Protein AF-0000000082340364 (afdb_homodimer)

Radius of gyration: 33.23 Å; Cα contacts (8 Å, |Δi|>4): 1645; chains: 2; bounding box: 142×85×88 Å

Solvent-accessible surface area (backbone atoms only — not comparable to full-atom values): 70646 Å² total; per-residue (Å²): 104,70,64,40,53,54,47,50,50,52,51,49,50,77,70,36,96,79,71,72,82,74,77,80,71,48,62,43,75,70,52,38,61,46,51,80,57,78,73,77,67,75,54,96,62,70,56,82,69,74,69,61,64,71,61,46,50,49,30,53,48,46,30,61,69,67,46,26,44,79,41,53,58,62,51,57,67,62,49,51,52,50,52,53,40,52,77,71,42,87,64,74,73,50,51,63,48,49,21,42,51,24,37,43,40,19,41,23,31,53,53,42,31,68,73,32,64,71,72,19,69,76,52,62,35,60,57,28,42,18,20,19,49,55,41,53,51,80,44,73,39,88,63,40,83,64,45,70,57,56,32,50,41,30,41,45,50,14,50,34,26,34,56,68,35,22,48,62,44,14,48,52,32,37,50,50,21,51,49,39,33,45,49,51,30,43,45,33,65,81,78,63,82,83,56,54,37,70,33,48,49,43,45,36,28,36,41,51,34,50,52,48,50,45,50,52,46,24,65,75,40,45,40,84,59,53,69,54,80,49,69,42,58,42,63,72,63,68,57,58,51,72,85,50,52,80,39,65,75,45,41,52,47,52,65,27,66,69,59,37,53,70,57,40,68,50,69,87,76,44,50,74,68,56,46,53,54,35,41,57,54,50,68,72,46,73,95,36,54,29,34,50,33,45,54,51,47,42,49,47,50,46,45,50,54,37,47,62,49,44,61,17,46,62,32,65,64,60,68,46,59,56,62,69,56,36,55,65,47,54,51,49,51,50,51,50,63,73,56,48,52,76,89,47,54,29,55,46,97,80,69,42,77,53,65,63,84,79,37,32,64,24,46,38,51,45,48,52,50,27,50,43,47,27,66,66,21,45,60,40,63,50,75,35,35,59,29,86,96,43,98,47,54,22,77,72,50,71,64,38,43,53,35,22,49,49,20,51,50,25,26,52,46,47,57,62,69,50,65,91,64,74,46,69,69,54,40,59,70,27,40,58,62,61,52,45,65,55,55,51,51,54,26,42,49,51,46,52,38,39,67,52,75,44,83,78,77,76,86,72,83,71,82,80,75,87,79,70,78,82,70,76,70,69,68,80,73,63,68,54,82,86,48,48,63,58,55,45,50,51,51,45,44,50,52,47,47,39,27,51,61,45,22,56,82,29,70,36,34,35,44,41,32,53,55,50,50,54,49,52,51,55,44,23,67,69,70,69,51,84,71,76,86,55,75,63,71,76,79,43,61,85,49,46,56,76,86,68,63,64,78,62,38,48,78,79,59,43,67,62,63,61,67,77,69,70,65,71,79,65,82,75,71,78,70,84,76,83,75,83,80,82,81,80,76,79,79,77,77,76,76,77,75,76,75,78,75,61,71,41,79,50,64,50,54,69,38,69,61,47,43,52,41,49,36,19,64,35,64,64,49,87,85,61,73,34,72,56,105,70,64,40,52,54,47,51,49,51,51,49,50,77,71,38,96,78,73,73,84,75,75,82,72,46,57,40,76,69,51,37,62,44,50,81,58,76,70,76,69,75,53,95,63,70,56,82,70,73,71,61,64,72,61,46,50,51,29,54,49,46,29,60,68,66,47,25,44,77,43,52,58,63,51,58,66,63,48,52,53,51,51,53,40,53,77,72,43,86,65,75,72,48,52,64,47,50,21,42,51,23,36,44,41,19,42,24,32,53,53,42,31,70,74,32,64,71,71,19,69,76,51,60,32,61,58,30,43,18,20,18,48,55,41,53,51,79,44,72,39,92,62,39,82,62,40,72,56,54,32,49,41,30,41,44,49,14,53,34,26,34,56,69,34,22,48,64,45,15,49,51,32,36,50,50,20,50,50,39,33,44,48,49,29,42,44,31,60,81,78,64,82,82,56,55,38,70,33,48,49,45,44,36,29,35,41,53,36,50,50,46,50,46,51,53,47,24,66,72,37,44,41,84,58,54,70,54,80,50,69,42,60,43,64,70,63,67,55,58,49,71,87,50,52,82,39,66,75,45,42,51,46,52,64,27,66,69,58,37,53,70,57,41,68,51,70,87,76,44,49,72,67,56,46,52,52,34,42,57,53,50,68,74,48,72,95,36,52,29,34,51,33,45,55,51,47,43,51,46,50,46,43,51,54,38,49,62,48,46,60,17,43,62,35,58,64,61,69,46,58,58,62,70,56,36,56,65,47,52,52,49,52,50,51,52,64,72,56,49,53,74,90,46,55,29,54,47,98,78,70,41,77,52,64,61,84,81,37,32,67,26,46,39,50,46,47,52,48,28,51,44,47,27,67,66,21,46,59,40,62,55,78,34,41,58,40,86,97,44,96,47,53,26,66,71,48,70,65,36,42,53,36,23,49,49,21,51,50,24,25,53,48,48,57,61,71,50,66,91,64,77,47,67,68,54,40,60,70,26,40,56,62,61,53,44,66,55,55,50,49,55,26,43,49,51,45,53,38,40,69,52,74,42,82,79,77,76,88,74,81,71,79,81,73,86,80,71,78,83,70,76,69,71,68,79,73,63,68,54,82,84,48,47,65,58,53,46,50,52,50,46,43,49,53,48,46,39,28,52,63,44,23,57,82,29,69,35,33,36,44,41,33,52,54,51,49,55,50,50,51,54,45,23,67,67,69,69,51,85,70,78,86,55,77,62,69,77,78,42,61,86,48,45,58,81,86,70,63,69,81,63,39,49,80,79,60,45,68,63,63,61,68,76,69,71,65,71,80,63,79,71,75,72,74,77,68,84,71,89,83,86,79,81,77,78,80,78,79,77,78,76,76,78,77,78,75,58,71,40,79,54,64,48,64,56,36,73,64,41,42,53,37,53,32,24,62,31,68,68,52,78,78,52,74,41,57,86

Structure (mmCIF, N/CA/C/O backbone):
data_AF-0000000082340364-model_v1
#
loop_
_entity.id
_entity.type
_entity.pdbx_description
1 polymer 'Transcription factor domain-containing protein'
#
loop_
_atom_site.group_PDB
_atom_site.id
_atom_site.type_symbol
_atom_site.label_atom_id
_atom_site.label_alt_id
_atom_site.label_comp_id
_atom_site.label_asym_id
_atom_site.label_entity_id
_atom_site.label_seq_id
_atom_site.pdbx_PDB_ins_code
_atom_site.Cartn_x
_atom_site.Cartn_y
_atom_site.Cartn_z
_atom_site.occupancy
_atom_site.B_iso_or_equiv
_atom_site.auth_seq_id
_atom_site.auth_comp_id
_atom_site.auth_asym_id
_atom_site.auth_atom_id
_atom_site.pdbx_PDB_model_num
ATOM 1 N N . MET A 1 1 ? -13.836 -15.305 -12 1 81.75 1 MET A N 1
ATOM 2 C CA . MET A 1 1 ? -14.859 -16.156 -11.398 1 81.75 1 MET A CA 1
ATOM 3 C C . MET A 1 1 ? -16.219 -15.461 -11.422 1 81.75 1 MET A C 1
ATOM 5 O O . MET A 1 1 ? -17.234 -16.094 -11.688 1 81.75 1 MET A O 1
ATOM 9 N N . GLN A 1 2 ? -16.234 -14.148 -11.133 1 73.94 2 GLN A N 1
ATOM 10 C CA . GLN A 1 2 ? -17.484 -13.406 -11.242 1 73.94 2 GLN A CA 1
ATOM 11 C C . GLN A 1 2 ? -18.016 -13.422 -12.672 1 73.94 2 GLN A C 1
ATOM 13 O O . GLN A 1 2 ? -19.219 -13.602 -12.891 1 73.94 2 GLN A O 1
ATOM 18 N N . LYS A 1 3 ? -17.141 -13.227 -13.539 1 78.06 3 LYS A N 1
ATOM 19 C CA . LYS A 1 3 ? -17.531 -13.273 -14.945 1 78.06 3 LYS A CA 1
ATOM 20 C C . LYS A 1 3 ? -18.031 -14.664 -15.328 1 78.06 3 LYS A C 1
ATOM 22 O O . LYS A 1 3 ? -18.984 -14.797 -16.094 1 78.06 3 LYS A O 1
ATOM 27 N N . LEU A 1 4 ? -17.359 -15.672 -14.844 1 83.88 4 LEU A N 1
ATOM 28 C CA . LEU A 1 4 ? -17.797 -17.047 -15.102 1 83.88 4 LEU A CA 1
ATOM 29 C C . LEU A 1 4 ? -19.203 -17.281 -14.547 1 83.88 4 LEU A C 1
ATOM 31 O O . LEU A 1 4 ? -20.047 -17.891 -15.219 1 83.88 4 LEU A O 1
ATOM 35 N N . GLU A 1 5 ? -19.469 -16.766 -13.391 1 82.5 5 GLU A N 1
ATOM 36 C CA . GLU A 1 5 ? -20.797 -16.891 -12.797 1 82.5 5 GLU A CA 1
ATOM 37 C C . GLU A 1 5 ? -21.859 -16.203 -13.664 1 82.5 5 GLU A C 1
ATOM 39 O O . GLU A 1 5 ? -22.938 -16.75 -13.891 1 82.5 5 GLU A O 1
ATOM 44 N N . THR A 1 6 ? -21.484 -15.055 -14.156 1 78.12 6 THR A N 1
ATOM 45 C CA . THR A 1 6 ? -22.406 -14.305 -15 1 78.12 6 THR A CA 1
ATOM 46 C C . THR A 1 6 ? -22.688 -15.055 -16.297 1 78.12 6 THR A C 1
ATOM 48 O O . THR A 1 6 ? -23.828 -15.188 -16.719 1 78.12 6 THR A O 1
ATOM 51 N N . GLU A 1 7 ? -21.672 -15.578 -16.922 1 80.5 7 GLU A N 1
ATOM 52 C CA . GLU A 1 7 ? -21.812 -16.266 -18.203 1 80.5 7 GLU A CA 1
ATOM 53 C C . GLU A 1 7 ? -22.531 -17.609 -18.031 1 80.5 7 GLU A C 1
ATOM 55 O O . GLU A 1 7 ? -23.344 -18 -18.875 1 80.5 7 GLU A O 1
ATOM 60 N N . ALA A 1 8 ? -22.297 -18.266 -16.984 1 81.81 8 ALA A N 1
ATOM 61 C CA . ALA A 1 8 ? -22.969 -19.547 -16.719 1 81.81 8 ALA A CA 1
ATOM 62 C C . ALA A 1 8 ? -24.453 -19.344 -16.406 1 81.81 8 ALA A C 1
ATOM 64 O O . ALA A 1 8 ? -25.281 -20.156 -16.781 1 81.81 8 ALA A O 1
ATOM 65 N N . THR A 1 9 ? -24.734 -18.219 -15.758 1 80.62 9 THR A N 1
ATOM 66 C CA . THR A 1 9 ? -26.125 -17.906 -15.438 1 80.62 9 THR A CA 1
ATOM 67 C C . THR A 1 9 ? -26.922 -17.578 -16.703 1 80.62 9 THR A C 1
ATOM 69 O O . THR A 1 9 ? -28.094 -17.906 -16.797 1 80.62 9 THR A O 1
ATOM 72 N N . LYS A 1 10 ? -26.297 -16.938 -17.625 1 77.94 10 LYS A N 1
ATOM 73 C CA . LYS A 1 10 ? -26.938 -16.609 -18.891 1 77.94 10 LYS A CA 1
ATOM 74 C C . LYS A 1 10 ? -27.328 -17.875 -19.656 1 77.94 10 LYS A C 1
ATOM 76 O O . LYS A 1 10 ? -28.312 -17.875 -20.406 1 77.94 10 LYS A O 1
ATOM 81 N N . LEU A 1 11 ? -26.625 -18.875 -19.562 1 79 11 LEU A N 1
ATOM 82 C CA . LEU A 1 11 ? -26.906 -20.141 -20.234 1 79 11 LEU A CA 1
ATOM 83 C C . LEU A 1 11 ? -28.188 -20.766 -19.703 1 79 11 LEU A C 1
ATOM 85 O O . LEU A 1 11 ? -28.953 -21.375 -20.453 1 79 11 LEU A O 1
ATOM 89 N N . ASN A 1 12 ? -28.406 -20.547 -18.422 1 65.88 12 ASN A N 1
ATOM 90 C CA . ASN A 1 12 ? -29.594 -21.125 -17.797 1 65.88 12 ASN A CA 1
ATOM 91 C C . ASN A 1 12 ? -30.844 -20.344 -18.188 1 65.88 12 ASN A C 1
ATOM 93 O O . ASN A 1 12 ? -31.922 -20.938 -18.297 1 65.88 12 ASN A O 1
ATOM 97 N N . HIS A 1 13 ? -30.75 -19.016 -18.266 1 61.12 13 HIS A N 1
ATOM 98 C CA . HIS A 1 13 ? -31.922 -18.234 -18.656 1 61.12 13 HIS A CA 1
ATOM 99 C C . HIS A 1 13 ? -32.281 -18.5 -20.109 1 61.12 13 HIS A C 1
ATOM 101 O O . HIS A 1 13 ? -33.469 -18.469 -20.469 1 61.12 13 HIS A O 1
ATOM 107 N N . GLU A 1 14 ? -31.406 -18.578 -20.984 1 53.03 14 GLU A N 1
ATOM 108 C CA . GLU A 1 14 ? -31.766 -18.906 -22.359 1 53.03 14 GLU A CA 1
ATOM 109 C C . GLU A 1 14 ? -32.438 -20.281 -22.453 1 53.03 14 GLU A C 1
ATOM 111 O O . GLU A 1 14 ? -33.281 -20.516 -23.312 1 53.03 14 GLU A O 1
ATOM 116 N N . SER A 1 15 ? -32.094 -21.172 -21.562 1 44.62 15 SER A N 1
ATOM 117 C CA . SER A 1 15 ? -32.781 -22.453 -21.547 1 44.62 15 SER A CA 1
ATOM 118 C C . SER A 1 15 ? -34.094 -22.359 -20.75 1 44.62 15 SER A C 1
ATOM 120 O O . SER A 1 15 ? -34.906 -23.281 -20.781 1 44.62 15 SER A O 1
ATOM 122 N N . ARG A 1 16 ? -34.188 -21.547 -19.547 1 42.91 16 ARG A N 1
ATOM 123 C CA . ARG A 1 16 ? -35.438 -21.484 -18.766 1 42.91 16 ARG A CA 1
ATOM 124 C C . ARG A 1 16 ? -36.344 -20.359 -19.234 1 42.91 16 ARG A C 1
ATOM 126 O O . ARG A 1 16 ? -36 -19.172 -19.078 1 42.91 16 ARG A O 1
ATOM 133 N N . GLN A 1 17 ? -37.469 -20.188 -20.016 1 38.44 17 GLN A N 1
ATOM 134 C CA . GLN A 1 17 ? -38.719 -19.5 -19.766 1 38.44 17 GLN A CA 1
ATOM 135 C C . GLN A 1 17 ? -39.031 -19.438 -18.281 1 38.44 17 GLN A C 1
ATOM 137 O O . GLN A 1 17 ? -39.875 -18.656 -17.844 1 38.44 17 GLN A O 1
ATOM 142 N N . LEU A 1 18 ? -39.094 -20.594 -17.312 1 34.47 18 LEU A N 1
ATOM 143 C CA . LEU A 1 18 ? -39.812 -20.75 -16.062 1 34.47 18 LEU A CA 1
ATOM 144 C C . LEU A 1 18 ? -38.969 -20.328 -14.883 1 34.47 18 LEU A C 1
ATOM 146 O O . LEU A 1 18 ? -39.438 -20.281 -13.742 1 34.47 18 LEU A O 1
ATOM 150 N N . ALA A 1 19 ? -37.625 -20.688 -14.758 1 34.41 19 ALA A N 1
ATOM 151 C CA . ALA A 1 19 ? -37.125 -20.734 -13.391 1 34.41 19 ALA A CA 1
ATOM 152 C C . ALA A 1 19 ? -36.719 -19.344 -12.906 1 34.41 19 ALA A C 1
ATOM 154 O O . ALA A 1 19 ? -36.344 -18.484 -13.703 1 34.41 19 ALA A O 1
ATOM 155 N N . SER A 1 20 ? -37 -18.938 -11.633 1 36.31 20 SER A N 1
ATOM 156 C CA . SER A 1 20 ? -36.812 -17.75 -10.797 1 36.31 20 SER A CA 1
ATOM 157 C C . SER A 1 20 ? -35.406 -17.219 -10.898 1 36.31 20 SER A C 1
ATOM 159 O O . SER A 1 20 ? -34.469 -17.969 -11.117 1 36.31 20 SER A O 1
ATOM 161 N N . PRO A 1 21 ? -35.188 -15.992 -11.164 1 37.78 21 PRO A N 1
ATOM 162 C CA . PRO A 1 21 ? -33.875 -15.352 -11.203 1 37.78 21 PRO A CA 1
ATOM 163 C C . PRO A 1 21 ? -32.938 -15.867 -10.125 1 37.78 21 PRO A C 1
ATOM 165 O O . PRO A 1 21 ? -33.312 -15.922 -8.945 1 37.78 21 PRO A O 1
ATOM 168 N N . ALA A 1 22 ? -32.094 -16.781 -10.391 1 37.78 22 ALA A N 1
ATOM 169 C CA . ALA A 1 22 ? -31.141 -17.391 -9.461 1 37.78 22 ALA A CA 1
ATOM 170 C C . ALA A 1 22 ? -30.516 -16.344 -8.547 1 37.78 22 ALA A C 1
ATOM 172 O O . ALA A 1 22 ? -30.234 -15.219 -8.977 1 37.78 22 ALA A O 1
ATOM 173 N N . GLU A 1 23 ? -30.562 -16.406 -7.301 1 40.66 23 GLU A N 1
ATOM 174 C CA . GLU A 1 23 ? -29.984 -15.641 -6.191 1 40.66 23 GLU A CA 1
ATOM 175 C C . GLU A 1 23 ? -28.5 -15.367 -6.414 1 40.66 23 GLU A C 1
ATOM 177 O O . GLU A 1 23 ? -27.719 -16.297 -6.629 1 40.66 23 GLU A O 1
ATOM 182 N N . LYS A 1 24 ? -28.125 -14.281 -6.883 1 47.56 24 LYS A N 1
ATOM 183 C CA . LYS A 1 24 ? -26.734 -13.828 -7.035 1 47.56 24 LYS A CA 1
ATOM 184 C C . LYS A 1 24 ? -25.875 -14.32 -5.879 1 47.56 24 LYS A C 1
ATOM 186 O O . LYS A 1 24 ? -26.094 -13.938 -4.73 1 47.56 24 LYS A O 1
ATOM 191 N N . GLU A 1 25 ? -25.234 -15.484 -6.039 1 47.03 25 GLU A N 1
ATOM 192 C CA . GLU A 1 25 ? -24.344 -16.047 -5.027 1 47.03 25 GLU A CA 1
ATOM 193 C C . GLU A 1 25 ? -23.25 -15.062 -4.641 1 47.03 25 GLU A C 1
ATOM 195 O O . GLU A 1 25 ? -22.672 -14.406 -5.508 1 47.03 25 GLU A O 1
ATOM 200 N N . PRO A 1 26 ? -23.078 -14.766 -3.34 1 51.44 26 PRO A N 1
ATOM 201 C CA . PRO A 1 26 ? -22.016 -13.867 -2.877 1 51.44 26 PRO A CA 1
ATOM 202 C C . PRO A 1 26 ? -20.641 -14.242 -3.43 1 51.44 26 PRO A C 1
ATOM 204 O O . PRO A 1 26 ? -20.375 -15.422 -3.664 1 51.44 26 PRO A O 1
ATOM 207 N N . VAL A 1 27 ? -19.906 -13.281 -4.004 1 54.19 27 VAL A N 1
ATOM 208 C CA . VAL A 1 27 ? -18.562 -13.43 -4.539 1 54.19 27 VAL A CA 1
ATOM 209 C C . VAL A 1 27 ? -17.734 -14.312 -3.605 1 54.19 27 VAL A C 1
ATOM 211 O O . VAL A 1 27 ? -16.875 -15.086 -4.059 1 54.19 27 VAL A O 1
ATOM 214 N N . ALA A 1 28 ? -18.031 -14.281 -2.32 1 54.84 28 ALA A N 1
ATOM 215 C CA . ALA A 1 28 ? -17.297 -15.07 -1.336 1 54.84 28 ALA A CA 1
ATOM 216 C C . ALA A 1 28 ? -17.5 -16.562 -1.561 1 54.84 28 ALA A C 1
ATOM 218 O O . ALA A 1 28 ? -16.625 -17.375 -1.254 1 54.84 28 ALA A O 1
ATOM 219 N N . SER A 1 29 ? -18.641 -16.781 -2.115 1 56.56 29 SER A N 1
ATOM 220 C CA . SER A 1 29 ? -18.922 -18.188 -2.363 1 56.56 29 SER A CA 1
ATOM 221 C C . SER A 1 29 ? -18.062 -18.75 -3.496 1 56.56 29 SER A C 1
ATOM 223 O O . SER A 1 29 ? -17.906 -19.953 -3.623 1 56.56 29 SER A O 1
ATOM 225 N N . MET A 1 30 ? -17.422 -17.797 -4.102 1 68.62 30 MET A N 1
ATOM 226 C CA . MET A 1 30 ? -16.641 -18.234 -5.254 1 68.62 30 MET A CA 1
ATOM 227 C C . MET A 1 30 ? -15.148 -18.25 -4.93 1 68.62 30 MET A C 1
ATOM 229 O O . MET A 1 30 ? -14.328 -18.609 -5.773 1 68.62 30 MET A O 1
ATOM 233 N N . SER A 1 31 ? -14.898 -17.922 -3.654 1 76.75 31 SER A N 1
ATOM 234 C CA . SER A 1 31 ? -13.484 -17.953 -3.281 1 76.75 31 SER A CA 1
ATOM 235 C C . SER A 1 31 ? -13.055 -19.359 -2.863 1 76.75 31 SER A C 1
ATOM 237 O O . SER A 1 31 ? -13.781 -20.047 -2.145 1 76.75 31 SER A O 1
ATOM 239 N N . TYR A 1 32 ? -12 -19.844 -3.369 1 79.31 32 TYR A N 1
ATOM 240 C CA . TYR A 1 32 ? -11.453 -21.141 -2.982 1 79.31 32 TYR A CA 1
ATOM 241 C C . TYR A 1 32 ? -10.367 -20.984 -1.932 1 79.31 32 TYR A C 1
ATOM 243 O O . TYR A 1 32 ? -9.672 -21.953 -1.6 1 79.31 32 TYR A O 1
ATOM 251 N N . HIS A 1 33 ? -10.25 -19.766 -1.454 1 76.44 33 HIS A N 1
ATOM 252 C CA . HIS A 1 33 ? -9.289 -19.531 -0.379 1 76.44 33 HIS A CA 1
ATOM 253 C C . HIS A 1 33 ? -9.883 -19.906 0.975 1 76.44 33 HIS A C 1
ATOM 255 O O . HIS A 1 33 ? -11.078 -19.75 1.204 1 76.44 33 HIS A O 1
ATOM 261 N N . VAL A 1 34 ? -9.148 -20.453 1.836 1 70 34 VAL A N 1
ATOM 262 C CA . VAL A 1 34 ? -9.648 -20.984 3.094 1 70 34 VAL A CA 1
ATOM 263 C C . VAL A 1 34 ? -9.305 -20.047 4.242 1 70 34 VAL A C 1
ATOM 265 O O . VAL A 1 34 ? -8.797 -20.469 5.277 1 70 34 VAL A O 1
ATOM 268 N N . ASP A 1 35 ? -9.57 -18.812 4.059 1 72 35 ASP A N 1
ATOM 269 C CA . ASP A 1 35 ? -9.227 -17.781 5.031 1 72 35 ASP A CA 1
ATOM 270 C C . ASP A 1 35 ? -10.094 -17.891 6.281 1 72 35 ASP A C 1
ATOM 272 O O . ASP A 1 35 ? -9.781 -17.312 7.32 1 72 35 ASP A O 1
ATOM 276 N N . PHE A 1 36 ? -11.047 -18.719 6.191 1 60.88 36 PHE A N 1
ATOM 277 C CA . PHE A 1 36 ? -11.961 -18.875 7.32 1 60.88 36 PHE A CA 1
ATOM 278 C C . PHE A 1 36 ? -11.375 -19.797 8.375 1 60.88 36 PHE A C 1
ATOM 280 O O . PHE A 1 36 ? -11.828 -19.828 9.516 1 60.88 36 PHE A O 1
ATOM 287 N N . LEU A 1 37 ? -10.445 -20.562 7.867 1 58.88 37 LEU A N 1
ATOM 288 C CA . LEU A 1 37 ? -9.82 -21.484 8.812 1 58.88 37 LEU A CA 1
ATOM 289 C C . LEU A 1 37 ? -8.977 -20.734 9.828 1 58.88 37 LEU A C 1
ATOM 291 O O . LEU A 1 37 ? -8.273 -19.797 9.477 1 58.88 37 LEU A O 1
ATOM 295 N N . HIS A 1 38 ? -9.367 -21 11.062 1 58.69 38 HIS A N 1
ATOM 296 C CA . HIS A 1 38 ? -8.633 -20.391 12.164 1 58.69 38 HIS A CA 1
ATOM 297 C C . HIS A 1 38 ? -7.203 -20.906 12.227 1 58.69 38 HIS A C 1
ATOM 299 O O . HIS A 1 38 ? -6.98 -22.125 12.219 1 58.69 38 HIS A O 1
ATOM 305 N N . ILE A 1 39 ? -6.375 -20.234 11.758 1 58.34 39 ILE A N 1
ATOM 306 C CA . ILE A 1 39 ? -4.996 -20.609 12.055 1 58.34 39 ILE A CA 1
ATOM 307 C C . ILE A 1 39 ? -4.656 -20.234 13.5 1 58.34 39 ILE A C 1
ATOM 309 O O . ILE A 1 39 ? -4.859 -19.094 13.914 1 58.34 39 ILE A O 1
ATOM 313 N N . ALA A 1 40 ? -4.836 -21.172 14.445 1 52.56 40 ALA A N 1
ATOM 314 C CA . ALA A 1 40 ? -4.613 -20.984 15.875 1 52.56 40 ALA A CA 1
ATOM 315 C C . ALA A 1 40 ? -3.387 -20.109 16.125 1 52.56 40 ALA A C 1
ATOM 317 O O . ALA A 1 40 ? -2.332 -20.328 15.523 1 52.56 40 ALA A O 1
ATOM 318 N N . ASP A 1 41 ? -3.662 -18.938 16.578 1 57.47 41 ASP A N 1
ATOM 319 C CA . ASP A 1 41 ? -2.57 -18.047 17 1 57.47 41 ASP A CA 1
ATOM 320 C C . ASP A 1 41 ? -1.534 -18.812 17.812 1 57.47 41 ASP A C 1
ATOM 322 O O . ASP A 1 41 ? -1.438 -20.031 17.719 1 57.47 41 ASP A O 1
ATOM 326 N N . SER A 1 42 ? -1.252 -18.344 19.047 1 63.34 42 SER A N 1
ATOM 327 C CA . SER A 1 42 ? -0.104 -18.688 19.875 1 63.34 42 SER A CA 1
ATOM 328 C C . SER A 1 42 ? -0.391 -19.906 20.75 1 63.34 42 SER A C 1
ATOM 330 O O . SER A 1 42 ? -1.347 -19.922 21.531 1 63.34 42 SER A O 1
ATOM 332 N N . LEU A 1 43 ? 0.033 -21.062 20.203 1 70.12 43 LEU A N 1
ATOM 333 C CA . LEU A 1 43 ? 0.107 -22.219 21.094 1 70.12 43 LEU A CA 1
ATOM 334 C C . LEU A 1 43 ? 1.138 -21.984 22.203 1 70.12 43 LEU A C 1
ATOM 336 O O . LEU A 1 43 ? 2.09 -21.219 22.016 1 70.12 43 LEU A O 1
ATOM 340 N N . PRO A 1 44 ? 0.709 -22.391 23.359 1 75.5 44 PRO A N 1
ATOM 341 C CA . PRO A 1 44 ? 1.747 -22.297 24.391 1 75.5 44 PRO A CA 1
ATOM 342 C C . PRO A 1 44 ? 2.99 -23.109 24.062 1 75.5 44 PRO A C 1
ATOM 344 O O . PRO A 1 44 ? 2.914 -24.344 23.953 1 75.5 44 PRO A O 1
ATOM 347 N N . VAL A 1 45 ? 4 -22.453 23.609 1 82.75 45 VAL A N 1
ATOM 348 C CA . VAL A 1 45 ? 5.215 -23.141 23.188 1 82.75 45 VAL A CA 1
ATOM 349 C C . VAL A 1 45 ? 6.43 -22.5 23.859 1 82.75 45 VAL A C 1
ATOM 351 O O . VAL A 1 45 ? 6.359 -21.359 24.312 1 82.75 45 VAL A O 1
ATOM 354 N N . GLU A 1 46 ? 7.453 -23.312 23.953 1 86.75 46 GLU A N 1
ATOM 355 C CA . GLU A 1 46 ? 8.75 -22.766 24.328 1 86.75 46 GLU A CA 1
ATOM 356 C C . GLU A 1 46 ? 9.461 -22.141 23.125 1 86.75 46 GLU A C 1
ATOM 358 O O . GLU A 1 46 ? 9.984 -22.859 22.281 1 86.75 46 GLU A O 1
ATOM 363 N N . PRO A 1 47 ? 9.523 -20.875 23.078 1 86.25 47 PRO A N 1
ATOM 364 C CA . PRO A 1 47 ? 9.938 -20.203 21.844 1 86.25 47 PRO A CA 1
ATOM 365 C C . PRO A 1 47 ? 11.391 -20.484 21.469 1 86.25 47 PRO A C 1
ATOM 367 O O . PRO A 1 47 ? 11.75 -20.438 20.297 1 86.25 47 PRO A O 1
ATOM 370 N N . ARG A 1 48 ? 12.219 -20.859 22.438 1 89.5 48 ARG A N 1
ATOM 371 C CA . ARG A 1 48 ? 13.641 -20.938 22.125 1 89.5 48 ARG A CA 1
ATOM 372 C C . ARG A 1 48 ? 14.07 -22.391 21.906 1 89.5 48 ARG A C 1
ATOM 374 O O . ARG A 1 48 ? 15.242 -22.656 21.625 1 89.5 48 ARG A O 1
ATOM 381 N N . LEU A 1 49 ? 13.156 -23.328 21.953 1 88.69 49 LEU A N 1
ATOM 382 C CA . LEU A 1 49 ? 13.484 -24.734 21.75 1 88.69 49 LEU A CA 1
ATOM 383 C C . LEU A 1 49 ? 13.82 -25 20.281 1 88.69 49 LEU A C 1
ATOM 385 O O . LEU A 1 49 ? 13.094 -24.562 19.391 1 88.69 49 LEU A O 1
ATOM 389 N N . LEU A 1 50 ? 14.93 -25.688 20.062 1 90.25 50 LEU A N 1
ATOM 390 C CA . LEU A 1 50 ? 15.359 -26.062 18.719 1 90.25 50 LEU A CA 1
ATOM 391 C C . LEU A 1 50 ? 15.18 -27.562 18.484 1 90.25 50 LEU A C 1
ATOM 393 O O . LEU A 1 50 ? 15.43 -28.359 19.391 1 90.25 50 LEU A O 1
ATOM 397 N N . PRO A 1 51 ? 14.695 -27.938 17.328 1 92.19 51 PRO A N 1
ATOM 398 C CA . PRO A 1 51 ? 14.633 -29.359 17.016 1 92.19 51 PRO A CA 1
ATOM 399 C C . PRO A 1 51 ? 16.016 -29.984 16.859 1 92.19 51 PRO A C 1
ATOM 401 O O . PRO A 1 51 ? 17.016 -29.281 16.781 1 92.19 51 PRO A O 1
ATOM 404 N N . PRO A 1 52 ? 16 -31.391 16.875 1 92.69 52 PRO A N 1
ATOM 405 C CA . PRO A 1 52 ? 17.281 -32.031 16.625 1 92.69 52 PRO A CA 1
ATOM 406 C C . PRO A 1 52 ? 17.938 -31.578 15.328 1 92.69 52 PRO A C 1
ATOM 408 O O . PRO A 1 52 ? 17.25 -31.375 14.32 1 92.69 52 PRO A O 1
ATOM 411 N N . ARG A 1 53 ? 19.219 -31.469 15.344 1 93.38 53 ARG A N 1
ATOM 412 C CA . ARG A 1 53 ? 20 -30.844 14.273 1 93.38 53 ARG A CA 1
ATOM 413 C C . ARG A 1 53 ? 19.734 -31.516 12.93 1 93.38 53 ARG A C 1
ATOM 415 O O . ARG A 1 53 ? 19.516 -30.828 11.922 1 93.38 53 ARG A O 1
ATOM 422 N N . PRO A 1 54 ? 19.734 -32.906 12.828 1 93.88 54 PRO A N 1
ATOM 423 C CA . PRO A 1 54 ? 19.5 -33.5 11.523 1 93.88 54 PRO A CA 1
ATOM 424 C C . PRO A 1 54 ? 18.141 -33.125 10.938 1 93.88 54 PRO A C 1
ATOM 426 O O . PRO A 1 54 ? 18.031 -32.875 9.734 1 93.88 54 PRO A O 1
ATOM 429 N N . TRP A 1 55 ? 17.188 -33.156 11.805 1 93.44 55 TRP A N 1
ATOM 430 C CA . TRP A 1 55 ? 15.852 -32.781 11.367 1 93.44 55 TRP A CA 1
ATOM 431 C C . TRP A 1 55 ? 15.781 -31.312 10.977 1 93.44 55 TRP A C 1
ATOM 433 O O . TRP A 1 55 ? 15.164 -30.953 9.969 1 93.44 55 TRP A O 1
ATOM 443 N N . ALA A 1 56 ? 16.328 -30.453 11.797 1 95.62 56 ALA A N 1
ATOM 444 C CA . ALA A 1 56 ? 16.391 -29.031 11.492 1 95.62 56 ALA A CA 1
ATOM 445 C C . ALA A 1 56 ? 17.094 -28.781 10.164 1 95.62 56 ALA A C 1
ATOM 447 O O . ALA A 1 56 ? 16.656 -27.969 9.359 1 95.62 56 ALA A O 1
ATOM 448 N N . GLY A 1 57 ? 18.203 -29.469 10.008 1 96.5 57 GLY A N 1
ATOM 449 C CA . GLY A 1 57 ? 18.953 -29.359 8.766 1 96.5 57 GLY A CA 1
ATOM 450 C C . GLY A 1 57 ? 18.141 -29.75 7.543 1 96.5 57 GLY A C 1
ATOM 451 O O . GLY A 1 57 ? 18.25 -29.125 6.488 1 96.5 57 GLY A O 1
ATOM 452 N N . ARG A 1 58 ? 17.359 -30.781 7.719 1 95.75 58 ARG A N 1
ATOM 453 C CA . ARG A 1 58 ? 16.5 -31.219 6.621 1 95.75 58 ARG A CA 1
ATOM 454 C C . ARG A 1 58 ? 15.492 -30.141 6.242 1 95.75 58 ARG A C 1
ATOM 456 O O . ARG A 1 58 ? 15.289 -29.875 5.059 1 95.75 58 ARG A O 1
ATOM 463 N N . LEU A 1 59 ? 14.836 -29.547 7.191 1 96.69 59 LEU A N 1
ATOM 464 C CA . LEU A 1 59 ? 13.844 -28.5 6.938 1 96.69 59 LEU A CA 1
ATOM 465 C C . LEU A 1 59 ? 14.5 -27.281 6.312 1 96.69 59 LEU A C 1
ATOM 467 O O . LEU A 1 59 ? 13.945 -26.672 5.391 1 96.69 59 LEU A O 1
ATOM 471 N N . VAL A 1 60 ? 15.656 -26.875 6.801 1 97.81 60 VAL A N 1
ATOM 472 C CA . VAL A 1 60 ? 16.391 -25.75 6.246 1 97.81 60 VAL A CA 1
ATOM 473 C C . VAL A 1 60 ? 16.75 -26.031 4.789 1 97.81 60 VAL A C 1
ATOM 475 O O . VAL A 1 60 ? 16.641 -25.156 3.93 1 97.81 60 VAL A O 1
ATOM 478 N N . ASN A 1 61 ? 17.141 -27.234 4.504 1 97.38 61 ASN A N 1
ATOM 479 C CA . ASN A 1 61 ? 17.484 -27.609 3.139 1 97.38 61 ASN A CA 1
ATOM 480 C C . ASN A 1 61 ? 16.281 -27.547 2.211 1 97.38 61 ASN A C 1
ATOM 482 O O . ASN A 1 61 ? 16.391 -27.141 1.056 1 97.38 61 ASN A O 1
ATOM 486 N N . ILE A 1 62 ? 15.164 -28.031 2.662 1 97.06 62 ILE A N 1
ATOM 487 C CA . ILE A 1 62 ? 13.938 -27.953 1.88 1 97.06 62 ILE A CA 1
ATOM 488 C C . ILE A 1 62 ? 13.672 -26.5 1.497 1 97.06 62 ILE A C 1
ATOM 490 O O . ILE A 1 62 ? 13.352 -26.203 0.344 1 97.06 62 ILE A O 1
ATOM 494 N N . PHE A 1 63 ? 13.82 -25.641 2.441 1 97.88 63 PHE A N 1
ATOM 495 C CA . PHE A 1 63 ? 13.562 -24.234 2.191 1 97.88 63 PHE A CA 1
ATOM 496 C C . PHE A 1 63 ? 14.469 -23.703 1.088 1 97.88 63 PHE A C 1
ATOM 498 O O . PHE A 1 63 ? 14 -23.062 0.142 1 97.88 63 PHE A O 1
ATOM 505 N N . PHE A 1 64 ? 15.727 -23.875 1.202 1 97.25 64 PHE A N 1
ATOM 506 C CA . PHE A 1 64 ? 16.703 -23.281 0.292 1 97.25 64 PHE A CA 1
ATOM 507 C C . PHE A 1 64 ? 16.625 -23.938 -1.081 1 97.25 64 PHE A C 1
ATOM 509 O O . PHE A 1 64 ? 16.953 -23.312 -2.094 1 97.25 64 PHE A O 1
ATOM 516 N N . GLU A 1 65 ? 16.078 -25.109 -1.173 1 95.5 65 GLU A N 1
ATOM 517 C CA . GLU A 1 65 ? 15.992 -25.812 -2.453 1 95.5 65 GLU A CA 1
ATOM 518 C C . GLU A 1 65 ? 14.672 -25.516 -3.158 1 95.5 65 GLU A C 1
ATOM 520 O O . GLU A 1 65 ? 14.625 -25.406 -4.387 1 95.5 65 GLU A O 1
ATOM 525 N N . SER A 1 66 ? 13.688 -25.375 -2.389 1 96.12 66 SER A N 1
ATOM 526 C CA . SER A 1 66 ? 12.359 -25.344 -2.994 1 96.12 66 SER A CA 1
ATOM 527 C C . SER A 1 66 ? 11.781 -23.938 -2.994 1 96.12 66 SER A C 1
ATOM 529 O O . SER A 1 66 ? 11.055 -23.562 -3.912 1 96.12 66 SER A O 1
ATOM 531 N N . ILE A 1 67 ? 12.031 -23.109 -2.014 1 97.12 67 ILE A N 1
ATOM 532 C CA . ILE A 1 67 ? 11.344 -21.828 -1.849 1 97.12 67 ILE A CA 1
ATOM 533 C C . ILE A 1 67 ? 12.305 -20.688 -2.172 1 97.12 67 ILE A C 1
ATOM 535 O O . ILE A 1 67 ? 11.945 -19.766 -2.91 1 97.12 67 ILE A O 1
ATOM 539 N N . ALA A 1 68 ? 13.508 -20.766 -1.753 1 97.19 68 ALA A N 1
ATOM 540 C CA . ALA A 1 68 ? 14.477 -19.672 -1.79 1 97.19 68 ALA A CA 1
ATOM 541 C C . ALA A 1 68 ? 14.742 -19.219 -3.225 1 97.19 68 ALA A C 1
ATOM 543 O O . ALA A 1 68 ? 14.984 -18.031 -3.477 1 97.19 68 ALA A O 1
ATOM 544 N N . PRO A 1 69 ? 14.727 -20.109 -4.184 1 96.94 69 PRO A N 1
ATOM 545 C CA . PRO A 1 69 ? 14.984 -19.656 -5.547 1 96.94 69 PRO A CA 1
ATOM 546 C C . PRO A 1 69 ? 13.984 -18.594 -6.012 1 96.94 69 PRO A C 1
ATOM 548 O O . PRO A 1 69 ? 14.352 -17.672 -6.754 1 96.94 69 PRO A O 1
ATOM 551 N N . SER A 1 70 ? 12.727 -18.734 -5.582 1 97.69 70 SER A N 1
ATOM 552 C CA . SER A 1 70 ? 11.703 -17.766 -5.957 1 97.69 70 SER A CA 1
ATOM 553 C C . SER A 1 70 ? 11.648 -16.609 -4.961 1 97.69 70 SER A C 1
ATOM 555 O O . SER A 1 70 ? 11.109 -15.547 -5.266 1 97.69 70 SER A O 1
ATOM 557 N N . PHE A 1 71 ? 12.164 -16.859 -3.752 1 98.25 71 PHE A N 1
ATOM 558 C CA . PHE A 1 71 ? 12.203 -15.852 -2.699 1 98.25 71 PHE A CA 1
ATOM 559 C C . PHE A 1 71 ? 13.555 -15.844 -2.002 1 98.25 71 PHE A C 1
ATOM 561 O O . PHE A 1 71 ? 13.656 -16.219 -0.833 1 98.25 71 PHE A O 1
ATOM 568 N N . PRO A 1 72 ? 14.555 -15.305 -2.705 1 97.75 72 PRO A N 1
ATOM 569 C CA . PRO A 1 72 ? 15.898 -15.289 -2.123 1 97.75 72 PRO A CA 1
ATOM 570 C C . PRO A 1 72 ? 16.078 -14.18 -1.094 1 97.75 72 PRO A C 1
ATOM 572 O O . PRO A 1 72 ? 16.969 -13.336 -1.239 1 97.75 72 PRO A O 1
ATOM 575 N N . LEU A 1 73 ? 15.383 -14.234 -0.022 1 96.94 73 LEU A N 1
ATOM 576 C CA . LEU A 1 73 ? 15.375 -13.164 0.969 1 96.94 73 LEU A CA 1
ATOM 577 C C . LEU A 1 73 ? 16.406 -13.43 2.066 1 96.94 73 LEU A C 1
ATOM 579 O O . LEU A 1 73 ? 16.625 -12.586 2.934 1 96.94 73 LEU A O 1
ATOM 583 N N . ILE A 1 74 ? 17.016 -14.609 2.061 1 95.56 74 ILE A N 1
ATOM 584 C CA . ILE A 1 74 ? 18.016 -14.977 3.062 1 95.56 74 ILE A CA 1
ATOM 585 C C . ILE A 1 74 ? 19.344 -15.25 2.385 1 95.56 74 ILE A C 1
ATOM 587 O O . ILE A 1 74 ? 19.422 -16 1.409 1 95.56 74 ILE A O 1
ATOM 591 N N . ASN A 1 75 ? 20.344 -14.578 2.875 1 93.81 75 ASN A N 1
ATOM 592 C CA . ASN A 1 75 ? 21.688 -14.922 2.434 1 93.81 75 ASN A CA 1
ATOM 593 C C . ASN A 1 75 ? 22.078 -16.312 2.904 1 93.81 75 ASN A C 1
ATOM 595 O O . ASN A 1 75 ? 22.375 -16.516 4.086 1 93.81 75 ASN A O 1
ATOM 599 N N . LYS A 1 76 ? 22.25 -17.25 1.968 1 94.81 76 LYS A N 1
ATOM 600 C CA . LYS A 1 76 ? 22.391 -18.656 2.299 1 94.81 76 LYS A CA 1
ATOM 601 C C . LYS A 1 76 ? 23.719 -18.922 3.02 1 94.81 76 LYS A C 1
ATOM 603 O O . LYS A 1 76 ? 23.734 -19.547 4.082 1 94.81 76 LYS A O 1
ATOM 608 N N . PRO A 1 77 ? 24.875 -18.406 2.521 1 93.31 77 PRO A N 1
ATOM 609 C CA . PRO A 1 77 ? 26.125 -18.688 3.238 1 93.31 77 PRO A CA 1
ATOM 610 C C . PRO A 1 77 ? 26.125 -18.109 4.652 1 93.31 77 PRO A C 1
ATOM 612 O O . PRO A 1 77 ? 26.578 -18.766 5.594 1 93.31 77 PRO A O 1
ATOM 615 N N . LEU A 1 78 ? 25.625 -16.922 4.773 1 92 78 LEU A N 1
ATOM 616 C CA . LEU A 1 78 ? 25.562 -16.297 6.09 1 92 78 LEU A CA 1
ATOM 617 C C . LEU A 1 78 ? 24.656 -17.078 7.027 1 92 78 LEU A C 1
ATOM 619 O O . LEU A 1 78 ? 25.016 -17.359 8.172 1 92 78 LEU A O 1
ATOM 623 N N . PHE A 1 79 ? 23.547 -17.469 6.625 1 94.31 79 PHE A N 1
ATOM 624 C CA . PHE A 1 79 ? 22.578 -18.203 7.438 1 94.31 79 PHE A CA 1
ATOM 625 C C . PHE A 1 79 ? 23.125 -19.562 7.84 1 94.31 79 PHE A C 1
ATOM 627 O O . PHE A 1 79 ? 22.922 -20.016 8.969 1 94.31 79 PHE A O 1
ATOM 634 N N . ALA A 1 80 ? 23.766 -20.219 6.852 1 94.06 80 ALA A N 1
ATOM 635 C CA . ALA A 1 80 ? 24.328 -21.531 7.129 1 94.06 80 ALA A CA 1
ATOM 636 C C . ALA A 1 80 ? 25.391 -21.453 8.234 1 94.06 80 ALA A C 1
ATOM 638 O O . ALA A 1 80 ? 25.453 -22.328 9.102 1 94.06 80 ALA A O 1
ATOM 639 N N . SER A 1 81 ? 26.156 -20.406 8.164 1 92.19 81 SER A N 1
ATOM 640 C CA . SER A 1 81 ? 27.156 -20.203 9.203 1 92.19 81 SER A CA 1
ATOM 641 C C . SER A 1 81 ? 26.516 -19.938 10.562 1 92.19 81 SER A C 1
ATOM 643 O O . SER A 1 81 ? 26.922 -20.516 11.57 1 92.19 81 SER A O 1
ATOM 645 N N . GLN A 1 82 ? 25.5 -19.109 10.562 1 92.25 82 GLN A N 1
ATOM 646 C CA . GLN A 1 82 ? 24.797 -18.797 11.797 1 92.25 82 GLN A CA 1
ATOM 647 C C . GLN A 1 82 ? 24.062 -20.031 12.344 1 92.25 82 GLN A C 1
ATOM 649 O O . GLN A 1 82 ? 24.016 -20.25 13.555 1 92.25 82 GLN A O 1
ATOM 654 N N . PHE A 1 83 ? 23.531 -20.812 11.445 1 94.31 83 PHE A N 1
ATOM 655 C CA . PHE A 1 83 ? 22.828 -22.031 11.812 1 94.31 83 PHE A CA 1
ATOM 656 C C . PHE A 1 83 ? 23.781 -23.031 12.484 1 94.31 83 PHE A C 1
ATOM 658 O O . PHE A 1 83 ? 23.453 -23.594 13.523 1 94.31 83 PHE A O 1
ATOM 665 N N . SER A 1 84 ? 24.938 -23.172 11.898 1 93.19 84 SER A N 1
ATOM 666 C CA . SER A 1 84 ? 25.938 -24.062 12.469 1 93.19 84 SER A CA 1
ATOM 667 C C . SER A 1 84 ? 26.375 -23.578 13.844 1 93.19 84 SER A C 1
ATOM 669 O O . SER A 1 84 ? 26.547 -24.391 14.766 1 93.19 84 SER A O 1
ATOM 671 N N . TYR A 1 85 ? 26.453 -22.297 13.93 1 90.75 85 TYR A N 1
ATOM 672 C CA . TYR A 1 85 ? 26.859 -21.719 15.203 1 90.75 85 TYR A CA 1
ATOM 673 C C . TYR A 1 85 ? 25.781 -21.891 16.266 1 90.75 85 TYR A C 1
ATOM 675 O O . TYR A 1 85 ? 26.078 -22.141 17.422 1 90.75 85 TYR A O 1
ATOM 683 N N . ALA A 1 86 ? 24.562 -21.766 15.898 1 91.75 86 ALA A N 1
ATOM 684 C CA . ALA A 1 86 ? 23.438 -21.875 16.828 1 91.75 86 ALA A CA 1
ATOM 685 C C . ALA A 1 86 ? 23.391 -23.266 17.453 1 91.75 86 ALA A C 1
ATOM 687 O O . ALA A 1 86 ? 23 -23.422 18.609 1 91.75 86 ALA A O 1
ATOM 688 N N . TYR A 1 87 ? 23.781 -24.281 16.766 1 91.31 87 TYR A N 1
ATOM 689 C CA . TYR A 1 87 ? 23.719 -25.656 17.266 1 91.31 87 TYR A CA 1
ATOM 690 C C . TYR A 1 87 ? 25.031 -26.047 17.938 1 91.31 87 TYR A C 1
ATOM 692 O O . TYR A 1 87 ? 25.078 -27.031 18.688 1 91.31 87 TYR A O 1
ATOM 700 N N . SER A 1 88 ? 26.094 -25.359 17.688 1 88 88 SER A N 1
ATOM 701 C CA . SER A 1 88 ? 27.406 -25.781 18.203 1 88 88 SER A CA 1
ATOM 702 C C . SER A 1 88 ? 27.828 -24.922 19.391 1 88 88 SER A C 1
ATOM 704 O O . SER A 1 88 ? 28.641 -25.359 20.203 1 88 88 SER A O 1
ATOM 706 N N . SER A 1 89 ? 27.328 -23.703 19.312 1 77.31 89 SER A N 1
ATOM 707 C CA . SER A 1 89 ? 27.875 -22.766 20.297 1 77.31 89 SER A CA 1
ATOM 708 C C . SER A 1 89 ? 26.891 -22.516 21.422 1 77.31 89 SER A C 1
ATOM 710 O O . SER A 1 89 ? 25.703 -22.828 21.297 1 77.31 89 SER A O 1
ATOM 712 N N . SER A 1 90 ? 27.453 -22.078 22.5 1 72.75 90 SER A N 1
ATOM 713 C CA . SER A 1 90 ? 26.688 -21.719 23.703 1 72.75 90 SER A CA 1
ATOM 714 C C . SER A 1 90 ? 26.078 -20.328 23.562 1 72.75 90 SER A C 1
ATOM 716 O O . SER A 1 90 ? 25.172 -19.969 24.328 1 72.75 90 SER A O 1
ATOM 718 N N . ALA A 1 91 ? 26.547 -19.531 22.547 1 76 91 ALA A N 1
ATOM 719 C CA . ALA A 1 91 ? 25.953 -18.203 22.406 1 76 91 ALA A CA 1
ATOM 720 C C . ALA A 1 91 ? 24.516 -18.281 21.922 1 76 91 ALA A C 1
ATOM 722 O O . ALA A 1 91 ? 24.203 -18.969 20.953 1 76 91 ALA A O 1
ATOM 723 N N . GLU A 1 92 ? 23.672 -17.703 22.672 1 82.81 92 GLU A N 1
ATOM 724 C CA . GLU A 1 92 ? 22.234 -17.75 22.375 1 82.81 92 GLU A CA 1
ATOM 725 C C . GLU A 1 92 ? 21.891 -16.844 21.188 1 82.81 92 GLU A C 1
ATOM 727 O O . GLU A 1 92 ? 22.234 -15.664 21.172 1 82.81 92 GLU A O 1
ATOM 732 N N . PRO A 1 93 ? 21.281 -17.469 20.203 1 87.56 93 PRO A N 1
ATOM 733 C CA . PRO A 1 93 ? 20.844 -16.656 19.062 1 87.56 93 PRO A CA 1
ATOM 734 C C . PRO A 1 93 ? 19.859 -15.562 19.469 1 87.56 93 PRO A C 1
ATOM 736 O O . PRO A 1 93 ? 19.203 -15.672 20.516 1 87.56 93 PRO A O 1
ATOM 739 N N . THR A 1 94 ? 19.859 -14.469 18.688 1 86.31 94 THR A N 1
ATOM 740 C CA . THR A 1 94 ? 18.906 -13.398 18.953 1 86.31 94 THR A CA 1
ATOM 741 C C . THR A 1 94 ? 17.484 -13.875 18.719 1 86.31 94 THR A C 1
ATOM 743 O O . THR A 1 94 ? 17.25 -14.828 17.969 1 86.31 94 THR A O 1
ATOM 746 N N . GLN A 1 95 ? 16.562 -13.227 19.359 1 87.69 95 GLN A N 1
ATOM 747 C CA . GLN A 1 95 ? 15.141 -13.57 19.219 1 87.69 95 GLN A CA 1
ATOM 748 C C . GLN A 1 95 ? 14.688 -13.43 17.766 1 87.69 95 GLN A C 1
ATOM 750 O O . GLN A 1 95 ? 13.922 -14.266 17.281 1 87.69 95 GLN A O 1
ATOM 755 N N . LYS A 1 96 ? 15.117 -12.469 17.078 1 87.44 96 LYS A N 1
ATOM 756 C CA . LYS A 1 96 ? 14.672 -12.227 15.711 1 87.44 96 LYS A CA 1
ATOM 757 C C . LYS A 1 96 ? 15.195 -13.305 14.766 1 87.44 96 LYS A C 1
ATOM 759 O O . LYS A 1 96 ? 14.477 -13.75 13.875 1 87.44 96 LYS A O 1
ATOM 764 N N . TRP A 1 97 ? 16.453 -13.664 14.992 1 91.44 97 TRP A N 1
ATOM 765 C CA . TRP A 1 97 ? 17 -14.727 14.156 1 91.44 97 TRP A CA 1
ATOM 766 C C . TRP A 1 97 ? 16.25 -16.031 14.367 1 91.44 97 TRP A C 1
ATOM 768 O O . TRP A 1 97 ? 15.969 -16.766 13.414 1 91.44 97 TRP A O 1
ATOM 778 N N . LEU A 1 98 ? 15.93 -16.297 15.633 1 93.88 98 LEU A N 1
ATOM 779 C CA . LEU A 1 98 ? 15.172 -17.516 15.953 1 93.88 98 LEU A CA 1
ATOM 780 C C . LEU A 1 98 ? 13.789 -17.469 15.312 1 93.88 98 LEU A C 1
ATOM 782 O O . LEU A 1 98 ? 13.258 -18.5 14.898 1 93.88 98 LEU A O 1
ATOM 786 N N . ALA A 1 99 ? 13.172 -16.281 15.312 1 94.12 99 ALA A N 1
ATOM 787 C CA . ALA A 1 99 ? 11.883 -16.141 14.656 1 94.12 99 ALA A CA 1
ATOM 788 C C . ALA A 1 99 ? 11.977 -16.484 13.172 1 94.12 99 ALA A C 1
ATOM 790 O O . ALA A 1 99 ? 11.125 -17.188 12.633 1 94.12 99 ALA A O 1
ATOM 791 N N . VAL A 1 100 ? 13.031 -16.031 12.531 1 95.81 100 VAL A N 1
ATOM 792 C CA . VAL A 1 100 ? 13.273 -16.328 11.117 1 95.81 100 VAL A CA 1
ATOM 793 C C . VAL A 1 100 ? 13.445 -17.828 10.922 1 95.81 100 VAL A C 1
ATOM 795 O O . VAL A 1 100 ? 12.844 -18.422 10.023 1 95.81 100 VAL A O 1
ATOM 798 N N . LEU A 1 101 ? 14.25 -18.438 11.805 1 96.62 101 LEU A N 1
ATOM 799 C CA . LEU A 1 101 ? 14.5 -19.875 11.711 1 96.62 101 LEU A CA 1
ATOM 800 C C . LEU A 1 101 ? 13.203 -20.656 11.852 1 96.62 101 LEU A C 1
ATOM 802 O O . LEU A 1 101 ? 12.945 -21.578 11.086 1 96.62 101 LEU A O 1
ATOM 806 N N . ASN A 1 102 ? 12.422 -20.312 12.82 1 96.25 102 ASN A N 1
ATOM 807 C CA . ASN A 1 102 ? 11.164 -21.016 13.039 1 96.25 102 ASN A CA 1
ATOM 808 C C . ASN A 1 102 ? 10.203 -20.844 11.875 1 96.25 102 ASN A C 1
ATOM 810 O O . ASN A 1 102 ? 9.438 -21.75 11.555 1 96.25 102 ASN A O 1
ATOM 814 N N . LEU A 1 103 ? 10.219 -19.703 11.25 1 97.44 103 LEU A N 1
ATOM 815 C CA . LEU A 1 103 ? 9.359 -19.5 10.086 1 97.44 103 LEU A CA 1
ATOM 816 C C . LEU A 1 103 ? 9.852 -20.328 8.906 1 97.44 103 LEU A C 1
ATOM 818 O O . LEU A 1 103 ? 9.039 -20.844 8.125 1 97.44 103 LEU A O 1
ATOM 822 N N . ILE A 1 104 ? 11.164 -20.438 8.758 1 98 104 ILE A N 1
ATOM 823 C CA . ILE A 1 104 ? 11.711 -21.344 7.758 1 98 104 ILE A CA 1
ATOM 824 C C . ILE A 1 104 ? 11.227 -22.766 8.016 1 98 104 ILE A C 1
ATOM 826 O O . ILE A 1 104 ? 10.773 -23.453 7.098 1 98 104 ILE A O 1
ATOM 830 N N . PHE A 1 105 ? 11.266 -23.141 9.312 1 97.5 105 PHE A N 1
ATOM 831 C CA . PHE A 1 105 ? 10.766 -24.469 9.688 1 97.5 105 PHE A CA 1
ATOM 832 C C . PHE A 1 105 ? 9.289 -24.609 9.328 1 97.5 105 PHE A C 1
ATOM 834 O O . PHE A 1 105 ? 8.867 -25.641 8.805 1 97.5 105 PHE A O 1
ATOM 841 N N . ALA A 1 106 ? 8.547 -23.594 9.609 1 96.69 106 ALA A N 1
ATOM 842 C CA . ALA A 1 106 ? 7.105 -23.641 9.383 1 96.69 106 ALA A CA 1
ATOM 843 C C . ALA A 1 106 ? 6.793 -23.828 7.902 1 96.69 106 ALA A C 1
ATOM 845 O O . ALA A 1 106 ? 6.008 -24.703 7.527 1 96.69 106 ALA A O 1
ATOM 846 N N . VAL A 1 107 ? 7.379 -23.094 7.016 1 97.62 107 VAL A N 1
ATOM 847 C CA . VAL A 1 107 ? 7.125 -23.156 5.578 1 97.62 107 VAL A CA 1
ATOM 848 C C . VAL A 1 107 ? 7.578 -24.516 5.039 1 97.62 107 VAL A C 1
ATOM 850 O O . VAL A 1 107 ? 6.867 -25.141 4.258 1 97.62 107 VAL A O 1
ATOM 853 N N . SER A 1 108 ? 8.75 -24.953 5.461 1 97.62 108 SER A N 1
ATOM 854 C CA . SER A 1 108 ? 9.289 -26.234 5.012 1 97.62 108 SER A CA 1
ATOM 855 C C . SER A 1 108 ? 8.422 -27.391 5.484 1 97.62 108 SER A C 1
ATOM 857 O O . SER A 1 108 ? 8.305 -28.406 4.797 1 97.62 108 SER A O 1
ATOM 859 N N . SER A 1 109 ? 7.848 -27.234 6.68 1 95.88 109 SER A N 1
ATOM 860 C CA . SER A 1 109 ? 6.953 -28.266 7.191 1 95.88 109 SER A CA 1
ATOM 861 C C . SER A 1 109 ? 5.738 -28.438 6.289 1 95.88 109 SER A C 1
ATOM 863 O O . SER A 1 109 ? 5.238 -29.547 6.121 1 95.88 109 SER A O 1
ATOM 865 N N . LYS A 1 110 ? 5.273 -27.359 5.738 1 93.69 110 LYS A N 1
ATOM 866 C CA . LYS A 1 110 ? 4.16 -27.453 4.801 1 93.69 110 LYS A CA 1
ATOM 867 C C . LYS A 1 110 ? 4.539 -28.281 3.578 1 93.69 110 LYS A C 1
ATOM 869 O O . LYS A 1 110 ? 3.75 -29.109 3.117 1 93.69 110 LYS A O 1
ATOM 874 N N . TYR A 1 111 ? 5.711 -28.047 3.055 1 94.75 111 TYR A N 1
ATOM 875 C CA . TYR A 1 111 ? 6.23 -28.859 1.957 1 94.75 111 TYR A CA 1
ATOM 876 C C . TYR A 1 111 ? 6.312 -30.328 2.35 1 94.75 111 TYR A C 1
ATOM 878 O O . TYR A 1 111 ? 5.891 -31.203 1.592 1 94.75 111 TYR A O 1
ATOM 886 N N . TYR A 1 112 ? 6.84 -30.547 3.541 1 94.06 112 TYR A N 1
ATOM 887 C CA . TYR A 1 112 ? 7.051 -31.906 4.016 1 94.06 112 TYR A CA 1
ATOM 888 C C . TYR A 1 112 ? 5.723 -32.625 4.18 1 94.06 112 TYR A C 1
ATOM 890 O O . TYR A 1 112 ? 5.617 -33.812 3.855 1 94.06 112 TYR A O 1
ATOM 898 N N . GLN A 1 113 ? 4.73 -31.953 4.648 1 90.88 113 GLN A N 1
ATOM 899 C CA . GLN A 1 113 ? 3.404 -32.531 4.836 1 90.88 113 GLN A CA 1
ATOM 900 C C . GLN A 1 113 ? 2.801 -32.969 3.504 1 90.88 113 GLN A C 1
ATOM 902 O O . GLN A 1 113 ? 2.107 -34 3.436 1 90.88 113 GLN A O 1
ATOM 907 N N . LEU A 1 114 ? 3.078 -32.219 2.486 1 88.75 114 LEU A N 1
ATOM 908 C CA . LEU A 1 114 ? 2.572 -32.562 1.159 1 88.75 114 LEU A CA 1
ATOM 909 C C . LEU A 1 114 ? 3.381 -33.688 0.541 1 88.75 114 LEU A C 1
ATOM 911 O O . LEU A 1 114 ? 2.828 -34.531 -0.153 1 88.75 114 LEU A O 1
ATOM 915 N N . ALA A 1 115 ? 4.625 -33.688 0.826 1 90.38 115 ALA A N 1
ATOM 916 C CA . ALA A 1 115 ? 5.523 -34.656 0.239 1 90.38 115 ALA A CA 1
ATOM 917 C C . ALA A 1 115 ? 5.348 -36.031 0.902 1 90.38 115 ALA A C 1
ATOM 919 O O . ALA A 1 115 ? 5.449 -37.062 0.243 1 90.38 115 ALA A O 1
ATOM 920 N N . GLU A 1 116 ? 5.176 -35.969 2.193 1 89.31 116 GLU A N 1
ATOM 921 C CA . GLU A 1 116 ? 5.016 -37.156 2.998 1 89.31 116 GLU A CA 1
ATOM 922 C C . GLU A 1 116 ? 3.709 -37.125 3.783 1 89.31 116 GLU A C 1
ATOM 924 O O . GLU A 1 116 ? 3.711 -36.906 4.996 1 89.31 116 GLU A O 1
ATOM 929 N N . PRO A 1 117 ? 2.701 -37.594 3.17 1 80.12 117 PRO A N 1
ATOM 930 C CA . PRO A 1 117 ? 1.388 -37.438 3.801 1 80.12 117 PRO A CA 1
ATOM 931 C C . PRO A 1 117 ? 1.253 -38.25 5.094 1 80.12 117 PRO A C 1
ATOM 933 O O . PRO A 1 117 ? 0.535 -37.844 6.008 1 80.12 117 PRO A O 1
ATOM 936 N N . VAL A 1 118 ? 1.896 -39.312 5.199 1 82.56 118 VAL A N 1
ATOM 937 C CA . VAL A 1 118 ? 1.783 -40.125 6.395 1 82.56 118 VAL A CA 1
ATOM 938 C C . VAL A 1 118 ? 2.732 -39.625 7.473 1 82.56 118 VAL A C 1
ATOM 940 O O . VAL A 1 118 ? 2.289 -39.156 8.539 1 82.56 118 VAL A O 1
ATOM 943 N N . ALA A 1 119 ? 3.992 -39.5 7.145 1 81.56 119 ALA A N 1
ATOM 944 C CA . ALA A 1 119 ? 4.984 -39.031 8.102 1 81.56 119 ALA A CA 1
ATOM 945 C C . ALA A 1 119 ? 4.762 -37.562 8.438 1 81.56 119 ALA A C 1
ATOM 947 O O . ALA A 1 119 ? 5.102 -37.094 9.531 1 81.56 119 ALA A O 1
ATOM 948 N N . GLY A 1 120 ? 4.215 -36.906 7.516 1 84.12 120 GLY A N 1
ATOM 949 C CA . GLY A 1 120 ? 4.004 -35.469 7.652 1 84.12 120 GLY A CA 1
ATOM 950 C C . GLY A 1 120 ? 2.973 -35.125 8.711 1 84.12 120 GLY A C 1
ATOM 951 O O . GLY A 1 120 ? 2.939 -34 9.195 1 84.12 120 GLY A O 1
ATOM 952 N N . LYS A 1 121 ? 2.205 -36.031 9.07 1 79.12 121 LYS A N 1
ATOM 953 C CA . LYS A 1 121 ? 1.188 -35.812 10.086 1 79.12 121 LYS A CA 1
ATOM 954 C C . LYS A 1 121 ? 1.824 -35.531 11.453 1 79.12 121 LYS A C 1
ATOM 956 O O . LYS A 1 121 ? 1.23 -34.875 12.297 1 79.12 121 LYS A O 1
ATOM 961 N N . ASP A 1 122 ? 3.016 -35.969 11.539 1 81.69 122 ASP A N 1
ATOM 962 C CA . ASP A 1 122 ? 3.709 -35.812 12.812 1 81.69 122 ASP A CA 1
ATOM 963 C C . ASP A 1 122 ? 4.457 -34.469 12.883 1 81.69 122 ASP A C 1
ATOM 965 O O . ASP A 1 122 ? 4.996 -34.125 13.93 1 81.69 122 ASP A O 1
ATOM 969 N N . VAL A 1 123 ? 4.527 -33.812 11.797 1 85.56 123 VAL A N 1
ATOM 970 C CA . VAL A 1 123 ? 5.207 -32.531 11.758 1 85.56 123 VAL A CA 1
ATOM 971 C C . VAL A 1 123 ? 4.172 -31.391 11.766 1 85.56 123 VAL A C 1
ATOM 973 O O . VAL A 1 123 ? 3.439 -31.203 10.797 1 85.56 123 VAL A O 1
ATOM 976 N N . ASP A 1 124 ? 4.074 -30.703 12.844 1 86.38 124 ASP A N 1
ATOM 977 C CA . ASP A 1 124 ? 3.084 -29.641 12.977 1 86.38 124 ASP A CA 1
ATOM 978 C C . ASP A 1 124 ? 3.707 -28.266 12.695 1 86.38 124 ASP A C 1
ATOM 980 O O . ASP A 1 124 ? 4.43 -27.734 13.539 1 86.38 124 ASP A O 1
ATOM 984 N N . ASP A 1 125 ? 3.434 -27.734 11.508 1 91.62 125 ASP A N 1
ATOM 985 C CA . ASP A 1 125 ? 3.941 -26.422 11.117 1 91.62 125 ASP A CA 1
ATOM 986 C C . ASP A 1 125 ? 3.471 -25.344 12.078 1 91.62 125 ASP A C 1
ATOM 988 O O . ASP A 1 125 ? 4.141 -24.312 12.25 1 91.62 125 ASP A O 1
ATOM 992 N N . ARG A 1 126 ? 2.432 -25.547 12.82 1 90.19 126 ARG A N 1
ATOM 993 C CA . ARG A 1 126 ? 1.826 -24.562 13.688 1 90.19 126 ARG A CA 1
ATOM 994 C C . ARG A 1 126 ? 2.684 -24.312 14.93 1 90.19 126 ARG A C 1
ATOM 996 O O . ARG A 1 126 ? 2.672 -23.234 15.5 1 90.19 126 ARG A O 1
ATOM 1003 N N . ILE A 1 127 ? 3.377 -25.297 15.312 1 91.44 127 ILE A N 1
ATOM 1004 C CA . ILE A 1 127 ? 4.27 -25.156 16.453 1 91.44 127 ILE A CA 1
ATOM 1005 C C . ILE A 1 127 ? 5.375 -24.156 16.141 1 91.44 127 ILE A C 1
ATOM 1007 O O . ILE A 1 127 ? 5.66 -23.25 16.922 1 91.44 127 ILE A O 1
ATOM 1011 N N . PHE A 1 128 ? 5.973 -24.344 14.969 1 94.31 128 PHE A N 1
ATOM 1012 C CA . PHE A 1 128 ? 7.035 -23.438 14.555 1 94.31 128 PHE A CA 1
ATOM 1013 C C . PHE A 1 128 ? 6.496 -22.031 14.344 1 94.31 128 PHE A C 1
ATOM 1015 O O . PHE A 1 128 ? 7.16 -21.047 14.688 1 94.31 128 PHE A O 1
ATOM 1022 N N . LEU A 1 129 ? 5.281 -21.969 13.797 1 93.44 129 LEU A N 1
ATOM 1023 C CA . LEU A 1 129 ? 4.641 -20.672 13.625 1 93.44 129 LEU A CA 1
ATOM 1024 C C . LEU A 1 129 ? 4.426 -19.984 14.969 1 93.44 129 LEU A C 1
ATOM 1026 O O . LEU A 1 129 ? 4.73 -18.797 15.117 1 93.44 129 LEU A O 1
ATOM 1030 N N . SER A 1 130 ? 3.926 -20.734 15.938 1 90.31 130 SER A N 1
ATOM 1031 C CA . SER A 1 130 ? 3.652 -20.188 17.266 1 90.31 130 SER A CA 1
ATOM 1032 C C . SER A 1 130 ? 4.934 -19.703 17.938 1 90.31 130 SER A C 1
ATOM 1034 O O . SER A 1 130 ? 4.934 -18.656 18.609 1 90.31 130 SER A O 1
ATOM 1036 N N . ARG A 1 131 ? 5.965 -20.406 17.766 1 92.06 131 ARG A N 1
ATOM 1037 C CA . ARG A 1 131 ? 7.25 -20 18.312 1 92.06 131 ARG A CA 1
ATOM 1038 C C . ARG A 1 131 ? 7.719 -18.688 17.688 1 92.06 131 ARG A C 1
ATOM 1040 O O . ARG A 1 131 ? 8.164 -17.781 18.406 1 92.06 131 ARG A O 1
ATOM 1047 N N . ALA A 1 132 ? 7.594 -18.625 16.375 1 92.75 132 ALA A N 1
ATOM 1048 C CA . ALA A 1 132 ? 8.023 -17.406 15.672 1 92.75 132 ALA A CA 1
ATOM 1049 C C . ALA A 1 132 ? 7.223 -16.203 16.125 1 92.75 132 ALA A C 1
ATOM 1051 O O . ALA A 1 132 ? 7.785 -15.125 16.359 1 92.75 132 ALA A O 1
ATOM 1052 N N . ILE A 1 133 ? 5.906 -16.375 16.297 1 88.06 133 ILE A N 1
ATOM 1053 C CA . ILE A 1 133 ? 5.031 -15.281 16.703 1 88.06 133 ILE A CA 1
ATOM 1054 C C . ILE A 1 133 ? 5.383 -14.844 18.125 1 88.06 133 ILE A C 1
ATOM 1056 O O . ILE A 1 133 ? 5.465 -13.648 18.422 1 88.06 133 ILE A O 1
ATOM 1060 N N . SER A 1 134 ? 5.602 -15.773 19 1 86.25 134 SER A N 1
ATOM 1061 C CA . SER A 1 134 ? 5.953 -15.484 20.391 1 86.25 134 SER A CA 1
ATOM 1062 C C . SER A 1 134 ? 7.277 -14.742 20.469 1 86.25 134 SER A C 1
ATOM 1064 O O . SER A 1 134 ? 7.441 -13.852 21.312 1 86.25 134 SER A O 1
ATOM 1066 N N . LEU A 1 135 ? 8.188 -15.109 19.656 1 86.94 135 LEU A N 1
ATOM 1067 C CA . LEU A 1 135 ? 9.516 -14.508 19.656 1 86.94 135 LEU A CA 1
ATOM 1068 C C . LEU A 1 135 ? 9.461 -13.086 19.094 1 86.94 135 LEU A C 1
ATOM 1070 O O . LEU A 1 135 ? 10.289 -12.25 19.453 1 86.94 135 LEU A O 1
ATOM 1074 N N . ASN A 1 136 ? 8.445 -12.867 18.234 1 80.81 136 ASN A N 1
ATOM 1075 C CA . ASN A 1 136 ? 8.344 -11.562 17.578 1 80.81 136 ASN A CA 1
ATOM 1076 C C . ASN A 1 136 ? 7.512 -10.586 18.406 1 80.81 136 ASN A C 1
ATOM 1078 O O . ASN A 1 136 ? 7.602 -9.375 18.219 1 80.81 136 ASN A O 1
ATOM 1082 N N . THR A 1 137 ? 6.434 -11.062 19.297 1 64.75 137 THR A N 1
ATOM 1083 C CA . THR A 1 137 ? 5.527 -10.234 20.078 1 64.75 137 THR A CA 1
ATOM 1084 C C . THR A 1 137 ? 6.289 -9.469 21.156 1 64.75 137 THR A C 1
ATOM 1086 O O . THR A 1 137 ? 5.918 -8.352 21.516 1 64.75 137 THR A O 1
ATOM 1089 N N . SER A 1 138 ? 7.145 -10.312 21.938 1 51.78 138 SER A N 1
ATOM 1090 C CA . SER A 1 138 ? 7.75 -9.656 23.094 1 51.78 138 SER A CA 1
ATOM 1091 C C . SER A 1 138 ? 8.227 -8.25 22.734 1 51.78 138 SER A C 1
ATOM 1093 O O . SER A 1 138 ? 8.484 -7.434 23.625 1 51.78 138 SER A O 1
ATOM 1095 N N . HIS A 1 139 ? 8.539 -8.086 21.516 1 45.88 139 HIS A N 1
ATOM 1096 C CA . HIS A 1 139 ? 9.008 -6.766 21.109 1 45.88 139 HIS A CA 1
ATOM 1097 C C . HIS A 1 139 ? 7.859 -5.922 20.562 1 45.88 139 HIS A C 1
ATOM 1099 O O . HIS A 1 139 ? 7.188 -6.324 19.609 1 45.88 139 HIS A O 1
ATOM 1105 N N . ASN A 1 140 ? 6.898 -5.516 21.328 1 45.34 140 ASN A N 1
ATOM 1106 C CA . ASN A 1 140 ? 5.934 -4.496 20.938 1 45.34 140 ASN A CA 1
ATOM 1107 C C . ASN A 1 140 ? 6.359 -3.785 19.656 1 45.34 140 ASN A C 1
ATOM 1109 O O . ASN A 1 140 ? 6.785 -2.629 19.703 1 45.34 140 ASN A O 1
ATOM 1113 N N . LEU A 1 141 ? 6.973 -4.414 18.844 1 41.84 141 LEU A N 1
ATOM 1114 C CA . LEU A 1 141 ? 7.715 -4.098 17.625 1 41.84 141 LEU A CA 1
ATOM 1115 C C . LEU A 1 141 ? 6.848 -3.322 16.641 1 41.84 141 LEU A C 1
ATOM 1117 O O . LEU A 1 141 ? 7.348 -2.783 15.656 1 41.84 141 LEU A O 1
ATOM 1121 N N . ALA A 1 142 ? 5.559 -3.779 16.547 1 43.91 142 ALA A N 1
ATOM 1122 C CA . ALA A 1 142 ? 4.805 -3.076 15.523 1 43.91 142 ALA A CA 1
ATOM 1123 C C . ALA A 1 142 ? 5.145 -1.588 15.508 1 43.91 142 ALA A C 1
ATOM 1125 O O . ALA A 1 142 ? 5.094 -0.941 14.461 1 43.91 142 ALA A O 1
ATOM 1126 N N . ALA A 1 143 ? 5.434 -1.153 16.828 1 44.97 143 ALA A N 1
ATOM 1127 C CA . ALA A 1 143 ? 5.586 0.284 17.031 1 44.97 143 ALA A CA 1
ATOM 1128 C C . ALA A 1 143 ? 7.047 0.705 16.906 1 44.97 143 ALA A C 1
ATOM 1130 O O . ALA A 1 143 ? 7.359 1.899 16.891 1 44.97 143 ALA A O 1
ATOM 1131 N N . ASP A 1 144 ? 7.941 -0.476 16.891 1 53.34 144 ASP A N 1
ATOM 1132 C CA . ASP A 1 144 ? 9.344 -0.066 16.875 1 53.34 144 ASP A CA 1
ATOM 1133 C C . ASP A 1 144 ? 9.828 0.173 15.438 1 53.34 144 ASP A C 1
ATOM 1135 O O . ASP A 1 144 ? 9.172 -0.25 14.484 1 53.34 144 ASP A O 1
ATOM 1139 N N . HIS A 1 145 ? 10.805 0.924 15.328 1 57.09 145 HIS A N 1
ATOM 1140 C CA . HIS A 1 145 ? 11.469 1.232 14.062 1 57.09 145 HIS A CA 1
ATOM 1141 C C . HIS A 1 145 ? 11.758 -0.037 13.266 1 57.09 145 HIS A C 1
ATOM 1143 O O . HIS A 1 145 ? 12.234 -1.027 13.82 1 57.09 145 HIS A O 1
ATOM 1149 N N . ALA A 1 146 ? 11.094 -0.218 12.203 1 63 146 ALA A N 1
ATOM 1150 C CA . ALA A 1 146 ? 11.305 -1.354 11.305 1 63 146 ALA A CA 1
ATOM 1151 C C . ALA A 1 146 ? 12.789 -1.562 11.031 1 63 146 ALA A C 1
ATOM 1153 O O . ALA A 1 146 ? 13.531 -0.599 10.812 1 63 146 ALA A O 1
ATOM 1154 N N . ASP A 1 147 ? 13.266 -2.764 11.375 1 80.75 147 ASP A N 1
ATOM 1155 C CA . ASP A 1 147 ? 14.586 -3.178 10.906 1 80.75 147 ASP A CA 1
ATOM 1156 C C . ASP A 1 147 ? 14.477 -4.289 9.867 1 80.75 147 ASP A C 1
ATOM 1158 O O . ASP A 1 147 ? 13.375 -4.711 9.516 1 80.75 147 ASP A O 1
ATOM 1162 N N . LEU A 1 148 ? 15.555 -4.625 9.32 1 86.5 148 LEU A N 1
ATOM 1163 C CA . LEU A 1 148 ? 15.562 -5.555 8.195 1 86.5 148 LEU A CA 1
ATOM 1164 C C . LEU A 1 148 ? 15.055 -6.93 8.625 1 86.5 148 LEU A C 1
ATOM 1166 O O . LEU A 1 148 ? 14.375 -7.609 7.855 1 86.5 148 LEU A O 1
ATOM 1170 N N . HIS A 1 149 ? 15.32 -7.348 9.891 1 86.31 149 HIS A N 1
ATOM 1171 C CA . HIS A 1 149 ? 14.828 -8.625 10.398 1 86.31 149 HIS A CA 1
ATOM 1172 C C . HIS A 1 149 ? 13.305 -8.648 10.461 1 86.31 149 HIS A C 1
ATOM 1174 O O . HIS A 1 149 ? 12.68 -9.664 10.172 1 86.31 149 HIS A O 1
ATOM 1180 N N . GLN A 1 150 ? 12.875 -7.492 10.875 1 87.88 150 GLN A N 1
ATOM 1181 C CA . GLN A 1 150 ? 11.422 -7.422 10.961 1 87.88 150 GLN A CA 1
ATOM 1182 C C . GLN A 1 150 ? 10.781 -7.602 9.586 1 87.88 150 GLN A C 1
ATOM 1184 O O . GLN A 1 150 ? 9.758 -8.281 9.453 1 87.88 150 GLN A O 1
ATOM 1189 N N . VAL A 1 151 ? 11.352 -6.98 8.609 1 93.81 151 VAL A N 1
ATOM 1190 C CA . VAL A 1 151 ? 10.836 -7.109 7.254 1 93.81 151 VAL A CA 1
ATOM 1191 C C . VAL A 1 151 ? 10.93 -8.57 6.801 1 93.81 151 VAL A C 1
ATOM 1193 O O . VAL A 1 151 ? 10 -9.094 6.191 1 93.81 151 VAL A O 1
ATOM 1196 N N . GLN A 1 152 ? 12.008 -9.266 7.125 1 94.62 152 GLN A N 1
ATOM 1197 C CA . GLN A 1 152 ? 12.188 -10.672 6.766 1 94.62 152 GLN A CA 1
ATOM 1198 C C . GLN A 1 152 ? 11.148 -11.555 7.453 1 94.62 152 GLN A C 1
ATOM 1200 O O . GLN A 1 152 ? 10.594 -12.461 6.836 1 94.62 152 GLN A O 1
ATOM 1205 N N . VAL A 1 153 ? 10.977 -11.281 8.711 1 94.5 153 VAL A N 1
ATOM 1206 C CA . VAL A 1 153 ? 9.992 -12.047 9.477 1 94.5 153 VAL A CA 1
ATOM 1207 C C . VAL A 1 153 ? 8.609 -11.891 8.852 1 94.5 153 VAL A C 1
ATOM 1209 O O . VAL A 1 153 ? 7.906 -12.875 8.625 1 94.5 153 VAL A O 1
ATOM 1212 N N . GLU A 1 154 ? 8.234 -10.648 8.555 1 94.94 154 GLU A N 1
ATOM 1213 C CA . GLU A 1 154 ? 6.93 -10.375 7.961 1 94.94 154 GLU A CA 1
ATOM 1214 C C . GLU A 1 154 ? 6.793 -11.047 6.594 1 94.94 154 GLU A C 1
ATOM 1216 O O . GLU A 1 154 ? 5.746 -11.617 6.277 1 94.94 154 GLU A O 1
ATOM 1221 N N . LEU A 1 155 ? 7.793 -10.977 5.824 1 97.81 155 LEU A N 1
ATOM 1222 C CA . LEU A 1 155 ? 7.77 -11.57 4.492 1 97.81 155 LEU A CA 1
ATOM 1223 C C . LEU A 1 155 ? 7.668 -13.094 4.578 1 97.81 155 LEU A C 1
ATOM 1225 O O . LEU A 1 155 ? 6.895 -13.711 3.846 1 97.81 155 LEU A O 1
ATOM 1229 N N . LEU A 1 156 ? 8.453 -13.703 5.488 1 98.06 156 LEU A N 1
ATOM 1230 C CA . LEU A 1 156 ? 8.398 -15.148 5.668 1 98.06 156 LEU A CA 1
ATOM 1231 C C . LEU A 1 156 ? 7.027 -15.586 6.18 1 98.06 156 LEU A C 1
ATOM 1233 O O . LEU A 1 156 ? 6.508 -16.625 5.766 1 98.06 156 LEU A O 1
ATOM 1237 N N . LEU A 1 157 ? 6.504 -14.789 7.07 1 96.44 157 LEU A N 1
ATOM 1238 C CA . LEU A 1 157 ? 5.156 -15.062 7.555 1 96.44 157 LEU A CA 1
ATOM 1239 C C . LEU A 1 157 ? 4.145 -15.016 6.414 1 96.44 157 LEU A C 1
ATOM 1241 O O . LEU A 1 157 ? 3.248 -15.859 6.34 1 96.44 157 LEU A O 1
ATOM 1245 N N . ALA A 1 158 ? 4.277 -14.062 5.551 1 97.44 158 ALA A N 1
ATOM 1246 C CA . ALA A 1 158 ? 3.383 -13.945 4.402 1 97.44 158 ALA A CA 1
ATOM 1247 C C . ALA A 1 158 ? 3.514 -15.156 3.48 1 97.44 158 ALA A C 1
ATOM 1249 O O . ALA A 1 158 ? 2.512 -15.68 2.982 1 97.44 158 ALA A O 1
ATOM 1250 N N . ILE A 1 159 ? 4.723 -15.602 3.266 1 98.19 159 ILE A N 1
ATOM 1251 C CA . ILE A 1 159 ? 4.973 -16.766 2.422 1 98.19 159 ILE A CA 1
ATOM 1252 C C . ILE A 1 159 ? 4.352 -18 3.057 1 98.19 159 ILE A C 1
ATOM 1254 O O . ILE A 1 159 ? 3.73 -18.812 2.367 1 98.19 159 ILE A O 1
ATOM 1258 N N . TYR A 1 160 ? 4.488 -18.156 4.395 1 96.69 160 TYR A N 1
ATOM 1259 C CA . TYR A 1 160 ? 3.879 -19.281 5.105 1 96.69 160 TYR A CA 1
ATOM 1260 C C . TYR A 1 160 ? 2.367 -19.281 4.914 1 96.69 160 TYR A C 1
ATOM 1262 O O . TYR A 1 160 ? 1.779 -20.328 4.613 1 96.69 160 TYR A O 1
ATOM 1270 N N . TYR A 1 161 ? 1.731 -18.078 5.117 1 94.06 161 TYR A N 1
ATOM 1271 C CA . TYR A 1 161 ? 0.282 -17.984 4.984 1 94.06 161 TYR A CA 1
ATOM 1272 C C . TYR A 1 161 ? -0.162 -18.344 3.57 1 94.06 161 TYR A C 1
ATOM 1274 O O . TYR A 1 161 ? -1.185 -19 3.379 1 94.06 161 TYR A O 1
ATOM 1282 N N . MET A 1 162 ? 0.539 -17.906 2.602 1 95.44 162 MET A N 1
ATOM 1283 C CA . MET A 1 162 ? 0.206 -18.25 1.22 1 95.44 162 MET A CA 1
ATOM 1284 C C . MET A 1 162 ? 0.289 -19.75 0.989 1 95.44 162 MET A C 1
ATOM 1286 O O . MET A 1 162 ? -0.624 -20.344 0.413 1 95.44 162 MET A O 1
ATOM 1290 N N . ALA A 1 163 ? 1.39 -20.328 1.496 1 94.25 163 ALA A N 1
ATOM 1291 C CA . ALA A 1 163 ? 1.578 -21.766 1.333 1 94.25 163 ALA A CA 1
ATOM 1292 C C . ALA A 1 163 ? 0.492 -22.547 2.064 1 94.25 163 ALA A C 1
ATOM 1294 O O . ALA A 1 163 ? 0.124 -23.656 1.649 1 94.25 163 ALA A O 1
ATOM 1295 N N . ALA A 1 164 ? -0.028 -21.969 3.109 1 90.94 164 ALA A N 1
ATOM 1296 C CA . ALA A 1 164 ? -1.048 -22.625 3.924 1 90.94 164 ALA A CA 1
ATOM 1297 C C . ALA A 1 164 ? -2.445 -22.344 3.375 1 90.94 164 ALA A C 1
ATOM 1299 O O . ALA A 1 164 ? -3.445 -22.75 3.975 1 90.94 164 ALA A O 1
ATOM 1300 N N . GLY A 1 165 ? -2.566 -21.641 2.309 1 89.62 165 GLY A N 1
ATOM 1301 C CA . GLY A 1 165 ? -3.85 -21.359 1.685 1 89.62 165 GLY A CA 1
ATOM 1302 C C . GLY A 1 165 ? -4.586 -20.203 2.334 1 89.62 165 GLY A C 1
ATOM 1303 O O . GLY A 1 165 ? -5.762 -19.969 2.045 1 89.62 165 GLY A O 1
ATOM 1304 N N . GLN A 1 166 ? -3.891 -19.5 3.283 1 90.69 166 GLN A N 1
ATOM 1305 C CA . GLN A 1 166 ? -4.465 -18.328 3.924 1 90.69 166 GLN A CA 1
ATOM 1306 C C . GLN A 1 166 ? -4.105 -17.047 3.16 1 90.69 166 GLN A C 1
ATOM 1308 O O . GLN A 1 166 ? -3.256 -16.281 3.602 1 90.69 166 GLN A O 1
ATOM 1313 N N . ILE A 1 167 ? -4.82 -16.797 2.111 1 92.75 167 ILE A N 1
ATOM 1314 C CA . ILE A 1 167 ? -4.426 -15.797 1.131 1 92.75 167 ILE A CA 1
ATOM 1315 C C . ILE A 1 167 ? -4.691 -14.398 1.688 1 92.75 167 ILE A C 1
ATOM 1317 O O . ILE A 1 167 ? -3.895 -13.477 1.486 1 92.75 167 ILE A O 1
ATOM 1321 N N . ASN A 1 168 ? -5.797 -14.188 2.426 1 88.88 168 ASN A N 1
ATOM 1322 C CA . ASN A 1 168 ? -6.09 -12.875 3.008 1 88.88 168 ASN A CA 1
ATOM 1323 C C . ASN A 1 168 ? -5.047 -12.484 4.047 1 88.88 168 ASN A C 1
ATOM 1325 O O . ASN A 1 168 ? -4.633 -11.32 4.109 1 88.88 168 ASN A O 1
ATOM 1329 N N . ARG A 1 169 ? -4.676 -13.445 4.852 1 90.12 169 ARG A N 1
ATOM 1330 C CA . ARG A 1 169 ? -3.637 -13.172 5.84 1 90.12 169 ARG A CA 1
ATOM 1331 C C . ARG A 1 169 ? -2.311 -12.844 5.164 1 90.12 169 ARG A C 1
ATOM 1333 O O . ARG A 1 169 ? -1.585 -11.953 5.609 1 90.12 169 ARG A O 1
ATOM 1340 N N . SER A 1 170 ? -2.029 -13.672 4.16 1 94.88 170 SER A N 1
ATOM 1341 C CA . SER A 1 170 ? -0.814 -13.391 3.4 1 94.88 170 SER A CA 1
ATOM 1342 C C . SER A 1 170 ? -0.842 -11.992 2.801 1 94.88 170 SER A C 1
ATOM 1344 O O . SER A 1 170 ? 0.158 -11.273 2.846 1 94.88 170 SER A O 1
ATOM 1346 N N . TRP A 1 171 ? -2.012 -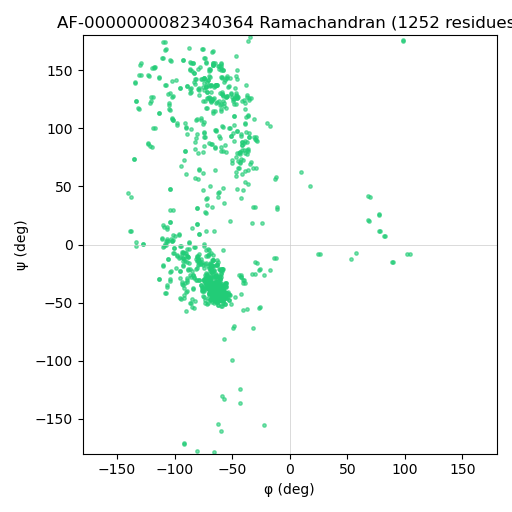11.578 2.305 1 94.62 171 TRP A N 1
ATOM 1347 C CA . TRP A 1 171 ? -2.223 -10.258 1.726 1 94.62 171 TRP A CA 1
ATOM 1348 C C . TRP A 1 171 ? -1.917 -9.164 2.742 1 94.62 171 TRP A C 1
ATOM 1350 O O . TRP A 1 171 ? -1.139 -8.242 2.463 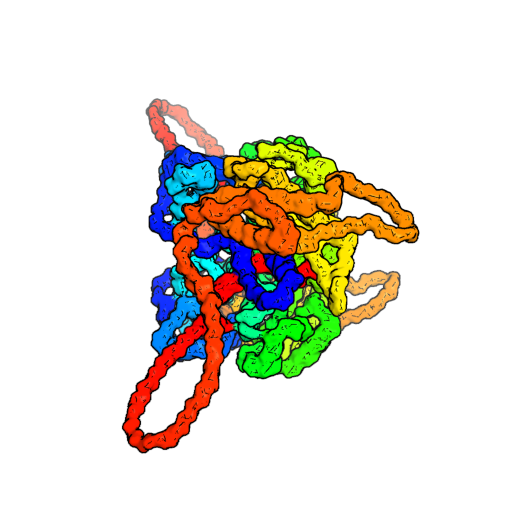1 94.62 171 TRP A O 1
ATOM 1360 N N . HIS A 1 172 ? -2.408 -9.289 3.934 1 92.38 172 HIS A N 1
ATOM 1361 C CA . HIS A 1 172 ? -2.227 -8.289 4.98 1 92.38 172 HIS A CA 1
ATOM 1362 C C . HIS A 1 172 ? -0.781 -8.258 5.465 1 92.38 172 HIS A C 1
ATOM 1364 O O . HIS A 1 172 ? -0.206 -7.184 5.648 1 92.38 172 HIS A O 1
ATOM 1370 N N . THR A 1 173 ? -0.255 -9.43 5.629 1 94.38 173 THR A N 1
ATOM 1371 C CA . THR A 1 173 ? 1.094 -9.523 6.172 1 94.38 173 THR A CA 1
ATOM 1372 C C . THR A 1 173 ? 2.119 -8.984 5.18 1 94.38 173 THR A C 1
ATOM 1374 O O . THR A 1 173 ? 3.074 -8.312 5.566 1 94.38 173 THR A O 1
ATOM 1377 N N . ASN A 1 174 ? 1.933 -9.32 3.906 1 97.19 174 ASN A N 1
ATOM 1378 C CA . ASN A 1 174 ? 2.85 -8.781 2.912 1 97.19 174 ASN A CA 1
ATOM 1379 C C . ASN A 1 174 ? 2.725 -7.262 2.807 1 97.19 174 ASN A C 1
ATOM 1381 O O . ASN A 1 174 ? 3.707 -6.57 2.527 1 97.19 174 ASN A O 1
ATOM 1385 N N . GLY A 1 175 ? 1.456 -6.762 2.941 1 95.62 175 GLY A N 1
ATOM 1386 C CA . GLY A 1 175 ? 1.281 -5.32 3.006 1 95.62 175 GLY A CA 1
ATOM 1387 C C . GLY A 1 175 ? 2.09 -4.668 4.113 1 95.62 175 GLY A C 1
ATOM 1388 O O . GLY A 1 175 ? 2.693 -3.615 3.908 1 95.62 175 GLY A O 1
ATOM 1389 N N . ARG A 1 176 ? 2.098 -5.332 5.25 1 93.31 176 ARG A N 1
ATOM 1390 C CA . ARG A 1 176 ? 2.902 -4.84 6.363 1 93.31 176 ARG A CA 1
ATOM 1391 C C . ARG A 1 176 ? 4.387 -4.855 6.016 1 93.31 176 ARG A C 1
ATOM 1393 O O . ARG A 1 176 ? 5.113 -3.912 6.332 1 93.31 176 ARG A O 1
ATOM 1400 N N . ALA A 1 177 ? 4.82 -5.902 5.414 1 95.88 177 ALA A N 1
ATOM 1401 C CA . ALA A 1 177 ? 6.219 -6.004 5.004 1 95.88 177 ALA A CA 1
ATOM 1402 C C . ALA A 1 177 ? 6.59 -4.891 4.031 1 95.88 177 ALA A C 1
ATOM 1404 O O . ALA A 1 177 ? 7.66 -4.285 4.145 1 95.88 177 ALA A O 1
ATOM 1405 N N . ALA A 1 178 ? 5.723 -4.625 3.062 1 96.56 178 ALA A N 1
ATOM 1406 C CA . ALA A 1 178 ? 5.969 -3.58 2.074 1 96.56 178 ALA A CA 1
ATOM 1407 C C . ALA A 1 178 ? 6.078 -2.211 2.74 1 96.56 178 ALA A C 1
ATOM 1409 O O . ALA A 1 178 ? 6.953 -1.414 2.393 1 96.56 178 ALA A O 1
ATOM 1410 N N . ARG A 1 179 ? 5.191 -1.937 3.703 1 94.19 179 ARG A N 1
ATOM 1411 C CA . ARG A 1 179 ? 5.215 -0.662 4.414 1 94.19 179 ARG A CA 1
ATOM 1412 C C . ARG A 1 179 ? 6.496 -0.512 5.227 1 94.19 179 ARG A C 1
ATOM 1414 O O . ARG A 1 179 ? 7.113 0.554 5.23 1 94.19 179 ARG A O 1
ATOM 1421 N N . SER A 1 180 ? 6.871 -1.578 5.93 1 91.62 180 SER A N 1
ATOM 1422 C CA . SER A 1 180 ? 8.102 -1.571 6.711 1 91.62 180 SER A CA 1
ATOM 1423 C C . SER A 1 180 ? 9.32 -1.383 5.812 1 91.62 180 SER A C 1
ATOM 1425 O O . SER A 1 180 ? 10.234 -0.625 6.148 1 91.62 180 SER A O 1
ATOM 1427 N N . ALA A 1 181 ? 9.312 -2.055 4.715 1 94.25 181 ALA A N 1
ATOM 1428 C CA . ALA A 1 181 ? 10.422 -1.947 3.775 1 94.25 181 ALA A CA 1
ATOM 1429 C C . ALA A 1 181 ? 10.523 -0.537 3.203 1 94.25 181 ALA A C 1
ATOM 1431 O O . ALA A 1 181 ? 11.625 -0.004 3.041 1 94.25 181 ALA A O 1
ATOM 1432 N N . THR A 1 182 ? 9.406 0.119 2.869 1 93.12 182 THR A N 1
ATOM 1433 C CA . THR A 1 182 ? 9.391 1.483 2.354 1 93.12 182 THR A CA 1
ATOM 1434 C C . THR A 1 182 ? 9.906 2.465 3.404 1 93.12 182 THR A C 1
ATOM 1436 O O . THR A 1 182 ? 10.57 3.447 3.072 1 93.12 182 THR A O 1
ATOM 1439 N N . SER A 1 183 ? 9.547 2.164 4.648 1 88.62 183 SER A N 1
ATOM 1440 C CA . SER A 1 183 ? 10.023 3.018 5.734 1 88.62 183 SER A CA 1
ATOM 1441 C C . SER A 1 183 ? 11.539 2.959 5.855 1 88.62 183 SER A C 1
ATOM 1443 O O . SER A 1 183 ? 12.172 3.936 6.266 1 88.62 183 SER A O 1
ATOM 1445 N N . LEU A 1 184 ? 12.117 1.812 5.426 1 87.12 184 LEU A N 1
ATOM 1446 C CA . LEU A 1 184 ? 13.562 1.635 5.477 1 87.12 184 LEU A CA 1
ATOM 1447 C C . LEU A 1 184 ? 14.211 2.105 4.176 1 87.12 184 LEU A C 1
ATOM 1449 O O . LEU A 1 184 ? 15.438 2.125 4.062 1 87.12 184 LEU A O 1
ATOM 1453 N N . GLY A 1 185 ? 13.43 2.445 3.199 1 88.62 185 GLY A N 1
ATOM 1454 C CA . GLY A 1 185 ? 13.93 2.93 1.924 1 88.62 185 GLY A CA 1
ATOM 1455 C C . GLY A 1 185 ? 14.461 1.822 1.032 1 88.62 185 GLY A C 1
ATOM 1456 O O . GLY A 1 185 ? 15.328 2.061 0.189 1 88.62 185 GLY A O 1
ATOM 1457 N N . LEU A 1 186 ? 13.961 0.576 1.22 1 92.88 186 LEU A N 1
ATOM 1458 C CA . LEU A 1 186 ? 14.461 -0.545 0.435 1 92.88 186 LEU A CA 1
ATOM 1459 C C . LEU A 1 186 ? 14.055 -0.414 -1.027 1 92.88 186 LEU A C 1
ATOM 1461 O O . LEU A 1 186 ? 14.625 -1.066 -1.9 1 92.88 186 LEU A O 1
ATOM 1465 N N . ASN A 1 187 ? 13.023 0.357 -1.303 1 93.19 187 ASN A N 1
ATOM 1466 C CA . ASN A 1 187 ? 12.547 0.536 -2.67 1 93.19 187 ASN A CA 1
ATOM 1467 C C . ASN A 1 187 ? 13.359 1.593 -3.414 1 93.19 187 ASN A C 1
ATOM 1469 O O . ASN A 1 187 ? 13.133 1.836 -4.602 1 93.19 187 ASN A O 1
ATOM 1473 N N . LEU A 1 188 ? 14.336 2.215 -2.701 1 89 188 LEU A N 1
ATOM 1474 C CA . LEU A 1 188 ? 15.102 3.318 -3.275 1 89 188 LEU A CA 1
ATOM 1475 C C . LEU A 1 188 ? 16.531 2.885 -3.6 1 89 188 LEU A C 1
ATOM 1477 O O . LEU A 1 188 ? 17 1.877 -3.076 1 89 188 LEU A O 1
ATOM 1481 N N . ARG A 1 189 ? 17.141 3.799 -4.34 1 83.19 189 ARG A N 1
ATOM 1482 C CA . ARG A 1 189 ? 18.547 3.59 -4.668 1 83.19 189 ARG A CA 1
ATOM 1483 C C . ARG A 1 189 ? 19.422 3.656 -3.418 1 83.19 189 ARG A C 1
ATOM 1485 O O . ARG A 1 189 ? 19.219 4.52 -2.561 1 83.19 189 ARG A O 1
ATOM 1492 N N . ALA A 1 190 ? 20.172 2.652 -3.24 1 68.81 190 ALA A N 1
ATOM 1493 C CA . ALA A 1 190 ? 21.078 2.627 -2.1 1 68.81 190 ALA A CA 1
ATOM 1494 C C . ALA A 1 190 ? 22.359 3.404 -2.402 1 68.81 190 ALA A C 1
ATOM 1496 O O . ALA A 1 190 ? 23.312 2.85 -2.949 1 68.81 190 ALA A O 1
ATOM 1497 N N . LEU A 1 191 ? 22.406 4.668 -2.158 1 61.56 191 LEU A N 1
ATOM 1498 C CA . LEU A 1 191 ? 23.562 5.488 -2.539 1 61.56 191 LEU A CA 1
ATOM 1499 C C . LEU A 1 191 ? 24.578 5.539 -1.413 1 61.56 191 LEU A C 1
ATOM 1501 O O . LEU A 1 191 ? 25.766 5.785 -1.659 1 61.56 191 LEU A O 1
ATOM 1505 N N . GLY A 1 192 ? 24.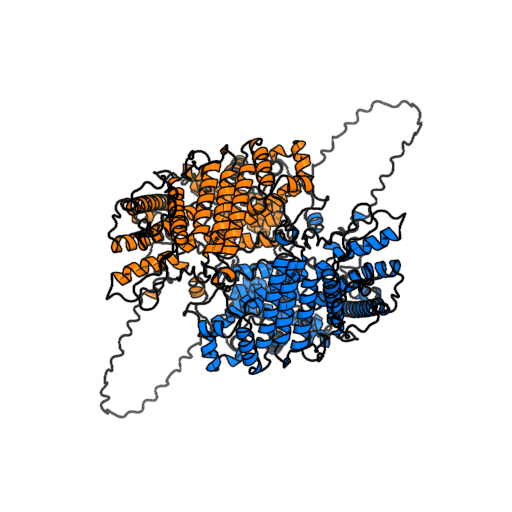156 5.141 -0.292 1 61.66 192 GLY A N 1
ATOM 1506 C CA . GLY A 1 192 ? 25.078 5.359 0.821 1 61.66 192 GLY A CA 1
ATOM 1507 C C . GLY A 1 192 ? 26.188 4.332 0.896 1 61.66 192 GLY A C 1
ATOM 1508 O O . GLY A 1 192 ? 25.969 3.158 0.584 1 61.66 192 GLY A O 1
ATOM 1509 N N . ASP A 1 193 ? 27.297 4.742 1.076 1 65.44 193 ASP A N 1
ATOM 1510 C CA . ASP A 1 193 ? 28.484 3.906 1.183 1 65.44 193 ASP A CA 1
ATOM 1511 C C . ASP A 1 193 ? 28.578 3.273 2.568 1 65.44 193 ASP A C 1
ATOM 1513 O O . ASP A 1 193 ? 29.516 2.516 2.842 1 65.44 193 ASP A O 1
ATOM 1517 N N . GLN A 1 194 ? 27.578 3.424 3.295 1 70.5 194 GLN A N 1
ATOM 1518 C CA . GLN A 1 194 ? 27.688 2.947 4.668 1 70.5 194 GLN A CA 1
ATOM 1519 C C . GLN A 1 194 ? 27.266 1.483 4.777 1 70.5 194 GLN A C 1
ATOM 1521 O O . GLN A 1 194 ? 27.578 0.813 5.762 1 70.5 194 GLN A O 1
ATOM 1526 N N . ILE A 1 195 ? 26.641 1.028 3.787 1 78.5 195 ILE A N 1
ATOM 1527 C CA . ILE A 1 195 ? 26.188 -0.357 3.793 1 78.5 195 ILE A CA 1
ATOM 1528 C C . ILE A 1 195 ? 27.062 -1.198 2.881 1 78.5 195 ILE A C 1
ATOM 1530 O O . ILE A 1 195 ? 27.375 -0.794 1.757 1 78.5 195 ILE A O 1
ATOM 1534 N N . ASP A 1 196 ? 27.531 -2.297 3.434 1 83.5 196 ASP A N 1
ATOM 1535 C CA . ASP A 1 196 ? 28.375 -3.176 2.641 1 83.5 196 ASP A CA 1
ATOM 1536 C C . ASP A 1 196 ? 27.641 -3.688 1.404 1 83.5 196 ASP A C 1
ATOM 1538 O O . ASP A 1 196 ? 26.422 -3.875 1.435 1 83.5 196 ASP A O 1
ATOM 1542 N N . PRO A 1 197 ? 28.359 -3.93 0.427 1 87 197 PRO A N 1
ATOM 1543 C CA . PRO A 1 197 ? 27.75 -4.301 -0.857 1 87 197 PRO A CA 1
ATOM 1544 C C . PRO A 1 197 ? 26.891 -5.559 -0.764 1 87 197 PRO A C 1
ATOM 1546 O O . PRO A 1 197 ? 25.844 -5.645 -1.408 1 87 197 PRO A O 1
ATOM 1549 N N . VAL A 1 198 ? 27.375 -6.547 -0.084 1 89.31 198 VAL A N 1
ATOM 1550 C CA . VAL A 1 198 ? 26.625 -7.789 0.06 1 89.31 198 VAL A CA 1
ATOM 1551 C C . VAL A 1 198 ? 25.297 -7.516 0.776 1 89.31 198 VAL A C 1
ATOM 1553 O O . VAL A 1 198 ? 24.266 -8.062 0.402 1 89.31 198 VAL A O 1
ATOM 1556 N N . SER A 1 199 ? 25.375 -6.699 1.76 1 87.69 199 SER A N 1
ATOM 1557 C CA . SER A 1 199 ? 24.172 -6.305 2.484 1 87.69 199 SER A CA 1
ATOM 1558 C C . SER A 1 199 ? 23.219 -5.523 1.585 1 87.69 199 SER A C 1
ATOM 1560 O O . SER A 1 199 ? 22 -5.652 1.703 1 87.69 199 SER A O 1
ATOM 1562 N N . LYS A 1 200 ? 23.781 -4.719 0.746 1 90.06 200 LYS A N 1
ATOM 1563 C CA . LYS A 1 200 ? 22.969 -3.984 -0.212 1 90.06 200 LYS A CA 1
ATOM 1564 C C . LYS A 1 200 ? 22.203 -4.938 -1.125 1 90.06 200 LYS A C 1
ATOM 1566 O O . LYS A 1 200 ? 21.016 -4.723 -1.411 1 90.06 200 LYS A O 1
ATOM 1571 N N . GLU A 1 201 ? 22.875 -5.945 -1.534 1 93.94 201 GLU A N 1
ATOM 1572 C CA . GLU A 1 201 ? 22.234 -6.926 -2.406 1 93.94 201 GLU A CA 1
ATOM 1573 C C . GLU A 1 201 ? 21.125 -7.684 -1.67 1 93.94 201 GLU A C 1
ATOM 1575 O O . GLU A 1 201 ? 20.078 -7.957 -2.238 1 93.94 201 GLU A O 1
ATOM 1580 N N . THR A 1 202 ? 21.391 -8.055 -0.439 1 93 202 THR A N 1
ATOM 1581 C CA . THR A 1 202 ? 20.375 -8.734 0.355 1 93 202 THR A CA 1
ATOM 1582 C C . THR A 1 202 ? 19.125 -7.875 0.487 1 93 202 THR A C 1
ATOM 1584 O O . THR A 1 202 ? 18.016 -8.367 0.348 1 93 202 THR A O 1
ATOM 1587 N N . ARG A 1 203 ? 19.328 -6.617 0.752 1 93.38 203 ARG A N 1
ATOM 1588 C CA . ARG A 1 203 ? 18.219 -5.672 0.85 1 93.38 203 ARG A CA 1
ATOM 1589 C C . ARG A 1 203 ? 17.469 -5.574 -0.472 1 93.38 203 ARG A C 1
ATOM 1591 O O . ARG A 1 203 ? 16.234 -5.531 -0.488 1 93.38 203 ARG A O 1
ATOM 1598 N N . THR A 1 204 ? 18.219 -5.543 -1.55 1 95.75 204 THR A N 1
ATOM 1599 C CA . THR A 1 204 ? 17.625 -5.492 -2.883 1 95.75 204 THR A CA 1
ATOM 1600 C C . THR A 1 204 ? 16.75 -6.715 -3.135 1 95.75 204 THR A C 1
ATOM 1602 O O . THR A 1 204 ? 15.617 -6.59 -3.59 1 95.75 204 THR A O 1
ATOM 1605 N N . ARG A 1 205 ? 17.25 -7.828 -2.787 1 97.25 205 ARG A N 1
ATOM 1606 C CA . ARG A 1 205 ? 16.516 -9.078 -3.004 1 97.25 205 ARG A CA 1
ATOM 1607 C C . ARG A 1 205 ? 15.258 -9.125 -2.15 1 97.25 205 ARG A C 1
ATOM 1609 O O . ARG A 1 205 ? 14.203 -9.586 -2.611 1 97.25 205 ARG A O 1
ATOM 1616 N N . ILE A 1 206 ? 15.367 -8.648 -0.95 1 97.25 206 ILE A N 1
ATOM 1617 C CA . ILE A 1 206 ? 14.211 -8.641 -0.058 1 97.25 206 ILE A CA 1
ATOM 1618 C C . ILE A 1 206 ? 13.094 -7.793 -0.668 1 97.25 206 ILE A C 1
ATOM 1620 O O . ILE A 1 206 ? 11.938 -8.219 -0.709 1 97.25 206 ILE A O 1
ATOM 1624 N N . TRP A 1 207 ? 13.406 -6.605 -1.162 1 97.69 207 TRP A N 1
ATOM 1625 C CA . TRP A 1 207 ? 12.391 -5.746 -1.764 1 97.69 207 TRP A CA 1
ATOM 1626 C C . TRP A 1 207 ? 11.711 -6.445 -2.938 1 97.69 207 TRP A C 1
ATOM 1628 O O . TRP A 1 207 ? 10.484 -6.445 -3.043 1 97.69 207 TRP A O 1
ATOM 1638 N N . TRP A 1 208 ? 12.508 -7.023 -3.77 1 98.31 208 TRP A N 1
ATOM 1639 C CA . TRP A 1 208 ? 11.93 -7.613 -4.973 1 98.31 208 TRP A CA 1
ATOM 1640 C C . TRP A 1 208 ? 11.148 -8.875 -4.637 1 98.31 208 TRP A C 1
ATOM 1642 O O . TRP A 1 208 ? 10.219 -9.25 -5.352 1 98.31 208 TRP A O 1
ATOM 1652 N N . CYS A 1 209 ? 11.492 -9.562 -3.516 1 98.62 209 CYS A N 1
ATOM 1653 C CA . CYS A 1 209 ? 10.648 -10.648 -3.02 1 98.62 209 CYS A CA 1
ATOM 1654 C C . CYS A 1 209 ? 9.281 -10.117 -2.602 1 98.62 209 CYS A C 1
ATOM 1656 O O . CYS A 1 209 ? 8.258 -10.727 -2.918 1 98.62 209 CYS A O 1
ATOM 1658 N N . ILE A 1 210 ? 9.273 -8.977 -1.909 1 98.62 210 ILE A N 1
ATOM 1659 C CA . ILE A 1 210 ? 8.031 -8.344 -1.491 1 98.62 210 ILE A CA 1
ATOM 1660 C C . ILE A 1 210 ? 7.195 -7.98 -2.719 1 98.62 210 ILE A C 1
ATOM 1662 O O . ILE A 1 210 ? 5.992 -8.25 -2.76 1 98.62 210 ILE A O 1
ATOM 1666 N N . PHE A 1 211 ? 7.863 -7.434 -3.713 1 98.31 211 PHE A N 1
ATOM 1667 C CA . PHE A 1 211 ? 7.199 -7.016 -4.941 1 98.31 211 PHE A CA 1
ATOM 1668 C C . PHE A 1 211 ? 6.594 -8.211 -5.66 1 98.31 211 PHE A C 1
ATOM 1670 O O . PHE A 1 211 ? 5.449 -8.156 -6.113 1 98.31 211 PHE A O 1
ATOM 1677 N N . SER A 1 212 ? 7.363 -9.273 -5.793 1 98.12 212 SER A N 1
ATOM 1678 C CA . SER A 1 212 ? 6.906 -10.477 -6.484 1 98.12 212 SER A CA 1
ATOM 1679 C C . SER A 1 212 ? 5.719 -11.109 -5.766 1 98.12 212 SER A C 1
ATOM 1681 O O . SER A 1 212 ? 4.762 -11.547 -6.406 1 98.12 212 SER A O 1
ATOM 1683 N N . LEU A 1 213 ? 5.824 -11.188 -4.488 1 98.44 213 LEU A N 1
ATOM 1684 C CA . LEU A 1 213 ? 4.723 -11.75 -3.719 1 98.44 213 LEU A CA 1
ATOM 1685 C C . LEU A 1 213 ? 3.477 -10.875 -3.834 1 98.44 213 LEU A C 1
ATOM 1687 O O . LEU A 1 213 ? 2.361 -11.391 -3.941 1 98.44 213 LEU A O 1
ATOM 1691 N N . GLU A 1 214 ? 3.678 -9.555 -3.768 1 97.75 214 GLU A N 1
ATOM 1692 C CA . GLU A 1 214 ? 2.57 -8.617 -3.938 1 97.75 214 GLU A CA 1
ATOM 1693 C C . GLU A 1 214 ? 1.859 -8.844 -5.27 1 97.75 214 GLU A C 1
ATOM 1695 O O . GLU A 1 214 ? 0.629 -8.82 -5.332 1 97.75 214 GLU A O 1
ATOM 1700 N N . HIS A 1 215 ? 2.621 -9.023 -6.27 1 96.25 215 HIS A N 1
ATOM 1701 C CA . HIS A 1 215 ? 2.068 -9.281 -7.594 1 96.25 215 HIS A CA 1
ATOM 1702 C C . HIS A 1 215 ? 1.229 -10.555 -7.602 1 96.25 215 HIS A C 1
ATOM 1704 O O . HIS A 1 215 ? 0.12 -10.562 -8.141 1 96.25 215 HIS A O 1
ATOM 1710 N N . LEU A 1 216 ? 1.754 -11.562 -7.031 1 96.62 216 LEU A N 1
ATOM 1711 C CA . LEU A 1 216 ? 1.055 -12.844 -6.98 1 96.62 216 LEU A CA 1
ATOM 1712 C C . LEU A 1 216 ? -0.252 -12.719 -6.207 1 96.62 216 LEU A C 1
ATOM 1714 O O . LEU A 1 216 ? -1.301 -13.172 -6.672 1 96.62 216 LEU A O 1
ATOM 1718 N N . LEU A 1 217 ? -0.197 -12.102 -5.086 1 96.62 217 LEU A N 1
ATOM 1719 C CA . LEU A 1 217 ? -1.364 -11.977 -4.219 1 96.62 217 LEU A CA 1
ATOM 1720 C C . LEU A 1 217 ? -2.416 -11.07 -4.852 1 96.62 217 LEU A C 1
ATOM 1722 O O . LEU A 1 217 ? -3.615 -11.336 -4.742 1 96.62 217 LEU A O 1
ATOM 1726 N N . ALA A 1 218 ? -1.957 -9.992 -5.461 1 94.75 218 ALA A N 1
ATOM 1727 C CA . ALA A 1 218 ? -2.893 -9.141 -6.184 1 94.75 218 ALA A CA 1
ATOM 1728 C C . ALA A 1 218 ? -3.604 -9.906 -7.293 1 94.75 218 ALA A C 1
ATOM 1730 O O . ALA A 1 218 ? -4.805 -9.734 -7.504 1 94.75 218 ALA A O 1
ATOM 1731 N N . GLY A 1 219 ? -2.891 -10.773 -7.949 1 92.19 219 GLY A N 1
ATOM 1732 C CA . GLY A 1 219 ? -3.486 -11.617 -8.977 1 92.19 219 GLY A CA 1
ATOM 1733 C C . GLY A 1 219 ? -4.48 -12.617 -8.43 1 92.19 219 GLY A C 1
ATOM 1734 O O . GLY A 1 219 ? -5.512 -12.883 -9.047 1 92.19 219 GLY A O 1
ATOM 1735 N N . MET A 1 220 ? -4.211 -13.148 -7.277 1 92.31 220 MET A N 1
ATOM 1736 C CA . MET A 1 220 ? -5.059 -14.156 -6.656 1 92.31 220 MET A CA 1
ATOM 1737 C C . MET A 1 220 ? -6.352 -13.539 -6.133 1 92.31 220 MET A C 1
ATOM 1739 O O . MET A 1 220 ? -7.402 -14.18 -6.148 1 92.31 220 MET A O 1
ATOM 1743 N N . THR A 1 221 ? -6.242 -12.32 -5.676 1 89.56 221 THR A N 1
ATOM 1744 C CA . THR A 1 221 ? -7.371 -11.727 -4.969 1 89.56 221 THR A CA 1
ATOM 1745 C C . THR A 1 221 ? -8.109 -10.734 -5.867 1 89.56 221 THR A C 1
ATOM 1747 O O . THR A 1 221 ? -9.266 -10.398 -5.605 1 89.56 221 THR A O 1
ATOM 1750 N N . GLY A 1 222 ? -7.418 -10.203 -6.898 1 87.88 222 GLY A N 1
ATOM 1751 C CA . GLY A 1 222 ? -7.988 -9.156 -7.727 1 87.88 222 GLY A CA 1
ATOM 1752 C C . GLY A 1 222 ? -7.949 -7.789 -7.07 1 87.88 222 GLY A C 1
ATOM 1753 O O . GLY A 1 222 ? -8.57 -6.84 -7.559 1 87.88 222 GLY A O 1
ATOM 1754 N N . ARG A 1 223 ? -7.203 -7.664 -5.965 1 91.5 223 ARG A N 1
ATOM 1755 C CA . ARG A 1 223 ? -7.105 -6.406 -5.23 1 91.5 223 ARG A CA 1
ATOM 1756 C C . ARG A 1 223 ? -6 -5.523 -5.805 1 91.5 223 ARG A C 1
ATOM 1758 O O . ARG A 1 223 ? -5.055 -6.023 -6.414 1 91.5 223 ARG A O 1
ATOM 1765 N N . SER A 1 224 ? -6.203 -4.195 -5.648 1 91.81 224 SER A N 1
ATOM 1766 C CA . SER A 1 224 ? -5.176 -3.273 -6.117 1 91.81 224 SER A CA 1
ATOM 1767 C C . SER A 1 224 ? -3.91 -3.381 -5.273 1 91.81 224 SER A C 1
ATOM 1769 O O . SER A 1 224 ? -3.984 -3.488 -4.047 1 91.81 224 SER A O 1
ATOM 1771 N N . SER A 1 225 ? -2.834 -3.373 -5.922 1 94.31 225 SER A N 1
ATOM 1772 C CA . SER A 1 225 ? -1.542 -3.498 -5.254 1 94.31 225 SER A CA 1
ATOM 1773 C C . SER A 1 225 ? -1.217 -2.25 -4.438 1 94.31 225 SER A C 1
ATOM 1775 O O . SER A 1 225 ? -1.664 -1.15 -4.773 1 94.31 225 SER A O 1
ATOM 1777 N N . CYS A 1 226 ? -0.438 -2.449 -3.361 1 95.38 226 CYS A N 1
ATOM 1778 C CA . CYS A 1 226 ? -0.013 -1.317 -2.545 1 95.38 226 CYS A CA 1
ATOM 1779 C C . CYS A 1 226 ? 1.362 -0.82 -2.975 1 95.38 226 CYS A C 1
ATOM 1781 O O . CYS A 1 226 ? 1.899 0.118 -2.385 1 95.38 226 CYS A O 1
ATOM 1783 N N . VAL A 1 227 ? 1.924 -1.471 -3.947 1 94.75 227 VAL A N 1
ATOM 1784 C CA . VAL A 1 227 ? 3.205 -1.035 -4.492 1 94.75 227 VAL A CA 1
ATOM 1785 C C . VAL A 1 227 ? 3.018 -0.56 -5.934 1 94.75 227 VAL A C 1
ATOM 1787 O O . VAL A 1 227 ? 2.168 -1.081 -6.66 1 94.75 227 VAL A O 1
ATOM 1790 N N . ASP A 1 228 ? 3.711 0.407 -6.297 1 91.94 228 ASP A N 1
ATOM 1791 C CA . ASP A 1 228 ? 3.688 0.947 -7.652 1 91.94 228 ASP A CA 1
ATOM 1792 C C . ASP A 1 228 ? 5.074 0.889 -8.289 1 91.94 228 ASP A C 1
ATOM 1794 O O . ASP A 1 228 ? 6.016 1.514 -7.801 1 91.94 228 ASP A O 1
ATOM 1798 N N . TYR A 1 229 ? 5.164 0.25 -9.398 1 91.38 229 TYR A N 1
ATOM 1799 C CA . TYR A 1 229 ? 6.445 0.063 -10.07 1 91.38 229 TYR A CA 1
ATOM 1800 C C . TYR A 1 229 ? 7.062 1.403 -10.445 1 91.38 229 TYR A C 1
ATOM 1802 O O . TYR A 1 229 ? 8.289 1.517 -10.57 1 91.38 229 TYR A O 1
ATOM 1810 N N . ARG A 1 230 ? 6.352 2.461 -10.555 1 89.19 230 ARG A N 1
ATOM 1811 C CA . ARG A 1 230 ? 6.828 3.773 -10.977 1 89.19 230 ARG A CA 1
ATOM 1812 C C . ARG A 1 230 ? 7.523 4.496 -9.828 1 89.19 230 ARG A C 1
ATOM 1814 O O . ARG A 1 230 ? 8.234 5.48 -10.039 1 89.19 230 ARG A O 1
ATOM 1821 N N . SER A 1 231 ? 7.277 4.043 -8.672 1 88.75 231 SER A N 1
ATOM 1822 C CA . SER A 1 231 ? 7.836 4.715 -7.5 1 88.75 231 SER A CA 1
ATOM 1823 C C . SER A 1 231 ? 9.078 3.992 -6.984 1 88.75 231 SER A C 1
ATOM 1825 O O . SER A 1 231 ? 9.562 4.281 -5.891 1 88.75 231 SER A O 1
ATOM 1827 N N . ILE A 1 232 ? 9.555 2.992 -7.723 1 91.75 232 ILE A N 1
ATOM 1828 C CA . ILE A 1 232 ? 10.703 2.191 -7.309 1 91.75 232 ILE A CA 1
ATOM 1829 C C . ILE A 1 232 ? 11.938 2.6 -8.109 1 91.75 232 ILE A C 1
ATOM 1831 O O . ILE A 1 232 ? 11.961 2.459 -9.336 1 91.75 232 ILE A O 1
ATOM 1835 N N . SER A 1 233 ? 12.945 3.137 -7.465 1 89.75 233 SER A N 1
ATOM 1836 C CA . SER A 1 233 ? 14.172 3.512 -8.148 1 89.75 233 SER A CA 1
ATOM 1837 C C . SER A 1 233 ? 15.273 2.479 -7.926 1 89.75 233 SER A C 1
ATOM 1839 O O . SER A 1 233 ? 16.391 2.643 -8.406 1 89.75 233 SER A O 1
ATOM 1841 N N . LEU A 1 234 ? 14.938 1.429 -7.254 1 92.69 234 LEU A N 1
ATOM 1842 C CA . LEU A 1 234 ? 15.891 0.371 -6.922 1 92.69 234 LEU A CA 1
ATOM 1843 C C . LEU A 1 234 ? 16.297 -0.403 -8.172 1 92.69 234 LEU A C 1
ATOM 1845 O O . LEU A 1 234 ? 15.461 -0.698 -9.023 1 92.69 234 LEU A O 1
ATOM 1849 N N . TYR A 1 235 ? 17.516 -0.672 -8.297 1 92.31 235 TYR A N 1
ATOM 1850 C CA . TYR A 1 235 ? 18.031 -1.483 -9.391 1 92.31 235 TYR A CA 1
ATOM 1851 C C . TYR A 1 235 ? 17.672 -2.953 -9.195 1 92.31 235 TYR A C 1
ATOM 1853 O O . TYR A 1 235 ? 17.328 -3.373 -8.086 1 92.31 235 TYR A O 1
ATOM 1861 N N . PRO A 1 236 ? 17.703 -3.766 -10.273 1 96.44 236 PRO A N 1
ATOM 1862 C CA . PRO A 1 236 ? 17.422 -5.199 -10.18 1 96.44 236 PRO A CA 1
ATOM 1863 C C . PRO A 1 236 ? 18.484 -5.949 -9.375 1 96.44 236 PRO A C 1
ATOM 1865 O O . PRO A 1 236 ? 19.594 -5.445 -9.188 1 96.44 236 PRO A O 1
ATOM 1868 N N . PRO A 1 237 ? 18.156 -7.102 -8.805 1 96.38 237 PRO A N 1
ATOM 1869 C CA . PRO A 1 237 ? 19.156 -7.957 -8.172 1 96.38 237 PRO A CA 1
ATOM 1870 C C . PRO A 1 237 ? 20.156 -8.539 -9.172 1 96.38 237 PRO A C 1
ATOM 1872 O O . PRO A 1 237 ? 19.828 -8.719 -10.352 1 96.38 237 PRO A O 1
ATOM 1875 N N . VAL A 1 238 ? 21.328 -8.852 -8.695 1 96 238 VAL A N 1
ATOM 1876 C CA . VAL A 1 238 ? 22.344 -9.43 -9.57 1 96 238 VAL A CA 1
ATOM 1877 C C . VAL A 1 238 ? 22 -10.883 -9.883 1 96 238 VAL A C 1
ATOM 1879 O O . VAL A 1 238 ? 21.438 -11.586 -9.031 1 96 238 VAL A O 1
ATOM 1882 N N . PRO A 1 239 ? 22.266 -11.367 -11.133 1 95.94 239 PRO A N 1
ATOM 1883 C CA . PRO A 1 239 ? 21.906 -12.727 -11.555 1 95.94 239 PRO A CA 1
ATOM 1884 C C . PRO A 1 239 ? 22.906 -13.773 -11.07 1 95.94 239 PRO A C 1
ATOM 1886 O O . PRO A 1 239 ? 23.203 -14.727 -11.797 1 95.94 239 PRO A O 1
ATOM 1889 N N . TYR A 1 240 ? 23.562 -13.562 -9.883 1 95.88 240 TYR A N 1
ATOM 1890 C CA . TYR A 1 240 ? 24.531 -14.492 -9.297 1 95.88 240 TYR A CA 1
ATOM 1891 C C . TYR A 1 240 ? 24.094 -14.914 -7.898 1 95.88 240 TYR A C 1
ATOM 1893 O O . TYR A 1 240 ? 23.516 -14.117 -7.152 1 95.88 240 TYR A O 1
ATOM 1901 N N . ASP A 1 241 ? 24.422 -16.172 -7.648 1 94.88 241 ASP A N 1
ATOM 1902 C CA . ASP A 1 241 ? 24.078 -16.688 -6.328 1 94.88 241 ASP A CA 1
ATOM 1903 C C . ASP A 1 241 ? 24.984 -16.094 -5.25 1 94.88 241 ASP A C 1
ATOM 1905 O O . ASP A 1 241 ? 26.109 -15.688 -5.531 1 94.88 241 ASP A O 1
ATOM 1909 N N . ASP A 1 242 ? 24.484 -16.094 -4.062 1 92.44 242 ASP A N 1
ATOM 1910 C CA . ASP A 1 242 ? 25.188 -15.492 -2.934 1 92.44 242 ASP A CA 1
ATOM 1911 C C . ASP A 1 242 ? 26.547 -16.172 -2.705 1 92.44 242 ASP A C 1
ATOM 1913 O O . ASP A 1 242 ? 27.5 -15.547 -2.254 1 92.44 242 ASP A O 1
ATOM 1917 N N . SER A 1 243 ? 26.641 -17.422 -3.033 1 90.44 243 SER A N 1
ATOM 1918 C CA . SER A 1 243 ? 27.891 -18.156 -2.832 1 90.44 243 SER A CA 1
ATOM 1919 C C . SER A 1 243 ? 29 -17.625 -3.732 1 90.44 243 SER A C 1
ATOM 1921 O O . SER A 1 243 ? 30.188 -17.891 -3.484 1 90.44 243 SER A O 1
ATOM 1923 N N . MET A 1 244 ? 28.578 -16.844 -4.66 1 91.31 244 MET A N 1
ATOM 1924 C CA . MET A 1 244 ? 29.562 -16.375 -5.641 1 91.31 244 MET A CA 1
ATOM 1925 C C . MET A 1 244 ? 30.016 -14.945 -5.309 1 91.31 244 MET A C 1
ATOM 1927 O O . MET A 1 244 ? 30.906 -14.406 -5.965 1 91.31 244 MET A O 1
ATOM 1931 N N . PHE A 1 245 ? 29.484 -14.32 -4.32 1 91.38 245 PHE A N 1
ATOM 1932 C CA . PHE A 1 245 ? 29.688 -12.898 -4.059 1 91.38 245 PHE A CA 1
ATOM 1933 C C . PHE A 1 245 ? 31.141 -12.625 -3.666 1 91.38 245 PHE A C 1
ATOM 1935 O O . PHE A 1 245 ? 31.594 -11.484 -3.707 1 91.38 245 PHE A O 1
ATOM 1942 N N . HIS A 1 246 ? 31.875 -13.656 -3.357 1 86.06 246 HIS A N 1
ATOM 1943 C CA . HIS A 1 246 ? 33.281 -13.484 -2.949 1 86.06 246 HIS A CA 1
ATOM 1944 C C . HIS A 1 246 ? 34.188 -13.312 -4.156 1 86.06 246 HIS A C 1
ATOM 1946 O O . HIS A 1 246 ? 35.312 -12.883 -4.02 1 86.06 246 HIS A O 1
ATOM 1952 N N . PHE A 1 247 ? 33.625 -13.562 -5.316 1 89.06 247 PHE A N 1
ATOM 1953 C CA . PHE A 1 247 ? 34.438 -13.398 -6.516 1 89.06 247 PHE A CA 1
ATOM 1954 C C . PHE A 1 247 ? 34.688 -11.922 -6.812 1 89.06 247 PHE A C 1
ATOM 1956 O O . PHE A 1 247 ? 33.75 -11.102 -6.699 1 89.06 247 PHE A O 1
ATOM 1963 N N . PRO A 1 248 ? 35.844 -11.523 -7.23 1 88.06 248 PRO A N 1
ATOM 1964 C CA . PRO A 1 248 ? 36.188 -10.125 -7.434 1 88.06 248 PRO A CA 1
ATOM 1965 C C . PRO A 1 248 ? 35.312 -9.422 -8.461 1 88.06 248 PRO A C 1
ATOM 1967 O O . PRO A 1 248 ? 34.969 -8.25 -8.281 1 88.06 248 PRO A O 1
ATOM 1970 N N . GLU A 1 249 ? 35.031 -10.109 -9.516 1 83.69 249 GLU A N 1
ATOM 1971 C CA . GLU A 1 249 ? 34.188 -9.508 -10.547 1 83.69 249 GLU A CA 1
ATOM 1972 C C . GLU A 1 249 ? 32.844 -9.117 -9.992 1 83.69 249 GLU A C 1
ATOM 1974 O O . GLU A 1 249 ? 32.281 -8.086 -10.367 1 83.69 249 GLU A O 1
ATOM 1979 N N . LEU A 1 250 ? 32.406 -9.883 -9.133 1 89.5 250 LEU A N 1
ATOM 1980 C CA . LEU A 1 250 ? 31.078 -9.625 -8.57 1 89.5 250 LEU A CA 1
ATOM 1981 C C . LEU A 1 250 ? 31.156 -8.586 -7.457 1 89.5 250 LEU A C 1
ATOM 1983 O O . LEU A 1 250 ? 30.203 -7.824 -7.25 1 89.5 250 LEU A O 1
ATOM 1987 N N . GLU A 1 251 ? 32.312 -8.547 -6.824 1 87.75 251 GLU A N 1
ATOM 1988 C CA . GLU A 1 251 ? 32.5 -7.516 -5.809 1 87.75 251 GLU A CA 1
ATOM 1989 C C . GLU A 1 251 ? 32.438 -6.121 -6.422 1 87.75 251 GLU A C 1
ATOM 1991 O O . GLU A 1 251 ? 31.891 -5.195 -5.816 1 87.75 251 GLU A O 1
ATOM 1996 N N . GLU A 1 252 ? 32.969 -6.051 -7.539 1 88.62 252 GLU A N 1
ATOM 1997 C CA . GLU A 1 252 ? 32.938 -4.773 -8.242 1 88.62 252 GLU A CA 1
ATOM 1998 C C . GLU A 1 252 ? 31.5 -4.406 -8.648 1 88.62 252 GLU A C 1
ATOM 2000 O O . GLU A 1 252 ? 31.078 -3.256 -8.492 1 88.62 252 GLU A O 1
ATOM 2005 N N . LEU A 1 253 ? 30.797 -5.383 -9.172 1 91.5 253 LEU A N 1
ATOM 2006 C CA . LEU A 1 253 ? 29.406 -5.16 -9.594 1 91.5 253 LEU A CA 1
ATOM 2007 C C . LEU A 1 253 ? 28.531 -4.789 -8.398 1 91.5 253 LEU A C 1
ATOM 2009 O O . LEU A 1 253 ? 27.688 -3.898 -8.508 1 91.5 253 LEU A O 1
ATOM 2013 N N . LEU A 1 254 ? 28.781 -5.375 -7.285 1 90.94 254 LEU A N 1
ATOM 2014 C CA . LEU A 1 254 ? 27.969 -5.156 -6.09 1 90.94 254 LEU A CA 1
ATOM 2015 C C . LEU A 1 254 ? 28.266 -3.799 -5.465 1 90.94 254 LEU A C 1
ATOM 2017 O O . LEU A 1 254 ? 27.391 -3.182 -4.855 1 90.94 254 LEU A O 1
ATOM 2021 N N . GLY A 1 255 ? 29.5 -3.342 -5.613 1 86.06 255 GLY A N 1
ATOM 2022 C CA . GLY A 1 255 ? 29.922 -2.115 -4.953 1 86.06 255 GLY A CA 1
ATOM 2023 C C . GLY A 1 255 ? 29.75 -0.88 -5.816 1 86.06 255 GLY A C 1
ATOM 2024 O O . GLY A 1 255 ? 29.891 0.245 -5.332 1 86.06 255 GLY A O 1
ATOM 2025 N N . ASN A 1 256 ? 29.391 -1.107 -7.039 1 88.44 256 ASN A N 1
ATOM 2026 C CA . ASN A 1 256 ? 29.297 -0.003 -7.988 1 88.44 256 ASN A CA 1
ATOM 2027 C C . ASN A 1 256 ? 27.875 0.152 -8.516 1 88.44 256 ASN A C 1
ATOM 2029 O O . ASN A 1 256 ? 27.5 -0.467 -9.516 1 88.44 256 ASN A O 1
ATOM 2033 N N . THR A 1 257 ? 27.188 1.12 -7.941 1 86.56 257 THR A N 1
ATOM 2034 C CA . THR A 1 257 ? 25.781 1.332 -8.273 1 86.56 257 THR A CA 1
ATOM 2035 C C . THR A 1 257 ? 25.625 1.729 -9.734 1 86.56 257 THR A C 1
ATOM 2037 O O . THR A 1 257 ? 24.703 1.259 -10.414 1 86.56 257 THR A O 1
ATOM 2040 N N . ALA A 1 258 ? 26.5 2.584 -10.203 1 85.81 258 ALA A N 1
ATOM 2041 C CA . ALA A 1 258 ? 26.438 3.039 -11.586 1 85.81 258 ALA A CA 1
ATOM 2042 C C . ALA A 1 258 ? 26.609 1.875 -12.562 1 85.81 258 ALA A C 1
ATOM 2044 O O . ALA A 1 258 ? 25.906 1.795 -13.57 1 85.81 258 ALA A O 1
ATOM 2045 N N . LEU A 1 259 ? 27.547 1.055 -12.25 1 90.69 259 LEU A N 1
ATOM 2046 C CA . LEU A 1 259 ? 27.797 -0.114 -13.086 1 90.69 259 LEU A CA 1
ATOM 2047 C C . LEU A 1 259 ? 26.594 -1.062 -13.07 1 90.69 259 LEU A C 1
ATOM 2049 O O . LEU A 1 259 ? 26.234 -1.634 -14.109 1 90.69 259 LEU A O 1
ATOM 2053 N N . ARG A 1 260 ? 25.984 -1.275 -11.961 1 91.44 260 ARG A N 1
ATOM 2054 C CA . ARG A 1 260 ? 24.797 -2.127 -11.828 1 91.44 260 ARG A CA 1
ATOM 2055 C C . ARG A 1 260 ? 23.656 -1.607 -12.688 1 91.44 260 ARG A C 1
ATOM 2057 O O . ARG A 1 260 ? 22.984 -2.383 -13.383 1 91.44 260 ARG A O 1
ATOM 2064 N N . GLU A 1 261 ? 23.469 -0.299 -12.625 1 89.19 261 GLU A N 1
ATOM 2065 C CA . GLU A 1 261 ? 22.359 0.318 -13.352 1 89.19 261 GLU A CA 1
ATOM 2066 C C . GLU A 1 261 ? 22.609 0.269 -14.859 1 89.19 261 GLU A C 1
ATOM 2068 O O . GLU A 1 261 ? 21.656 0.189 -15.641 1 89.19 261 GLU A O 1
ATOM 2073 N N . GLU A 1 262 ? 23.812 0.286 -15.172 1 90.25 262 GLU A N 1
ATOM 2074 C CA . GLU A 1 262 ? 24.156 0.207 -16.594 1 90.25 262 GLU A CA 1
ATOM 2075 C C . GLU A 1 262 ? 23.938 -1.2 -17.141 1 90.25 262 GLU A C 1
ATOM 2077 O O . GLU A 1 262 ? 23.453 -1.368 -18.25 1 90.25 262 GLU A O 1
ATOM 2082 N N . ARG A 1 263 ? 24.219 -2.148 -16.359 1 92.56 263 ARG A N 1
ATOM 2083 C CA . ARG A 1 263 ? 24.203 -3.529 -16.828 1 92.56 263 ARG A CA 1
ATOM 2084 C C . ARG A 1 263 ? 22.828 -4.16 -16.625 1 92.56 263 ARG A C 1
ATOM 2086 O O . ARG A 1 263 ? 22.438 -5.074 -17.359 1 92.56 263 ARG A O 1
ATOM 2093 N N . LEU A 1 264 ? 22.172 -3.766 -15.609 1 94.69 264 LEU A N 1
ATOM 2094 C CA . LEU A 1 264 ? 20.938 -4.418 -15.227 1 94.69 264 LEU A CA 1
ATOM 2095 C C . LEU A 1 264 ? 19.75 -3.469 -15.406 1 94.69 264 LEU A C 1
ATOM 2097 O O . LEU A 1 264 ? 19.672 -2.438 -14.734 1 94.69 264 LEU A O 1
ATOM 2101 N N . GLN A 1 265 ? 18.891 -3.779 -16.328 1 93 265 GLN A N 1
ATOM 2102 C CA . GLN A 1 265 ? 17.672 -3.008 -16.594 1 93 265 GLN A CA 1
ATOM 2103 C C . GLN A 1 265 ? 16.469 -3.924 -16.766 1 93 265 GLN A C 1
ATOM 2105 O O . GLN A 1 265 ? 16.578 -5.008 -17.344 1 93 265 GLN A O 1
ATOM 2110 N N . TRP A 1 266 ? 15.438 -3.469 -16.219 1 95.44 266 TRP A N 1
ATOM 2111 C CA . TRP A 1 266 ? 14.195 -4.195 -16.453 1 95.44 266 TRP A CA 1
ATOM 2112 C C . TRP A 1 266 ? 13.742 -4.027 -17.906 1 95.44 266 TRP A C 1
ATOM 2114 O O . TRP A 1 266 ? 13.898 -2.955 -18.484 1 95.44 266 TRP A O 1
ATOM 2124 N N . THR A 1 267 ? 13.086 -5.008 -18.438 1 96.75 267 THR A N 1
ATOM 2125 C CA . THR A 1 267 ? 12.641 -5.023 -19.828 1 96.75 267 THR A CA 1
ATOM 2126 C C . THR A 1 267 ? 11.68 -3.865 -20.094 1 96.75 267 THR A C 1
ATOM 2128 O O . THR A 1 267 ? 11.711 -3.268 -21.172 1 96.75 267 THR A O 1
ATOM 2131 N N . ILE A 1 268 ? 10.898 -3.502 -19.156 1 93.56 268 ILE A N 1
ATOM 2132 C CA . ILE A 1 268 ? 9.859 -2.496 -19.359 1 93.56 268 ILE A CA 1
ATOM 2133 C C . ILE A 1 268 ? 10.5 -1.129 -19.578 1 93.56 268 ILE A C 1
ATOM 2135 O O . ILE A 1 268 ? 9.906 -0.256 -20.219 1 93.56 268 ILE A O 1
ATOM 2139 N N . TYR A 1 269 ? 11.75 -0.953 -19.109 1 90.44 269 TYR A N 1
ATOM 2140 C CA . TYR A 1 269 ? 12.398 0.353 -19.188 1 90.44 269 TYR A CA 1
ATOM 2141 C C . TYR A 1 269 ? 13.539 0.338 -20.203 1 90.44 269 TYR A C 1
ATOM 2143 O O . TYR A 1 269 ? 13.984 1.393 -20.672 1 90.44 269 TYR A O 1
ATOM 2151 N N . ALA A 1 270 ? 14.016 -0.782 -20.578 1 92.44 270 ALA A N 1
ATOM 2152 C CA . ALA A 1 270 ? 15.258 -0.918 -21.328 1 92.44 270 ALA A CA 1
ATOM 2153 C C . ALA A 1 270 ? 15.047 -0.564 -22.797 1 92.44 270 ALA A C 1
ATOM 2155 O O . ALA A 1 270 ? 14.008 -0.896 -23.391 1 92.44 270 ALA A O 1
ATOM 2156 N N . SER A 1 271 ? 16.047 0.082 -23.359 1 92.12 271 SER A N 1
ATOM 2157 C CA . SER A 1 271 ? 16.094 0.255 -24.812 1 92.12 271 SER A CA 1
ATOM 2158 C C . SER A 1 271 ? 16.5 -1.035 -25.5 1 92.12 271 SER A C 1
ATOM 2160 O O . SER A 1 271 ? 16.969 -1.978 -24.859 1 92.12 271 SER A O 1
ATOM 2162 N N . GLY A 1 272 ? 16.328 -1.019 -26.828 1 93.19 272 GLY A N 1
ATOM 2163 C CA . GLY A 1 272 ? 16.719 -2.189 -27.594 1 93.19 272 GLY A CA 1
ATOM 216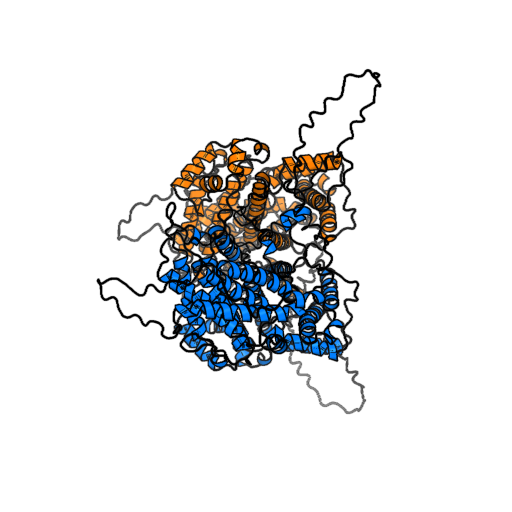4 C C . GLY A 1 272 ? 18.188 -2.537 -27.438 1 93.19 272 GLY A C 1
ATOM 2165 O O . GLY A 1 272 ? 18.547 -3.707 -27.281 1 93.19 272 GLY A O 1
ATOM 2166 N N . SER A 1 273 ? 18.984 -1.536 -27.422 1 94.62 273 SER A N 1
ATOM 2167 C CA . SER A 1 273 ? 20.422 -1.744 -27.312 1 94.62 273 SER A CA 1
ATOM 2168 C C . SER A 1 273 ? 20.797 -2.25 -25.938 1 94.62 273 SER A C 1
ATOM 2170 O O . SER A 1 273 ? 21.672 -3.119 -25.797 1 94.62 273 SER A O 1
ATOM 2172 N N . GLU A 1 274 ? 20.188 -1.69 -24.922 1 94.06 274 GLU A N 1
ATOM 2173 C CA . GLU A 1 274 ? 20.453 -2.117 -23.547 1 94.06 274 GLU A CA 1
ATOM 2174 C C . GLU A 1 274 ? 20.047 -3.572 -23.344 1 94.06 274 GLU A C 1
ATOM 2176 O O . GLU A 1 274 ? 20.766 -4.328 -22.672 1 94.06 274 GLU A O 1
ATOM 2181 N N . LEU A 1 275 ? 18.922 -3.967 -23.906 1 96.25 275 LEU A N 1
ATOM 2182 C CA . LEU A 1 275 ? 18.422 -5.332 -23.781 1 96.25 275 LEU A CA 1
ATOM 2183 C C . LEU A 1 275 ? 19.375 -6.32 -24.469 1 96.25 275 LEU A C 1
ATOM 2185 O O . LEU A 1 275 ? 19.625 -7.402 -23.922 1 96.25 275 LEU A O 1
ATOM 2189 N N . LYS A 1 276 ? 19.844 -5.938 -25.625 1 96.12 276 LYS A N 1
ATOM 2190 C CA . LYS A 1 276 ? 20.766 -6.801 -26.344 1 96.12 276 LYS A CA 1
ATOM 2191 C C . LYS A 1 276 ? 22.047 -7.012 -25.547 1 96.12 276 LYS A C 1
ATOM 2193 O O . LYS A 1 276 ? 22.562 -8.133 -25.469 1 96.12 276 LYS A O 1
ATOM 2198 N N . ALA A 1 277 ? 22.531 -5.953 -24.984 1 96.5 277 ALA A N 1
ATOM 2199 C CA . ALA A 1 277 ? 23.734 -6.035 -24.172 1 96.5 277 ALA A CA 1
ATOM 2200 C C . ALA A 1 277 ? 23.516 -6.906 -22.953 1 96.5 277 ALA A C 1
ATOM 2202 O O . ALA A 1 277 ? 24.375 -7.723 -22.594 1 96.5 277 ALA A O 1
ATOM 2203 N N . ARG A 1 278 ? 22.453 -6.727 -22.281 1 96.56 278 ARG A N 1
ATOM 2204 C CA . ARG A 1 278 ? 22.125 -7.508 -21.094 1 96.56 278 ARG A CA 1
ATOM 2205 C C . ARG A 1 278 ? 22 -8.992 -21.438 1 96.56 278 ARG A C 1
ATOM 2207 O O . ARG A 1 278 ? 22.516 -9.844 -20.719 1 96.56 278 ARG A O 1
ATOM 2214 N N . THR A 1 279 ? 21.266 -9.281 -22.531 1 96.25 279 THR A N 1
ATOM 2215 C CA . THR A 1 279 ? 21.047 -10.664 -22.953 1 96.25 279 THR A CA 1
ATOM 2216 C C . THR A 1 279 ? 22.375 -11.352 -23.281 1 96.25 279 THR A C 1
ATOM 2218 O O . THR A 1 279 ? 22.578 -12.508 -22.906 1 96.25 279 THR A O 1
ATOM 2221 N N . ARG A 1 280 ? 23.266 -10.641 -23.906 1 96.31 280 ARG A N 1
ATOM 2222 C CA . ARG A 1 280 ? 24.594 -11.195 -24.203 1 96.31 280 ARG A CA 1
ATOM 2223 C C . ARG A 1 280 ? 25.344 -11.516 -22.922 1 96.31 280 ARG A C 1
ATOM 2225 O O . ARG A 1 280 ? 25.984 -12.57 -22.812 1 96.31 280 ARG A O 1
ATOM 2232 N N . TRP A 1 281 ? 25.281 -10.641 -22.047 1 95.75 281 TRP A N 1
ATOM 2233 C CA . TRP A 1 281 ? 25.922 -10.852 -20.766 1 95.75 281 TRP A CA 1
ATOM 2234 C C . TRP A 1 281 ? 25.312 -12.039 -20.031 1 95.75 281 TRP A C 1
ATOM 2236 O O . TRP A 1 281 ? 26.047 -12.891 -19.5 1 95.75 281 TRP A O 1
ATOM 2246 N N . PHE A 1 282 ? 24.016 -12.18 -19.984 1 95.81 282 PHE A N 1
ATOM 2247 C CA . PHE A 1 282 ? 23.312 -13.25 -19.297 1 95.81 282 PHE A CA 1
ATOM 2248 C C . PHE A 1 282 ? 23.688 -14.609 -19.875 1 95.81 282 PHE A C 1
ATOM 2250 O O . PHE A 1 282 ? 23.75 -15.602 -19.156 1 95.81 282 PHE A O 1
ATOM 2257 N N . GLN A 1 283 ? 23.938 -14.648 -21.141 1 94.94 283 GLN A N 1
ATOM 2258 C CA . GLN A 1 283 ? 24.281 -15.898 -21.797 1 94.94 283 GLN A CA 1
ATOM 2259 C C . GLN A 1 283 ? 25.641 -16.406 -21.328 1 94.94 283 GLN A C 1
ATOM 2261 O O . GLN A 1 283 ? 25.953 -17.594 -21.484 1 94.94 283 GLN A O 1
ATOM 2266 N N . THR A 1 284 ? 26.406 -15.523 -20.75 1 93.44 284 THR A N 1
ATOM 2267 C CA . THR A 1 284 ? 27.719 -15.922 -20.25 1 93.44 284 THR A CA 1
ATOM 2268 C C . THR A 1 284 ? 27.609 -16.438 -18.812 1 93.44 284 THR A C 1
ATOM 2270 O O . THR A 1 284 ? 28.547 -17.031 -18.281 1 93.44 284 THR A O 1
ATOM 2273 N N . ILE A 1 285 ? 26.484 -16.25 -18.203 1 92 285 ILE A N 1
ATOM 2274 C CA . ILE A 1 285 ? 26.266 -16.641 -16.812 1 92 285 ILE A CA 1
ATOM 2275 C C . ILE A 1 285 ? 25.625 -18.016 -16.766 1 92 285 ILE A C 1
ATOM 2277 O O . ILE A 1 285 ? 24.734 -18.328 -17.562 1 92 285 ILE A O 1
ATOM 2281 N N . SER A 1 286 ? 26.109 -18.875 -15.914 1 92.06 286 SER A N 1
ATOM 2282 C CA . SER A 1 286 ? 25.453 -20.172 -15.703 1 92.06 286 SER A CA 1
ATOM 2283 C C . SER A 1 286 ? 24.016 -20 -15.242 1 92.06 286 SER A C 1
ATOM 2285 O O . SER A 1 286 ? 23.688 -19.016 -14.57 1 92.06 286 SER A O 1
ATOM 2287 N N . PRO A 1 287 ? 23.078 -20.906 -15.68 1 93.5 287 PRO A N 1
ATOM 2288 C CA . PRO A 1 287 ? 21.672 -20.812 -15.273 1 93.5 287 PRO A CA 1
ATOM 2289 C C . PRO A 1 287 ? 21.484 -21.031 -13.781 1 93.5 287 PRO A C 1
ATOM 2291 O O . PRO A 1 287 ? 21.031 -22.109 -13.359 1 93.5 287 PRO A O 1
ATOM 2294 N N . THR A 1 288 ? 21.641 -20.047 -12.969 1 92.25 288 THR A N 1
ATOM 2295 C CA . THR A 1 288 ? 21.562 -20.062 -11.508 1 92.25 288 THR A CA 1
ATOM 2296 C C . THR A 1 288 ? 20.156 -19.719 -11.031 1 92.25 288 THR A C 1
ATOM 2298 O O . THR A 1 288 ? 19.359 -19.156 -11.781 1 92.25 288 THR A O 1
ATOM 2301 N N . PRO A 1 289 ? 19.828 -20.125 -9.781 1 96 289 PRO A N 1
ATOM 2302 C CA . PRO A 1 289 ? 18.562 -19.703 -9.195 1 96 289 PRO A CA 1
ATOM 2303 C C . PRO A 1 289 ? 18.391 -18.172 -9.188 1 96 289 PRO A C 1
ATOM 2305 O O . PRO A 1 289 ? 17.281 -17.672 -9.375 1 96 289 PRO A O 1
ATOM 2308 N N . SER A 1 290 ? 19.453 -17.438 -9.031 1 97.25 290 SER A N 1
ATOM 2309 C CA . SER A 1 290 ? 19.391 -15.984 -9.008 1 97.25 290 SER A CA 1
ATOM 2310 C C . SER A 1 290 ? 19.031 -15.43 -10.383 1 97.25 290 SER A C 1
ATOM 2312 O O . SER A 1 290 ? 18.312 -14.43 -10.484 1 97.25 290 SER A O 1
ATOM 2314 N N . LEU A 1 291 ? 19.594 -16.047 -11.398 1 97.56 291 LEU A N 1
ATOM 2315 C CA . LEU A 1 291 ? 19.234 -15.648 -12.758 1 97.56 291 LEU A CA 1
ATOM 2316 C C . LEU A 1 291 ? 17.75 -15.922 -13.023 1 97.56 291 LEU A C 1
ATOM 2318 O O . LEU A 1 291 ? 17.062 -15.109 -13.648 1 97.56 291 LEU A O 1
ATOM 2322 N N . TYR A 1 292 ? 17.312 -17.109 -12.609 1 97.88 292 TYR A N 1
ATOM 2323 C CA . TYR A 1 292 ? 15.883 -17.438 -12.672 1 97.88 292 TYR A CA 1
ATOM 2324 C C . TYR A 1 292 ? 15.055 -16.359 -11.969 1 97.88 292 TYR A C 1
ATOM 2326 O O . TYR A 1 292 ? 14.055 -15.891 -12.516 1 97.88 292 TYR A O 1
ATOM 2334 N N . PHE A 1 293 ? 15.484 -15.977 -10.742 1 98.5 293 PHE A N 1
ATOM 2335 C CA . PHE A 1 293 ? 14.773 -14.969 -9.961 1 98.5 293 PHE A CA 1
ATOM 2336 C C . PHE A 1 293 ? 14.695 -13.656 -10.719 1 98.5 293 PHE A C 1
ATOM 2338 O O . PHE A 1 293 ? 13.656 -12.992 -10.719 1 98.5 293 PHE A O 1
ATOM 2345 N N . PHE A 1 294 ? 15.766 -13.281 -11.336 1 98.44 294 PHE A N 1
ATOM 2346 C CA . PHE A 1 294 ? 15.773 -12.062 -12.133 1 98.44 294 PHE A CA 1
ATOM 2347 C C . PHE A 1 294 ? 14.68 -12.102 -13.195 1 98.44 294 PHE A C 1
ATOM 2349 O O . PHE A 1 294 ? 13.898 -11.164 -13.32 1 98.44 294 PHE A O 1
ATOM 2356 N N . HIS A 1 295 ? 14.609 -13.172 -13.977 1 98.38 295 HIS A N 1
ATOM 2357 C CA . HIS A 1 295 ? 13.641 -13.281 -15.055 1 98.38 295 HIS A CA 1
ATOM 2358 C C . HIS A 1 295 ? 12.211 -13.281 -14.508 1 98.38 295 HIS A C 1
ATOM 2360 O O . HIS A 1 295 ? 11.305 -12.742 -15.141 1 98.38 295 HIS A O 1
ATOM 2366 N N . LEU A 1 296 ? 12.07 -13.922 -13.367 1 98.62 296 LEU A N 1
ATOM 2367 C CA . LEU A 1 296 ? 10.75 -13.977 -12.75 1 98.62 296 LEU A CA 1
ATOM 2368 C C . LEU A 1 296 ? 10.273 -12.578 -12.367 1 98.62 296 LEU A C 1
ATOM 2370 O O . LEU A 1 296 ? 9.133 -12.211 -12.656 1 98.62 296 LEU A O 1
ATOM 2374 N N . VAL A 1 297 ? 11.133 -11.773 -11.727 1 98.56 297 VAL A N 1
ATOM 2375 C CA . VAL A 1 297 ? 10.781 -10.422 -11.297 1 98.56 297 VAL A CA 1
ATOM 2376 C C . VAL A 1 297 ? 10.578 -9.531 -12.523 1 98.56 297 VAL A C 1
ATOM 2378 O O . VAL A 1 297 ? 9.68 -8.688 -12.539 1 98.56 297 VAL A O 1
ATOM 2381 N N . ASP A 1 298 ? 11.406 -9.727 -13.5 1 98.31 298 ASP A N 1
ATOM 2382 C CA . ASP A 1 298 ? 11.289 -8.969 -14.742 1 98.31 298 ASP A CA 1
ATOM 2383 C C . ASP A 1 298 ? 9.906 -9.156 -15.359 1 98.31 298 ASP A C 1
ATOM 2385 O O . ASP A 1 298 ? 9.266 -8.18 -15.773 1 98.31 298 ASP A O 1
ATOM 2389 N N . LEU A 1 299 ? 9.469 -10.391 -15.383 1 98.44 299 LEU A N 1
ATOM 2390 C CA . LEU A 1 299 ? 8.141 -10.703 -15.891 1 98.44 299 LEU A CA 1
ATOM 2391 C C . LEU A 1 299 ? 7.059 -10.086 -15.008 1 98.44 299 LEU A C 1
ATOM 2393 O O . LEU A 1 299 ? 6.086 -9.523 -15.516 1 98.44 299 LEU A O 1
ATOM 2397 N N . SER A 1 300 ? 7.238 -10.219 -13.734 1 98.06 300 SER A N 1
ATOM 2398 C CA . SER A 1 300 ? 6.273 -9.664 -12.789 1 98.06 300 SER A CA 1
ATOM 2399 C C . SER A 1 300 ? 6.148 -8.156 -12.953 1 98.06 300 SER A C 1
ATOM 2401 O O . SER A 1 300 ? 5.055 -7.598 -12.805 1 98.06 300 SER A O 1
ATOM 2403 N N . MET A 1 301 ? 7.242 -7.473 -13.25 1 97.06 301 MET A N 1
ATOM 2404 C CA . MET A 1 301 ? 7.246 -6.027 -13.453 1 97.06 301 MET A CA 1
ATOM 2405 C C . MET A 1 301 ? 6.387 -5.645 -14.656 1 97.06 301 MET A C 1
ATOM 2407 O O . MET A 1 301 ? 5.605 -4.695 -14.586 1 97.06 301 MET A O 1
ATOM 2411 N N . ILE A 1 302 ? 6.504 -6.348 -15.68 1 97.62 302 ILE A N 1
ATOM 2412 C CA . ILE A 1 302 ? 5.73 -6.09 -16.891 1 97.62 302 ILE A CA 1
ATOM 2413 C C . ILE A 1 302 ? 4.246 -6.281 -16.609 1 97.62 302 ILE A C 1
ATOM 2415 O O . ILE A 1 302 ? 3.424 -5.43 -16.953 1 97.62 302 ILE A O 1
ATOM 2419 N N . THR A 1 303 ? 3.957 -7.418 -16 1 97.5 303 THR A N 1
ATOM 2420 C CA . THR A 1 303 ? 2.561 -7.734 -15.727 1 97.5 303 THR A CA 1
ATOM 2421 C C . THR A 1 303 ? 1.959 -6.719 -14.758 1 97.5 303 THR A C 1
ATOM 2423 O O . THR A 1 303 ? 0.803 -6.316 -14.906 1 97.5 303 THR A O 1
ATOM 2426 N N . HIS A 1 304 ? 2.777 -6.395 -13.766 1 95.81 304 HIS A N 1
ATOM 2427 C CA . HIS A 1 304 ? 2.338 -5.395 -12.797 1 95.81 304 HIS A CA 1
ATOM 2428 C C . HIS A 1 304 ? 2.004 -4.074 -13.484 1 95.81 304 HIS A C 1
ATOM 2430 O O . HIS A 1 304 ? 0.974 -3.459 -13.188 1 95.81 304 HIS A O 1
ATOM 2436 N N . ALA A 1 305 ? 2.826 -3.574 -14.336 1 93.25 305 ALA A N 1
ATOM 2437 C CA . ALA A 1 305 ? 2.6 -2.34 -15.078 1 93.25 305 ALA A CA 1
ATOM 2438 C C . ALA A 1 305 ? 1.365 -2.455 -15.969 1 93.25 305 ALA A C 1
ATOM 2440 O O . ALA A 1 305 ? 0.594 -1.501 -16.094 1 93.25 305 ALA A O 1
ATOM 2441 N N . ALA A 1 306 ? 1.176 -3.602 -16.578 1 94.12 306 ALA A N 1
ATOM 2442 C CA . ALA A 1 306 ? 0.02 -3.838 -17.438 1 94.12 306 ALA A CA 1
ATOM 2443 C C . ALA A 1 306 ? -1.282 -3.738 -16.641 1 94.12 306 ALA A C 1
ATOM 2445 O O . ALA A 1 306 ? -2.236 -3.092 -17.094 1 94.12 306 ALA A O 1
ATOM 2446 N N . VAL A 1 307 ? -1.28 -4.395 -15.516 1 91.88 307 VAL A N 1
ATOM 2447 C CA . VAL A 1 307 ? -2.477 -4.395 -14.68 1 91.88 307 VAL A CA 1
ATOM 2448 C C . VAL A 1 307 ? -2.818 -2.967 -14.266 1 91.88 307 VAL A C 1
ATOM 2450 O O . VAL A 1 307 ? -3.984 -2.568 -14.289 1 91.88 307 VAL A O 1
ATOM 2453 N N . ALA A 1 308 ? -1.801 -2.207 -13.906 1 86.88 308 ALA A N 1
ATOM 2454 C CA . ALA A 1 308 ? -1.994 -0.829 -13.461 1 86.88 308 ALA A CA 1
ATOM 2455 C C . ALA A 1 308 ? -2.568 0.032 -14.586 1 86.88 308 ALA A C 1
ATOM 2457 O O . ALA A 1 308 ? -3.268 1.016 -14.328 1 86.88 308 ALA A O 1
ATOM 2458 N N . THR A 1 309 ? -2.332 -0.336 -15.781 1 86.81 309 THR A N 1
ATOM 2459 C CA . THR A 1 309 ? -2.777 0.45 -16.922 1 86.81 309 THR A CA 1
ATOM 2460 C C . THR A 1 309 ? -4.117 -0.067 -17.453 1 86.81 309 THR A C 1
ATOM 2462 O O . THR A 1 309 ? -5.051 0.711 -17.656 1 86.81 309 THR A O 1
ATOM 2465 N N . ILE A 1 310 ? -4.246 -1.339 -17.609 1 86.31 310 ILE A N 1
ATOM 2466 C CA . ILE A 1 310 ? -5.383 -1.963 -18.281 1 86.31 310 ILE A CA 1
ATOM 2467 C C . ILE A 1 310 ? -6.598 -1.948 -17.359 1 86.31 310 ILE A C 1
ATOM 2469 O O . ILE A 1 310 ? -7.727 -1.73 -17.812 1 86.31 310 ILE A O 1
ATOM 2473 N N . TYR A 1 311 ? -6.387 -2.133 -16.109 1 81.88 311 TYR A N 1
ATOM 2474 C CA . TYR A 1 311 ? -7.492 -2.275 -15.172 1 81.88 311 TYR A CA 1
ATOM 2475 C C . TYR A 1 311 ? -7.688 -1 -14.359 1 81.88 311 TYR A C 1
ATOM 2477 O O . TYR A 1 311 ? -8.32 -1.018 -13.305 1 81.88 311 TYR A O 1
ATOM 2485 N N . SER A 1 312 ? -7.148 0.179 -14.836 1 78.12 312 SER A N 1
ATOM 2486 C CA . SER A 1 312 ? -7.316 1.471 -14.18 1 78.12 312 SER A CA 1
ATOM 2487 C C . SER A 1 312 ? -8.633 2.127 -14.57 1 78.12 312 SER A C 1
ATOM 2489 O O . SER A 1 312 ? -9.203 1.81 -15.625 1 78.12 312 SER A O 1
ATOM 2491 N N . LEU A 1 313 ? -9.172 3.055 -13.719 1 67.44 313 LEU A N 1
ATOM 2492 C CA . LEU A 1 313 ? -10.398 3.801 -13.992 1 67.44 313 LEU A CA 1
ATOM 2493 C C . LEU A 1 313 ? -10.211 4.715 -15.203 1 67.44 313 LEU A C 1
ATOM 2495 O O . LEU A 1 313 ? -11.148 4.922 -15.977 1 67.44 313 LEU A O 1
ATOM 2499 N N . ALA A 1 314 ? -9.055 5.312 -15.289 1 60.16 314 ALA A N 1
ATOM 2500 C CA . ALA A 1 314 ? -8.797 6.223 -16.406 1 60.16 314 ALA A CA 1
ATOM 2501 C C . ALA A 1 314 ? -9.062 5.543 -17.734 1 60.16 314 ALA A C 1
ATOM 2503 O O . ALA A 1 314 ? -9.633 6.148 -18.656 1 60.16 314 ALA A O 1
ATOM 2504 N N . THR A 1 315 ? -8.688 4.387 -17.844 1 56.75 315 THR A N 1
ATOM 2505 C CA . THR A 1 315 ? -8.867 3.637 -19.078 1 56.75 315 THR A CA 1
ATOM 2506 C C . THR A 1 315 ? -10.328 3.254 -19.281 1 56.75 315 THR A C 1
ATOM 2508 O O . THR A 1 315 ? -10.828 3.223 -20.406 1 56.75 315 THR A O 1
ATOM 2511 N N . THR A 1 316 ? -10.961 3.154 -18.156 1 55.22 316 THR A N 1
ATOM 2512 C CA . THR A 1 316 ? -12.352 2.73 -18.234 1 55.22 316 THR A CA 1
ATOM 2513 C C . THR A 1 316 ? -13.242 3.896 -18.656 1 55.22 316 THR A C 1
ATOM 2515 O O . THR A 1 316 ? -14.219 3.709 -19.391 1 55.22 316 THR A O 1
ATOM 2518 N N . LYS A 1 317 ? -12.781 5.082 -18.25 1 56.34 317 LYS A N 1
ATOM 2519 C CA . LYS A 1 317 ? -13.594 6.254 -18.547 1 56.34 317 LYS A CA 1
ATOM 2520 C C . LYS A 1 317 ? -13.281 6.805 -19.938 1 56.34 317 LYS A C 1
ATOM 2522 O O . LYS A 1 317 ? -14.156 7.34 -20.609 1 56.34 317 LYS A O 1
ATOM 2527 N N . ASP A 1 318 ? -11.867 7.027 -20.234 1 52.38 318 ASP A N 1
ATOM 2528 C CA . ASP A 1 318 ? -11.508 7.652 -21.5 1 52.38 318 ASP A CA 1
ATOM 2529 C C . ASP A 1 318 ? -11.938 6.789 -22.688 1 52.38 318 ASP A C 1
ATOM 2531 O O . ASP A 1 318 ? -11.695 7.141 -23.844 1 52.38 318 ASP A O 1
ATOM 2535 N N . ASN A 1 319 ? -13.133 6.289 -22.609 1 47.47 319 ASN A N 1
ATOM 2536 C CA . ASN A 1 319 ? -13.602 5.551 -23.766 1 47.47 319 ASN A CA 1
ATOM 2537 C C . ASN A 1 319 ? -12.445 5 -24.594 1 47.47 319 ASN A C 1
ATOM 2539 O O . ASN A 1 319 ? -12.562 4.859 -25.812 1 47.47 319 ASN A O 1
ATOM 2543 N N . ILE A 1 320 ? -11.289 5.391 -24.266 1 47.66 320 ILE A N 1
ATOM 2544 C CA . ILE A 1 320 ? -10.211 4.75 -25.016 1 47.66 320 ILE A CA 1
ATOM 2545 C C . ILE A 1 320 ? -10.359 3.232 -24.938 1 47.66 320 ILE A C 1
ATOM 2547 O O . ILE A 1 320 ? -10.43 2.666 -23.844 1 47.66 320 ILE A O 1
ATOM 2551 N N . SER A 1 321 ? -10.844 2.652 -25.859 1 48.53 321 SER A N 1
ATOM 2552 C CA . SER A 1 321 ? -11.07 1.21 -25.891 1 48.53 321 SER A CA 1
ATOM 2553 C C . SER A 1 321 ? -10.031 0.472 -25.047 1 48.53 321 SER A C 1
ATOM 2555 O O . SER A 1 321 ? -8.828 0.667 -25.219 1 48.53 321 SER A O 1
ATOM 2557 N N . GLY A 1 322 ? -10.297 0.228 -23.719 1 55.94 322 GLY A N 1
ATOM 2558 C CA . GLY A 1 322 ? -9.492 -0.624 -22.859 1 55.94 322 GLY A CA 1
ATOM 2559 C C . GLY A 1 322 ? -8.508 -1.482 -23.625 1 55.94 322 GLY A C 1
ATOM 2560 O O . GLY A 1 322 ? -7.512 -1.947 -23.062 1 55.94 322 GLY A O 1
ATOM 2561 N N . GLN A 1 323 ? -8.695 -1.502 -24.922 1 66 323 GLN A N 1
ATOM 2562 C CA . GLN A 1 323 ? -7.906 -2.393 -25.75 1 66 323 GLN A CA 1
ATOM 2563 C C . GLN A 1 323 ? -6.59 -1.74 -26.156 1 66 323 GLN A C 1
ATOM 2565 O O . GLN A 1 323 ? -5.598 -2.432 -26.406 1 66 323 GLN A O 1
ATOM 2570 N N . SER A 1 324 ? -6.617 -0.41 -26.078 1 71.94 324 SER A N 1
ATOM 2571 C CA . SER A 1 324 ? -5.406 0.249 -26.547 1 71.94 324 SER A CA 1
ATOM 2572 C C . SER A 1 324 ? -4.266 0.097 -25.547 1 71.94 324 SER A C 1
ATOM 2574 O O . SER A 1 324 ? -3.092 0.166 -25.922 1 71.94 324 SER A O 1
ATOM 2576 N N . GLY A 1 325 ? -4.613 -0.189 -24.359 1 82.88 325 GLY A N 1
ATOM 2577 C CA . GLY A 1 325 ? -3.582 -0.305 -23.344 1 82.88 325 GLY A CA 1
ATOM 2578 C C . GLY A 1 325 ? -2.984 -1.696 -23.266 1 82.88 325 GLY A C 1
ATOM 2579 O O . GLY A 1 325 ? -1.972 -1.901 -22.578 1 82.88 325 GLY A O 1
ATOM 2580 N N . ILE A 1 326 ? -3.533 -2.646 -24.078 1 89.62 326 ILE A N 1
ATOM 2581 C CA . ILE A 1 326 ? -3.135 -4.043 -23.938 1 89.62 326 ILE A CA 1
ATOM 2582 C C . ILE A 1 326 ? -1.926 -4.324 -24.828 1 89.62 326 ILE A C 1
ATOM 2584 O O . ILE A 1 326 ? -0.96 -4.957 -24.391 1 89.62 326 ILE A O 1
ATOM 2588 N N . HIS A 1 327 ? -1.919 -3.768 -26.031 1 91.75 327 HIS A N 1
ATOM 2589 C CA . HIS A 1 327 ? -0.974 -4.141 -27.062 1 91.75 327 HIS A CA 1
ATOM 2590 C C . HIS A 1 327 ? 0.462 -3.852 -26.641 1 91.75 327 HIS A C 1
ATOM 2592 O O . HIS A 1 327 ? 1.347 -4.691 -26.812 1 91.75 327 HIS A O 1
ATOM 2598 N N . PRO A 1 328 ? 0.682 -2.686 -26.031 1 93.38 328 PRO A N 1
ATOM 2599 C CA . PRO A 1 328 ? 2.066 -2.414 -25.641 1 93.38 328 PRO A CA 1
ATOM 2600 C C . PRO A 1 328 ? 2.617 -3.453 -24.672 1 93.38 328 PRO A C 1
ATOM 2602 O O . PRO A 1 328 ? 3.807 -3.773 -24.703 1 93.38 328 PRO A O 1
ATOM 2605 N N . TYR A 1 329 ? 1.827 -3.969 -23.859 1 95.25 329 TYR A N 1
ATOM 2606 C CA . TYR A 1 329 ? 2.311 -4.91 -22.859 1 95.25 329 TYR A CA 1
ATOM 2607 C C . TYR A 1 329 ? 2.408 -6.316 -23.438 1 95.25 329 TYR A C 1
ATOM 2609 O O . TYR A 1 329 ? 3.203 -7.137 -22.969 1 95.25 329 TYR A O 1
ATOM 2617 N N . GLN A 1 330 ? 1.606 -6.648 -24.469 1 94.75 330 GLN A N 1
ATOM 2618 C CA . GLN A 1 330 ? 1.816 -7.887 -25.219 1 94.75 330 GLN A CA 1
ATOM 2619 C C . GLN A 1 330 ? 3.184 -7.898 -25.891 1 94.75 330 GLN A C 1
ATOM 2621 O O . GLN A 1 330 ? 3.867 -8.93 -25.906 1 94.75 330 GLN A O 1
ATOM 2626 N N . GLU A 1 331 ? 3.482 -6.746 -26.375 1 95.31 331 GLU A N 1
ATOM 2627 C CA . GLU A 1 331 ? 4.793 -6.617 -27 1 95.31 331 GLU A CA 1
ATOM 2628 C C . GLU A 1 331 ? 5.918 -6.777 -25.984 1 95.31 331 GLU A C 1
ATOM 2630 O O . GLU A 1 331 ? 6.941 -7.398 -26.281 1 95.31 331 GLU A O 1
ATOM 2635 N N . LYS A 1 332 ? 5.711 -6.207 -24.828 1 97.06 332 LYS A N 1
ATOM 2636 C CA . LYS A 1 332 ? 6.723 -6.328 -23.781 1 97.06 332 LYS A CA 1
ATOM 2637 C C . LYS A 1 332 ? 6.867 -7.773 -23.328 1 97.06 332 LYS A C 1
ATOM 2639 O O . LYS A 1 332 ? 7.969 -8.219 -22.984 1 97.06 332 LYS A O 1
ATOM 2644 N N . LEU A 1 333 ? 5.781 -8.531 -23.266 1 96.62 333 LEU A N 1
ATOM 2645 C CA . LEU A 1 333 ? 5.848 -9.945 -22.922 1 96.62 333 LEU A CA 1
ATOM 2646 C C . LEU A 1 333 ? 6.652 -10.727 -23.953 1 96.62 333 LEU A C 1
ATOM 2648 O O . LEU A 1 333 ? 7.445 -11.594 -23.609 1 96.62 333 LEU A O 1
ATOM 2652 N N . GLN A 1 334 ? 6.426 -10.352 -25.203 1 94.81 334 GLN A N 1
ATOM 2653 C CA . GLN A 1 334 ? 7.168 -11.016 -26.281 1 94.81 334 GLN A CA 1
ATOM 2654 C C . GLN A 1 334 ? 8.656 -10.68 -26.203 1 94.81 334 GLN A C 1
ATOM 2656 O O . GLN A 1 334 ? 9.508 -11.531 -26.453 1 94.81 334 GLN A O 1
ATOM 2661 N N . THR A 1 335 ? 8.891 -9.438 -25.891 1 96.69 335 THR A N 1
ATOM 2662 C CA . THR A 1 335 ? 10.273 -9.016 -25.719 1 96.69 335 THR A CA 1
ATOM 2663 C C . THR A 1 335 ? 10.93 -9.781 -24.578 1 96.69 335 THR A C 1
ATOM 2665 O O . THR A 1 335 ? 12.078 -10.219 -24.688 1 96.69 335 THR A O 1
ATOM 2668 N N . TRP A 1 336 ? 10.258 -9.898 -23.531 1 97.44 336 TRP A N 1
ATOM 2669 C CA . TRP A 1 336 ? 10.742 -10.664 -22.391 1 97.44 336 TRP A CA 1
ATOM 2670 C C . TRP A 1 336 ? 11.047 -12.102 -22.797 1 97.44 336 TRP A C 1
ATOM 2672 O O . TRP A 1 336 ? 12.109 -12.633 -22.453 1 97.44 336 TRP A O 1
ATOM 2682 N N . LEU A 1 337 ? 10.148 -12.742 -23.531 1 95.81 337 LEU A N 1
ATOM 2683 C CA . LEU A 1 337 ? 10.289 -14.133 -23.969 1 95.81 337 LEU A CA 1
ATOM 2684 C C . LEU A 1 337 ? 11.508 -14.305 -24.859 1 95.81 337 LEU A C 1
ATOM 2686 O O . LEU A 1 337 ? 12.25 -15.281 -24.734 1 95.81 337 LEU A O 1
ATOM 2690 N N . SER A 1 338 ? 11.75 -13.336 -25.672 1 93.62 338 SER A N 1
ATOM 2691 C CA . SER A 1 338 ? 12.836 -13.414 -26.641 1 93.62 338 SER A CA 1
ATOM 2692 C C . SER A 1 338 ? 14.188 -13.18 -25.969 1 93.62 338 SER A C 1
ATOM 2694 O O . SER A 1 338 ? 15.227 -13.516 -26.547 1 93.62 338 SER A O 1
ATOM 2696 N N . ASN A 1 339 ? 14.172 -12.641 -24.781 1 95.31 339 ASN A N 1
ATOM 2697 C CA . ASN A 1 339 ? 15.43 -12.32 -24.109 1 95.31 339 ASN A CA 1
ATOM 2698 C C . ASN A 1 339 ? 15.68 -13.242 -22.922 1 95.31 339 ASN A C 1
ATOM 2700 O O . ASN A 1 339 ? 16.547 -12.969 -22.094 1 95.31 339 ASN A O 1
ATOM 2704 N N . LEU A 1 340 ? 14.977 -14.328 -22.875 1 95.25 340 LEU A N 1
ATOM 2705 C CA . LEU A 1 340 ? 15.172 -15.336 -21.844 1 95.25 340 LEU A CA 1
ATOM 2706 C C . LEU A 1 340 ? 16.484 -16.078 -22.062 1 95.25 340 LEU A C 1
ATOM 2708 O O . LEU A 1 340 ? 16.875 -16.344 -23.203 1 95.25 340 LEU A O 1
ATOM 2712 N N . HIS A 1 341 ? 17.156 -16.375 -20.938 1 95.56 341 HIS A N 1
ATOM 2713 C CA . HIS A 1 341 ? 18.312 -17.266 -21.031 1 95.56 341 HIS A CA 1
ATOM 2714 C C . HIS A 1 341 ? 17.953 -18.562 -21.734 1 95.56 341 HIS A C 1
ATOM 2716 O O . HIS A 1 341 ? 16.906 -19.172 -21.438 1 95.56 341 HIS A O 1
ATOM 2722 N N . PRO A 1 342 ? 18.734 -19.062 -22.625 1 92.75 342 PRO A N 1
ATOM 2723 C CA . PRO A 1 342 ? 18.391 -20.25 -23.422 1 92.75 342 PRO A CA 1
ATOM 2724 C C . PRO A 1 342 ? 18.062 -21.469 -22.562 1 92.75 342 PRO A C 1
ATOM 2726 O O . PRO A 1 342 ? 17.188 -22.266 -22.938 1 92.75 342 PRO A O 1
ATOM 2729 N N . SER A 1 343 ? 18.688 -21.547 -21.484 1 93.12 343 SER A N 1
ATOM 2730 C CA . SER A 1 343 ? 18.453 -22.688 -20.609 1 93.12 343 SER A CA 1
ATOM 2731 C C . SER A 1 343 ? 17.062 -22.641 -20 1 93.12 343 SER A C 1
ATOM 2733 O O . SER A 1 343 ? 16.562 -23.656 -19.484 1 93.12 343 SER A O 1
ATOM 2735 N N . PHE A 1 344 ? 16.453 -21.484 -20.062 1 94.5 344 PHE A N 1
ATOM 2736 C CA . PHE A 1 344 ? 15.133 -21.312 -19.453 1 94.5 344 PHE A CA 1
ATOM 2737 C C . PHE A 1 344 ? 14.055 -21.203 -20.516 1 94.5 344 PHE A C 1
ATOM 2739 O O . PHE A 1 344 ? 12.875 -21.016 -20.203 1 94.5 344 PHE A O 1
ATOM 2746 N N . ALA A 1 345 ? 14.367 -21.266 -21.766 1 92.12 345 ALA A N 1
ATOM 2747 C CA . ALA A 1 345 ? 13.414 -21.125 -22.859 1 92.12 345 ALA A CA 1
ATOM 2748 C C . ALA A 1 345 ? 12.398 -22.266 -22.859 1 92.12 345 ALA A C 1
ATOM 2750 O O . ALA A 1 345 ? 12.758 -23.422 -22.609 1 92.12 345 ALA A O 1
ATOM 2751 N N . PHE A 1 346 ? 11.148 -21.984 -23.078 1 92.44 346 PHE A N 1
ATOM 2752 C CA . PHE A 1 346 ? 10.125 -23.016 -22.969 1 92.44 346 PHE A CA 1
ATOM 2753 C C . PHE A 1 346 ? 9.18 -22.969 -24.172 1 92.44 346 PHE A C 1
ATOM 2755 O O . PHE A 1 346 ? 8.18 -23.688 -24.203 1 92.44 346 PHE A O 1
ATOM 2762 N N . THR A 1 347 ? 9.352 -22.125 -25.031 1 85.62 347 THR A N 1
ATOM 2763 C CA . THR A 1 347 ? 8.477 -22.031 -26.203 1 85.62 347 THR A CA 1
ATOM 2764 C C . THR A 1 347 ? 9.266 -22.266 -27.484 1 85.62 347 THR A C 1
ATOM 2766 O O . THR A 1 347 ? 10.484 -22.094 -27.516 1 85.62 347 THR A O 1
ATOM 2769 N N . ASN A 1 348 ? 8.461 -22.75 -28.391 1 76.44 348 ASN A N 1
ATOM 2770 C CA . ASN A 1 348 ? 9.008 -22.812 -29.734 1 76.44 348 ASN A CA 1
ATOM 2771 C C . ASN A 1 348 ? 8.68 -21.547 -30.516 1 76.44 348 ASN A C 1
ATOM 2773 O O . ASN A 1 348 ? 8.25 -20.547 -29.953 1 76.44 348 ASN A O 1
ATOM 2777 N N . SER A 1 349 ? 8.969 -21.609 -31.719 1 65.81 349 SER A N 1
ATOM 2778 C CA . SER A 1 349 ? 8.797 -20.453 -32.594 1 65.81 349 SER A CA 1
ATOM 2779 C C . SER A 1 349 ? 7.324 -20.062 -32.688 1 65.81 349 SER A C 1
ATOM 2781 O O . SER A 1 349 ? 7.008 -18.906 -33.031 1 65.81 349 SER A O 1
ATOM 2783 N N . HIS A 1 350 ? 6.469 -20.984 -32.312 1 59.19 350 HIS A N 1
ATOM 2784 C CA . HIS A 1 350 ? 5.043 -20.688 -32.406 1 59.19 350 HIS A CA 1
ATOM 2785 C C . HIS A 1 350 ? 4.426 -20.453 -31.031 1 59.19 350 HIS A C 1
ATOM 2787 O O . HIS A 1 350 ? 3.207 -20.547 -30.875 1 59.19 350 HIS A O 1
ATOM 2793 N N . ASP A 1 351 ? 5.172 -20.266 -30.125 1 66.5 351 ASP A N 1
ATOM 2794 C CA . ASP A 1 351 ? 4.762 -19.938 -28.766 1 66.5 351 ASP A CA 1
ATOM 2795 C C . ASP A 1 351 ? 4.07 -21.141 -28.109 1 66.5 351 ASP A C 1
ATOM 2797 O O . ASP A 1 351 ? 3.211 -20.969 -27.25 1 66.5 351 ASP A O 1
ATOM 2801 N N . THR A 1 352 ? 4.328 -22.25 -28.656 1 71.69 352 THR A N 1
ATOM 2802 C CA . THR A 1 352 ? 3.844 -23.484 -28.031 1 71.69 352 THR A CA 1
ATOM 2803 C C . THR A 1 352 ? 4.863 -24.016 -27.031 1 71.69 352 THR A C 1
ATOM 2805 O O . THR A 1 352 ? 6.07 -23.953 -27.266 1 71.69 352 THR A O 1
ATOM 2808 N N . PRO A 1 353 ? 4.273 -24.406 -25.953 1 76 353 PRO A N 1
ATOM 2809 C CA . PRO A 1 353 ? 5.199 -24.906 -24.922 1 76 353 PRO A CA 1
ATOM 2810 C C . PRO A 1 353 ? 6.027 -26.094 -25.391 1 76 353 PRO A C 1
ATOM 2812 O O . PRO A 1 353 ? 5.477 -27.062 -25.922 1 76 353 PRO A O 1
ATOM 2815 N N . VAL A 1 354 ? 7.262 -25.938 -25.484 1 73.38 354 VAL A N 1
ATOM 2816 C CA . VAL A 1 354 ? 8.227 -27 -25.688 1 73.38 354 VAL A CA 1
ATOM 2817 C C . VAL A 1 354 ? 9.211 -27.062 -24.531 1 73.38 354 VAL A C 1
ATOM 2819 O O . VAL A 1 354 ? 10.172 -26.297 -24.484 1 73.38 354 VAL A O 1
ATOM 2822 N N . LEU A 1 355 ? 8.711 -27.797 -23.453 1 72.94 355 LEU A N 1
ATOM 2823 C CA . LEU A 1 355 ? 9.547 -27.734 -22.25 1 72.94 355 LEU A CA 1
ATOM 2824 C C . LEU A 1 355 ? 9.836 -29.141 -21.719 1 72.94 355 LEU A C 1
ATOM 2826 O O . LEU A 1 355 ? 9.094 -30.078 -22.016 1 72.94 355 LEU A O 1
ATOM 2830 N N . SER A 1 356 ? 11.031 -29.141 -21.219 1 75.56 356 SER A N 1
ATOM 2831 C CA . SER A 1 356 ? 11.352 -30.328 -20.438 1 75.56 356 SER A CA 1
ATOM 2832 C C . SER A 1 356 ? 10.602 -30.344 -19.109 1 75.56 356 SER A C 1
ATOM 2834 O O . SER A 1 356 ? 10.75 -29.438 -18.297 1 75.56 356 SER A O 1
ATOM 2836 N N . HIS A 1 357 ? 9.945 -31.391 -18.906 1 79.38 357 HIS A N 1
ATOM 2837 C CA . HIS A 1 357 ? 9.102 -31.5 -17.719 1 79.38 357 HIS A CA 1
ATOM 2838 C C . HIS A 1 357 ? 9.938 -31.625 -16.453 1 79.38 357 HIS A C 1
ATOM 2840 O O . HIS A 1 357 ? 9.43 -31.438 -15.344 1 79.38 357 HIS A O 1
ATOM 2846 N N . ASN A 1 358 ? 11.164 -31.688 -16.656 1 86.88 358 ASN A N 1
ATOM 2847 C CA . ASN A 1 358 ? 11.977 -31.922 -15.477 1 86.88 358 ASN A CA 1
ATOM 2848 C C . ASN A 1 358 ? 12.82 -30.703 -15.109 1 86.88 358 ASN A C 1
ATOM 2850 O O . ASN A 1 358 ? 13.625 -30.766 -14.18 1 86.88 358 ASN A O 1
ATOM 2854 N N . ASN A 1 359 ? 12.625 -29.656 -15.781 1 92.62 359 ASN A N 1
ATOM 2855 C CA . ASN A 1 359 ? 13.336 -28.438 -15.461 1 92.62 359 ASN A CA 1
ATOM 2856 C C . ASN A 1 359 ? 12.453 -27.453 -14.688 1 92.62 359 ASN A C 1
ATOM 2858 O O . ASN A 1 359 ? 11.594 -26.797 -15.273 1 92.62 359 ASN A O 1
ATOM 2862 N N . ARG A 1 360 ? 12.758 -27.312 -13.453 1 94.75 360 ARG A N 1
ATOM 2863 C CA . ARG A 1 360 ? 11.93 -26.547 -12.539 1 94.75 360 ARG A CA 1
ATOM 2864 C C . ARG A 1 360 ? 11.828 -25.094 -12.977 1 94.75 360 ARG A C 1
ATOM 2866 O O . ARG A 1 360 ? 10.75 -24.484 -12.93 1 94.75 360 ARG A O 1
ATOM 2873 N N . TYR A 1 361 ? 12.93 -24.5 -13.391 1 95.25 361 TYR A N 1
ATOM 2874 C CA . TYR A 1 361 ? 12.961 -23.078 -13.727 1 95.25 361 TYR A CA 1
ATOM 2875 C C . TYR A 1 361 ? 12.219 -22.797 -15.023 1 95.25 361 TYR A C 1
ATOM 2877 O O . TYR A 1 361 ? 11.492 -21.812 -15.141 1 95.25 361 TYR A O 1
ATOM 2885 N N . GLN A 1 362 ? 12.359 -23.719 -15.969 1 95.12 362 GLN A N 1
ATOM 2886 C CA . GLN A 1 362 ? 11.625 -23.594 -17.219 1 95.12 362 GLN A CA 1
ATOM 2887 C C . GLN A 1 362 ? 10.117 -23.672 -16.984 1 95.12 362 GLN A C 1
ATOM 2889 O O . GLN A 1 362 ? 9.359 -22.844 -17.5 1 95.12 362 GLN A O 1
ATOM 2894 N N . VAL A 1 363 ? 9.734 -24.656 -16.234 1 96.25 363 VAL A N 1
ATOM 2895 C CA . VAL A 1 363 ? 8.32 -24.875 -15.969 1 96.25 363 VAL A CA 1
ATOM 2896 C C . VAL A 1 363 ? 7.746 -23.703 -15.188 1 96.25 363 VAL A C 1
ATOM 2898 O O . VAL A 1 363 ? 6.664 -23.203 -15.508 1 96.25 363 VAL A O 1
ATOM 2901 N N . SER A 1 364 ? 8.484 -23.25 -14.148 1 96.94 364 SER A N 1
ATOM 2902 C CA . SER A 1 364 ? 8.008 -22.141 -13.312 1 96.94 364 SER A CA 1
ATOM 2903 C C . SER A 1 364 ? 7.852 -20.859 -14.117 1 96.94 364 SER A C 1
ATOM 2905 O O . SER A 1 364 ? 6.863 -20.141 -13.953 1 96.94 364 SER A O 1
ATOM 2907 N N . LEU A 1 365 ? 8.781 -20.531 -14.969 1 97.38 365 LEU A N 1
ATOM 2908 C CA . LEU A 1 365 ? 8.711 -19.328 -15.797 1 97.38 365 LEU A CA 1
ATOM 2909 C C . LEU A 1 365 ? 7.598 -19.438 -16.828 1 97.38 365 LEU A C 1
ATOM 2911 O O . LEU A 1 365 ? 6.922 -18.453 -17.141 1 97.38 365 LEU A O 1
ATOM 2915 N N . ALA A 1 366 ? 7.41 -20.656 -17.375 1 96.75 366 ALA A N 1
ATOM 2916 C CA . ALA A 1 366 ? 6.328 -20.875 -18.328 1 96.75 366 ALA A CA 1
ATOM 2917 C C . ALA A 1 366 ? 4.965 -20.625 -17.688 1 96.75 366 ALA A C 1
ATOM 2919 O O . ALA A 1 366 ? 4.113 -19.953 -18.266 1 96.75 366 ALA A O 1
ATOM 2920 N N . LEU A 1 367 ? 4.797 -21.25 -16.5 1 97.19 367 LEU A N 1
ATOM 2921 C CA . LEU A 1 367 ? 3.545 -21.047 -15.781 1 97.19 367 LEU A CA 1
ATOM 2922 C C . LEU A 1 367 ? 3.305 -19.562 -15.516 1 97.19 367 LEU A C 1
ATOM 2924 O O . LEU A 1 367 ? 2.199 -19.062 -15.734 1 97.19 367 LEU A O 1
ATOM 2928 N N . ALA A 1 368 ? 4.32 -18.859 -15.094 1 97.81 368 ALA A N 1
ATOM 2929 C CA . ALA A 1 368 ? 4.207 -17.438 -14.812 1 97.81 368 ALA A CA 1
ATOM 2930 C C . ALA A 1 368 ? 3.902 -16.641 -16.078 1 97.81 368 ALA A C 1
ATOM 2932 O O . ALA A 1 368 ? 3.104 -15.703 -16.062 1 97.81 368 ALA A O 1
ATOM 2933 N N . TYR A 1 369 ? 4.551 -17 -17.172 1 97.06 369 TYR A N 1
ATOM 2934 C CA . TYR A 1 369 ? 4.359 -16.312 -18.438 1 97.06 369 TYR A CA 1
ATOM 2935 C C . TYR A 1 369 ? 2.92 -16.438 -18.922 1 97.06 369 TYR A C 1
ATOM 2937 O O . TYR A 1 369 ? 2.287 -15.445 -19.281 1 97.06 369 TYR A O 1
ATOM 2945 N N . TYR A 1 370 ? 2.416 -17.609 -18.984 1 96.81 370 TYR A N 1
ATOM 2946 C CA . TYR A 1 370 ? 1.06 -17.812 -19.484 1 96.81 370 TYR A CA 1
ATOM 2947 C C . TYR A 1 370 ? 0.033 -17.203 -18.531 1 96.81 370 TYR A C 1
ATOM 2949 O O . TYR A 1 370 ? -1.011 -16.703 -18.969 1 96.81 370 TYR A O 1
ATOM 2957 N N . SER A 1 371 ? 0.315 -17.281 -17.234 1 97.81 371 SER A N 1
ATOM 2958 C CA . SER A 1 371 ? -0.533 -16.562 -16.297 1 97.81 371 SER A CA 1
ATOM 2959 C C . SER A 1 371 ? -0.583 -15.07 -16.609 1 97.81 371 SER A C 1
ATOM 2961 O O . SER A 1 371 ? -1.652 -14.461 -16.578 1 97.81 371 SER A O 1
ATOM 2963 N N . SER A 1 372 ? 0.562 -14.469 -16.891 1 97.56 372 SER A N 1
ATOM 2964 C CA . SER A 1 372 ? 0.642 -13.055 -17.25 1 97.56 372 SER A CA 1
ATOM 2965 C C . SER A 1 372 ? -0.145 -12.758 -18.516 1 97.56 372 SER A C 1
ATOM 2967 O O . SER A 1 372 ? -0.857 -11.758 -18.594 1 97.56 372 SER A O 1
ATOM 2969 N N . GLN A 1 373 ? -0.019 -13.648 -19.484 1 96.31 373 GLN A N 1
ATOM 2970 C CA . GLN A 1 373 ? -0.745 -13.484 -20.75 1 96.31 373 GLN A CA 1
ATOM 2971 C C . GLN A 1 373 ? -2.254 -13.516 -20.516 1 96.31 373 GLN A C 1
ATOM 2973 O O . GLN A 1 373 ? -2.996 -12.742 -21.125 1 96.31 373 GLN A O 1
ATOM 2978 N N . ILE A 1 374 ? -2.662 -14.383 -19.688 1 96.31 374 ILE A N 1
ATOM 2979 C CA . ILE A 1 374 ? -4.082 -14.484 -19.375 1 96.31 374 ILE A CA 1
ATOM 2980 C C . ILE A 1 374 ? -4.559 -13.18 -18.734 1 96.31 374 ILE A C 1
ATOM 2982 O O . ILE A 1 374 ? -5.598 -12.641 -19.109 1 96.31 374 ILE A O 1
ATOM 2986 N N . ILE A 1 375 ? -3.836 -12.664 -17.797 1 95 375 ILE A N 1
ATOM 2987 C CA . ILE A 1 375 ? -4.195 -11.453 -17.062 1 95 375 ILE A CA 1
ATOM 2988 C C . ILE A 1 375 ? -4.328 -10.289 -18.047 1 95 375 ILE A C 1
ATOM 2990 O O . ILE A 1 375 ? -5.285 -9.516 -17.984 1 95 375 ILE A O 1
ATOM 2994 N N . ILE A 1 376 ? -3.434 -10.156 -18.953 1 94 376 ILE A N 1
ATOM 2995 C CA . ILE A 1 376 ? -3.359 -9.031 -19.875 1 94 376 ILE A CA 1
ATOM 2996 C C . ILE A 1 376 ? -4.461 -9.148 -20.938 1 94 376 ILE A C 1
ATOM 2998 O O . ILE A 1 376 ? -5.027 -8.148 -21.359 1 94 376 ILE A O 1
ATOM 3002 N N . SER A 1 377 ? -4.863 -10.344 -21.281 1 92.56 377 SER A N 1
ATOM 3003 C CA . SER A 1 377 ? -5.785 -10.555 -22.391 1 92.56 377 SER A CA 1
ATOM 3004 C C . SER A 1 377 ? -7.207 -10.797 -21.906 1 92.56 377 SER A C 1
ATOM 3006 O O . SER A 1 377 ? -8.156 -10.75 -22.688 1 92.56 377 SER A O 1
ATOM 3008 N N . ARG A 1 378 ? -7.422 -10.922 -20.734 1 89.75 378 ARG A N 1
ATOM 3009 C CA . ARG A 1 378 ? -8.688 -11.336 -20.125 1 89.75 378 ARG A CA 1
ATOM 3010 C C . ARG A 1 378 ? -9.797 -10.344 -20.453 1 89.75 378 ARG A C 1
ATOM 3012 O O . ARG A 1 378 ? -10.945 -10.734 -20.672 1 89.75 378 ARG A O 1
ATOM 3019 N N . PRO A 1 379 ? -9.531 -9.086 -20.484 1 84.12 379 PRO A N 1
ATOM 3020 C CA . PRO A 1 379 ? -10.609 -8.117 -20.719 1 84.12 379 PRO A CA 1
ATOM 3021 C C . PRO A 1 379 ? -11.336 -8.359 -22.031 1 84.12 379 PRO A C 1
ATOM 3023 O O . PRO A 1 379 ? -12.508 -8.008 -22.172 1 84.12 379 PRO A O 1
ATOM 3026 N N . CYS A 1 380 ? -10.734 -9.039 -22.938 1 84.56 380 CYS A N 1
ATOM 3027 C CA . CYS A 1 380 ? -11.328 -9.242 -24.266 1 84.56 380 CYS A CA 1
ATOM 3028 C C . CYS A 1 380 ? -12.125 -10.539 -24.312 1 84.56 380 CYS A C 1
ATOM 3030 O O . CYS A 1 380 ? -12.805 -10.82 -25.297 1 84.56 380 CYS A O 1
ATOM 3032 N N . LEU A 1 381 ? -12.016 -11.438 -23.312 1 82.62 381 LEU A N 1
ATOM 3033 C CA . LEU A 1 381 ? -12.688 -12.734 -23.312 1 82.62 381 LEU A CA 1
ATOM 3034 C C . LEU A 1 381 ? -14.18 -12.578 -23.062 1 82.62 381 LEU A C 1
ATOM 3036 O O . LEU A 1 381 ? -14.977 -13.43 -23.469 1 82.62 381 LEU A O 1
ATOM 3040 N N . THR A 1 382 ? -14.703 -11.43 -22.797 1 67.75 382 THR A N 1
ATOM 3041 C CA . THR A 1 382 ? -16.125 -11.305 -22.516 1 67.75 382 THR A CA 1
ATOM 3042 C C . THR A 1 382 ? -16.891 -10.844 -23.75 1 67.75 382 THR A C 1
ATOM 3044 O O . THR A 1 382 ? -16.312 -10.242 -24.656 1 67.75 382 THR A O 1
ATOM 3047 N N . ARG A 1 383 ? -18.109 -11.508 -23.812 1 58.94 383 ARG A N 1
ATOM 3048 C CA . ARG A 1 383 ? -18.984 -11.164 -24.938 1 58.94 383 ARG A CA 1
ATOM 3049 C C . ARG A 1 383 ? -19.359 -9.688 -24.891 1 58.94 383 ARG A C 1
ATOM 3051 O O . ARG A 1 383 ? -19.656 -9.141 -23.828 1 58.94 383 ARG A O 1
ATOM 3058 N N . PRO A 1 384 ? -19 -9.062 -26.062 1 57.44 384 PRO A N 1
ATOM 3059 C CA . PRO A 1 384 ? -19.516 -7.691 -26.109 1 57.44 384 PRO A CA 1
ATOM 3060 C C . PRO A 1 384 ? -20.984 -7.59 -25.703 1 57.44 384 PRO A C 1
ATOM 3062 O O . PRO A 1 384 ? -21.719 -8.578 -25.797 1 57.44 384 PRO A O 1
ATOM 3065 N N . ASP A 1 385 ? -21.375 -6.527 -25.047 1 56.06 385 ASP A N 1
ATOM 3066 C CA . ASP A 1 385 ? -22.75 -6.266 -24.625 1 56.06 385 ASP A CA 1
ATOM 3067 C C . ASP A 1 385 ? -23.688 -6.242 -25.828 1 56.06 385 ASP A C 1
ATOM 3069 O O . ASP A 1 385 ? -23.25 -6.09 -26.969 1 56.06 385 ASP A O 1
ATOM 3073 N N . MET A 1 386 ? -24.859 -6.75 -25.609 1 53.69 386 MET A N 1
ATOM 3074 C CA . MET A 1 386 ? -25.922 -6.676 -26.609 1 53.69 386 MET A CA 1
ATOM 3075 C C . MET A 1 386 ? -26.312 -5.227 -26.859 1 53.69 386 MET A C 1
ATOM 3077 O O . MET A 1 386 ? -26.312 -4.402 -25.953 1 53.69 386 MET A O 1
ATOM 3081 N N . LYS A 1 387 ? -26.156 -4.883 -28.219 1 48.97 387 LYS A N 1
ATOM 3082 C CA . LYS A 1 387 ? -26.734 -3.578 -28.547 1 48.97 387 LYS A CA 1
ATOM 3083 C C . LYS A 1 387 ? -28.125 -3.416 -27.922 1 48.97 387 LYS A C 1
ATOM 3085 O O . LYS A 1 387 ? -28.953 -4.324 -28.016 1 48.97 387 LYS A O 1
ATOM 3090 N N . GLU A 1 388 ? -28.328 -2.355 -27.188 1 54.5 388 GLU A N 1
ATOM 3091 C CA . GLU A 1 388 ? -29.641 -2.086 -26.578 1 54.5 388 GLU A CA 1
ATOM 3092 C C . GLU A 1 388 ? -30.766 -2.301 -27.578 1 54.5 388 GLU A C 1
ATOM 3094 O O . GLU A 1 388 ? -30.734 -1.75 -28.688 1 54.5 388 GLU A O 1
ATOM 3099 N N . GLY A 1 389 ? -31.812 -3.082 -27.391 1 52.16 389 GLY A N 1
ATOM 3100 C CA . GLY A 1 389 ? -33.031 -3.291 -28.172 1 52.16 389 GLY A CA 1
ATOM 3101 C C . GLY A 1 389 ? -32.875 -4.383 -29.203 1 52.16 389 GLY A C 1
ATOM 3102 O O . GLY A 1 389 ? -33.844 -4.684 -29.938 1 52.16 389 GLY A O 1
ATOM 3103 N N . THR A 1 390 ? -31.594 -4.695 -29.406 1 53.34 390 THR A N 1
ATOM 3104 C CA . THR A 1 390 ? -31.469 -5.719 -30.438 1 53.34 390 THR A CA 1
ATOM 3105 C C . THR A 1 390 ? -30.844 -6.992 -29.875 1 53.34 390 THR A C 1
ATOM 3107 O O . THR A 1 390 ? -30.344 -6.992 -28.75 1 53.34 390 THR A O 1
ATOM 3110 N N . ASN A 1 391 ? -31.109 -8.07 -30.375 1 53.81 391 ASN A N 1
ATOM 3111 C CA . ASN A 1 391 ? -30.5 -9.352 -30.047 1 53.81 391 ASN A CA 1
ATOM 3112 C C . ASN A 1 391 ? -29.156 -9.516 -30.734 1 53.81 391 ASN A C 1
ATOM 3114 O O . ASN A 1 391 ? -28.719 -10.641 -31 1 53.81 391 ASN A O 1
ATOM 3118 N N . ILE A 1 392 ? -28.641 -8.273 -31.172 1 52.06 392 ILE A N 1
ATOM 3119 C CA . ILE A 1 392 ? -27.375 -8.352 -31.906 1 52.06 392 ILE A CA 1
ATOM 3120 C C . ILE A 1 392 ? -26.234 -7.883 -31 1 52.06 392 ILE A C 1
ATOM 3122 O O . ILE A 1 392 ? -26.312 -6.812 -30.406 1 52.06 392 ILE A O 1
ATOM 3126 N N . ARG A 1 393 ? -25.344 -8.688 -30.812 1 58.53 393 ARG A N 1
ATOM 3127 C CA . ARG A 1 393 ? -24.156 -8.359 -30.031 1 58.53 393 ARG A CA 1
ATOM 3128 C C . ARG A 1 393 ? -23.203 -7.465 -30.828 1 58.53 393 ARG A C 1
ATOM 3130 O O . ARG A 1 393 ? -23.094 -7.602 -32.031 1 58.53 393 ARG A O 1
ATOM 3137 N N . PHE A 1 394 ? -22.688 -6.445 -30.219 1 58.41 394 PHE A N 1
ATOM 3138 C CA . PHE A 1 394 ? -21.672 -5.629 -30.891 1 58.41 394 PHE A CA 1
ATOM 3139 C C . PHE A 1 394 ? -20.516 -6.496 -31.375 1 58.41 394 PHE A C 1
ATOM 3141 O O . PHE A 1 394 ? -20.109 -7.43 -30.703 1 58.41 394 PHE A O 1
ATOM 3148 N N . PRO A 1 395 ? -20.266 -6.266 -32.688 1 57.12 395 PRO A N 1
ATOM 3149 C CA . PRO A 1 395 ? -19.141 -7.066 -33.219 1 57.12 395 PRO A CA 1
ATOM 3150 C C . PRO A 1 395 ? -17.844 -6.824 -32.469 1 57.12 395 PRO A C 1
ATOM 3152 O O . PRO A 1 395 ? -17.578 -5.699 -32.031 1 57.12 395 PRO A O 1
ATOM 3155 N N . ARG A 1 396 ? -17.266 -7.883 -32.062 1 67.56 396 ARG A N 1
ATOM 3156 C CA . ARG A 1 396 ? -15.922 -7.754 -31.516 1 67.56 396 ARG A CA 1
ATOM 3157 C C . ARG A 1 396 ? -14.945 -7.273 -32.594 1 67.56 396 ARG A C 1
ATOM 3159 O O . ARG A 1 396 ? -15.062 -7.629 -33.75 1 67.56 396 ARG A O 1
ATOM 3166 N N . SER A 1 397 ? -14.078 -6.336 -32.219 1 75.5 397 SER A N 1
ATOM 3167 C CA . SER A 1 397 ? -13 -5.922 -33.094 1 75.5 397 SER A CA 1
ATOM 3168 C C . SER A 1 397 ? -12.055 -7.082 -33.406 1 75.5 397 SER A C 1
ATOM 3170 O O . SER A 1 397 ? -12.062 -8.094 -32.688 1 75.5 397 SER A O 1
ATOM 3172 N N . ARG A 1 398 ? -11.422 -7.02 -34.5 1 79.75 398 ARG A N 1
ATOM 3173 C CA . ARG A 1 398 ? -10.414 -8.023 -34.844 1 79.75 398 ARG A CA 1
ATOM 3174 C C . ARG A 1 398 ? -9.398 -8.164 -33.719 1 79.75 398 ARG A C 1
ATOM 3176 O O . ARG A 1 398 ? -9.008 -9.273 -33.344 1 79.75 398 ARG A O 1
ATOM 3183 N N . PHE A 1 399 ? -9 -7.07 -33.188 1 84.38 399 PHE A N 1
ATOM 3184 C CA . PHE A 1 399 ? -8.062 -7.082 -32.094 1 84.38 399 PHE A CA 1
ATOM 3185 C C . PHE A 1 399 ? -8.672 -7.801 -30.875 1 84.38 399 PHE A C 1
ATOM 3187 O O . PHE A 1 399 ? -7.984 -8.57 -30.203 1 84.38 399 PHE A O 1
ATOM 3194 N N . GLY A 1 400 ? -9.875 -7.492 -30.641 1 84.12 400 GLY A N 1
ATOM 3195 C CA . GLY A 1 400 ? -10.57 -8.148 -29.547 1 84.12 400 GLY A CA 1
ATOM 3196 C C . GLY A 1 400 ? -10.641 -9.656 -29.703 1 84.12 400 GLY A C 1
ATOM 3197 O O . GLY A 1 400 ? -10.43 -10.398 -28.734 1 84.12 400 GLY A O 1
ATOM 3198 N N . ASN A 1 401 ? -10.891 -10.102 -30.828 1 84.31 401 ASN A N 1
ATOM 3199 C CA . ASN A 1 401 ? -10.961 -11.531 -31.109 1 84.31 401 ASN A CA 1
ATOM 3200 C C . ASN A 1 401 ? -9.594 -12.195 -30.984 1 84.31 401 ASN A C 1
ATOM 3202 O O . ASN A 1 401 ? -9.469 -13.258 -30.375 1 84.31 401 ASN A O 1
ATOM 3206 N N . ASP A 1 402 ? -8.625 -11.523 -31.562 1 87.62 402 ASP A N 1
ATOM 3207 C CA . ASP A 1 402 ? -7.273 -12.07 -31.5 1 87.62 402 ASP A CA 1
ATOM 3208 C C . ASP A 1 402 ? -6.777 -12.148 -30.062 1 87.62 402 ASP A C 1
ATOM 3210 O O . ASP A 1 402 ? -6.125 -13.117 -29.672 1 87.62 402 ASP A O 1
ATOM 3214 N N . THR A 1 403 ? -7.066 -11.125 -29.344 1 90.81 403 THR A N 1
ATOM 3215 C CA . THR A 1 403 ? -6.648 -11.078 -27.938 1 90.81 403 THR A CA 1
ATOM 3216 C C . THR A 1 403 ? -7.395 -12.125 -27.125 1 90.81 403 THR A C 1
ATOM 3218 O O . THR A 1 403 ? -6.82 -12.734 -26.219 1 90.81 403 THR A O 1
ATOM 3221 N N . ALA A 1 404 ? -8.664 -12.305 -27.406 1 89.81 404 ALA A N 1
ATOM 3222 C CA . ALA A 1 404 ? -9.43 -13.352 -26.734 1 89.81 404 ALA A CA 1
ATOM 3223 C C . ALA A 1 404 ? -8.859 -14.734 -27.047 1 89.81 404 ALA A C 1
ATOM 3225 O O . ALA A 1 404 ? -8.773 -15.578 -26.156 1 89.81 404 ALA A O 1
ATOM 3226 N N . ARG A 1 405 ? -8.5 -14.969 -28.281 1 91.12 405 ARG A N 1
ATOM 3227 C CA . ARG A 1 405 ? -7.895 -16.234 -28.656 1 91.12 405 ARG A CA 1
ATOM 3228 C C . ARG A 1 405 ? -6.582 -16.469 -27.922 1 91.12 405 ARG A C 1
ATOM 3230 O O . ARG A 1 405 ? -6.289 -17.578 -27.484 1 91.12 405 ARG A O 1
ATOM 3237 N N . THR A 1 406 ? -5.844 -15.352 -27.828 1 92.44 406 THR A N 1
ATOM 3238 C CA . THR A 1 406 ? -4.59 -15.438 -27.094 1 92.44 406 THR A CA 1
ATOM 3239 C C . THR A 1 406 ? -4.84 -15.844 -25.641 1 92.44 406 THR A C 1
ATOM 3241 O O . THR A 1 406 ? -4.078 -16.625 -25.078 1 92.44 406 THR A O 1
ATOM 3244 N N . CYS A 1 407 ? -5.824 -15.32 -25.094 1 94.12 407 CYS A N 1
ATOM 3245 C CA . CYS A 1 407 ? -6.191 -15.641 -23.719 1 94.12 407 CYS A CA 1
ATOM 3246 C C . CYS A 1 407 ? -6.5 -17.125 -23.562 1 94.12 407 CYS A C 1
ATOM 3248 O O . CYS A 1 407 ? -5.969 -17.781 -22.672 1 94.12 407 CYS A O 1
ATOM 3250 N N . VAL A 1 408 ? -7.297 -17.688 -24.438 1 94.62 408 VAL A N 1
ATOM 3251 C CA . VAL A 1 408 ? -7.703 -19.094 -24.391 1 94.62 408 VAL A CA 1
ATOM 3252 C C . VAL A 1 408 ? -6.496 -19.984 -24.672 1 94.62 408 VAL A C 1
ATOM 3254 O O . VAL A 1 408 ? -6.285 -20.969 -23.969 1 94.62 408 VAL A O 1
ATOM 3257 N N . HIS A 1 409 ? -5.75 -19.594 -25.641 1 93.56 409 HIS A N 1
ATOM 3258 C CA . HIS A 1 409 ? -4.57 -20.391 -25.969 1 93.56 409 HIS A CA 1
ATOM 3259 C C . HIS A 1 409 ? -3.58 -20.422 -24.812 1 93.56 409 HIS A C 1
ATOM 3261 O O . HIS A 1 409 ? -2.906 -21.422 -24.594 1 93.56 409 HIS A O 1
ATOM 3267 N N . SER A 1 410 ? -3.441 -19.312 -24.156 1 96.12 410 SER A N 1
ATOM 3268 C CA . SER A 1 410 ? -2.555 -19.25 -23 1 96.12 410 SER A CA 1
ATOM 3269 C C . SER A 1 410 ? -3.045 -20.172 -21.891 1 96.12 410 SER A C 1
ATOM 3271 O O . SER A 1 410 ? -2.242 -20.812 -21.203 1 96.12 410 SER A O 1
ATOM 3273 N N . ALA A 1 411 ? -4.32 -20.219 -21.672 1 97.12 411 ALA A N 1
ATOM 3274 C CA . ALA A 1 411 ? -4.895 -21.109 -20.672 1 97.12 411 ALA A CA 1
ATOM 3275 C C . ALA A 1 411 ? -4.637 -22.578 -21.031 1 97.12 411 ALA A C 1
ATOM 3277 O O . ALA A 1 411 ? -4.266 -23.375 -20.172 1 97.12 411 ALA A O 1
ATOM 3278 N N . LEU A 1 412 ? -4.84 -22.906 -22.328 1 96.44 412 LEU A N 1
ATOM 3279 C CA . LEU A 1 412 ? -4.582 -24.25 -22.812 1 96.44 412 LEU A CA 1
ATOM 3280 C C . LEU A 1 412 ? -3.111 -24.625 -22.641 1 96.44 412 LEU A C 1
ATOM 3282 O O . LEU A 1 412 ? -2.791 -25.734 -22.219 1 96.44 412 LEU A O 1
ATOM 3286 N N . SER A 1 413 ? -2.271 -23.656 -23 1 95.62 413 SER A N 1
ATOM 3287 C CA . SER A 1 413 ? -0.836 -23.891 -22.859 1 95.62 413 SER A CA 1
ATOM 3288 C C . SER A 1 413 ? -0.448 -24.125 -21.406 1 95.62 413 SER A C 1
ATOM 3290 O O . SER A 1 413 ? 0.379 -24.984 -21.109 1 95.62 413 SER A O 1
ATOM 3292 N N . LEU A 1 414 ? -0.978 -23.375 -20.5 1 96.94 414 LEU A N 1
ATOM 3293 C CA . LEU A 1 414 ? -0.696 -23.516 -19.078 1 96.94 414 LEU A CA 1
ATOM 3294 C C . LEU A 1 414 ? -1.068 -24.922 -18.594 1 96.94 414 LEU A C 1
ATOM 3296 O O . LEU A 1 414 ? -0.279 -25.578 -17.906 1 96.94 414 LEU A O 1
ATOM 3300 N N . ILE A 1 415 ? -2.244 -25.438 -18.984 1 96.88 415 ILE A N 1
ATOM 3301 C CA . ILE A 1 415 ? -2.699 -26.75 -18.562 1 96.88 415 ILE A CA 1
ATOM 3302 C C . ILE A 1 415 ? -1.827 -27.828 -19.219 1 96.88 415 ILE A C 1
ATOM 3304 O O . ILE A 1 415 ? -1.542 -28.859 -18.609 1 96.88 415 ILE A O 1
ATOM 3308 N N . SER A 1 416 ? -1.358 -27.531 -20.406 1 94.88 416 SER A N 1
ATOM 3309 C CA . SER A 1 416 ? -0.567 -28.516 -21.141 1 94.88 416 SER A CA 1
ATOM 3310 C C . SER A 1 416 ? 0.776 -28.766 -20.469 1 94.88 416 SER A C 1
ATOM 3312 O O . SER A 1 416 ? 1.399 -29.812 -20.688 1 94.88 416 SER A O 1
ATOM 3314 N N . ILE A 1 417 ? 1.241 -27.828 -19.703 1 94.81 417 ILE A N 1
ATOM 3315 C CA . ILE A 1 417 ? 2.508 -27.969 -19 1 94.81 417 ILE A CA 1
ATOM 3316 C C . ILE A 1 417 ? 2.418 -29.109 -17.984 1 94.81 417 ILE A C 1
ATOM 3318 O O . ILE A 1 417 ? 3.406 -29.797 -17.734 1 94.81 417 ILE A O 1
ATOM 3322 N N . LEU A 1 418 ? 1.271 -29.344 -17.422 1 95.38 418 LEU A N 1
ATOM 3323 C CA . LEU A 1 418 ? 1.075 -30.375 -16.406 1 95.38 418 LEU A CA 1
ATOM 3324 C C . LEU A 1 418 ? 1.07 -31.766 -17.031 1 95.38 418 LEU A C 1
ATOM 3326 O O . LEU A 1 418 ? 0.532 -31.953 -18.109 1 95.38 418 LEU A O 1
ATOM 3330 N N . PRO A 1 419 ? 1.63 -32.656 -16.328 1 94.81 419 PRO A N 1
ATOM 3331 C CA . PRO A 1 419 ? 1.543 -34.031 -16.812 1 94.81 419 PRO A CA 1
ATOM 3332 C C . PRO A 1 419 ? 0.103 -34.531 -16.938 1 94.81 419 PRO A C 1
ATOM 3334 O O . PRO A 1 419 ? -0.79 -34.031 -16.25 1 94.81 419 PRO A O 1
ATOM 3337 N N . GLU A 1 420 ? -0.068 -35.5 -17.766 1 93.94 420 GLU A N 1
ATOM 3338 C CA . GLU A 1 420 ? -1.403 -36.062 -17.984 1 93.94 420 GLU A CA 1
ATOM 3339 C C . GLU A 1 420 ? -1.968 -36.688 -16.719 1 93.94 420 GLU A C 1
ATOM 3341 O O . GLU A 1 420 ? -3.152 -36.531 -16.406 1 93.94 420 GLU A O 1
ATOM 3346 N N . THR A 1 421 ? -1.094 -37.375 -15.992 1 94.06 421 THR A N 1
ATOM 3347 C CA . THR A 1 421 ? -1.488 -37.938 -14.711 1 94.06 421 THR A CA 1
ATOM 3348 C C . THR A 1 421 ? -0.963 -37.094 -13.555 1 94.06 421 THR A C 1
ATOM 3350 O O . THR A 1 421 ? 0.237 -36.812 -13.477 1 94.06 421 THR A O 1
ATOM 3353 N N . PRO A 1 422 ? -1.867 -36.719 -12.688 1 94.94 422 PRO A N 1
ATOM 3354 C CA . PRO A 1 422 ? -1.431 -35.906 -11.555 1 94.94 422 PRO A CA 1
ATOM 3355 C C . PRO A 1 422 ? -0.371 -36.594 -10.695 1 94.94 422 PRO A C 1
ATOM 3357 O O . PRO A 1 422 ? -0.501 -37.781 -10.375 1 94.94 422 PRO A O 1
ATOM 3360 N N . SER A 1 423 ? 0.695 -35.906 -10.438 1 94.19 423 SER A N 1
ATOM 3361 C CA . SER A 1 423 ? 1.788 -36.375 -9.578 1 94.19 423 SER A CA 1
ATOM 3362 C C . SER A 1 423 ? 2.17 -35.281 -8.562 1 94.19 423 SER A C 1
ATOM 3364 O O . SER A 1 423 ? 2.707 -34.25 -8.93 1 94.19 423 SER A O 1
ATOM 3366 N N . ILE A 1 424 ? 1.979 -35.625 -7.32 1 92.19 424 ILE A N 1
ATOM 3367 C CA . ILE A 1 424 ? 2.303 -34.688 -6.258 1 92.19 424 ILE A CA 1
ATOM 3368 C C . ILE A 1 424 ? 3.816 -34.5 -6.176 1 92.19 424 ILE A C 1
ATOM 3370 O O . ILE A 1 424 ? 4.297 -33.375 -5.902 1 92.19 424 ILE A O 1
ATOM 3374 N N . GLU A 1 425 ? 4.508 -35.594 -6.422 1 93 425 GLU A N 1
ATOM 3375 C CA . GLU A 1 425 ? 5.965 -35.5 -6.414 1 93 425 GLU A CA 1
ATOM 3376 C C . GLU A 1 425 ? 6.477 -34.562 -7.48 1 93 425 GLU A C 1
ATOM 3378 O O . GLU A 1 425 ? 7.352 -33.719 -7.207 1 93 425 GLU A O 1
ATOM 3383 N N . TRP A 1 426 ? 5.93 -34.656 -8.625 1 95.19 426 TRP A N 1
ATOM 3384 C CA . TRP A 1 426 ? 6.312 -33.75 -9.703 1 95.19 426 TRP A CA 1
ATOM 3385 C C . TRP A 1 426 ? 5.949 -32.312 -9.352 1 95.19 426 TRP A C 1
ATOM 3387 O O . TRP A 1 426 ? 6.754 -31.406 -9.547 1 95.19 426 TRP A O 1
ATOM 3397 N N . LEU A 1 427 ? 4.789 -32.156 -8.852 1 95.75 427 LEU A N 1
ATOM 3398 C CA . LEU A 1 427 ? 4.285 -30.828 -8.508 1 95.75 427 LEU A CA 1
ATOM 3399 C C . LEU A 1 427 ? 5.203 -30.141 -7.496 1 95.75 427 LEU A C 1
ATOM 3401 O O . LEU A 1 427 ? 5.547 -28.969 -7.66 1 95.75 427 LEU A O 1
ATOM 3405 N N . LEU A 1 428 ? 5.652 -30.828 -6.5 1 95 428 LEU A N 1
ATOM 3406 C CA . LEU A 1 428 ? 6.441 -30.281 -5.406 1 95 428 LEU A CA 1
ATOM 3407 C C . LEU A 1 428 ? 7.859 -29.953 -5.871 1 95 428 LEU A C 1
ATOM 3409 O O . LEU A 1 428 ? 8.445 -28.953 -5.434 1 95 428 LEU A O 1
ATOM 3413 N N . ASN A 1 429 ? 8.375 -30.703 -6.789 1 94.56 429 ASN A N 1
ATOM 3414 C CA . ASN A 1 429 ? 9.781 -30.562 -7.16 1 94.56 429 ASN A CA 1
ATOM 3415 C C . ASN A 1 429 ? 9.961 -29.641 -8.367 1 94.56 429 ASN A C 1
ATOM 3417 O O . ASN A 1 429 ? 11.031 -29.062 -8.555 1 94.56 429 ASN A O 1
ATOM 3421 N N . ILE A 1 430 ? 8.891 -29.531 -9.117 1 94.81 430 ILE A N 1
ATOM 3422 C CA . ILE A 1 430 ? 9.078 -28.906 -10.422 1 94.81 430 ILE A CA 1
ATOM 3423 C C . ILE A 1 430 ? 8.336 -27.578 -10.477 1 94.81 430 ILE A C 1
ATOM 3425 O O . ILE A 1 430 ? 8.75 -26.656 -11.18 1 94.81 430 ILE A O 1
ATOM 3429 N N . THR A 1 431 ? 7.297 -27.438 -9.789 1 96.56 431 THR A N 1
ATOM 3430 C CA . THR A 1 431 ? 6.469 -26.234 -9.867 1 96.56 431 THR A CA 1
ATOM 3431 C C . THR A 1 431 ? 6.582 -25.406 -8.586 1 96.56 431 THR A C 1
ATOM 3433 O O . THR A 1 431 ? 7.117 -25.875 -7.586 1 96.56 431 THR A O 1
ATOM 3436 N N . PRO A 1 432 ? 6.211 -24.109 -8.68 1 97 432 PRO A N 1
ATOM 3437 C CA . PRO A 1 432 ? 5.988 -23.375 -7.438 1 97 432 PRO A CA 1
ATOM 3438 C C . PRO A 1 432 ? 4.762 -23.859 -6.672 1 97 432 PRO A C 1
ATOM 3440 O O . PRO A 1 432 ? 3.678 -23.281 -6.797 1 97 432 PRO A O 1
ATOM 3443 N N . TRP A 1 433 ? 4.969 -24.859 -5.859 1 96.5 433 TRP A N 1
ATOM 3444 C CA . TRP A 1 433 ? 3.896 -25.625 -5.23 1 96.5 433 TRP A CA 1
ATOM 3445 C C . TRP A 1 433 ? 3.027 -24.719 -4.355 1 96.5 433 TRP A C 1
ATOM 3447 O O . TRP A 1 433 ? 1.863 -25.031 -4.098 1 96.5 433 TRP A O 1
ATOM 3457 N N . TRP A 1 434 ? 3.539 -23.594 -3.928 1 94.88 434 TRP A N 1
ATOM 3458 C CA . TRP A 1 434 ? 2.816 -22.688 -3.025 1 94.88 434 TRP A CA 1
ATOM 3459 C C . TRP A 1 434 ? 1.798 -21.859 -3.789 1 94.88 434 TRP A C 1
ATOM 3461 O O . TRP A 1 434 ? 0.938 -21.203 -3.186 1 94.88 434 TRP A O 1
ATOM 3471 N N . CYS A 1 435 ? 1.854 -21.781 -5.156 1 94.12 435 CYS A N 1
ATOM 3472 C CA . CYS A 1 435 ? 0.875 -20.953 -5.859 1 94.12 435 CYS A CA 1
ATOM 3473 C C . CYS A 1 435 ? 0.375 -21.656 -7.113 1 94.12 435 CYS A C 1
ATOM 3475 O O . CYS A 1 435 ? -0.332 -21.062 -7.926 1 94.12 435 CYS A O 1
ATOM 3477 N N . VAL A 1 436 ? 0.639 -22.922 -7.316 1 95.19 436 VAL A N 1
ATOM 3478 C CA . VAL A 1 436 ? 0.253 -23.656 -8.516 1 95.19 436 VAL A CA 1
ATOM 3479 C C . VAL A 1 436 ? -1.268 -23.766 -8.586 1 95.19 436 VAL A C 1
ATOM 3481 O O . VAL A 1 436 ? -1.847 -23.75 -9.672 1 95.19 436 VAL A O 1
ATOM 3484 N N . LEU A 1 437 ? -1.906 -23.906 -7.465 1 95.94 437 LEU A N 1
ATOM 3485 C CA . LEU A 1 437 ? -3.365 -23.938 -7.441 1 95.94 437 LEU A CA 1
ATOM 3486 C C . LEU A 1 437 ? -3.945 -22.703 -8.141 1 95.94 437 LEU A C 1
ATOM 3488 O O . LEU A 1 437 ? -4.926 -22.812 -8.875 1 95.94 437 LEU A O 1
ATOM 3492 N N . HIS A 1 438 ? -3.369 -21.578 -7.887 1 95.94 438 HIS A N 1
ATOM 3493 C CA . HIS A 1 438 ? -3.844 -20.359 -8.523 1 95.94 438 HIS A CA 1
ATOM 3494 C C . HIS A 1 438 ? -3.707 -20.438 -10.039 1 95.94 438 HIS A C 1
ATOM 3496 O O . HIS A 1 438 ? -4.617 -20.031 -10.766 1 95.94 438 HIS A O 1
ATOM 3502 N N . PHE A 1 439 ? -2.592 -20.906 -10.547 1 97.56 439 PHE A N 1
ATOM 3503 C CA . PHE A 1 439 ? -2.389 -21.031 -11.992 1 97.56 439 PHE A CA 1
ATOM 3504 C C . PHE A 1 439 ? -3.424 -21.969 -12.602 1 97.56 439 PHE A C 1
ATOM 3506 O O . PHE A 1 439 ? -3.982 -21.672 -13.664 1 97.56 439 PHE A O 1
ATOM 3513 N N . LEU A 1 440 ? -3.686 -23.031 -11.891 1 97.25 440 LEU A N 1
ATOM 3514 C CA . LEU A 1 440 ? -4.668 -24 -12.352 1 97.25 440 LEU A CA 1
ATOM 3515 C C . LEU A 1 440 ? -6.059 -23.391 -12.422 1 97.25 440 LEU A C 1
ATOM 3517 O O . LEU A 1 440 ? -6.762 -23.531 -13.422 1 97.25 440 LEU A O 1
ATOM 3521 N N . MET A 1 441 ? -6.414 -22.703 -11.398 1 96.75 441 MET A N 1
ATOM 3522 C CA . MET A 1 441 ? -7.742 -22.094 -11.32 1 96.75 441 MET A CA 1
ATOM 3523 C C . MET A 1 441 ? -7.895 -20.984 -12.359 1 96.75 441 MET A C 1
ATOM 3525 O O . MET A 1 441 ? -8.969 -20.828 -12.945 1 96.75 441 MET A O 1
ATOM 3529 N N . GLN A 1 442 ? -6.871 -20.203 -12.531 1 96.44 442 GLN A N 1
ATOM 3530 C CA . GLN A 1 442 ? -6.898 -19.141 -13.539 1 96.44 442 GLN A CA 1
ATOM 3531 C C . GLN A 1 442 ? -7.152 -19.703 -14.93 1 96.44 442 GLN A C 1
ATOM 3533 O O . GLN A 1 442 ? -8.023 -19.219 -15.656 1 96.44 442 GLN A O 1
ATOM 3538 N N . ALA A 1 443 ? -6.398 -20.703 -15.281 1 97.88 443 ALA A N 1
ATOM 3539 C CA . ALA A 1 443 ? -6.543 -21.312 -16.594 1 97.88 443 ALA A CA 1
ATOM 3540 C C . ALA A 1 443 ? -7.906 -21.984 -16.75 1 97.88 443 ALA A C 1
ATOM 3542 O O . ALA A 1 443 ? -8.586 -21.812 -17.766 1 97.88 443 ALA A O 1
ATOM 3543 N N . LEU A 1 444 ? -8.305 -22.734 -15.742 1 97.75 444 LEU A N 1
ATOM 3544 C CA . LEU A 1 444 ? -9.578 -23.453 -15.797 1 97.75 444 LEU A CA 1
ATOM 3545 C C . LEU A 1 444 ? -10.742 -22.484 -15.914 1 97.75 444 LEU A C 1
ATOM 3547 O O . LEU A 1 444 ? -11.695 -22.734 -16.656 1 97.75 444 LEU A O 1
ATOM 3551 N N . THR A 1 445 ? -10.695 -21.391 -15.188 1 95.62 445 THR A N 1
ATOM 3552 C CA . THR A 1 445 ? -11.758 -20.391 -15.25 1 95.62 445 THR A CA 1
ATOM 3553 C C . THR A 1 445 ? -11.898 -19.828 -16.672 1 95.62 445 THR A C 1
ATOM 3555 O O . THR A 1 445 ? -13.016 -19.672 -17.172 1 95.62 445 THR A O 1
ATOM 3558 N N . VAL A 1 446 ? -10.812 -19.531 -17.312 1 95.94 446 VAL A N 1
ATOM 3559 C CA . VAL A 1 446 ? -10.828 -19.031 -18.688 1 95.94 446 VAL A CA 1
ATOM 3560 C C . VAL A 1 446 ? -11.469 -20.078 -19.609 1 95.94 446 VAL A C 1
ATOM 3562 O O . VAL A 1 446 ? -12.297 -19.734 -20.453 1 95.94 446 VAL A O 1
ATOM 3565 N N . LEU A 1 447 ? -11.094 -21.312 -19.438 1 96.44 447 LEU A N 1
ATOM 3566 C CA . LEU A 1 447 ? -11.617 -22.391 -20.281 1 96.44 447 LEU A CA 1
ATOM 3567 C C . LEU A 1 447 ? -13.117 -22.578 -20.062 1 96.44 447 LEU A C 1
ATOM 3569 O O . LEU A 1 447 ? -13.867 -22.766 -21.016 1 96.44 447 LEU A O 1
ATOM 3573 N N . LEU A 1 448 ? -13.555 -22.5 -18.844 1 94.75 448 LEU A N 1
ATOM 3574 C CA . LEU A 1 448 ? -14.969 -22.641 -18.531 1 94.75 448 LEU A CA 1
ATOM 3575 C C . LEU A 1 448 ? -15.773 -21.484 -19.109 1 94.75 448 LEU A C 1
ATOM 3577 O O . LEU A 1 448 ? -16.906 -21.672 -19.562 1 94.75 448 LEU A O 1
ATOM 3581 N N . ILE A 1 449 ? -15.195 -20.266 -19.016 1 91.94 449 ILE A N 1
ATOM 3582 C CA . ILE A 1 449 ? -15.844 -19.109 -19.625 1 91.94 449 ILE A CA 1
ATOM 3583 C C . ILE A 1 449 ? -16 -19.344 -21.125 1 91.94 449 ILE A C 1
ATOM 3585 O O . ILE A 1 449 ? -17.062 -19.094 -21.703 1 91.94 449 ILE A O 1
ATOM 3589 N N . GLN A 1 450 ? -14.969 -19.875 -21.719 1 91.06 450 GLN A N 1
ATOM 3590 C CA . GLN A 1 450 ? -15 -20.125 -23.156 1 91.06 450 GLN A CA 1
ATOM 3591 C C . GLN A 1 450 ? -16.062 -21.172 -23.5 1 91.06 450 GLN A C 1
ATOM 3593 O O . GLN A 1 450 ? -16.734 -21.062 -24.516 1 91.06 450 GLN A O 1
ATOM 3598 N N . LEU A 1 451 ? -16.156 -22.188 -22.719 1 90.75 451 LEU A N 1
ATOM 3599 C CA . LEU A 1 451 ? -17.172 -23.219 -22.922 1 90.75 451 LEU A CA 1
ATOM 3600 C C . LEU A 1 451 ? -18.578 -22.625 -22.797 1 90.75 451 LEU A C 1
ATOM 3602 O O . LEU A 1 451 ? -19.5 -23.062 -23.484 1 90.75 451 LEU A O 1
ATOM 3606 N N . SER A 1 452 ? -18.703 -21.656 -21.953 1 87.75 452 SER A N 1
ATOM 3607 C CA . SER A 1 452 ? -20 -21.031 -21.719 1 87.75 452 SER A CA 1
ATOM 3608 C C . SER A 1 452 ? -20.391 -20.125 -22.875 1 87.75 452 SER A C 1
ATOM 3610 O O . SER A 1 452 ? -21.562 -20.109 -23.297 1 87.75 452 SER A O 1
ATOM 3612 N N . ILE A 1 453 ? -19.5 -19.312 -23.375 1 83.88 453 ILE A N 1
ATOM 3613 C CA . ILE A 1 453 ? -19.797 -18.281 -24.375 1 83.88 453 ILE A CA 1
ATOM 3614 C C . ILE A 1 453 ? -19.734 -18.875 -25.781 1 83.88 453 ILE A C 1
ATOM 3616 O O . ILE A 1 453 ? -20.438 -18.438 -26.688 1 83.88 453 ILE A O 1
ATOM 3620 N N . GLY A 1 454 ? -18.984 -19.844 -25.938 1 79.94 454 GLY A N 1
ATOM 3621 C CA . GLY A 1 454 ? -18.797 -20.406 -27.266 1 79.94 454 GLY A CA 1
ATOM 3622 C C . GLY A 1 454 ? -17.531 -19.922 -27.953 1 79.94 454 GLY A C 1
ATOM 3623 O O . GLY A 1 454 ? -16.812 -19.094 -27.406 1 79.94 454 GLY A O 1
ATOM 3624 N N . PRO A 1 455 ? -17.281 -20.484 -29.125 1 77 455 PRO A N 1
ATOM 3625 C CA . PRO A 1 455 ? -15.992 -20.203 -29.766 1 77 455 PRO A CA 1
ATOM 3626 C C . PRO A 1 455 ? -15.883 -18.766 -30.281 1 77 455 PRO A C 1
ATOM 3628 O O . PRO A 1 455 ? -16.891 -18.141 -30.609 1 77 455 PRO A O 1
ATOM 3631 N N . VAL A 1 456 ? -14.719 -18.203 -30.219 1 70.19 456 VAL A N 1
ATOM 3632 C CA . VAL A 1 456 ? -14.414 -16.891 -30.781 1 70.19 456 VAL A CA 1
ATOM 3633 C C . VAL A 1 456 ? -14.367 -16.984 -32.312 1 70.19 456 VAL A C 1
ATOM 3635 O O . VAL A 1 456 ? -13.672 -17.844 -32.875 1 70.19 456 VAL A O 1
ATOM 3638 N N . PRO A 1 457 ? -15.328 -16.203 -33.062 1 61.28 457 PRO A N 1
ATOM 3639 C CA . PRO A 1 457 ? -15.398 -16.312 -34.531 1 61.28 457 PRO A CA 1
ATOM 3640 C C . PRO A 1 457 ? -14.078 -15.953 -35.188 1 61.28 457 PRO A C 1
ATOM 3642 O O . PRO A 1 457 ? -13.344 -15.086 -34.719 1 61.28 457 PRO A O 1
ATOM 3645 N N . PHE A 1 458 ? -13.57 -16.75 -36.094 1 49.12 458 PHE A N 1
ATOM 3646 C CA . PHE A 1 458 ? -12.461 -16.391 -36.969 1 49.12 458 PHE A CA 1
ATOM 3647 C C . PHE A 1 458 ? -12.953 -15.586 -38.156 1 49.12 458 PHE A C 1
ATOM 3649 O O . PHE A 1 458 ? -13.906 -15.984 -38.844 1 49.12 458 PHE A O 1
ATOM 3656 N N . LEU A 1 459 ? -13.211 -14.266 -38.188 1 46.53 459 LEU A N 1
ATOM 3657 C CA . LEU A 1 459 ? -13.648 -13.539 -39.344 1 46.53 459 LEU A CA 1
ATOM 3658 C C . LEU A 1 459 ? -12.797 -13.898 -40.562 1 46.53 459 LEU A C 1
ATOM 3660 O O . LEU A 1 459 ? -11.641 -13.484 -40.656 1 46.53 459 LEU A O 1
ATOM 3664 N N . GLY A 1 460 ? -12.586 -15.039 -41.156 1 37.84 460 GLY A N 1
ATOM 3665 C CA . GLY A 1 460 ? -12.031 -15.109 -42.469 1 37.84 460 GLY A CA 1
ATOM 3666 C C . GLY A 1 460 ? -12.727 -14.18 -43.469 1 37.84 460 GLY A C 1
ATOM 3667 O O . GLY A 1 460 ? -12.078 -13.609 -44.344 1 37.84 460 GLY A O 1
ATOM 3668 N N . ASN A 1 461 ? -13.992 -14.43 -43.938 1 33.12 461 ASN A N 1
ATOM 3669 C CA . ASN A 1 461 ? -14.555 -14.055 -45.219 1 33.12 461 ASN A CA 1
ATOM 3670 C C . ASN A 1 461 ? -14.898 -12.57 -45.281 1 33.12 461 ASN A C 1
ATOM 3672 O O . ASN A 1 461 ? -15.867 -12.125 -44.656 1 33.12 461 ASN A O 1
ATOM 3676 N N . HIS A 1 462 ? -13.961 -11.625 -45.5 1 31.78 462 HIS A N 1
ATOM 3677 C CA . HIS A 1 462 ? -14.297 -10.438 -46.281 1 31.78 462 HIS A CA 1
ATOM 3678 C C . HIS A 1 462 ? -15.234 -10.781 -47.438 1 31.78 462 HIS A C 1
ATOM 3680 O O . HIS A 1 462 ? -15.109 -11.844 -48.031 1 31.78 462 HIS A O 1
ATOM 3686 N N . GLY A 1 463 ? -16.359 -10.258 -47.75 1 28.28 463 GLY A N 1
ATOM 3687 C CA . GLY A 1 463 ? -16.812 -10.016 -49.125 1 28.28 463 GLY A CA 1
ATOM 3688 C C . GLY A 1 463 ? -15.688 -9.648 -50.062 1 28.28 463 GLY A C 1
ATOM 3689 O O . GLY A 1 463 ? -14.555 -9.445 -49.656 1 28.28 463 GLY A O 1
ATOM 3690 N N . GLU A 1 464 ? -15.867 -9.359 -51.625 1 29.47 464 GLU A N 1
ATOM 3691 C CA . GLU A 1 464 ? -15.219 -8.906 -52.844 1 29.47 464 GLU A CA 1
ATOM 3692 C C . GLU A 1 464 ? -14.297 -7.719 -52.562 1 29.47 464 GLU A C 1
ATOM 3694 O O . GLU A 1 464 ? -13.539 -7.305 -53.469 1 29.47 464 GLU A O 1
ATOM 3699 N N . GLY A 1 465 ? -14.648 -6.598 -52 1 29.39 465 GLY A N 1
ATOM 3700 C CA . GLY A 1 465 ? -13.766 -5.523 -52.406 1 29.39 465 GLY A CA 1
ATOM 3701 C C . GLY A 1 465 ? -12.305 -5.789 -52.094 1 29.39 465 GLY A C 1
ATOM 3702 O O . GLY A 1 465 ? -11.602 -6.441 -52.875 1 29.39 465 GLY A O 1
ATOM 3703 N N . GLU A 1 466 ? -11.508 -4.773 -51.469 1 29.86 466 GLU A N 1
ATOM 3704 C CA . GLU A 1 466 ? -10.078 -4.566 -51.656 1 29.86 466 GLU A CA 1
ATOM 3705 C C . GLU A 1 466 ? -9.266 -5.734 -51.125 1 29.86 466 GLU A C 1
ATOM 3707 O O . GLU A 1 466 ? -9.688 -6.395 -50.156 1 29.86 466 GLU A O 1
ATOM 3712 N N . GLN A 1 467 ? -8.219 -6.223 -51.844 1 27.31 467 GLN A N 1
ATOM 3713 C CA . GLN A 1 467 ? -7.008 -7.035 -51.781 1 27.31 467 GLN A CA 1
ATOM 3714 C C . GLN A 1 467 ? -6.32 -6.93 -50.438 1 27.31 467 GLN A C 1
ATOM 3716 O O . GLN A 1 467 ? -5.262 -6.309 -50.312 1 27.31 467 GLN A O 1
ATOM 3721 N N . ALA A 1 468 ? -6.852 -6.527 -49.406 1 28.45 468 ALA A N 1
ATOM 3722 C CA . ALA A 1 468 ? -5.805 -6.359 -48.406 1 28.45 468 ALA A CA 1
ATOM 3723 C C . ALA A 1 468 ? -4.996 -7.641 -48.219 1 28.45 468 ALA A C 1
ATOM 3725 O O . ALA A 1 468 ? -5.504 -8.742 -48.469 1 28.45 468 ALA A O 1
ATOM 3726 N N . GLY A 1 469 ? -3.629 -7.547 -47.938 1 27.56 469 GLY A N 1
ATOM 3727 C CA . GLY A 1 469 ? -2.512 -8.469 -47.812 1 27.56 469 GLY A CA 1
ATOM 3728 C C . GLY A 1 469 ? -2.818 -9.688 -46.969 1 27.56 469 GLY A C 1
ATOM 3729 O O . GLY A 1 469 ? -3.729 -9.656 -46.156 1 27.56 469 GLY A O 1
ATOM 3730 N N . GLN A 1 470 ? -2.529 -10.914 -47.438 1 27.88 470 GLN A N 1
ATOM 3731 C CA . GLN A 1 470 ? -2.344 -12.281 -46.969 1 27.88 470 GLN A CA 1
ATOM 3732 C C . GLN A 1 470 ? -1.756 -12.305 -45.562 1 27.88 470 GLN A C 1
ATOM 3734 O O . GLN A 1 470 ? -0.535 -12.289 -45.406 1 27.88 470 GLN A O 1
ATOM 3739 N N . GLY A 1 471 ? -2.037 -11.383 -44.719 1 29.69 471 GLY A N 1
ATOM 3740 C CA . GLY A 1 471 ? -1.305 -11.672 -43.5 1 29.69 471 GLY A CA 1
ATOM 3741 C C . GLY A 1 471 ? -1.456 -13.109 -43.031 1 29.69 471 GLY A C 1
ATOM 3742 O O . GLY A 1 471 ? -2.471 -13.75 -43.312 1 29.69 471 GLY A O 1
ATOM 3743 N N . ASP A 1 472 ? -0.339 -13.859 -42.844 1 31.17 472 ASP A N 1
ATOM 3744 C CA . ASP A 1 472 ? -0.01 -15.234 -42.469 1 31.17 472 ASP A CA 1
ATOM 3745 C C . ASP A 1 472 ? -0.929 -15.742 -41.375 1 31.17 472 ASP A C 1
ATOM 3747 O O . ASP A 1 472 ? -1.05 -15.109 -40.312 1 31.17 472 ASP A O 1
ATOM 3751 N N . THR A 1 473 ? -2.049 -16.297 -41.688 1 33.53 473 THR A N 1
ATOM 3752 C CA . THR A 1 473 ? -2.725 -17.219 -40.781 1 33.53 473 THR A CA 1
ATOM 3753 C C . THR A 1 473 ? -1.714 -17.953 -39.906 1 33.53 473 THR A C 1
ATOM 3755 O O . THR A 1 473 ? -0.764 -18.547 -40.406 1 33.53 473 THR A O 1
ATOM 3758 N N . ASP A 1 474 ? -1.394 -17.453 -38.812 1 34.59 474 ASP A N 1
ATOM 3759 C CA . ASP A 1 474 ? -0.526 -18.266 -37.969 1 34.59 474 ASP A CA 1
ATOM 3760 C C . ASP A 1 474 ? -0.876 -19.75 -38.062 1 34.59 474 ASP A C 1
ATOM 3762 O O . ASP A 1 474 ? -1.978 -20.156 -37.688 1 34.59 474 ASP A O 1
ATOM 3766 N N . PRO A 1 475 ? -0.361 -20.578 -38.969 1 34.81 475 PRO A N 1
ATOM 3767 C CA . PRO A 1 475 ? -0.589 -22.016 -39.219 1 34.81 475 PRO A CA 1
ATOM 3768 C C . PRO A 1 475 ? -0.659 -22.828 -37.938 1 34.81 475 PRO A C 1
ATOM 3770 O O . PRO A 1 475 ? -1.065 -24 -37.969 1 34.81 475 PRO A O 1
ATOM 3773 N N . ASN A 1 476 ? -0.059 -22.375 -36.969 1 36.5 476 ASN A N 1
ATOM 3774 C CA . ASN A 1 476 ? 0.134 -23.25 -35.812 1 36.5 476 ASN A CA 1
ATOM 3775 C C . ASN A 1 476 ? -1.178 -23.5 -35.062 1 36.5 476 ASN A C 1
ATOM 3777 O O . ASN A 1 476 ? -1.216 -24.281 -34.125 1 36.5 476 ASN A O 1
ATOM 3781 N N . ILE A 1 477 ? -2.121 -22.656 -35.031 1 43.97 477 ILE A N 1
ATOM 3782 C CA . ILE A 1 477 ? -3.396 -23.047 -34.438 1 43.97 477 ILE A CA 1
ATOM 3783 C C . ILE A 1 477 ? -4.227 -23.828 -35.469 1 43.97 477 ILE A C 1
ATOM 3785 O O . ILE A 1 477 ? -4.984 -23.25 -36.25 1 43.97 477 ILE A O 1
ATOM 3789 N N . THR A 1 478 ? -3.715 -24.906 -36 1 45.28 478 THR A N 1
ATOM 3790 C CA . THR A 1 478 ? -4.238 -25.781 -37.062 1 45.28 478 THR A CA 1
ATOM 3791 C C . THR A 1 478 ? -5.543 -26.438 -36.594 1 45.28 478 THR A C 1
ATOM 3793 O O . THR A 1 478 ? -6.105 -27.266 -37.312 1 45.28 478 THR A O 1
ATOM 3796 N N . ALA A 1 479 ? -5.914 -26.406 -35.312 1 49.94 479 ALA A N 1
ATOM 3797 C CA . ALA A 1 479 ? -7.117 -27.219 -35.156 1 49.94 479 ALA A CA 1
ATOM 3798 C C . ALA A 1 479 ? -8.32 -26.547 -35.812 1 49.94 479 ALA A C 1
ATOM 3800 O O . ALA A 1 479 ? -8.523 -25.344 -35.688 1 49.94 479 ALA A O 1
ATOM 3801 N N . PRO A 1 480 ? -8.945 -27.281 -36.625 1 52 480 PRO A N 1
ATOM 3802 C CA . PRO A 1 480 ? -10.188 -26.75 -37.219 1 52 480 PRO A CA 1
ATOM 3803 C C . PRO A 1 480 ? -11.141 -26.188 -36.156 1 52 480 PRO A C 1
ATOM 3805 O O . PRO A 1 480 ? -11.164 -26.656 -35.031 1 52 480 PRO A O 1
ATOM 3808 N N . GLU A 1 481 ? -11.578 -24.922 -36.344 1 57.66 481 GLU A N 1
ATOM 3809 C CA . GLU A 1 481 ? -12.539 -24.219 -35.469 1 57.66 481 GLU A CA 1
ATOM 3810 C C . GLU A 1 481 ? -13.547 -25.203 -34.875 1 57.66 481 GLU A C 1
ATOM 3812 O O . GLU A 1 481 ? -13.992 -25.016 -33.75 1 57.66 481 GLU A O 1
ATOM 3817 N N . ASN A 1 482 ? -13.734 -26.344 -35.625 1 59.25 482 ASN A N 1
ATOM 3818 C CA . ASN A 1 482 ? -14.766 -27.297 -35.219 1 59.25 482 ASN A CA 1
ATOM 3819 C C . ASN A 1 482 ? -14.297 -28.188 -34.062 1 59.25 482 ASN A C 1
ATOM 3821 O O . ASN A 1 482 ? -15.109 -28.797 -33.375 1 59.25 482 ASN A O 1
ATOM 3825 N N . GLN A 1 483 ? -12.961 -28.172 -33.781 1 70.88 483 GLN A N 1
ATOM 3826 C CA . GLN A 1 483 ? -12.477 -29.094 -32.75 1 70.88 483 GLN A CA 1
ATOM 3827 C C . GLN A 1 483 ? -12.117 -28.344 -31.484 1 70.88 483 GLN A C 1
ATOM 3829 O O . GLN A 1 483 ? -11.82 -28.969 -30.453 1 70.88 483 GLN A O 1
ATOM 3834 N N . MET A 1 484 ? -12.336 -27.047 -31.438 1 81.31 484 MET A N 1
ATOM 3835 C CA . MET A 1 484 ? -11.867 -26.219 -30.328 1 81.31 484 MET A CA 1
ATOM 3836 C C . MET A 1 484 ? -12.656 -26.516 -29.062 1 81.31 484 MET A C 1
ATOM 3838 O O . MET A 1 484 ? -12.078 -26.672 -27.984 1 81.31 484 MET A O 1
ATOM 3842 N N . PRO A 1 485 ? -13.859 -26.75 -29.203 1 84.5 485 PRO A N 1
ATOM 3843 C CA . PRO A 1 485 ? -14.609 -27.031 -27.969 1 84.5 485 PRO A CA 1
ATOM 3844 C C . PRO A 1 485 ? -14.188 -28.344 -27.312 1 84.5 485 PRO A C 1
ATOM 3846 O O . PRO A 1 485 ? -14.148 -28.422 -26.078 1 84.5 485 PRO A O 1
ATOM 3849 N N . GLU A 1 486 ? -13.859 -29.281 -28.125 1 89.88 486 GLU A N 1
ATOM 3850 C CA . GLU A 1 486 ? -13.438 -30.578 -27.562 1 89.88 486 GLU A CA 1
ATOM 3851 C C . GLU A 1 486 ? -12.078 -30.453 -26.891 1 89.88 486 GLU A C 1
ATOM 3853 O O . GLU A 1 486 ? -11.844 -31.078 -25.844 1 89.88 486 GLU A O 1
ATOM 3858 N N . ILE A 1 487 ? -11.211 -29.688 -27.516 1 92.81 487 ILE A N 1
ATOM 3859 C CA . ILE A 1 487 ? -9.891 -29.469 -26.938 1 92.81 487 ILE A CA 1
ATOM 3860 C C . ILE A 1 487 ? -10.016 -28.766 -25.594 1 92.81 487 ILE A C 1
ATOM 3862 O O . ILE A 1 487 ? -9.328 -29.109 -24.641 1 92.81 487 ILE A O 1
ATOM 3866 N N . ILE A 1 488 ? -10.859 -27.812 -25.547 1 95 488 ILE A N 1
ATOM 3867 C CA . ILE A 1 488 ? -11.07 -27.031 -24.344 1 95 488 ILE A CA 1
ATOM 3868 C C . ILE A 1 488 ? -11.68 -27.922 -23.25 1 95 488 ILE A C 1
ATOM 3870 O O . ILE A 1 488 ? -11.273 -27.844 -22.094 1 95 488 ILE A O 1
ATOM 3874 N N . LEU A 1 489 ? -12.625 -28.734 -23.641 1 95.19 489 LEU A N 1
ATOM 3875 C CA . LEU A 1 489 ? -13.25 -29.641 -22.688 1 95.19 489 LEU A CA 1
ATOM 3876 C C . LEU A 1 489 ? -12.234 -30.625 -22.125 1 95.19 489 LEU A C 1
ATOM 3878 O O . LEU A 1 489 ? -12.219 -30.906 -20.922 1 95.19 489 LEU A O 1
ATOM 3882 N N . PHE A 1 490 ? -11.422 -31.156 -23 1 95.69 490 PHE A N 1
ATOM 3883 C CA . PHE A 1 490 ? -10.398 -32.094 -22.562 1 95.69 490 PHE A CA 1
ATOM 3884 C C . PHE A 1 490 ? -9.438 -31.453 -21.578 1 95.69 490 PHE A C 1
ATOM 3886 O O . PHE A 1 490 ? -9.102 -32.062 -20.547 1 95.69 490 PHE A O 1
ATOM 3893 N N . ALA A 1 491 ? -8.992 -30.281 -21.859 1 96.69 491 ALA A N 1
ATOM 3894 C CA . ALA A 1 491 ? -8.094 -29.547 -20.953 1 96.69 491 ALA A CA 1
ATOM 3895 C C . ALA A 1 491 ? -8.773 -29.25 -19.625 1 96.69 491 ALA A C 1
ATOM 3897 O O . ALA A 1 491 ? -8.141 -29.312 -18.562 1 96.69 491 ALA A O 1
ATOM 3898 N N . SER A 1 492 ? -10.039 -28.875 -19.656 1 97.19 492 SER A N 1
ATOM 3899 C CA . SER A 1 492 ? -10.797 -28.609 -18.438 1 97.19 492 SER A CA 1
ATOM 3900 C C . SER A 1 492 ? -10.883 -29.859 -17.578 1 97.19 492 SER A C 1
ATOM 3902 O O . SER A 1 492 ? -10.758 -29.781 -16.344 1 97.19 492 SER A O 1
ATOM 3904 N N . LYS A 1 493 ? -11.102 -31.016 -18.234 1 96.62 493 LYS A N 1
ATOM 3905 C CA . LYS A 1 493 ? -11.156 -32.281 -17.5 1 96.62 493 LYS A CA 1
ATOM 3906 C C . LYS A 1 493 ? -9.812 -32.594 -16.844 1 96.62 493 LYS A C 1
ATOM 3908 O O . LYS A 1 493 ? -9.766 -33.094 -15.719 1 96.62 493 LYS A O 1
ATOM 3913 N N . LYS A 1 494 ? -8.781 -32.406 -17.594 1 97 494 LYS A N 1
ATOM 3914 C CA . LYS A 1 494 ? -7.449 -32.625 -17.047 1 97 494 LYS A CA 1
ATOM 3915 C C . LYS A 1 494 ? -7.223 -31.734 -15.812 1 97 494 LYS A C 1
ATOM 3917 O O . LYS A 1 494 ? -6.688 -32.219 -14.805 1 97 494 LYS A O 1
ATOM 3922 N N . ALA A 1 495 ? -7.555 -30.453 -15.891 1 97.56 495 ALA A N 1
ATOM 3923 C CA . ALA A 1 495 ? -7.414 -29.531 -14.758 1 97.56 495 ALA A CA 1
ATOM 3924 C C . ALA A 1 495 ? -8.203 -30.031 -13.555 1 97.56 495 ALA A C 1
ATOM 3926 O O . ALA A 1 495 ? -7.719 -29.969 -12.422 1 97.56 495 ALA A O 1
ATOM 3927 N N . LEU A 1 496 ? -9.383 -30.562 -13.789 1 96.88 496 LEU A N 1
ATOM 3928 C CA . LEU A 1 496 ? -10.227 -31.062 -12.711 1 96.88 496 LEU A CA 1
ATOM 3929 C C . LEU A 1 496 ? -9.617 -32.312 -12.078 1 96.88 496 LEU A C 1
ATOM 3931 O O . LEU A 1 496 ? -9.719 -32.5 -10.867 1 96.88 496 LEU A O 1
ATOM 3935 N N . ARG A 1 497 ? -9 -33.156 -12.875 1 96.56 497 ARG A N 1
ATOM 3936 C CA . ARG A 1 497 ? -8.305 -34.312 -12.32 1 96.56 497 ARG A CA 1
ATOM 3937 C C . ARG A 1 497 ? -7.172 -33.875 -11.391 1 96.56 497 ARG A C 1
ATOM 3939 O O . ARG A 1 497 ? -6.969 -34.469 -10.336 1 96.56 497 ARG A O 1
ATOM 3946 N N . TRP A 1 498 ? -6.465 -32.906 -11.836 1 96.94 498 TRP A N 1
ATOM 3947 C CA . TRP A 1 498 ? -5.391 -32.375 -11.008 1 96.94 498 TRP A CA 1
ATOM 3948 C C . TRP A 1 498 ? -5.945 -31.781 -9.711 1 96.94 498 TRP A C 1
ATOM 3950 O O . TRP A 1 498 ? -5.418 -32.031 -8.625 1 96.94 498 TRP A O 1
ATOM 3960 N N . LEU A 1 499 ? -7.031 -31 -9.836 1 96.12 499 LEU A N 1
ATOM 3961 C CA . LEU A 1 499 ? -7.645 -30.422 -8.641 1 96.12 499 LEU A CA 1
ATOM 3962 C C . LEU A 1 499 ? -8.125 -31.516 -7.695 1 96.12 499 LEU A C 1
ATOM 3964 O O . LEU A 1 499 ? -7.965 -31.406 -6.477 1 96.12 499 LEU A O 1
ATOM 3968 N N . HIS A 1 500 ? -8.688 -32.562 -8.234 1 95.25 500 HIS A N 1
ATOM 3969 C CA . HIS A 1 500 ? -9.188 -33.688 -7.438 1 95.25 500 HIS A CA 1
ATOM 3970 C C . HIS A 1 500 ? -8.055 -34.375 -6.68 1 95.25 500 HIS A C 1
ATOM 3972 O O . HIS A 1 500 ? -8.203 -34.719 -5.504 1 95.25 500 HIS A O 1
ATOM 3978 N N . SER A 1 501 ? -6.977 -34.562 -7.379 1 93.25 501 SER A N 1
ATOM 3979 C CA . SER A 1 501 ? -5.82 -35.188 -6.746 1 93.25 501 SER A CA 1
ATOM 3980 C C . SER A 1 501 ? -5.262 -34.312 -5.629 1 93.25 501 SER A C 1
ATOM 3982 O O . SER A 1 501 ? -4.879 -34.812 -4.57 1 93.25 501 SER A O 1
ATOM 3984 N N . LEU A 1 502 ? -5.191 -33.062 -5.871 1 92.31 502 LEU A N 1
ATOM 3985 C CA . LEU A 1 502 ? -4.68 -32.125 -4.871 1 92.31 502 LEU A CA 1
ATOM 3986 C C . LEU A 1 502 ? -5.648 -32 -3.697 1 92.31 502 LEU A C 1
ATOM 3988 O O . LEU A 1 502 ? -5.23 -31.734 -2.568 1 92.31 502 LEU A O 1
ATOM 3992 N N . ALA A 1 503 ? -6.906 -32.125 -3.99 1 91.88 503 ALA A N 1
ATOM 3993 C CA . ALA A 1 503 ? -7.977 -31.953 -3.014 1 91.88 503 ALA A CA 1
ATOM 3994 C C . ALA A 1 503 ? -7.891 -33 -1.9 1 91.88 503 ALA A C 1
ATOM 3996 O O . ALA A 1 503 ? -8.445 -32.781 -0.814 1 91.88 503 ALA A O 1
ATOM 3997 N N . LYS A 1 504 ? -7.184 -34.031 -2.092 1 86.19 504 LYS A N 1
ATOM 3998 C CA . LYS A 1 504 ? -7.07 -35.094 -1.098 1 86.19 504 LYS A CA 1
ATOM 3999 C C . LYS A 1 504 ? -6.289 -34.625 0.127 1 86.19 504 LYS A C 1
ATOM 4001 O O . LYS A 1 504 ? -6.547 -35.062 1.244 1 86.19 504 LYS A O 1
ATOM 4006 N N . ASN A 1 505 ? -5.363 -33.656 -0.114 1 82.25 505 ASN A N 1
ATOM 4007 C CA . ASN A 1 505 ? -4.504 -33.25 0.995 1 82.25 505 ASN A CA 1
ATOM 4008 C C . ASN A 1 505 ? -4.516 -31.734 1.194 1 82.25 505 ASN A C 1
ATOM 4010 O O . ASN A 1 505 ? -3.787 -31.203 2.037 1 82.25 505 ASN A O 1
ATOM 4014 N N . ASP A 1 506 ? -5.238 -31.109 0.424 1 86.88 506 ASP A N 1
ATOM 4015 C CA . ASP A 1 506 ? -5.258 -29.656 0.5 1 86.88 506 ASP A CA 1
ATOM 4016 C C . ASP A 1 506 ? -6.688 -29.125 0.483 1 86.88 506 ASP A C 1
ATOM 4018 O O . ASP A 1 506 ? -7.426 -29.328 -0.481 1 86.88 506 ASP A O 1
ATOM 4022 N N . LEU A 1 507 ? -7.031 -28.375 1.486 1 86.25 507 LEU A N 1
ATOM 4023 C CA . LEU A 1 507 ? -8.398 -27.891 1.647 1 86.25 507 LEU A CA 1
ATOM 4024 C C . LEU A 1 507 ? -8.75 -26.859 0.574 1 86.25 507 LEU A C 1
ATOM 4026 O O . LEU A 1 507 ? -9.891 -26.812 0.108 1 86.25 507 LEU A O 1
ATOM 4030 N N . SER A 1 508 ? -7.859 -25.969 0.258 1 90.75 508 SER A N 1
ATOM 4031 C CA . SER A 1 508 ? -8.102 -25 -0.794 1 90.75 508 SER A CA 1
ATOM 4032 C C . SER A 1 508 ? -8.398 -25.672 -2.127 1 90.75 508 SER A C 1
ATOM 4034 O O . SER A 1 508 ? -9.297 -25.266 -2.857 1 90.75 508 SER A O 1
ATOM 4036 N N . SER A 1 509 ? -7.648 -26.688 -2.402 1 92.81 509 SER A N 1
ATOM 4037 C CA . SER A 1 509 ? -7.863 -27.422 -3.639 1 92.81 509 SER A CA 1
ATOM 4038 C C . SER A 1 509 ? -9.195 -28.172 -3.615 1 92.81 509 SER A C 1
ATOM 4040 O O . SER A 1 509 ? -9.844 -28.328 -4.652 1 92.81 509 SER A O 1
ATOM 4042 N N . HIS A 1 510 ? -9.562 -28.609 -2.438 1 92.12 510 HIS A N 1
ATOM 4043 C CA . HIS A 1 510 ? -10.859 -29.266 -2.295 1 92.12 510 HIS A CA 1
ATOM 4044 C C . HIS A 1 510 ? -11.992 -28.312 -2.666 1 92.12 510 HIS A C 1
ATOM 4046 O O . HIS A 1 510 ? -12.883 -28.672 -3.443 1 92.12 510 HIS A O 1
ATOM 4052 N N . ARG A 1 511 ? -11.961 -27.172 -2.158 1 89.94 511 ARG A N 1
ATOM 4053 C CA . ARG A 1 511 ? -12.977 -26.172 -2.471 1 89.94 511 ARG A CA 1
ATOM 4054 C C . ARG A 1 511 ? -12.93 -25.781 -3.943 1 89.94 511 ARG A C 1
ATOM 4056 O O . ARG A 1 511 ? -13.969 -25.594 -4.582 1 89.94 511 ARG A O 1
ATOM 4063 N N . ALA A 1 512 ? -11.75 -25.594 -4.434 1 94.06 512 ALA A N 1
ATOM 4064 C CA . ALA A 1 512 ? -11.578 -25.25 -5.844 1 94.06 512 ALA A CA 1
ATOM 4065 C C . ALA A 1 512 ? -12.203 -26.297 -6.746 1 94.06 512 ALA A C 1
ATOM 4067 O O . ALA A 1 512 ? -12.852 -25.969 -7.738 1 94.06 512 ALA A O 1
ATOM 4068 N N . PHE A 1 513 ? -11.953 -27.547 -6.359 1 94.88 513 PHE A N 1
ATOM 4069 C CA . PHE A 1 513 ? -12.531 -28.641 -7.129 1 94.88 513 PHE A CA 1
ATOM 4070 C C . PHE A 1 513 ? -14.055 -28.578 -7.09 1 94.88 513 PHE A C 1
ATOM 4072 O O . PHE A 1 513 ? -14.711 -28.703 -8.125 1 94.88 513 PHE A O 1
ATOM 4079 N N . GLN A 1 514 ? -14.602 -28.328 -5.953 1 90.69 514 GLN A N 1
ATOM 4080 C CA . GLN A 1 514 ? -16.047 -28.281 -5.789 1 90.69 514 GLN A CA 1
ATOM 4081 C C . GLN A 1 514 ? -16.656 -27.156 -6.621 1 90.69 514 GLN A C 1
ATOM 4083 O O . GLN A 1 514 ? -17.672 -27.344 -7.297 1 90.69 514 GLN A O 1
ATOM 4088 N N . ILE A 1 515 ? -16.062 -26.016 -6.574 1 90.5 515 ILE A N 1
ATOM 4089 C CA . ILE A 1 515 ? -16.562 -24.859 -7.301 1 90.5 515 ILE A CA 1
ATOM 4090 C C . ILE A 1 515 ? -16.469 -25.125 -8.805 1 90.5 515 ILE A C 1
ATOM 4092 O O . ILE A 1 515 ? -17.438 -24.875 -9.539 1 90.5 515 ILE A O 1
ATOM 4096 N N . SER A 1 516 ? -15.383 -25.641 -9.25 1 94.44 516 SER A N 1
ATOM 4097 C CA . SER A 1 516 ? -15.156 -25.859 -10.672 1 94.44 516 SER A CA 1
ATOM 4098 C C . SER A 1 516 ? -16.047 -26.984 -11.203 1 94.44 516 SER A C 1
ATOM 4100 O O . SER A 1 516 ? -16.547 -26.906 -12.328 1 94.44 516 SER A O 1
ATOM 4102 N N . GLU A 1 517 ? -16.188 -27.969 -10.375 1 93.06 517 GLU A N 1
ATOM 4103 C CA . GLU A 1 517 ? -17.062 -29.062 -10.773 1 93.06 517 GLU A CA 1
ATOM 4104 C C . GLU A 1 517 ? -18.5 -28.594 -10.914 1 93.06 517 GLU A C 1
ATOM 4106 O O . GLU A 1 517 ? -19.203 -29 -11.828 1 93.06 517 GLU A O 1
ATOM 4111 N N . SER A 1 518 ? -18.906 -27.766 -9.977 1 90.62 518 SER A N 1
ATOM 4112 C CA . SER A 1 518 ? -20.266 -27.219 -10.047 1 90.62 518 SER A CA 1
ATOM 4113 C C . SER A 1 518 ? -20.469 -26.422 -11.344 1 90.62 518 SER A C 1
ATOM 4115 O O . SER A 1 518 ? -21.5 -26.547 -11.992 1 90.62 518 SER A O 1
ATOM 4117 N N . PHE A 1 519 ? -19.516 -25.703 -11.75 1 92.25 519 PHE A N 1
ATOM 4118 C CA . PHE A 1 519 ? -19.625 -24.891 -12.953 1 92.25 519 PHE A CA 1
ATOM 4119 C C . PHE A 1 519 ? -19.641 -25.766 -14.203 1 92.25 519 PHE A C 1
ATOM 4121 O O . PHE A 1 519 ? -20.469 -25.562 -15.094 1 92.25 519 PHE A O 1
ATOM 4128 N N . ILE A 1 520 ? -18.734 -26.734 -14.25 1 94 520 ILE A N 1
ATOM 4129 C CA . ILE A 1 520 ? -18.625 -27.516 -15.477 1 94 520 ILE A CA 1
ATOM 4130 C C . ILE A 1 520 ? -19.891 -28.375 -15.641 1 94 520 ILE A C 1
ATOM 4132 O O . ILE A 1 520 ? -20.344 -28.609 -16.766 1 94 520 ILE A O 1
ATOM 4136 N N . ARG A 1 521 ? -20.484 -28.812 -14.586 1 92.38 521 ARG A N 1
ATOM 4137 C CA . ARG A 1 521 ? -21.734 -29.562 -14.664 1 92.38 521 ARG A CA 1
ATOM 4138 C C . ARG A 1 521 ? -22.875 -28.688 -15.141 1 92.38 521 ARG A C 1
ATOM 4140 O O . ARG A 1 521 ? -23.703 -29.109 -15.953 1 92.38 521 ARG A O 1
ATOM 4147 N N . ARG A 1 522 ? -22.938 -27.516 -14.625 1 91.06 522 ARG A N 1
ATOM 4148 C CA . ARG A 1 522 ? -23.969 -26.578 -15.07 1 91.06 522 ARG A CA 1
ATOM 4149 C C . ARG A 1 522 ? -23.797 -26.25 -16.547 1 91.06 522 ARG A C 1
ATOM 4151 O O . ARG A 1 522 ? -24.781 -26.266 -17.297 1 91.06 522 ARG A O 1
ATOM 4158 N N . ILE A 1 523 ? -22.625 -26 -16.984 1 92.12 523 ILE A N 1
ATOM 4159 C CA . ILE A 1 523 ? -22.344 -25.672 -18.375 1 92.12 523 ILE A CA 1
ATOM 4160 C C . ILE A 1 523 ? -22.594 -26.891 -19.25 1 92.12 523 ILE A C 1
ATOM 4162 O O . ILE A 1 523 ? -23.156 -26.781 -20.344 1 92.12 523 ILE A O 1
ATOM 4166 N N . GLY A 1 524 ? -22.156 -28.062 -18.734 1 91 524 GLY A N 1
ATOM 4167 C CA . GLY A 1 524 ? -22.344 -29.297 -19.484 1 91 524 GLY A CA 1
ATOM 4168 C C . GLY A 1 524 ? -23.797 -29.625 -19.719 1 91 524 GLY A C 1
ATOM 4169 O O . GLY A 1 524 ? -24.172 -30.109 -20.797 1 91 524 GLY A O 1
ATOM 4170 N N . ARG A 1 525 ? -24.625 -29.375 -18.797 1 89.56 525 ARG A N 1
ATOM 4171 C CA . ARG A 1 525 ? -26.047 -29.609 -18.938 1 89.56 525 ARG A CA 1
ATOM 4172 C C . ARG A 1 525 ? -26.656 -28.672 -19.969 1 89.56 525 ARG A C 1
ATOM 4174 O O . ARG A 1 525 ? -27.516 -29.094 -20.766 1 89.56 525 ARG A O 1
ATOM 4181 N N . ALA A 1 526 ? -26.234 -27.469 -19.938 1 88.38 526 ALA A N 1
ATOM 4182 C CA . ALA A 1 526 ? -26.797 -26.469 -20.828 1 88.38 526 ALA A CA 1
ATOM 4183 C C . ALA A 1 526 ? -26.312 -26.688 -22.266 1 88.38 526 ALA A C 1
ATOM 4185 O O . ALA A 1 526 ? -27.062 -26.438 -23.219 1 88.38 526 ALA A O 1
ATOM 4186 N N . LYS A 1 527 ? -25.125 -27.172 -22.469 1 89.06 527 LYS A N 1
ATOM 4187 C CA . LYS A 1 527 ? -24.547 -27.234 -23.797 1 89.06 527 LYS A CA 1
ATOM 4188 C C . LYS A 1 527 ? -24.453 -28.688 -24.297 1 89.06 527 LYS A C 1
ATOM 4190 O O . LYS A 1 527 ? -24.031 -28.938 -25.422 1 89.06 527 LYS A O 1
ATOM 4195 N N . GLY A 1 528 ? -24.844 -29.594 -23.469 1 88.88 528 GLY A N 1
ATOM 4196 C CA . GLY A 1 528 ? -24.812 -31 -23.859 1 88.88 528 GLY A CA 1
ATOM 4197 C C . GLY A 1 528 ? -23.406 -31.547 -23.984 1 88.88 528 GLY A C 1
ATOM 4198 O O . GLY A 1 528 ? -23.109 -32.281 -24.953 1 88.88 528 GLY A O 1
ATOM 4199 N N . LEU A 1 529 ? -22.531 -31.172 -23.062 1 90.38 529 LEU A N 1
ATOM 4200 C CA . LEU A 1 529 ? -21.156 -31.625 -23.094 1 90.38 529 LEU A CA 1
ATOM 4201 C C . LEU A 1 529 ? -21.016 -33 -22.453 1 90.38 529 LEU A C 1
ATOM 4203 O O . LEU A 1 529 ? -21.781 -33.344 -21.547 1 90.38 529 LEU A O 1
ATOM 4207 N N . ASP A 1 530 ? -20.078 -33.812 -22.953 1 91.31 530 ASP A N 1
ATOM 4208 C CA . ASP A 1 530 ? -19.766 -35.094 -22.375 1 91.31 530 ASP A CA 1
ATOM 4209 C C . ASP A 1 530 ? -18.906 -34.938 -21.109 1 91.31 530 ASP A C 1
ATOM 4211 O O . ASP A 1 530 ? -17.719 -34.656 -21.188 1 91.31 530 ASP A O 1
ATOM 4215 N N . LEU A 1 531 ? -19.484 -35.188 -20.031 1 91.31 531 LEU A N 1
ATOM 4216 C CA . LEU A 1 531 ? -18.781 -34.969 -18.766 1 91.31 531 LEU A CA 1
ATOM 4217 C C . LEU A 1 531 ? -18.328 -36.281 -18.172 1 91.31 531 LEU A C 1
ATOM 4219 O O . LEU A 1 531 ? -18.078 -36.406 -16.969 1 91.31 531 LEU A O 1
ATOM 4223 N N . SER A 1 532 ? -18.078 -37.188 -19.172 1 86.38 532 SER A N 1
ATOM 4224 C CA . SER A 1 532 ? -17.578 -38.469 -18.703 1 86.38 532 SER A CA 1
ATOM 4225 C C . SER A 1 532 ? -16.125 -38.344 -18.219 1 86.38 532 SER A C 1
ATOM 4227 O O . SER A 1 532 ? -15.398 -37.469 -18.656 1 86.38 532 SER A O 1
ATOM 4229 N N . ASP A 1 533 ? -15.586 -38.844 -17.125 1 86.88 533 ASP A N 1
ATOM 4230 C CA . ASP A 1 533 ? -14.203 -38.938 -16.656 1 86.88 533 ASP A CA 1
ATOM 4231 C C . ASP A 1 533 ? -13.914 -37.875 -15.602 1 86.88 533 ASP A C 1
ATOM 4233 O O . ASP A 1 533 ? -12.773 -37.719 -15.164 1 86.88 533 ASP A O 1
ATOM 4237 N N . ILE A 1 534 ? -14.891 -37 -15.461 1 90.31 534 ILE A N 1
ATOM 4238 C CA . ILE A 1 534 ? -14.703 -36.062 -14.352 1 90.31 534 ILE A CA 1
ATOM 4239 C C . ILE A 1 534 ? -14.781 -36.812 -13.023 1 90.31 534 ILE A C 1
ATOM 4241 O O . ILE A 1 534 ? -15.719 -37.562 -12.789 1 90.31 534 ILE A O 1
ATOM 4245 N N . PRO A 1 535 ? -13.734 -36.656 -12.266 1 89.12 535 PRO A N 1
ATOM 4246 C CA . PRO A 1 535 ? -13.734 -37.375 -10.992 1 89.12 535 PRO A CA 1
ATOM 4247 C C . PRO A 1 535 ? -14.93 -37 -10.109 1 89.12 535 PRO A C 1
ATOM 4249 O O . PRO A 1 535 ? -15.445 -35.875 -10.195 1 89.12 535 PRO A O 1
ATOM 4252 N N . ASP A 1 536 ? -15.336 -37.969 -9.312 1 81.19 536 ASP A N 1
ATOM 4253 C CA . ASP A 1 536 ? -16.5 -37.781 -8.453 1 81.19 536 ASP A CA 1
ATOM 4254 C C . ASP A 1 536 ? -16.109 -37.125 -7.129 1 81.19 536 ASP A C 1
ATOM 4256 O O . ASP A 1 536 ? -15.094 -37.469 -6.539 1 81.19 536 ASP A O 1
ATOM 4260 N N . SER A 1 537 ? -16.844 -36.188 -6.75 1 79.88 537 SER A N 1
ATOM 4261 C CA . SER A 1 537 ? -16.656 -35.5 -5.477 1 79.88 537 SER A CA 1
ATOM 4262 C C . SER A 1 537 ? -16.766 -36.5 -4.309 1 79.88 537 SER A C 1
ATOM 4264 O O . SER A 1 537 ? -16.234 -36.219 -3.227 1 79.88 537 SER A O 1
ATOM 4266 N N . ALA A 1 538 ? -17.516 -37.562 -4.496 1 75 538 ALA A N 1
ATOM 4267 C CA . ALA A 1 538 ? -17.75 -38.562 -3.451 1 75 538 ALA A CA 1
ATOM 4268 C C . ALA A 1 538 ? -16.438 -39.188 -2.975 1 75 538 ALA A C 1
ATOM 4270 O O . ALA A 1 538 ? -16.328 -39.594 -1.823 1 75 538 ALA A O 1
ATOM 4271 N N . ASP A 1 539 ? -15.445 -39.125 -3.803 1 77.56 539 ASP A N 1
ATOM 4272 C CA . ASP A 1 539 ? -14.141 -39.688 -3.465 1 77.56 539 ASP A CA 1
ATOM 4273 C C . ASP A 1 539 ? -13.414 -38.844 -2.445 1 77.56 539 ASP A C 1
ATOM 4275 O O . ASP A 1 539 ? -12.445 -39.281 -1.826 1 77.56 539 ASP A O 1
ATOM 4279 N N . LEU A 1 540 ? -13.891 -37.625 -2.301 1 80.31 540 LEU A N 1
ATOM 4280 C CA . LEU A 1 540 ? -13.195 -36.688 -1.43 1 80.31 540 LEU A CA 1
ATOM 4281 C C . LEU A 1 540 ? -13.852 -36.625 -0.058 1 80.31 540 LEU A C 1
ATOM 4283 O O . LEU A 1 540 ? -13.344 -35.969 0.855 1 80.31 540 LEU A O 1
ATOM 4287 N N . VAL A 1 541 ? -15.039 -37.219 0.207 1 65.56 541 VAL A N 1
ATOM 4288 C CA . VAL A 1 541 ? -15.812 -37.125 1.443 1 65.56 541 VAL A CA 1
ATOM 4289 C C . VAL A 1 541 ? -14.953 -37.562 2.621 1 65.56 541 VAL A C 1
ATOM 4291 O O . VAL A 1 541 ? -15 -36.969 3.699 1 65.56 541 VAL A O 1
ATOM 4294 N N . GLY A 1 542 ? -14.125 -38.469 2.584 1 58.91 542 GLY A N 1
ATOM 4295 C CA . GLY A 1 542 ? -13.32 -38.906 3.707 1 58.91 542 GLY A CA 1
ATOM 4296 C C . GLY A 1 542 ? -12.133 -38 3.986 1 58.91 542 GLY A C 1
ATOM 4297 O O . GLY A 1 542 ? -11.508 -38.094 5.043 1 58.91 542 GLY A O 1
ATOM 4298 N N . TYR A 1 543 ? -11.93 -37.125 3.123 1 57.03 543 TYR A N 1
ATOM 4299 C CA . TYR A 1 543 ? -10.719 -36.312 3.236 1 57.03 543 TYR A CA 1
ATOM 4300 C C . TYR A 1 543 ? -11.047 -34.906 3.711 1 57.03 543 TYR A C 1
ATOM 4302 O O . TYR A 1 543 ? -10.141 -34.094 3.951 1 57.03 543 TYR A O 1
ATOM 4310 N N . ALA A 1 544 ? -12.359 -34.688 3.648 1 53.5 544 ALA A N 1
ATOM 4311 C CA . ALA A 1 544 ? -12.727 -33.344 4.07 1 53.5 544 ALA A CA 1
ATOM 4312 C C . ALA A 1 544 ? -12.656 -33.188 5.586 1 53.5 544 ALA A C 1
ATOM 4314 O O . ALA A 1 544 ? -13.109 -34.062 6.32 1 53.5 544 ALA A O 1
ATOM 4315 N N . PRO A 1 545 ? -11.836 -32.656 6.125 1 48.19 545 PRO A N 1
ATOM 4316 C CA . PRO A 1 545 ? -11.875 -32.531 7.582 1 48.19 545 PRO A CA 1
ATOM 4317 C C . PRO A 1 545 ? -13.305 -32.406 8.125 1 48.19 545 PRO A C 1
ATOM 4319 O O . PRO A 1 545 ? -14.188 -31.938 7.414 1 48.19 545 PRO A O 1
ATOM 4322 N N . SER A 1 546 ? -13.68 -33.375 9.164 1 40.16 546 SER A N 1
ATOM 4323 C CA . SER A 1 546 ? -14.953 -33.375 9.883 1 40.16 546 SER A CA 1
ATOM 4324 C C . SER A 1 546 ? -15.555 -31.984 9.938 1 40.16 546 SER A C 1
ATOM 4326 O O . SER A 1 546 ? -16.656 -31.797 10.461 1 40.16 546 SER A O 1
ATOM 4328 N N . ALA A 1 547 ? -14.758 -31.094 9.781 1 38.59 547 ALA A N 1
ATOM 4329 C CA . ALA A 1 547 ? -15.312 -29.75 9.922 1 38.59 547 ALA A CA 1
ATOM 4330 C C . ALA A 1 547 ? -16.312 -29.438 8.805 1 38.59 547 ALA A C 1
ATOM 4332 O O . ALA A 1 547 ? -17.031 -28.453 8.867 1 38.59 547 ALA A O 1
ATOM 4333 N N . PHE A 1 548 ? -16.234 -30.297 7.602 1 37.47 548 PHE A N 1
ATOM 4334 C CA . PHE A 1 548 ? -17.203 -30.062 6.527 1 37.47 548 PHE A CA 1
ATOM 4335 C C . PHE A 1 548 ? -18.422 -30.953 6.68 1 37.47 548 PHE A C 1
ATOM 4337 O O . PHE A 1 548 ? -19.375 -30.844 5.914 1 37.47 548 PHE A O 1
ATOM 4344 N N . SER A 1 549 ? -18.516 -32.312 7.242 1 30.12 549 SER A N 1
ATOM 4345 C CA . SER A 1 549 ? -19.594 -33.281 7.18 1 30.12 549 SER A CA 1
ATOM 4346 C C . SER A 1 549 ? -20.891 -32.688 7.75 1 30.12 549 SER A C 1
ATOM 4348 O O . SER A 1 549 ? -21.969 -33.25 7.566 1 30.12 549 SER A O 1
ATOM 4350 N N . SER A 1 550 ? -20.906 -32.75 9.172 1 26.67 550 SER A N 1
ATOM 4351 C CA . SER A 1 550 ? -22.234 -32.562 9.734 1 26.67 550 SER A CA 1
ATOM 4352 C C . SER A 1 550 ? -23 -31.484 8.961 1 26.67 550 SER A C 1
ATOM 4354 O O . SER A 1 550 ? -22.406 -30.547 8.438 1 26.67 550 SER A O 1
ATOM 4356 N N . GLY A 1 551 ? -24.188 -31.922 8.289 1 26.75 551 GLY A N 1
ATOM 4357 C CA . GLY A 1 551 ? -25.281 -31.062 7.859 1 26.75 551 GLY A CA 1
ATOM 4358 C C . GLY A 1 551 ? -25.281 -29.703 8.539 1 26.75 551 GLY A C 1
ATOM 4359 O O . GLY A 1 551 ? -26.312 -29.031 8.617 1 26.75 551 GLY A O 1
ATOM 4360 N N . ASP A 1 552 ? -24.625 -29.844 9.594 1 27.55 552 ASP A N 1
ATOM 4361 C CA . ASP A 1 552 ? -24.703 -28.547 10.266 1 27.55 552 ASP A CA 1
ATOM 4362 C C . ASP A 1 552 ? -24.5 -27.406 9.273 1 27.55 552 ASP A C 1
ATOM 4364 O O . ASP A 1 552 ? -23.453 -27.328 8.617 1 27.55 552 ASP A O 1
ATOM 4368 N N . VAL A 1 553 ? -25.609 -27.125 8.555 1 28.69 553 VAL A N 1
ATOM 4369 C CA . VAL A 1 553 ? -25.938 -25.797 8.016 1 28.69 553 VAL A CA 1
ATOM 4370 C C . VAL A 1 553 ? -25 -24.766 8.641 1 28.69 553 VAL A C 1
ATOM 4372 O O . VAL A 1 553 ? -25.047 -24.531 9.852 1 28.69 553 VAL A O 1
ATOM 4375 N N . HIS A 1 554 ? -23.875 -25.016 8.438 1 28.67 554 HIS A N 1
ATOM 4376 C CA . HIS A 1 554 ? -23.047 -23.984 9.039 1 28.67 554 HIS A CA 1
ATOM 4377 C C . HIS A 1 554 ? -23.859 -22.734 9.352 1 28.67 554 HIS A C 1
ATOM 4379 O O . HIS A 1 554 ? -24.688 -22.312 8.547 1 28.67 554 HIS A O 1
ATOM 4385 N N . PRO A 1 555 ? -24.188 -22.609 10.617 1 29.05 555 PRO A N 1
ATOM 4386 C CA . PRO A 1 555 ? -25.25 -21.672 10.984 1 29.05 555 PRO A CA 1
ATOM 4387 C C . PRO A 1 555 ? -25.359 -20.5 10.008 1 29.05 555 PRO A C 1
ATOM 4389 O O . PRO A 1 555 ? -26.312 -19.719 10.07 1 29.05 555 PRO A O 1
ATOM 4392 N N . TRP A 1 556 ? -24.266 -20.375 9.234 1 26.44 556 TRP A N 1
ATOM 4393 C CA . TRP A 1 556 ? -24.359 -19.297 8.25 1 26.44 556 TRP A CA 1
ATOM 4394 C C . TRP A 1 556 ? -25.156 -19.75 7.031 1 26.44 556 TRP A C 1
ATOM 4396 O O . TRP A 1 556 ? -25.812 -18.953 6.367 1 26.44 556 TRP A O 1
ATOM 4406 N N . ALA A 1 557 ? -25.172 -21.094 6.582 1 25.17 557 ALA A N 1
ATOM 4407 C CA . ALA A 1 557 ? -25.922 -21.562 5.43 1 25.17 557 ALA A CA 1
ATOM 4408 C C . ALA A 1 557 ? -27.391 -21.828 5.801 1 25.17 557 ALA A C 1
ATOM 4410 O O . ALA A 1 557 ? -28.266 -21.844 4.934 1 25.17 557 ALA A O 1
ATOM 4411 N N . GLN A 1 558 ? -27.641 -22.562 6.895 1 26.34 558 GLN A N 1
ATOM 4412 C CA . GLN A 1 558 ? -29.016 -22.984 7.172 1 26.34 558 GLN A CA 1
ATOM 4413 C C . GLN A 1 558 ? -29.953 -21.781 7.223 1 26.34 558 GLN A C 1
ATOM 4415 O O . GLN A 1 558 ? -31.172 -21.938 7.156 1 26.34 558 GLN A O 1
ATOM 4420 N N . SER A 1 559 ? -29.422 -20.75 7.742 1 25.09 559 SER A N 1
ATOM 4421 C CA . SER A 1 559 ? -30.469 -19.781 7.98 1 25.09 559 SER A CA 1
ATOM 4422 C C . SER A 1 559 ? -31.062 -19.266 6.668 1 25.09 559 SER A C 1
ATOM 4424 O O . SER A 1 559 ? -31.875 -18.344 6.668 1 25.09 559 SER A O 1
ATOM 4426 N N . ALA A 1 560 ? -30.266 -19.734 5.633 1 23.64 560 ALA A N 1
ATOM 4427 C CA . ALA A 1 560 ? -30.891 -19.156 4.438 1 23.64 560 ALA A CA 1
ATOM 4428 C C . ALA A 1 560 ? -32.219 -19.844 4.137 1 23.64 560 ALA A C 1
ATOM 4430 O O . ALA A 1 560 ? -33.031 -19.312 3.381 1 23.64 560 ALA A O 1
ATOM 4431 N N . MET A 1 561 ? -32.281 -21.125 4.371 1 23.25 561 MET A N 1
ATOM 4432 C CA . MET A 1 561 ? -33.375 -21.781 3.676 1 23.25 561 MET A CA 1
ATOM 4433 C C . MET A 1 561 ? -34.688 -21.5 4.367 1 23.25 561 MET A C 1
ATOM 4435 O O . MET A 1 561 ? -35.719 -22.156 4.086 1 23.25 561 MET A O 1
ATOM 4439 N N . GLN A 1 562 ? -34.562 -20.938 5.625 1 21.39 562 GLN A N 1
ATOM 4440 C CA . GLN A 1 562 ? -35.938 -21.047 6.051 1 21.39 562 GLN A CA 1
ATOM 4441 C C . GLN A 1 562 ? -36.875 -20.266 5.133 1 21.39 562 GLN A C 1
ATOM 4443 O O . GLN A 1 562 ? -36.688 -19.062 4.945 1 21.39 562 GLN A O 1
ATOM 4448 N N . PRO A 1 563 ? -37.344 -20.984 4.16 1 22.5 563 PRO A N 1
ATOM 4449 C CA . PRO A 1 563 ? -38.406 -20.359 3.373 1 22.5 563 PRO A CA 1
ATOM 4450 C C . PRO A 1 563 ? -39.406 -19.562 4.23 1 22.5 563 PRO A C 1
ATOM 4452 O O . PRO A 1 563 ? -39.812 -20.031 5.289 1 22.5 563 PRO A O 1
ATOM 4455 N N . GLY A 1 564 ? -39 -18.297 4.578 1 20.17 564 GLY A N 1
ATOM 4456 C CA . GLY A 1 564 ? -40.094 -17.547 5.211 1 20.17 564 GLY A CA 1
ATOM 4457 C C . GLY A 1 564 ? -41.438 -17.844 4.617 1 20.17 564 GLY A C 1
ATOM 4458 O O . GLY A 1 564 ? -41.781 -17.391 3.518 1 20.17 564 GLY A O 1
ATOM 4459 N N . SER A 1 565 ? -41.75 -19.219 4.547 1 20.98 565 SER A N 1
ATOM 4460 C CA . SER A 1 565 ? -43.156 -19.422 4.191 1 20.98 565 SER A CA 1
ATOM 4461 C C . SER A 1 565 ? -44.062 -18.5 4.996 1 20.98 565 SER A C 1
ATOM 4463 O O . SER A 1 565 ? -44.094 -18.578 6.227 1 20.98 565 SER A O 1
ATOM 4465 N N . GLY A 1 566 ? -43.969 -17.188 4.617 1 18.95 566 GLY A N 1
ATOM 4466 C CA . GLY A 1 566 ? -45.094 -16.375 5.016 1 18.95 566 GLY A CA 1
ATOM 4467 C C . GLY A 1 566 ? -46.438 -17.094 4.887 1 18.95 566 GLY A C 1
ATOM 4468 O O . GLY A 1 566 ? -46.844 -17.438 3.779 1 18.95 566 GLY A O 1
ATOM 4469 N N . GLU A 1 567 ? -46.5 -18.188 5.719 1 20.34 567 GLU A N 1
ATOM 4470 C CA . GLU A 1 567 ? -47.875 -18.734 5.785 1 20.34 567 GLU A CA 1
ATOM 4471 C C . GLU A 1 567 ? -48.906 -17.625 5.793 1 20.34 567 GLU A C 1
ATOM 4473 O O . GLU A 1 567 ? -48.75 -16.625 6.492 1 20.34 567 GLU A O 1
ATOM 4478 N N . PRO A 1 568 ? -49.531 -17.5 4.605 1 20.03 568 PRO A N 1
ATOM 4479 C CA . PRO A 1 568 ? -50.688 -16.609 4.516 1 20.03 568 PRO A CA 1
ATOM 4480 C C . PRO A 1 568 ? -51.625 -16.766 5.695 1 20.03 568 PRO A C 1
ATOM 4482 O O . PRO A 1 568 ? -51.969 -17.875 6.094 1 20.03 568 PRO A O 1
ATOM 4485 N N . LEU A 1 569 ? -51.188 -16.125 6.859 1 19.05 569 LEU A N 1
ATOM 4486 C CA . LEU A 1 569 ? -52.219 -16.141 7.895 1 19.05 569 LEU A CA 1
ATOM 4487 C C . LEU A 1 569 ? -53.625 -16.047 7.281 1 19.05 569 LEU A C 1
ATOM 4489 O O . LEU A 1 569 ? -53.969 -15.047 6.648 1 19.05 569 LEU A O 1
ATOM 4493 N N . SER A 1 570 ? -54 -17.141 6.652 1 17.88 570 SER A N 1
ATOM 4494 C CA . SER A 1 570 ? -55.375 -17.359 6.242 1 17.88 570 SER A CA 1
ATOM 4495 C C . SER A 1 570 ? -56.344 -16.859 7.301 1 17.88 570 SER A C 1
ATOM 4497 O O . SER A 1 570 ? -56.094 -16.969 8.5 1 17.88 570 SER A O 1
ATOM 4499 N N . ARG A 1 571 ? -57.219 -15.891 6.809 1 19.36 571 ARG A N 1
ATOM 4500 C CA . ARG A 1 571 ? -58.438 -15.305 7.383 1 19.36 571 ARG A CA 1
ATOM 4501 C C . ARG A 1 571 ? -59.344 -16.375 7.953 1 19.36 571 ARG A C 1
ATOM 4503 O O . ARG A 1 571 ? -60.062 -17.047 7.207 1 19.36 571 ARG A O 1
ATOM 4510 N N . GLN A 1 572 ? -58.719 -17.344 8.805 1 16.89 572 GLN A N 1
ATOM 4511 C CA . GLN A 1 572 ? -59.75 -18.266 9.305 1 16.89 572 GLN A CA 1
ATOM 4512 C C . GLN A 1 572 ? -60.938 -17.5 9.844 1 16.89 572 GLN A C 1
ATOM 4514 O O . GLN A 1 572 ? -60.812 -16.609 10.688 1 16.89 572 GLN A O 1
ATOM 4519 N N . ARG A 1 573 ? -62.031 -17.469 9.023 1 18.53 573 ARG A N 1
ATOM 4520 C CA . ARG A 1 573 ? -63.406 -17.047 9.25 1 18.53 573 ARG A CA 1
ATOM 4521 C C . ARG A 1 573 ? -64 -17.719 10.492 1 18.53 573 ARG A C 1
ATOM 4523 O O . ARG A 1 573 ? -65.25 -17.766 10.664 1 18.53 573 ARG A O 1
ATOM 4530 N N . SER A 1 574 ? -63.125 -18.219 11.414 1 16.64 574 SER A N 1
ATOM 4531 C CA . SER A 1 574 ? -63.969 -19.016 12.305 1 16.64 574 SER A CA 1
ATOM 4532 C C . SER A 1 574 ? -65.062 -18.188 12.914 1 16.64 574 SER A C 1
ATOM 4534 O O . SER A 1 574 ? -64.875 -17.016 13.258 1 16.64 574 SER A O 1
ATOM 4536 N N . ALA A 1 575 ? -66.375 -18.578 12.742 1 18.42 575 ALA A N 1
ATOM 4537 C CA . ALA A 1 575 ? -67.75 -18.25 13.117 1 18.42 575 ALA A CA 1
ATOM 4538 C C . ALA A 1 575 ? -67.938 -18.266 14.633 1 18.42 575 ALA A C 1
ATOM 4540 O O . ALA A 1 575 ? -69.062 -18.125 15.133 1 18.42 575 ALA A O 1
ATOM 4541 N N . GLU A 1 576 ? -66.938 -18.656 15.445 1 17.19 576 GLU A N 1
ATOM 4542 C CA . GLU A 1 576 ? -67.562 -19.047 16.688 1 17.19 576 GLU A CA 1
ATOM 4543 C C . GLU A 1 576 ? -68.375 -17.906 17.266 1 17.19 576 GLU A C 1
ATOM 4545 O O . GLU A 1 576 ? -68.125 -16.734 17.031 1 17.19 576 GLU A O 1
ATOM 4550 N N . ARG A 1 577 ? -69.625 -18.344 17.844 1 19.3 577 ARG A N 1
ATOM 4551 C CA . ARG A 1 577 ? -70.75 -17.891 18.609 1 19.3 577 ARG A CA 1
ATOM 4552 C C . ARG A 1 577 ? -70.312 -17.078 19.828 1 19.3 577 ARG A C 1
ATOM 4554 O O . ARG A 1 577 ? -69.25 -17.266 20.328 1 19.3 577 ARG A O 1
ATOM 4561 N N . PRO A 1 578 ? -71.312 -16.312 20.359 1 19.86 578 PRO A N 1
ATOM 4562 C CA . PRO A 1 578 ? -71.5 -15.07 21.125 1 19.86 578 PRO A CA 1
ATOM 4563 C C . PRO A 1 578 ? -71.125 -15.234 22.609 1 19.86 578 PRO A C 1
ATOM 4565 O O . PRO A 1 578 ? -71.312 -14.305 23.391 1 19.86 578 PRO A O 1
ATOM 4568 N N . GLN A 1 579 ? -70.688 -16.578 22.984 1 18.08 579 GLN A N 1
ATOM 4569 C CA . GLN A 1 579 ? -71.25 -16.609 24.328 1 18.08 579 GLN A CA 1
ATOM 4570 C C . GLN A 1 579 ? -70.688 -15.516 25.203 1 18.08 579 GLN A C 1
ATOM 4572 O O . GLN A 1 579 ? -69.625 -14.945 24.875 1 18.08 579 GLN A O 1
ATOM 4577 N N . GLY A 1 580 ? -70.812 -15.672 26.516 1 18.48 580 GLY A N 1
ATOM 4578 C CA . GLY A 1 580 ? -71.188 -14.82 27.625 1 18.48 580 GLY A CA 1
ATOM 4579 C C . GLY A 1 580 ? -70 -14.141 28.281 1 18.48 580 GLY A C 1
ATOM 4580 O O . GLY A 1 580 ? -70.188 -13.109 28.953 1 18.48 580 GLY A O 1
ATOM 4581 N N . ALA A 1 581 ? -68.812 -14.938 28.375 1 17.2 581 ALA A N 1
ATOM 4582 C CA . ALA A 1 581 ? -68.25 -14.844 29.734 1 17.2 581 ALA A CA 1
ATOM 4583 C C . ALA A 1 581 ? -67.75 -13.438 30.031 1 17.2 581 ALA A C 1
ATOM 4585 O O . ALA A 1 581 ? -67.5 -12.664 29.109 1 17.2 581 ALA A O 1
ATOM 4586 N N . SER A 1 582 ? -67.188 -13.398 31.328 1 19.33 582 SER A N 1
ATOM 4587 C CA . SER A 1 582 ? -66.875 -12.5 32.438 1 19.33 582 SER A CA 1
ATOM 4588 C C . SER A 1 582 ? -65.625 -11.695 32.156 1 19.33 582 SER A C 1
ATOM 4590 O O . SER A 1 582 ? -64.75 -12.094 31.328 1 19.33 582 SER A O 1
ATOM 4592 N N . ARG A 1 583 ? -65.438 -10.484 32.719 1 18.81 583 ARG A N 1
ATOM 4593 C CA . ARG A 1 583 ? -64.75 -9.219 32.688 1 18.81 583 ARG A CA 1
ATOM 4594 C C . ARG A 1 583 ? -63.281 -9.414 33.125 1 18.81 583 ARG A C 1
ATOM 4596 O O . ARG A 1 583 ? -62.594 -8.445 33.469 1 18.81 583 ARG A O 1
ATOM 4603 N N . SER A 1 584 ? -62.688 -10.703 33.25 1 18.91 584 SER A N 1
ATOM 4604 C CA . SER A 1 584 ? -61.594 -10.578 34.156 1 18.91 584 SER A CA 1
ATOM 4605 C C . SER A 1 584 ? -60.469 -9.695 33.594 1 18.91 584 SER A C 1
ATOM 4607 O O . SER A 1 584 ? -60.281 -9.656 32.375 1 18.91 584 SER A O 1
ATOM 4609 N N . THR A 1 585 ? -59.875 -8.758 34.375 1 19.98 585 THR A N 1
ATOM 4610 C CA . THR A 1 585 ? -59 -7.594 34.406 1 19.98 585 THR A CA 1
ATOM 4611 C C . THR A 1 585 ? -57.594 -7.996 34.031 1 19.98 585 THR A C 1
ATOM 4613 O O . THR A 1 585 ? -56.625 -7.234 34.281 1 19.98 585 THR A O 1
ATOM 4616 N N . SER A 1 586 ? -57.312 -8.992 33.156 1 19.2 586 SER A N 1
ATOM 4617 C CA . SER A 1 586 ? -55.938 -9.453 33.156 1 19.2 586 SER A CA 1
ATOM 4618 C C . SER A 1 586 ? -54.969 -8.336 32.781 1 19.2 586 SER A C 1
ATOM 4620 O O . SER A 1 586 ? -55.25 -7.566 31.859 1 19.2 586 SER A O 1
ATOM 4622 N N . HIS A 1 587 ? -54 -7.984 33.688 1 21.16 587 HIS A N 1
ATOM 4623 C CA . HIS A 1 587 ? -52.875 -7.051 33.75 1 21.16 587 HIS A CA 1
ATOM 4624 C C . HIS A 1 587 ? -51.875 -7.344 32.656 1 21.16 587 HIS A C 1
ATOM 4626 O O . HIS A 1 587 ? -51.312 -8.453 32.594 1 21.16 587 HIS A O 1
ATOM 4632 N N . THR A 1 588 ? -52.031 -6.957 31.453 1 22.05 588 THR A N 1
ATOM 4633 C CA . THR A 1 588 ? -51.156 -7.133 30.297 1 22.05 588 THR A CA 1
ATOM 4634 C C . THR A 1 588 ? -49.781 -6.598 30.578 1 22.05 588 THR A C 1
ATOM 4636 O O . THR A 1 588 ? -49.594 -5.398 30.797 1 22.05 588 THR A O 1
ATOM 4639 N N . SER A 1 589 ? -48.906 -7.395 31.328 1 24.39 589 SER A N 1
ATOM 4640 C CA . SER A 1 589 ? -47.5 -7.074 31.531 1 24.39 589 SER A CA 1
ATOM 4641 C C . SER A 1 589 ? -46.781 -6.785 30.203 1 24.39 589 SER A C 1
ATOM 4643 O O . SER A 1 589 ? -46.844 -7.586 29.281 1 24.39 589 SER A O 1
ATOM 4645 N N . ILE A 1 590 ? -46.688 -5.543 29.781 1 26.17 590 ILE A N 1
ATOM 4646 C CA . ILE A 1 590 ? -45.906 -4.93 28.703 1 26.17 590 ILE A CA 1
ATOM 4647 C C . ILE A 1 590 ? -44.5 -5.508 28.688 1 26.17 590 ILE A C 1
ATOM 4649 O O . ILE A 1 590 ? -43.719 -5.328 29.625 1 26.17 590 ILE A O 1
ATOM 4653 N N . MET A 1 591 ? -44.281 -6.742 28.25 1 26 591 MET A N 1
ATOM 4654 C CA . MET A 1 591 ? -42.938 -7.289 27.984 1 26 591 MET A CA 1
ATOM 4655 C C . MET A 1 591 ? -42.062 -6.262 27.281 1 26 591 MET A C 1
ATOM 4657 O O . MET A 1 591 ? -42.469 -5.699 26.25 1 26 591 MET A O 1
ATOM 4661 N N . HIS A 1 592 ? -41.281 -5.527 28.016 1 27.98 592 HIS A N 1
ATOM 4662 C CA . HIS A 1 592 ? -40.156 -4.652 27.656 1 27.98 592 HIS A CA 1
ATOM 4663 C C . HIS A 1 592 ? -39.312 -5.285 26.578 1 27.98 592 HIS A C 1
ATOM 4665 O O . HIS A 1 592 ? -38.656 -6.316 26.812 1 27.98 592 HIS A O 1
ATOM 4671 N N . ASP A 1 593 ? -39.656 -5.395 25.359 1 32.69 593 ASP A N 1
ATOM 4672 C CA . ASP A 1 593 ? -38.844 -5.734 24.203 1 32.69 593 ASP A CA 1
ATOM 4673 C C . ASP A 1 593 ? -37.438 -5.141 24.328 1 32.69 593 ASP A C 1
ATOM 4675 O O . ASP A 1 593 ? -37.281 -3.92 24.375 1 32.69 593 ASP A O 1
ATOM 4679 N N . ALA A 1 594 ? -36.5 -5.703 25.016 1 35.16 594 ALA A N 1
ATOM 4680 C CA . ALA A 1 594 ? -35.094 -5.398 25.016 1 35.16 594 ALA A CA 1
ATOM 4681 C C . ALA A 1 594 ? -34.594 -5.039 23.625 1 35.16 594 ALA A C 1
ATOM 4683 O O . ALA A 1 594 ? -34.562 -5.895 22.734 1 35.16 594 ALA A O 1
ATOM 4684 N N . ALA A 1 595 ? -34.75 -3.902 23.016 1 43.06 595 ALA A N 1
ATOM 4685 C CA . ALA A 1 595 ? -34.25 -3.352 21.766 1 43.06 595 ALA A CA 1
ATOM 4686 C C . ALA A 1 595 ? -32.75 -3.672 21.594 1 43.06 595 ALA A C 1
ATOM 4688 O O . ALA A 1 595 ? -31.922 -3.16 22.344 1 43.06 595 ALA A O 1
ATOM 4689 N N . VAL A 1 596 ? -32.344 -4.805 21.188 1 55.31 596 VAL A N 1
ATOM 4690 C CA . VAL A 1 596 ? -31 -5.23 20.828 1 55.31 596 VAL A CA 1
ATOM 4691 C C . VAL A 1 596 ? -30.312 -4.125 20.031 1 55.31 596 VAL A C 1
ATOM 4693 O O . VAL A 1 596 ? -30.781 -3.742 18.953 1 55.31 596 VAL A O 1
ATOM 4696 N N . ILE A 1 597 ? -29.703 -3.273 20.672 1 66.88 597 ILE A N 1
ATOM 4697 C CA . ILE A 1 597 ? -28.891 -2.227 20.062 1 66.88 597 ILE A CA 1
ATOM 4698 C C . ILE A 1 597 ? -27.844 -2.855 19.156 1 66.88 597 ILE A C 1
ATOM 4700 O O . ILE A 1 597 ? -27.094 -3.738 19.578 1 66.88 597 ILE A O 1
ATOM 4704 N N . ASN A 1 598 ? -27.922 -2.557 17.891 1 74.69 598 ASN A N 1
ATOM 4705 C CA . ASN A 1 598 ? -26.891 -2.934 16.938 1 74.69 598 ASN A CA 1
ATOM 4706 C C . ASN A 1 598 ? -25.641 -2.057 17.078 1 74.69 598 ASN A C 1
ATOM 4708 O O . ASN A 1 598 ? -25.672 -0.881 16.703 1 74.69 598 ASN A O 1
ATOM 4712 N N . TRP A 1 599 ? -24.656 -2.504 17.781 1 80.69 599 TRP A N 1
ATOM 4713 C CA . TRP A 1 599 ? -23.406 -1.787 18 1 80.69 599 TRP A CA 1
ATOM 4714 C C . TRP A 1 599 ? -22.562 -1.764 16.734 1 80.69 599 TRP A C 1
ATOM 4716 O O . TRP A 1 599 ? -21.344 -1.637 16.797 1 80.69 599 TRP A O 1
ATOM 4726 N N . GLY A 1 600 ? -23.109 -1.697 15.562 1 76.19 600 GLY A N 1
ATOM 4727 C CA . GLY A 1 600 ? -22.375 -1.68 14.312 1 76.19 600 GLY A CA 1
ATOM 4728 C C . GLY A 1 600 ? -21.906 -0.291 13.914 1 76.19 600 GLY A C 1
ATOM 4729 O O . GLY A 1 600 ? -22.422 0.709 14.422 1 76.19 600 GLY A O 1
ATOM 4730 N N . PRO A 1 601 ? -20.828 -0.159 13.234 1 76.06 601 PRO A N 1
ATOM 4731 C CA . PRO A 1 601 ? -20.328 1.135 12.758 1 76.06 601 PRO A CA 1
ATOM 4732 C C . PRO A 1 601 ? -21.312 1.835 11.82 1 76.06 601 PRO A C 1
ATOM 4734 O O . PRO A 1 601 ? -21.219 3.051 11.633 1 76.06 601 PRO A O 1
ATOM 4737 N N . ASP A 1 602 ? -22.188 1.157 11.078 1 72.12 602 ASP A N 1
ATOM 4738 C CA . ASP A 1 602 ? -23.156 1.718 10.125 1 72.12 602 ASP A CA 1
ATOM 4739 C C . ASP A 1 602 ? -24.484 0.989 10.203 1 72.12 602 ASP A C 1
ATOM 4741 O O . ASP A 1 602 ? -25.172 0.828 9.188 1 72.12 602 ASP A O 1
ATOM 4745 N N . CYS A 1 603 ? -25 0.703 11.422 1 62.06 603 CYS A N 1
ATOM 4746 C CA . CYS A 1 603 ? -26.281 0.082 11.734 1 62.06 603 CYS A CA 1
ATOM 4747 C C . CYS A 1 603 ? -26.453 -1.238 10.992 1 62.06 603 CYS A C 1
ATOM 4749 O O . CYS A 1 603 ? -27.531 -1.836 11.008 1 62.06 603 CYS A O 1
ATOM 4751 N N . THR A 1 604 ? -25.578 -1.449 10.031 1 53 604 THR A N 1
ATOM 4752 C CA . THR A 1 604 ? -25.766 -2.742 9.383 1 53 604 THR A CA 1
ATOM 4753 C C . THR A 1 604 ? -25.516 -3.881 10.367 1 53 604 THR A C 1
ATOM 4755 O O . THR A 1 604 ? -24.656 -3.775 11.242 1 53 604 THR A O 1
ATOM 4758 N N . VAL A 1 605 ? -26.547 -4.414 10.93 1 45.75 605 VAL A N 1
ATOM 4759 C CA . VAL A 1 605 ? -26.469 -5.523 11.875 1 45.75 605 VAL A CA 1
ATOM 4760 C C . VAL A 1 605 ? -25.172 -6.293 11.672 1 45.75 605 VAL A C 1
ATOM 4762 O O . VAL A 1 605 ? -24.5 -6.125 10.656 1 45.75 605 VAL A O 1
ATOM 4765 N N . TYR A 1 606 ? -25.078 -7.684 12.07 1 39.44 606 TYR A N 1
ATOM 4766 C CA . TYR A 1 606 ? -23.938 -8.57 12.234 1 39.44 606 TYR A CA 1
ATOM 4767 C C . TYR A 1 606 ? -23.031 -8.531 11 1 39.44 606 TYR A C 1
ATOM 4769 O O . TYR A 1 606 ? -23.391 -9.078 9.953 1 39.44 606 TYR A O 1
ATOM 4777 N N . GLU A 1 607 ? -22.484 -7.531 10.93 1 39.47 607 GLU A N 1
ATOM 4778 C CA . GLU A 1 607 ? -21.469 -7.262 9.914 1 39.47 607 GLU A CA 1
ATOM 4779 C C . GLU A 1 607 ? -20.547 -8.453 9.734 1 39.47 607 GLU A C 1
ATOM 4781 O O . GLU A 1 607 ? -19.922 -8.609 8.68 1 39.47 607 GLU A O 1
ATOM 4786 N N . ALA A 1 608 ? -20.219 -8.969 10.797 1 36.78 608 ALA A N 1
ATOM 4787 C CA . ALA A 1 608 ? -19.359 -10.133 10.633 1 36.78 608 ALA A CA 1
ATOM 4788 C C . ALA A 1 608 ? -19.906 -11.086 9.586 1 36.78 608 ALA A C 1
ATOM 4790 O O . ALA A 1 608 ? -19.156 -11.625 8.766 1 36.78 608 ALA A O 1
ATOM 4791 N N . GLU A 1 609 ? -21.25 -11.305 9.734 1 35.66 609 GLU A N 1
ATOM 4792 C CA . GLU A 1 609 ? -21.891 -12.242 8.82 1 35.66 609 GLU A CA 1
ATOM 4793 C C . GLU A 1 609 ? -22 -11.664 7.414 1 35.66 609 GLU A C 1
ATOM 4795 O O . GLU A 1 609 ? -21.75 -12.367 6.43 1 35.66 609 GLU A O 1
ATOM 4800 N N . TYR A 1 610 ? -22.562 -10.43 7.477 1 34.19 610 TYR A N 1
ATOM 4801 C CA . TYR A 1 610 ? -22.797 -9.797 6.184 1 34.19 610 TYR A CA 1
ATOM 4802 C C . TYR A 1 610 ? -21.5 -9.312 5.566 1 34.19 610 TYR A C 1
ATOM 4804 O O . TYR A 1 610 ? -21.297 -9.43 4.355 1 34.19 610 TYR A O 1
ATOM 4812 N N . GLU A 1 611 ? -20.781 -8.578 6.441 1 41.25 611 GLU A N 1
ATOM 4813 C CA . GLU A 1 611 ? -19.516 -8.141 5.852 1 41.25 611 GLU A CA 1
ATOM 4814 C C . GLU A 1 611 ? -18.688 -9.336 5.402 1 41.25 611 GLU A C 1
ATOM 4816 O O . GLU A 1 611 ? -17.859 -9.211 4.488 1 41.25 611 GLU A O 1
ATOM 4821 N N . ARG A 1 612 ? -18.75 -10.328 6.199 1 35.91 612 ARG A N 1
ATOM 4822 C CA . ARG A 1 612 ? -18.141 -11.578 5.75 1 35.91 612 ARG A CA 1
ATOM 4823 C C . ARG A 1 612 ? -18.703 -12.008 4.398 1 35.91 612 ARG A C 1
ATOM 4825 O O . ARG A 1 612 ? -18.016 -12.656 3.613 1 35.91 612 ARG A O 1
ATOM 4832 N N . GLN A 1 613 ? -20.047 -11.844 4.531 1 34.53 613 GLN A N 1
ATOM 4833 C CA . GLN A 1 613 ? -20.625 -12.328 3.285 1 34.53 613 GLN A CA 1
ATOM 4834 C C . GLN A 1 613 ? -20.156 -11.492 2.098 1 34.53 613 GLN A C 1
ATOM 4836 O O . GLN A 1 613 ? -20.188 -11.953 0.956 1 34.53 613 GLN A O 1
ATOM 4841 N N . GLN A 1 614 ? -20.25 -10.133 2.469 1 34.53 614 GLN A N 1
ATOM 4842 C CA . GLN A 1 614 ? -19.859 -9.289 1.341 1 34.53 614 GLN A CA 1
ATOM 4843 C C . GLN A 1 614 ? -18.344 -9.289 1.141 1 34.53 614 GLN A C 1
ATOM 4845 O O . GLN A 1 614 ? -17.641 -8.523 1.787 1 34.53 614 GLN A O 1
ATOM 4850 N N . GLU A 1 615 ? -17.797 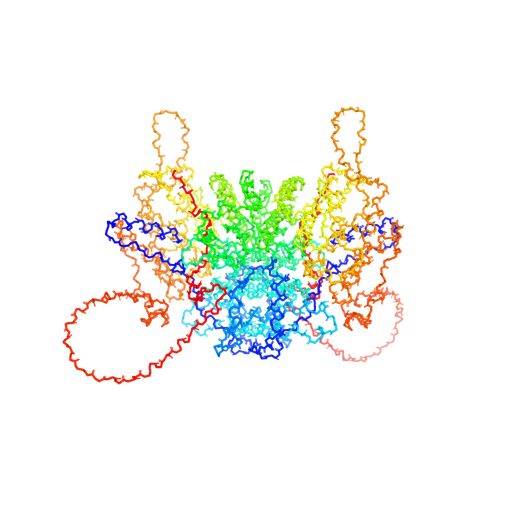-10.445 1.169 1 36.41 615 GLU A N 1
ATOM 4851 C CA . GLU A 1 615 ? -16.422 -10.68 0.729 1 36.41 615 GLU A CA 1
ATOM 4852 C C . GLU A 1 615 ? -16.031 -9.711 -0.386 1 36.41 615 GLU A C 1
ATOM 4854 O O . GLU A 1 615 ? -16.719 -9.625 -1.405 1 36.41 615 GLU A O 1
ATOM 4859 N N . SER A 1 616 ? -15.242 -8.852 -0.05 1 38.5 616 SER A N 1
ATOM 4860 C CA . SER A 1 616 ? -14.562 -7.973 -0.997 1 38.5 616 SER A CA 1
ATOM 4861 C C . SER A 1 616 ? -13.773 -8.773 -2.025 1 38.5 616 SER A C 1
ATOM 4863 O O . SER A 1 616 ? -12.555 -8.938 -1.892 1 38.5 616 SER A O 1
ATOM 4865 N N . SER A 1 617 ? -13.969 -9.93 -2.656 1 41.66 617 SER A N 1
ATOM 4866 C CA . SER A 1 617 ? -12.945 -10.602 -3.451 1 41.66 617 SER A CA 1
ATOM 4867 C C . SER A 1 617 ? -12.5 -9.734 -4.625 1 41.66 617 SER A C 1
ATOM 4869 O O . SER A 1 617 ? -12.414 -10.211 -5.758 1 41.66 617 SER A O 1
ATOM 4871 N N . ALA A 1 618 ? -12.227 -8.398 -4.449 1 45.44 618 ALA A N 1
ATOM 4872 C CA . ALA A 1 618 ? -13.055 -7.387 -5.102 1 45.44 618 ALA A CA 1
ATOM 4873 C C . ALA A 1 618 ? -12.5 -7.031 -6.48 1 45.44 618 ALA A C 1
ATOM 4875 O O . ALA A 1 618 ? -11.328 -6.676 -6.613 1 45.44 618 ALA A O 1
ATOM 4876 N N . LEU A 1 619 ? -12.859 -7.402 -7.508 1 44.25 619 LEU A N 1
ATOM 4877 C CA . LEU A 1 619 ? -12.508 -6.789 -8.781 1 44.25 619 LEU A CA 1
ATOM 4878 C C . LEU A 1 619 ? -13.352 -5.543 -9.031 1 44.25 619 LEU A C 1
ATOM 4880 O O . LEU A 1 619 ? -14.555 -5.641 -9.281 1 44.25 619 LEU A O 1
ATOM 4884 N N . ASP A 1 620 ? -13.82 -4.59 -9.234 1 41.03 620 ASP A N 1
ATOM 4885 C CA . ASP A 1 620 ? -14.828 -3.664 -9.734 1 41.03 620 ASP A CA 1
ATOM 4886 C C . ASP A 1 620 ? -14.422 -3.078 -11.086 1 41.03 620 ASP A C 1
ATOM 4888 O O . ASP A 1 620 ? -13.617 -2.145 -11.141 1 41.03 620 ASP A O 1
ATOM 4892 N N . PRO A 1 621 ? -13.688 -2.998 -11.5 1 49.31 621 PRO A N 1
ATOM 4893 C CA . PRO A 1 621 ? -13.289 -2.271 -12.711 1 49.31 621 PRO A CA 1
ATOM 4894 C C . PRO A 1 621 ? -14.422 -2.154 -13.727 1 49.31 621 PRO A C 1
ATOM 4896 O O . PRO A 1 621 ? -15.188 -3.104 -13.914 1 49.31 621 PRO A O 1
ATOM 4899 N N . ALA A 1 622 ? -15.625 -0.75 -13.875 1 42.19 622 ALA A N 1
ATOM 4900 C CA . ALA A 1 622 ? -16.672 -0.799 -14.898 1 42.19 622 ALA A CA 1
ATOM 4901 C C . ALA A 1 622 ? -16.734 -2.174 -15.555 1 42.19 622 ALA A C 1
ATOM 4903 O O . ALA A 1 622 ? -15.992 -2.447 -16.5 1 42.19 622 ALA A O 1
ATOM 4904 N N . LEU A 1 623 ? -16.969 -3.24 -15.164 1 41.53 623 LEU A N 1
ATOM 4905 C CA . LEU A 1 623 ? -16.688 -4.672 -15.234 1 41.53 623 LEU A CA 1
ATOM 4906 C C . LEU A 1 623 ? -16.875 -5.184 -16.656 1 41.53 623 LEU A C 1
ATOM 4908 O O . LEU A 1 623 ? -18 -5.336 -17.125 1 41.53 623 LEU A O 1
ATOM 4912 N N . PHE A 1 624 ? -15.672 -5.02 -17.531 1 42.69 624 PHE A N 1
ATOM 4913 C CA . PHE A 1 624 ? -14.617 -4.762 -18.5 1 42.69 624 PHE A CA 1
ATOM 4914 C C . PHE A 1 624 ? -15.18 -4.758 -19.922 1 42.69 624 PHE A C 1
ATOM 4916 O O . PHE A 1 624 ? -15.195 -5.793 -20.594 1 42.69 624 PHE A O 1
ATOM 4923 N N . SER A 1 625 ? -16.062 -3.693 -20.359 1 36.97 625 SER A N 1
ATOM 4924 C CA . SER A 1 625 ? -17.094 -3.076 -21.203 1 36.97 625 SER A CA 1
ATOM 4925 C C . SER A 1 625 ? -16.969 -3.527 -22.656 1 36.97 625 SER A C 1
ATOM 4927 O O . SER A 1 625 ? -16.016 -3.154 -23.344 1 36.97 625 SER A O 1
ATOM 4929 N N . VAL A 1 626 ? -17.109 -4.641 -23.047 1 34.09 626 VAL A N 1
ATOM 4930 C CA . VAL A 1 626 ? -17.219 -4.824 -24.484 1 34.09 626 VAL A CA 1
ATOM 4931 C C . VAL A 1 626 ? -18.484 -4.156 -25 1 34.09 626 VAL A C 1
ATOM 4933 O O . VAL A 1 626 ? -19.594 -4.609 -24.703 1 34.09 626 VAL A O 1
ATOM 4936 N N . ASP A 1 627 ? -18.703 -2.969 -24.969 1 28.67 627 ASP A N 1
ATOM 4937 C CA . ASP A 1 627 ? -19.922 -2.531 -25.656 1 28.67 627 ASP A CA 1
ATOM 4938 C C . ASP A 1 627 ? -19.922 -2.949 -27.125 1 28.67 627 ASP A C 1
ATOM 4940 O O . ASP A 1 627 ? -18.922 -2.762 -27.812 1 28.67 627 ASP A O 1
ATOM 4944 N N . MET A 1 628 ? -20.984 -3.734 -27.484 1 24.61 628 MET A N 1
ATOM 4945 C CA . MET A 1 628 ? -21.531 -3.924 -28.828 1 24.61 628 MET A CA 1
ATOM 4946 C C . MET A 1 628 ? -21.688 -2.588 -29.547 1 24.61 628 MET A C 1
ATOM 4948 O O . MET A 1 628 ? -22.141 -1.608 -28.938 1 24.61 628 MET A O 1
ATOM 4952 N N . MET B 1 1 ? 14.172 18.766 3.42 1 81.44 1 MET B N 1
ATOM 4953 C CA . MET B 1 1 ? 15.172 18.875 4.473 1 81.44 1 MET B CA 1
ATOM 4954 C C . MET B 1 1 ? 16.547 18.406 3.98 1 81.44 1 MET B C 1
ATOM 4956 O O . MET B 1 1 ? 17.562 19.016 4.297 1 81.44 1 MET B O 1
ATOM 4960 N N . GLN B 1 2 ? 16.531 17.312 3.207 1 73.38 2 GLN B N 1
ATOM 4961 C CA . GLN B 1 2 ? 17.797 16.859 2.619 1 73.38 2 GLN B CA 1
ATOM 4962 C C . GLN B 1 2 ? 18.375 17.906 1.678 1 73.38 2 GLN B C 1
ATOM 4964 O O . GLN B 1 2 ? 19.578 18.172 1.691 1 73.38 2 GLN B O 1
ATOM 4969 N N . LYS B 1 3 ? 17.516 18.438 0.925 1 77.5 3 LYS B N 1
ATOM 4970 C CA . LYS B 1 3 ? 17.953 19.5 0.021 1 77.5 3 LYS B CA 1
ATOM 4971 C C . LYS B 1 3 ? 18.453 20.703 0.798 1 77.5 3 LYS B C 1
ATOM 4973 O O . LYS B 1 3 ? 19.438 21.344 0.405 1 77.5 3 LYS B O 1
ATOM 4978 N N . LEU B 1 4 ? 17.781 21.062 1.846 1 83.56 4 LEU B N 1
ATOM 4979 C CA . LEU B 1 4 ? 18.203 22.172 2.691 1 83.56 4 LEU B CA 1
ATOM 4980 C C . LEU B 1 4 ? 19.594 21.906 3.27 1 83.56 4 LEU B C 1
ATOM 4982 O O . LEU B 1 4 ? 20.453 22.797 3.293 1 83.56 4 LEU B O 1
ATOM 4986 N N . GLU B 1 5 ? 19.812 20.703 3.695 1 82.44 5 GLU B N 1
ATOM 4987 C CA . GLU B 1 5 ? 21.125 20.328 4.219 1 82.44 5 GLU B CA 1
ATOM 4988 C C . GLU B 1 5 ? 22.219 20.484 3.154 1 82.44 5 GLU B C 1
ATOM 4990 O O . GLU B 1 5 ? 23.297 21 3.432 1 82.44 5 GLU B O 1
ATOM 4995 N N . THR B 1 6 ? 21.875 20.062 1.978 1 77.69 6 THR B N 1
ATOM 4996 C CA . THR B 1 6 ? 22.828 20.156 0.874 1 77.69 6 THR B CA 1
ATOM 4997 C C . THR B 1 6 ? 23.125 21.625 0.552 1 77.69 6 THR B C 1
ATOM 4999 O O . THR B 1 6 ? 24.297 22 0.393 1 77.69 6 THR B O 1
ATOM 5002 N N . GLU B 1 7 ? 22.125 22.453 0.491 1 79.81 7 GLU B N 1
ATOM 5003 C CA . GLU B 1 7 ? 22.312 23.844 0.135 1 79.81 7 GLU B CA 1
ATOM 5004 C C . GLU B 1 7 ? 23.016 24.609 1.251 1 79.81 7 GLU B C 1
ATOM 5006 O O . GLU B 1 7 ? 23.828 25.5 0.983 1 79.81 7 GLU B O 1
ATOM 5011 N N . ALA B 1 8 ? 22.75 24.312 2.441 1 81.38 8 ALA B N 1
ATOM 5012 C CA . ALA B 1 8 ? 23.406 24.969 3.576 1 81.38 8 ALA B CA 1
ATOM 5013 C C . ALA B 1 8 ? 24.875 24.578 3.668 1 81.38 8 ALA B C 1
ATOM 5015 O O . ALA B 1 8 ? 25.719 25.391 4.051 1 81.38 8 ALA B O 1
ATOM 5016 N N . THR B 1 9 ? 25.156 23.344 3.285 1 80.31 9 THR B N 1
ATOM 5017 C CA . THR B 1 9 ? 26.531 22.875 3.318 1 80.31 9 THR B CA 1
ATOM 5018 C C . THR B 1 9 ? 27.359 23.562 2.242 1 80.31 9 THR B C 1
ATOM 5020 O O . THR B 1 9 ? 28.547 23.828 2.443 1 80.31 9 THR B O 1
ATOM 5023 N N . LYS B 1 10 ? 26.781 23.828 1.14 1 77.75 10 LYS B N 1
ATOM 5024 C CA . LYS B 1 10 ? 27.484 24.531 0.057 1 77.75 10 LYS B CA 1
ATOM 5025 C C . LYS B 1 10 ? 27.891 25.938 0.482 1 77.75 10 LYS B C 1
ATOM 5027 O O . LYS B 1 10 ? 28.906 26.453 0.008 1 77.75 10 LYS B O 1
ATOM 5032 N N . LEU B 1 11 ? 27.156 26.547 1.279 1 78.75 11 LEU B N 1
ATOM 5033 C CA . LEU B 1 11 ? 27.453 27.891 1.758 1 78.75 11 LEU B CA 1
ATOM 5034 C C . LEU B 1 11 ? 28.719 27.906 2.627 1 78.75 11 LEU B C 1
ATOM 5036 O O . LEU B 1 11 ? 29.484 28.859 2.604 1 78.75 11 LEU B O 1
ATOM 5040 N N . ASN B 1 12 ? 28.891 26.812 3.332 1 65.94 12 ASN B N 1
ATOM 5041 C CA . ASN B 1 12 ? 30.047 26.703 4.207 1 65.94 12 ASN B CA 1
ATOM 5042 C C . ASN B 1 12 ? 31.328 26.453 3.412 1 65.94 12 ASN B C 1
ATOM 5044 O O . ASN B 1 12 ? 32.406 26.922 3.795 1 65.94 12 ASN B O 1
ATOM 5048 N N . HIS B 1 13 ? 31.234 25.609 2.371 1 60.94 13 HIS B N 1
ATOM 5049 C CA . HIS B 1 13 ? 32.438 25.359 1.562 1 60.94 13 HIS B CA 1
ATOM 5050 C C . HIS B 1 13 ? 32.844 26.609 0.797 1 60.94 13 HIS B C 1
ATOM 5052 O O . HIS B 1 13 ? 34.031 26.828 0.566 1 60.94 13 HIS B O 1
ATOM 5058 N N . GLU B 1 14 ? 31.984 27.328 0.254 1 52.69 14 GLU B N 1
ATOM 5059 C CA . GLU B 1 14 ? 32.406 28.547 -0.417 1 52.69 14 GLU B CA 1
ATOM 5060 C C . GLU B 1 14 ? 33.031 29.531 0.561 1 52.69 14 GLU B C 1
ATOM 5062 O O . GLU B 1 14 ? 33.906 30.312 0.178 1 52.69 14 GLU B O 1
ATOM 5067 N N . SER B 1 15 ? 32.656 29.484 1.809 1 43.66 15 SER B N 1
ATOM 5068 C CA . SER B 1 15 ? 33.344 30.312 2.789 1 43.66 15 SER B CA 1
ATOM 5069 C C . SER B 1 15 ? 34.625 29.625 3.291 1 43.66 15 SER B C 1
ATOM 5071 O O . SER B 1 15 ? 35.469 30.25 3.943 1 43.66 15 SER B O 1
ATOM 5073 N N . ARG B 1 16 ? 34.719 28.203 3.537 1 42.44 16 ARG B N 1
ATOM 5074 C CA . ARG B 1 16 ? 35.938 27.578 4.066 1 42.44 16 ARG B CA 1
ATOM 5075 C C . ARG B 1 16 ? 36.844 27.141 2.938 1 42.44 16 ARG B C 1
ATOM 5077 O O . ARG B 1 16 ? 36.531 26.234 2.164 1 42.44 16 ARG B O 1
ATOM 5084 N N . GLN B 1 17 ? 38.031 27.578 2.334 1 38.34 17 GLN B N 1
ATOM 5085 C CA . GLN B 1 17 ? 39.281 26.906 2.039 1 38.34 17 GLN B CA 1
ATOM 5086 C C . GLN B 1 17 ? 39.531 25.75 3.006 1 38.34 17 GLN B C 1
ATOM 5088 O O . GLN B 1 17 ? 40.375 24.891 2.746 1 38.34 17 GLN B O 1
ATOM 5093 N N . LEU B 1 18 ? 39.562 25.797 4.5 1 34.19 18 LEU B N 1
ATOM 5094 C CA . LEU B 1 18 ? 40.219 24.953 5.496 1 34.19 18 LEU B CA 1
ATOM 5095 C C . LEU B 1 18 ? 39.281 23.828 5.938 1 34.19 18 LEU B C 1
ATOM 5097 O O . LEU B 1 18 ? 39.719 22.922 6.676 1 34.19 18 LEU B O 1
ATOM 5101 N N . ALA B 1 19 ? 37.969 24.016 6.266 1 34.03 19 ALA B N 1
ATOM 5102 C CA . ALA B 1 19 ? 37.406 23.047 7.203 1 34.03 19 ALA B CA 1
ATOM 5103 C C . ALA B 1 19 ? 36.969 21.781 6.488 1 34.03 19 ALA B C 1
ATOM 5105 O O . ALA B 1 19 ? 36.625 21.797 5.309 1 34.03 19 ALA B O 1
ATOM 5106 N N . SER B 1 20 ? 37.219 20.562 7.039 1 35.94 20 SER B N 1
ATOM 5107 C CA . SER B 1 20 ? 37.031 19.141 6.723 1 35.94 20 SER B CA 1
ATOM 5108 C C . SER B 1 20 ? 35.594 18.875 6.227 1 35.94 20 SER B C 1
ATOM 5110 O O . SER B 1 20 ? 34.656 19.578 6.613 1 35.94 20 SER B O 1
ATOM 5112 N N . PRO B 1 21 ? 35.406 18.281 5.133 1 37.22 21 PRO B N 1
ATOM 5113 C CA . PRO B 1 21 ? 34.094 17.906 4.602 1 37.22 21 PRO B CA 1
ATOM 5114 C C . PRO B 1 21 ? 33.125 17.484 5.695 1 37.22 21 PRO B C 1
ATOM 5116 O O . PRO B 1 21 ? 33.438 16.625 6.523 1 37.22 21 PRO B O 1
ATOM 5119 N N . ALA B 1 22 ? 32.281 18.312 6.207 1 37.28 22 ALA B N 1
ATOM 5120 C CA . ALA B 1 22 ? 31.297 18.031 7.25 1 37.28 22 ALA B CA 1
ATOM 5121 C C . ALA B 1 22 ? 30.656 16.656 7.039 1 37.28 22 ALA B C 1
ATOM 5123 O O . ALA B 1 22 ? 30.375 16.266 5.902 1 37.28 22 ALA B O 1
ATOM 5124 N N . GLU B 1 23 ? 30.641 15.742 7.875 1 40.34 23 GLU B N 1
ATOM 5125 C CA . GLU B 1 23 ? 30.062 14.414 8.016 1 40.34 23 GLU B CA 1
ATOM 5126 C C . GLU B 1 23 ? 28.594 14.422 7.609 1 40.34 23 GLU B C 1
ATOM 5128 O O . GLU B 1 23 ? 27.797 15.219 8.125 1 40.34 23 GLU B O 1
ATOM 5133 N N . LYS B 1 24 ? 28.234 14.062 6.477 1 47.81 24 LYS B N 1
ATOM 5134 C CA . LYS B 1 24 ? 26.859 13.906 6.004 1 47.81 24 LYS B CA 1
ATOM 5135 C C . LYS B 1 24 ? 25.953 13.391 7.117 1 47.81 24 LYS B C 1
ATOM 5137 O O . LYS B 1 24 ? 26.141 12.281 7.617 1 47.81 24 LYS B O 1
ATOM 5142 N N . GLU B 1 25 ? 25.312 14.305 7.859 1 46.81 25 GLU B N 1
ATOM 5143 C CA . GLU B 1 25 ? 24.391 13.945 8.938 1 46.81 25 GLU B CA 1
ATOM 5144 C C . GLU B 1 25 ? 23.281 13.023 8.438 1 46.81 25 GLU B C 1
ATOM 5146 O O . GLU B 1 25 ? 22.734 13.234 7.355 1 46.81 25 GLU B O 1
ATOM 5151 N N . PRO B 1 26 ? 23.062 11.852 9.086 1 51.56 26 PRO B N 1
ATOM 5152 C CA . PRO B 1 26 ? 22 10.93 8.703 1 51.56 26 PRO B CA 1
ATOM 5153 C C . PRO B 1 26 ? 20.641 11.617 8.586 1 51.56 26 PRO B C 1
ATOM 5155 O O . PRO B 1 26 ? 20.375 12.594 9.289 1 51.56 26 PRO B O 1
ATOM 5158 N N . VAL B 1 27 ? 19.906 11.406 7.457 1 54 27 VAL B N 1
ATOM 5159 C CA . VAL B 1 27 ? 18.578 11.93 7.191 1 54 27 VAL B CA 1
ATOM 5160 C C . VAL B 1 27 ? 17.734 11.859 8.461 1 54 27 VAL B C 1
ATOM 5162 O O . VAL B 1 27 ? 16.906 12.742 8.711 1 54 27 VAL B O 1
ATOM 5165 N N . ALA B 1 28 ? 18 10.875 9.297 1 54.53 28 ALA B N 1
ATOM 5166 C CA . ALA B 1 28 ? 17.25 10.695 10.531 1 54.53 28 ALA B CA 1
ATOM 5167 C C . ALA B 1 28 ? 17.484 11.859 11.492 1 54.53 28 ALA B C 1
ATOM 5169 O O . ALA B 1 28 ? 16.594 12.203 12.289 1 54.53 28 ALA B O 1
ATOM 5170 N N . SER B 1 29 ? 18.609 12.406 11.312 1 56.34 29 SER B N 1
ATOM 5171 C CA . SER B 1 29 ? 18.922 13.531 12.188 1 56.34 29 SER B CA 1
ATOM 5172 C C . SER B 1 29 ? 18.109 14.758 11.82 1 56.34 29 SER B C 1
ATOM 5174 O O . SER B 1 29 ? 17.953 15.68 12.625 1 56.34 29 SER B O 1
ATOM 5176 N N . MET B 1 30 ? 17.484 14.586 10.688 1 68.12 30 MET B N 1
ATOM 5177 C CA . MET B 1 30 ? 16.75 15.75 10.219 1 68.12 30 MET B CA 1
ATOM 5178 C C . MET B 1 30 ? 15.242 15.547 10.391 1 68.12 30 MET B C 1
ATOM 5180 O O . MET B 1 30 ? 14.453 16.422 10.047 1 68.12 30 MET B O 1
ATOM 5184 N N . SER B 1 31 ? 14.945 14.422 11.016 1 77.06 31 SER B N 1
ATOM 5185 C CA . SER B 1 31 ? 13.523 14.188 11.25 1 77.06 31 SER B CA 1
ATOM 5186 C C . SER B 1 31 ? 13.062 14.836 12.547 1 77.06 31 SER B C 1
ATOM 5188 O O . SER B 1 31 ? 13.773 14.781 13.562 1 77.06 31 SER B O 1
ATOM 5190 N N . TYR B 1 32 ? 12.016 15.562 12.539 1 79.38 32 TYR B N 1
ATOM 5191 C CA . TYR B 1 32 ? 11.445 16.172 13.742 1 79.38 32 TYR B CA 1
ATOM 5192 C C . TYR B 1 32 ? 10.32 15.305 14.305 1 79.38 32 TYR B C 1
ATOM 5194 O O . TYR B 1 32 ? 9.602 15.734 15.211 1 79.38 32 TYR B O 1
ATOM 5202 N N . HIS B 1 33 ? 10.219 14.125 13.719 1 76.5 33 HIS B N 1
ATOM 5203 C CA . HIS B 1 33 ? 9.227 13.188 14.25 1 76.5 33 HIS B CA 1
ATOM 5204 C C . HIS B 1 33 ? 9.766 12.453 15.469 1 76.5 33 HIS B C 1
ATOM 5206 O O . HIS B 1 33 ? 10.961 12.18 15.555 1 76.5 33 HIS B O 1
ATOM 5212 N N . VAL B 1 34 ? 9 12.203 16.406 1 69.94 34 VAL B N 1
ATOM 5213 C CA . VAL B 1 34 ? 9.445 11.641 17.688 1 69.94 34 VAL B CA 1
ATOM 5214 C C . VAL B 1 34 ? 9.07 10.164 17.75 1 69.94 34 VAL B C 1
ATOM 5216 O O . VAL B 1 34 ? 8.516 9.711 18.75 1 69.94 34 VAL B O 1
ATOM 5219 N N . ASP B 1 35 ? 9.359 9.453 16.734 1 71.81 35 ASP B N 1
ATOM 5220 C CA . ASP B 1 35 ? 8.992 8.047 16.641 1 71.81 35 ASP B CA 1
ATOM 5221 C C . ASP B 1 35 ? 9.812 7.195 17.594 1 71.81 35 ASP B C 1
ATOM 5223 O O . ASP B 1 35 ? 9.469 6.043 17.875 1 71.81 35 ASP B O 1
ATOM 5227 N N . PHE B 1 36 ? 10.789 7.789 18.156 1 61.09 36 PHE B N 1
ATOM 5228 C CA . PHE B 1 36 ? 11.664 7.047 19.047 1 61.09 36 PHE B CA 1
ATOM 5229 C C . PHE B 1 36 ? 11.031 6.918 20.438 1 61.09 36 PHE B C 1
ATOM 5231 O O . PHE B 1 36 ? 11.453 6.086 21.234 1 61.09 36 PHE B O 1
ATOM 5238 N N . LEU B 1 37 ? 10.102 7.836 20.625 1 58.94 37 LEU B N 1
ATOM 5239 C CA . LEU B 1 37 ? 9.445 7.781 21.922 1 58.94 37 LEU B CA 1
ATOM 5240 C C . LEU B 1 37 ? 8.578 6.535 22.047 1 58.94 37 LEU B C 1
ATOM 5242 O O . LEU B 1 37 ? 7.891 6.16 21.094 1 58.94 37 LEU B O 1
ATOM 5246 N N . HIS B 1 38 ? 8.938 5.797 23.078 1 59.09 38 HIS B N 1
ATOM 5247 C CA . HIS B 1 38 ? 8.18 4.582 23.359 1 59.09 38 HIS B CA 1
ATOM 5248 C C . HIS B 1 38 ? 6.742 4.91 23.734 1 59.09 38 HIS B C 1
ATOM 5250 O O . HIS B 1 38 ? 6.508 5.746 24.609 1 59.09 38 HIS B O 1
ATOM 5256 N N . ILE B 1 39 ? 5.949 4.809 22.891 1 58.28 39 ILE B N 1
ATOM 5257 C CA . ILE B 1 39 ? 4.559 4.867 23.328 1 58.28 39 ILE B CA 1
ATOM 5258 C C . ILE B 1 39 ? 4.18 3.568 24.031 1 58.28 39 ILE B C 1
ATOM 5260 O O . ILE B 1 39 ? 4.391 2.479 23.5 1 58.28 39 ILE B O 1
ATOM 5264 N N . ALA B 1 40 ? 4.336 3.533 25.375 1 52.28 40 ALA B N 1
ATOM 5265 C CA . ALA B 1 40 ? 4.09 2.375 26.234 1 52.28 40 ALA B CA 1
ATOM 5266 C C . ALA B 1 40 ? 2.885 1.577 25.734 1 52.28 40 ALA B C 1
ATOM 5268 O O . ALA B 1 40 ? 1.845 2.15 25.406 1 52.28 40 ALA B O 1
ATOM 5269 N N . ASP B 1 41 ? 3.205 0.416 25.25 1 57.31 41 ASP B N 1
ATOM 5270 C CA . ASP B 1 41 ? 2.148 -0.535 24.906 1 57.31 41 ASP B CA 1
ATOM 5271 C C . ASP B 1 41 ? 1.076 -0.569 26 1 57.31 41 ASP B C 1
ATOM 5273 O O . ASP B 1 41 ? 1.036 0.307 26.859 1 57.31 41 ASP B O 1
ATOM 5277 N N . SER B 1 42 ? 0.624 -1.77 26.375 1 63.28 42 SER B N 1
ATOM 5278 C CA . SER B 1 42 ? -0.567 -2.111 27.141 1 63.28 42 SER B CA 1
ATOM 5279 C C . SER B 1 42 ? -0.329 -1.925 28.641 1 63.28 42 SER B C 1
ATOM 5281 O O . SER B 1 42 ? 0.595 -2.514 29.203 1 63.28 42 SER B O 1
ATOM 5283 N N . LEU B 1 43 ? -0.741 -0.732 29.094 1 70 43 LEU B N 1
ATOM 5284 C CA . LEU B 1 43 ? -0.869 -0.596 30.547 1 70 43 LEU B CA 1
ATOM 5285 C C . LEU B 1 43 ? -1.929 -1.548 31.094 1 70 43 LEU B C 1
ATOM 5287 O O . LEU B 1 43 ? -2.859 -1.922 30.375 1 70 43 LEU B O 1
ATOM 5291 N N . PRO B 1 44 ? -1.563 -2.145 32.188 1 75.31 44 PRO B N 1
ATOM 5292 C CA . PRO B 1 44 ? -2.629 -2.961 32.781 1 75.31 44 PRO B CA 1
ATOM 5293 C C . PRO B 1 44 ? -3.877 -2.148 33.094 1 75.31 44 PRO B C 1
ATOM 5295 O O . PRO B 1 44 ? -3.826 -1.249 33.938 1 75.31 44 PRO B O 1
ATOM 5298 N N . VAL B 1 45 ? -4.84 -2.229 32.281 1 82.31 45 VAL B N 1
ATOM 5299 C CA . VAL B 1 45 ? -6.055 -1.44 32.469 1 82.31 45 VAL B CA 1
ATOM 5300 C C . VAL B 1 45 ? -7.277 -2.352 32.375 1 82.31 45 VAL B C 1
ATOM 5302 O O . VAL B 1 45 ? -7.199 -3.461 31.844 1 82.31 45 VAL B O 1
ATOM 5305 N N . GLU B 1 46 ? -8.312 -1.864 33.031 1 86.38 46 GLU B N 1
ATOM 5306 C CA . GLU B 1 46 ? -9.609 -2.506 32.812 1 86.38 46 GLU B CA 1
ATOM 5307 C C . GLU B 1 46 ? -10.273 -2.039 31.531 1 86.38 46 GLU B C 1
ATOM 5309 O O . GLU B 1 46 ? -10.797 -0.923 31.469 1 86.38 46 GLU B O 1
ATOM 5314 N N . PRO B 1 47 ? -10.328 -2.857 30.562 1 86.12 47 PRO B N 1
ATOM 5315 C CA . PRO B 1 47 ? -10.695 -2.42 29.219 1 86.12 47 PRO B CA 1
ATOM 5316 C C . PRO B 1 47 ? -12.141 -1.942 29.125 1 86.12 47 PRO B C 1
ATOM 5318 O O . PRO B 1 47 ? -12.469 -1.106 28.281 1 86.12 47 PRO B O 1
ATOM 5321 N N . ARG B 1 48 ? -13.008 -2.371 30.031 1 89.25 48 ARG B N 1
ATOM 5322 C CA . ARG B 1 48 ? -14.422 -2.086 29.844 1 89.25 48 ARG B CA 1
ATOM 5323 C C . ARG B 1 48 ? -14.875 -0.934 30.734 1 89.25 48 ARG B C 1
ATOM 5325 O O . ARG B 1 48 ? -16.047 -0.545 30.703 1 89.25 48 ARG B O 1
ATOM 5332 N N . LEU B 1 49 ? -13.969 -0.341 31.469 1 88.5 49 LEU B N 1
ATOM 5333 C CA . LEU B 1 49 ? -14.32 0.767 32.344 1 88.5 49 LEU B CA 1
ATOM 5334 C C . LEU B 1 49 ? -14.625 2.027 31.547 1 88.5 49 LEU B C 1
ATOM 5336 O O . LEU B 1 49 ? -13.867 2.389 30.641 1 88.5 49 LEU B O 1
ATOM 5340 N N . LEU B 1 50 ? -15.75 2.664 31.875 1 90.06 50 LEU B N 1
ATOM 5341 C CA . LEU B 1 50 ? -16.141 3.908 31.219 1 90.06 50 LEU B CA 1
ATOM 5342 C C . LEU B 1 50 ? -15.969 5.094 32.156 1 90.06 50 LEU B C 1
ATOM 5344 O O . LEU B 1 50 ? -16.266 4.984 33.375 1 90.06 50 LEU B O 1
ATOM 5348 N N . PRO B 1 51 ? -15.453 6.188 31.688 1 91.94 51 PRO B N 1
ATOM 5349 C CA . PRO B 1 51 ? -15.398 7.391 32.531 1 91.94 51 PRO B CA 1
ATOM 5350 C C . PRO B 1 51 ? -16.781 7.953 32.844 1 91.94 51 PRO B C 1
ATOM 5352 O O . PRO B 1 51 ? -17.766 7.543 32.219 1 91.94 51 PRO B O 1
ATOM 5355 N N . PRO B 1 52 ? -16.781 8.898 33.875 1 92.44 52 PRO B N 1
ATOM 5356 C CA . PRO B 1 52 ? -18.078 9.539 34.156 1 92.44 52 PRO B CA 1
ATOM 5357 C C . PRO B 1 52 ? -18.672 10.188 32.906 1 92.44 52 PRO B C 1
ATOM 5359 O O . PRO B 1 52 ? -17.953 10.773 32.094 1 92.44 52 PRO B O 1
ATOM 5362 N N . ARG B 1 53 ? -19.969 10.117 32.781 1 93.06 53 ARG B N 1
ATOM 5363 C CA . ARG B 1 53 ? -20.688 10.477 31.562 1 93.06 53 ARG B CA 1
ATOM 5364 C C . ARG B 1 53 ? -20.391 11.914 31.156 1 93.06 53 ARG B C 1
ATOM 5366 O O . ARG B 1 53 ? -20.156 12.195 29.984 1 93.06 53 ARG B O 1
ATOM 5373 N N . PRO B 1 54 ? -20.422 12.93 32.094 1 93.56 54 PRO B N 1
ATOM 5374 C CA . PRO B 1 54 ? -20.141 14.305 31.672 1 93.56 54 PRO B CA 1
ATOM 5375 C C . PRO B 1 54 ? -18.766 14.461 31.031 1 93.56 54 PRO B C 1
ATOM 5377 O O . PRO B 1 54 ? -18.609 15.164 30.031 1 93.56 54 PRO B O 1
ATOM 5380 N N . TRP B 1 55 ? -17.859 13.82 31.656 1 92.94 55 TRP B N 1
ATOM 5381 C CA . TRP B 1 55 ? -16.5 13.883 31.141 1 92.94 55 TRP B CA 1
ATOM 5382 C C . TRP B 1 55 ? -16.391 13.164 29.797 1 92.94 55 TRP B C 1
ATOM 5384 O O . TRP B 1 55 ? -15.734 13.648 28.875 1 92.94 55 TRP B O 1
ATOM 5394 N N . ALA B 1 56 ? -16.953 11.992 29.719 1 95.44 56 ALA B N 1
ATOM 5395 C CA . ALA B 1 56 ? -16.984 11.242 28.469 1 95.44 56 ALA B CA 1
ATOM 5396 C C . ALA B 1 56 ? -17.656 12.055 27.359 1 95.44 56 ALA B C 1
ATOM 5398 O O . ALA B 1 56 ? -17.172 12.078 26.234 1 95.44 56 ALA B O 1
ATOM 5399 N N . GLY B 1 57 ? -18.75 12.648 27.719 1 96.38 57 GLY B N 1
ATOM 5400 C CA . GLY B 1 57 ? -19.469 13.492 26.766 1 96.38 57 GLY B CA 1
ATOM 5401 C C . GLY B 1 57 ? -18.625 14.648 26.25 1 96.38 57 GLY B C 1
ATOM 5402 O O . GLY B 1 57 ? -18.703 15 25.078 1 96.38 57 GLY B O 1
ATOM 5403 N N . ARG B 1 58 ? -17.844 15.227 27.156 1 95.56 58 ARG B N 1
ATOM 5404 C CA . ARG B 1 58 ? -16.969 16.328 26.766 1 95.56 58 ARG B CA 1
ATOM 5405 C C . ARG B 1 58 ? -15.938 15.859 25.75 1 95.56 58 ARG B C 1
ATOM 5407 O O . ARG B 1 58 ? -15.688 16.531 24.734 1 95.56 58 ARG B O 1
ATOM 5414 N N . LEU B 1 59 ? -15.297 14.742 25.969 1 96.62 59 LEU B N 1
ATOM 5415 C CA . LEU B 1 59 ? -14.289 14.203 25.062 1 96.62 59 LEU B CA 1
ATOM 5416 C C . LEU B 1 59 ? -14.906 13.836 23.719 1 96.62 59 LEU B C 1
ATOM 5418 O O . LEU B 1 59 ? -14.312 14.094 22.672 1 96.62 59 LEU B O 1
ATOM 5422 N N . VAL B 1 60 ? -16.062 13.219 23.734 1 97.75 60 VAL B N 1
ATOM 5423 C CA . VAL B 1 60 ? -16.766 12.867 22.5 1 97.75 60 VAL B CA 1
ATOM 5424 C C . VAL B 1 60 ? -17.094 14.133 21.703 1 97.75 60 VAL B C 1
ATOM 5426 O O . VAL B 1 60 ? -16.938 14.156 20.484 1 97.75 60 VAL B O 1
ATOM 5429 N N . ASN B 1 61 ? -17.484 15.164 22.391 1 97.25 61 ASN B N 1
ATOM 5430 C CA . ASN B 1 61 ? -17.812 16.422 21.719 1 97.25 61 ASN B CA 1
ATOM 5431 C C . ASN B 1 61 ? -16.562 17.047 21.094 1 97.25 61 ASN B C 1
ATOM 5433 O O . ASN B 1 61 ? -16.641 17.625 20 1 97.25 61 ASN B O 1
ATOM 5437 N N . ILE B 1 62 ? -15.484 17.016 21.781 1 97 62 ILE B N 1
ATOM 5438 C CA . ILE B 1 62 ? -14.234 17.531 21.234 1 97 62 ILE B CA 1
ATOM 5439 C C . ILE B 1 62 ? -13.93 16.812 19.906 1 97 62 ILE B C 1
ATOM 5441 O O . ILE B 1 62 ? -13.57 17.469 18.922 1 97 62 ILE B O 1
ATOM 5445 N N . PHE B 1 63 ? -14.086 15.555 19.938 1 97.81 63 PHE B N 1
ATOM 5446 C CA . PHE B 1 63 ? -13.797 14.781 18.734 1 97.81 63 PHE B CA 1
ATOM 5447 C C . PHE B 1 63 ? -14.664 15.242 17.562 1 97.81 63 PHE B C 1
ATOM 5449 O O . PHE B 1 63 ? -14.156 15.5 16.469 1 97.81 63 PHE B O 1
ATOM 5456 N N . PHE B 1 64 ? -15.93 15.289 17.734 1 97.25 64 PHE B N 1
ATOM 5457 C CA . PHE B 1 64 ? -16.859 15.57 16.641 1 97.25 64 PHE B CA 1
ATOM 5458 C C . PHE B 1 64 ? -16.766 17.031 16.203 1 97.25 64 PHE B C 1
ATOM 5460 O O . PHE B 1 64 ? -17.047 17.344 15.047 1 97.25 64 PHE B O 1
ATOM 5467 N N . GLU B 1 65 ? -16.219 17.891 17.016 1 95.44 65 GLU B N 1
ATOM 5468 C CA . GLU B 1 65 ? -16.109 19.297 16.672 1 95.44 65 GLU B CA 1
ATOM 5469 C C . GLU B 1 65 ? -14.766 19.609 16.016 1 95.44 65 GLU B C 1
ATOM 5471 O O . GLU B 1 65 ? -14.68 20.438 15.117 1 95.44 65 GLU B O 1
ATOM 5476 N N . SER B 1 66 ? -13.805 18.922 16.453 1 96.12 66 SER B N 1
ATOM 5477 C CA . SER B 1 66 ? -12.461 19.328 16.078 1 96.12 66 SER B CA 1
ATOM 5478 C C . SER B 1 66 ? -11.867 18.375 15.047 1 96.12 66 SER B C 1
ATOM 5480 O O . SER B 1 66 ? -11.117 18.781 14.156 1 96.12 66 SER B O 1
ATOM 5482 N N . ILE B 1 67 ? -12.117 17.094 15.109 1 97.12 67 ILE B N 1
ATOM 5483 C CA . ILE B 1 67 ? -11.422 16.094 14.305 1 97.12 67 ILE B CA 1
ATOM 5484 C C . ILE B 1 67 ? -12.344 15.57 13.219 1 97.12 67 ILE B C 1
ATOM 5486 O O . ILE B 1 67 ? -11.953 15.484 12.047 1 97.12 67 ILE B O 1
ATOM 5490 N N . ALA B 1 68 ? -13.562 15.328 13.516 1 97.25 68 ALA B N 1
ATOM 5491 C CA . ALA B 1 68 ? -14.516 14.625 12.664 1 97.25 68 ALA B CA 1
ATOM 5492 C C . ALA B 1 68 ? -14.734 15.383 11.352 1 97.25 68 ALA B C 1
ATOM 5494 O O . ALA B 1 68 ? -14.953 14.766 10.305 1 97.25 68 ALA B O 1
ATOM 5495 N N . PRO B 1 69 ? -14.703 16.688 11.367 1 96.94 69 PRO B N 1
ATOM 5496 C CA . PRO B 1 69 ? -14.914 17.391 10.094 1 96.94 69 PRO B CA 1
ATOM 5497 C C . PRO B 1 69 ? -13.891 17 9.031 1 96.94 69 PRO B C 1
ATOM 5499 O O . PRO B 1 69 ? -14.219 16.922 7.844 1 96.94 69 PRO B O 1
ATOM 5502 N N . SER B 1 70 ? -12.648 16.766 9.469 1 97.62 70 SER B N 1
ATOM 5503 C CA . SER B 1 70 ? -11.602 16.359 8.531 1 97.62 70 SER B CA 1
ATOM 5504 C C . SER B 1 70 ? -11.562 14.852 8.359 1 97.62 70 SER B C 1
ATOM 5506 O O . SER B 1 70 ? -11 14.352 7.387 1 97.62 70 SER B O 1
ATOM 5508 N N . PHE B 1 71 ? -12.102 14.133 9.352 1 98.25 71 PHE B N 1
ATOM 5509 C CA . PHE B 1 71 ? -12.148 12.672 9.32 1 98.25 71 PHE B CA 1
ATOM 5510 C C . PHE B 1 71 ? -13.523 12.172 9.75 1 98.25 71 PHE B C 1
ATOM 5512 O O . PHE B 1 71 ? -13.664 11.57 10.82 1 98.25 71 PHE B O 1
ATOM 5519 N N . PRO B 1 72 ? -14.5 12.344 8.836 1 97.81 72 PRO B N 1
ATOM 5520 C CA . PRO B 1 72 ? -15.859 11.922 9.18 1 97.81 72 PRO B CA 1
ATOM 5521 C C . PRO B 1 72 ? -16.062 10.414 9.055 1 97.81 72 PRO B C 1
ATOM 5523 O O . PRO B 1 72 ? -16.938 9.961 8.32 1 97.81 72 PRO B O 1
ATOM 5526 N N . LEU B 1 73 ? -15.391 9.648 9.844 1 97 73 LEU B N 1
ATOM 5527 C CA . LEU B 1 73 ? -15.391 8.195 9.727 1 97 73 LEU B CA 1
ATOM 5528 C C . LEU B 1 73 ? -16.453 7.582 10.633 1 97 73 LEU B C 1
ATOM 5530 O O . LEU B 1 73 ? -16.672 6.367 10.602 1 97 73 LEU B O 1
ATOM 5534 N N . ILE B 1 74 ? -17.109 8.391 11.469 1 95.69 74 ILE B N 1
ATOM 5535 C CA . ILE B 1 74 ? -18.125 7.91 12.391 1 95.69 74 ILE B CA 1
ATOM 5536 C C . ILE B 1 74 ? -19.453 8.609 12.086 1 95.69 74 ILE B C 1
ATOM 5538 O O . ILE B 1 74 ? -19.5 9.836 11.984 1 95.69 74 ILE B O 1
ATOM 5542 N N . ASN B 1 75 ? -20.453 7.797 11.898 1 93.94 75 ASN B N 1
ATOM 5543 C CA . ASN B 1 75 ? -21.781 8.375 11.812 1 93.94 75 ASN B CA 1
ATOM 5544 C C . ASN B 1 75 ? -22.219 8.977 13.148 1 93.94 75 ASN B C 1
ATOM 5546 O O . ASN B 1 75 ? -22.547 8.25 14.086 1 93.94 75 ASN B O 1
ATOM 5550 N N . LYS B 1 76 ? -22.391 10.297 13.188 1 94.88 76 LYS B N 1
ATOM 5551 C CA . LYS B 1 76 ? -22.562 11.016 14.453 1 94.88 76 LYS B CA 1
ATOM 5552 C C . LYS B 1 76 ? -23.906 10.68 15.094 1 94.88 76 LYS B C 1
ATOM 5554 O O . LYS B 1 76 ? -23.953 10.32 16.281 1 94.88 76 LYS B O 1
ATOM 5559 N N . PRO B 1 77 ? -25.031 10.695 14.344 1 93.38 77 PRO B N 1
ATOM 5560 C CA . PRO B 1 77 ? -26.297 10.367 14.992 1 93.38 77 PRO B CA 1
ATOM 5561 C C . PRO B 1 77 ? -26.344 8.938 15.523 1 93.38 77 PRO B C 1
ATOM 5563 O O . PRO B 1 77 ? -26.812 8.703 16.641 1 93.38 77 PRO B O 1
ATOM 5566 N N . LEU B 1 78 ? -25.828 8.031 14.734 1 92.19 78 LEU B N 1
ATOM 5567 C CA . LEU B 1 78 ? -25.797 6.641 15.172 1 92.19 78 LEU B CA 1
ATOM 5568 C C . LEU B 1 78 ? -24.922 6.477 16.422 1 92.19 78 LEU B C 1
ATOM 5570 O O . LEU B 1 78 ? -25.328 5.828 17.375 1 92.19 78 LEU B O 1
ATOM 5574 N N . PHE B 1 79 ? -23.828 7.035 16.453 1 94.31 79 PHE B N 1
ATOM 5575 C CA . PHE B 1 79 ? -22.891 6.918 17.578 1 94.31 79 PHE B CA 1
ATOM 5576 C C . PHE B 1 79 ? -23.469 7.555 18.828 1 94.31 79 PHE B C 1
ATOM 5578 O O . PHE B 1 79 ? -23.312 7.027 19.938 1 94.31 79 PHE B O 1
ATOM 5585 N N . ALA B 1 80 ? -24.094 8.734 18.625 1 94 80 ALA B N 1
ATOM 5586 C CA . ALA B 1 80 ? -24.688 9.422 19.766 1 94 80 ALA B CA 1
ATOM 5587 C C . ALA B 1 80 ? -25.766 8.562 20.422 1 94 80 ALA B C 1
ATOM 5589 O O . ALA B 1 80 ? -25.875 8.523 21.656 1 94 80 ALA B O 1
ATOM 5590 N N . SER B 1 81 ? -26.516 7.898 19.578 1 92.25 81 SER B N 1
ATOM 5591 C CA . SER B 1 81 ? -27.547 7.008 20.094 1 92.25 81 SER B CA 1
ATOM 5592 C C . SER B 1 81 ? -26.922 5.832 20.844 1 92.25 81 SER B C 1
ATOM 5594 O O . SER B 1 81 ? -27.375 5.477 21.938 1 92.25 81 SER B O 1
ATOM 5596 N N . GLN B 1 82 ? -25.906 5.258 20.266 1 92.25 82 GLN B N 1
ATOM 5597 C CA . GLN B 1 82 ? -25.219 4.133 20.891 1 92.25 82 GLN B CA 1
ATOM 5598 C C . GLN B 1 82 ? -24.531 4.555 22.188 1 92.25 82 GLN B C 1
ATOM 5600 O O . GLN B 1 82 ? -24.547 3.809 23.172 1 92.25 82 GLN B O 1
ATOM 5605 N N . PHE B 1 83 ? -24 5.742 22.172 1 94.25 83 PHE B N 1
ATOM 5606 C CA . PHE B 1 83 ? -23.328 6.301 23.344 1 94.25 83 PHE B CA 1
ATOM 5607 C C . PHE B 1 83 ? -24.312 6.484 24.5 1 94.25 83 PHE B C 1
ATOM 5609 O O . PHE B 1 83 ? -24.016 6.109 25.625 1 94.25 83 PHE B O 1
ATOM 5616 N N . SER B 1 84 ? -25.438 7.051 24.172 1 93.19 84 SER B N 1
ATOM 5617 C CA . SER B 1 84 ? -26.469 7.246 25.188 1 93.19 84 SER B CA 1
ATOM 5618 C C . SER B 1 84 ? -26.953 5.914 25.75 1 93.19 84 SER B C 1
ATOM 5620 O O . SER B 1 84 ? -27.188 5.793 26.953 1 93.19 84 SER B O 1
ATOM 5622 N N . TYR B 1 85 ? -27 4.98 24.859 1 90.88 85 TYR B N 1
ATOM 5623 C CA . TYR B 1 85 ? -27.438 3.658 25.297 1 90.88 85 TYR B CA 1
ATOM 5624 C C . TYR B 1 85 ? -26.391 2.99 26.172 1 90.88 85 TYR B C 1
ATOM 5626 O O . TYR B 1 85 ? -26.734 2.305 27.141 1 90.88 85 TYR B O 1
ATOM 5634 N N . ALA B 1 86 ? -25.156 3.16 25.875 1 91.69 86 ALA B N 1
ATOM 5635 C CA . ALA B 1 86 ? -24.078 2.543 26.625 1 91.69 86 ALA B CA 1
ATOM 5636 C C . ALA B 1 86 ? -24.062 3.031 28.078 1 91.69 86 ALA B C 1
ATOM 5638 O O . ALA B 1 86 ? -23.719 2.279 28.984 1 91.69 86 ALA B O 1
ATOM 5639 N N . TYR B 1 87 ? -24.453 4.223 28.344 1 91.25 87 TYR B N 1
ATOM 5640 C CA . TYR B 1 87 ? -24.438 4.785 29.688 1 91.25 87 TYR B CA 1
ATOM 5641 C C . TYR B 1 87 ? -25.781 4.582 30.391 1 91.25 87 TYR B C 1
ATOM 5643 O O . TYR B 1 87 ? -25.859 4.684 31.609 1 91.25 87 TYR B O 1
ATOM 5651 N N . SER B 1 88 ? -26.844 4.289 29.672 1 88.06 88 SER B N 1
ATOM 5652 C CA . SER B 1 88 ? -28.156 4.207 30.266 1 88.06 88 SER B CA 1
ATOM 5653 C C . SER B 1 88 ? -28.609 2.758 30.453 1 88.06 88 SER B C 1
ATOM 5655 O O . SER B 1 88 ? -29.453 2.459 31.281 1 88.06 88 SER B O 1
ATOM 5657 N N . SER B 1 89 ? -28.094 1.972 29.5 1 77.5 89 SER B N 1
ATOM 5658 C CA . SER B 1 89 ? -28.641 0.621 29.469 1 77.5 89 SER B CA 1
ATOM 5659 C C . SER B 1 89 ? -27.672 -0.386 30.078 1 77.5 89 SER B C 1
ATOM 5661 O O . SER B 1 89 ? -26.484 -0.078 30.266 1 77.5 89 SER B O 1
ATOM 5663 N N . SER B 1 90 ? -28.266 -1.49 30.484 1 73 90 SER B N 1
ATOM 5664 C CA . SER B 1 90 ? -27.516 -2.602 31.047 1 73 90 SER B CA 1
ATOM 5665 C C . SER B 1 90 ? -26.875 -3.449 29.953 1 73 90 SER B C 1
ATOM 5667 O O . SER B 1 90 ? -25.984 -4.266 30.234 1 73 90 SER B O 1
ATOM 5669 N N . ALA B 1 91 ? -27.297 -3.225 28.641 1 75.81 91 ALA B N 1
ATOM 5670 C CA . ALA B 1 91 ? -26.688 -4.023 27.578 1 75.81 91 ALA B CA 1
ATOM 5671 C C . ALA B 1 91 ? -25.219 -3.643 27.391 1 75.81 91 ALA B C 1
ATOM 5673 O O . ALA B 1 91 ? -24.891 -2.459 27.281 1 75.81 91 ALA B O 1
ATOM 5674 N N . GLU B 1 92 ? -24.391 -4.605 27.469 1 82.81 92 GLU B N 1
ATOM 5675 C CA . GLU B 1 92 ? -22.953 -4.375 27.344 1 82.81 92 GLU B CA 1
ATOM 5676 C C . GLU B 1 92 ? -22.562 -4.113 25.891 1 82.81 92 GLU B C 1
ATOM 5678 O O . GLU B 1 92 ? -22.875 -4.906 25 1 82.81 92 GLU B O 1
ATOM 5683 N N . PRO B 1 93 ? -21.938 -2.957 25.719 1 87.62 93 PRO B N 1
ATOM 5684 C CA . PRO B 1 93 ? -21.453 -2.682 24.359 1 87.62 93 PRO B CA 1
ATOM 5685 C C . PRO B 1 93 ? -20.469 -3.732 23.875 1 87.62 93 PRO B C 1
ATOM 5687 O O . PRO B 1 93 ? -19.844 -4.434 24.672 1 87.62 93 PRO B O 1
ATOM 5690 N N . THR B 1 94 ? -20.406 -3.891 22.531 1 86.56 94 THR B N 1
ATOM 5691 C CA . THR B 1 94 ? -19.453 -4.824 21.953 1 86.56 94 THR B CA 1
ATOM 5692 C C . THR B 1 94 ? -18.016 -4.344 22.188 1 86.56 94 THR B C 1
ATOM 5694 O O . THR B 1 94 ? -17.781 -3.148 22.391 1 86.56 94 THR B O 1
ATOM 5697 N N . GLN B 1 95 ? -17.094 -5.266 22.203 1 87.81 95 GLN B N 1
ATOM 5698 C CA . GLN B 1 95 ? -15.688 -4.945 22.406 1 87.81 95 GLN B CA 1
ATOM 5699 C C . GLN B 1 95 ? -15.18 -3.977 21.344 1 87.81 95 GLN B C 1
ATOM 5701 O O . GLN B 1 95 ? -14.414 -3.057 21.641 1 87.81 95 GLN B O 1
ATOM 5706 N N . LYS B 1 96 ? -15.578 -4.125 20.141 1 87.62 96 LYS B N 1
ATOM 5707 C CA . LYS B 1 96 ? -15.094 -3.287 19.047 1 87.62 96 LYS B CA 1
ATOM 5708 C C . LYS B 1 96 ? -15.617 -1.857 19.188 1 87.62 96 LYS B C 1
ATOM 5710 O O . LYS B 1 96 ? -14.883 -0.9 18.922 1 87.62 96 LYS B O 1
ATOM 5715 N N . TRP B 1 97 ? -16.891 -1.752 19.562 1 91.62 97 TRP B N 1
ATOM 5716 C CA . TRP B 1 97 ? -17.422 -0.411 19.766 1 91.62 97 TRP B CA 1
ATOM 5717 C C . TRP B 1 97 ? -16.703 0.312 20.891 1 91.62 97 TRP B C 1
ATOM 5719 O O . TRP B 1 97 ? -16.422 1.506 20.797 1 91.62 97 TRP B O 1
ATOM 5729 N N . LEU B 1 98 ? -16.422 -0.441 21.969 1 93.94 98 LEU B N 1
ATOM 5730 C CA . LEU B 1 98 ? -15.695 0.136 23.094 1 93.94 98 LEU B CA 1
ATOM 5731 C C . LEU B 1 98 ? -14.289 0.563 22.672 1 93.94 98 LEU B C 1
ATOM 5733 O O . LEU B 1 98 ? -13.773 1.565 23.172 1 93.94 98 LEU B O 1
ATOM 5737 N N . ALA B 1 99 ? -13.664 -0.255 21.812 1 94.25 99 ALA B N 1
ATOM 5738 C CA . ALA B 1 99 ? -12.344 0.122 21.297 1 94.25 99 ALA B CA 1
ATOM 5739 C C . ALA B 1 99 ? -12.414 1.448 20.547 1 94.25 99 ALA B C 1
ATOM 5741 O O . ALA B 1 99 ? -11.555 2.312 20.719 1 94.25 99 ALA B O 1
ATOM 5742 N N . VAL B 1 100 ? -13.445 1.624 19.75 1 95.88 100 VAL B N 1
ATOM 5743 C CA . VAL B 1 100 ? -13.648 2.859 19 1 95.88 100 VAL B CA 1
ATOM 5744 C C . VAL B 1 100 ? -13.836 4.023 19.969 1 95.88 100 VAL B C 1
ATOM 5746 O O . VAL B 1 100 ? -13.219 5.082 19.812 1 95.88 100 VAL B O 1
ATOM 5749 N N . LEU B 1 101 ? -14.672 3.805 20.984 1 96.62 101 LEU B N 1
ATOM 5750 C CA . LEU B 1 101 ? -14.938 4.848 21.969 1 96.62 101 LEU B CA 1
ATOM 5751 C C . LEU B 1 101 ? -13.656 5.266 22.672 1 96.62 101 LEU B C 1
ATOM 5753 O O . LEU B 1 101 ? -13.391 6.457 22.844 1 96.62 101 LEU B O 1
ATOM 5757 N N . ASN B 1 102 ? -12.898 4.312 23.094 1 96.19 102 ASN B N 1
ATOM 5758 C CA . ASN B 1 102 ? -11.664 4.617 23.812 1 96.19 102 ASN B CA 1
ATOM 5759 C C . ASN B 1 102 ? -10.664 5.344 22.922 1 96.19 102 ASN B C 1
ATOM 5761 O O . ASN B 1 102 ? -9.906 6.188 23.391 1 96.19 102 ASN B O 1
ATOM 5765 N N . LEU B 1 103 ? -10.648 5.02 21.656 1 97.38 103 LEU B N 1
ATOM 5766 C CA . LEU B 1 103 ? -9.75 5.73 20.75 1 97.38 103 LEU B CA 1
ATOM 5767 C C . LEU B 1 103 ? -10.219 7.168 20.547 1 97.38 103 LEU B C 1
ATOM 5769 O O . LEU B 1 103 ? -9.398 8.078 20.422 1 97.38 103 LEU B O 1
ATOM 5773 N N . ILE B 1 104 ? -11.523 7.367 20.484 1 98 104 ILE B N 1
ATOM 5774 C CA . ILE B 1 104 ? -12.062 8.727 20.453 1 98 104 ILE B CA 1
ATOM 5775 C C . ILE B 1 104 ? -11.602 9.492 21.688 1 98 104 ILE B C 1
ATOM 5777 O O . ILE B 1 104 ? -11.141 10.633 21.578 1 98 104 ILE B O 1
ATOM 5781 N N . PHE B 1 105 ? -11.68 8.812 22.844 1 97.44 105 PHE B N 1
ATOM 5782 C CA . PHE B 1 105 ? -11.211 9.422 24.078 1 97.44 105 PHE B CA 1
ATOM 5783 C C . PHE B 1 105 ? -9.727 9.766 23.984 1 97.44 105 PHE B C 1
ATOM 5785 O O . PHE B 1 105 ? -9.305 10.852 24.391 1 97.44 105 PHE B O 1
ATOM 5792 N N . ALA B 1 106 ? -8.984 8.859 23.453 1 96.62 106 ALA B N 1
ATOM 5793 C CA . ALA B 1 106 ? -7.535 9.047 23.375 1 96.62 106 ALA B CA 1
ATOM 5794 C C . ALA B 1 106 ? -7.18 10.25 22.516 1 96.62 106 ALA B C 1
ATOM 5796 O O . ALA B 1 106 ? -6.395 11.109 22.922 1 96.62 106 ALA B O 1
ATOM 5797 N N . VAL B 1 107 ? -7.742 10.398 21.359 1 97.56 107 VAL B N 1
ATOM 5798 C CA . VAL B 1 107 ? -7.445 11.5 20.438 1 97.56 107 VAL B CA 1
ATOM 5799 C C . VAL B 1 107 ? -7.906 12.82 21.047 1 97.56 107 VAL B C 1
ATOM 5801 O O . VAL B 1 107 ? -7.184 13.82 21 1 97.56 107 VAL B O 1
ATOM 5804 N N . SER B 1 108 ? -9.078 12.828 21.625 1 97.56 108 SER B N 1
ATOM 5805 C CA . SER B 1 108 ? -9.625 14.031 22.234 1 97.56 108 SER B CA 1
ATOM 5806 C C . SER B 1 108 ? -8.797 14.469 23.438 1 97.56 108 SER B C 1
ATOM 5808 O O . SER B 1 108 ? -8.672 15.664 23.719 1 97.56 108 SER B O 1
ATOM 5810 N N . SER B 1 109 ? -8.258 13.477 24.156 1 95.69 109 SER B N 1
ATOM 5811 C CA . SER B 1 109 ? -7.391 13.789 25.281 1 95.69 109 SER B CA 1
ATOM 5812 C C . SER B 1 109 ? -6.152 14.562 24.844 1 95.69 109 SER B C 1
ATOM 5814 O O . SER B 1 109 ? -5.664 15.438 25.562 1 95.69 109 SER B O 1
ATOM 5816 N N . LYS B 1 110 ? -5.652 14.211 23.688 1 93.44 110 LYS B N 1
ATOM 5817 C CA . LYS B 1 110 ? -4.512 14.953 23.156 1 93.44 110 LYS B CA 1
ATOM 5818 C C . LYS B 1 110 ? -4.867 16.422 22.922 1 93.44 110 LYS B C 1
ATOM 5820 O O . LYS B 1 110 ? -4.074 17.312 23.234 1 93.44 110 LYS B O 1
ATOM 5825 N N . TYR B 1 111 ? -6.027 16.656 22.359 1 94.56 111 TYR B N 1
ATOM 5826 C CA . TYR B 1 111 ? -6.531 18.016 22.188 1 94.56 111 TYR B CA 1
ATOM 5827 C C . TYR B 1 111 ? -6.641 18.719 23.531 1 94.56 111 TYR B C 1
ATOM 5829 O O . TYR B 1 111 ? -6.215 19.875 23.672 1 94.56 111 TYR B O 1
ATOM 5837 N N . TYR B 1 112 ? -7.195 18 24.484 1 93.88 112 TYR B N 1
ATOM 5838 C CA . TYR B 1 112 ? -7.441 18.578 25.797 1 93.88 112 TYR B CA 1
ATOM 5839 C C . TYR B 1 112 ? -6.133 18.953 26.484 1 93.88 112 TYR B C 1
ATOM 5841 O O . TYR B 1 112 ? -6.035 19.984 27.141 1 93.88 112 TYR B O 1
ATOM 5849 N N . GLN B 1 113 ? -5.145 18.141 26.328 1 90.5 113 GLN B N 1
ATOM 5850 C CA . GLN B 1 113 ? -3.836 18.375 26.922 1 90.5 113 GLN B CA 1
ATOM 5851 C C . GLN B 1 113 ? -3.197 19.641 26.359 1 90.5 113 GLN B C 1
ATOM 5853 O O . GLN B 1 113 ? -2.521 20.375 27.078 1 90.5 113 GLN B O 1
ATOM 5858 N N . LEU B 1 114 ? -3.428 19.875 25.109 1 88.44 114 LEU B N 1
ATOM 5859 C CA . LEU B 1 114 ? -2.885 21.062 24.469 1 88.44 114 LEU B CA 1
ATOM 5860 C C . LEU B 1 114 ? -3.693 22.297 24.859 1 88.44 114 LEU B C 1
ATOM 5862 O O . LEU B 1 114 ? -3.133 23.391 25.031 1 88.44 114 LEU B O 1
ATOM 5866 N N . ALA B 1 115 ? -4.941 22.109 25.016 1 90 115 ALA B N 1
ATOM 5867 C CA . ALA B 1 115 ? -5.836 23.219 25.312 1 90 115 ALA B CA 1
ATOM 5868 C C . ALA B 1 115 ? -5.699 23.656 26.766 1 90 115 ALA B C 1
ATOM 5870 O O . ALA B 1 115 ? -5.801 24.844 27.078 1 90 115 ALA B O 1
ATOM 5871 N N . GLU B 1 116 ? -5.566 22.656 27.594 1 88.88 116 GLU B N 1
ATOM 5872 C CA . GLU B 1 116 ? -5.453 22.891 29.031 1 88.88 116 GLU B CA 1
ATOM 5873 C C . GLU B 1 116 ? -4.172 22.281 29.594 1 88.88 116 GLU B C 1
ATOM 5875 O O . GLU B 1 116 ? -4.215 21.234 30.25 1 88.88 116 GLU B O 1
ATOM 5880 N N . PRO B 1 117 ? -3.146 23.016 29.531 1 79.56 117 PRO B N 1
ATOM 5881 C CA . PRO B 1 117 ? -1.853 22.438 29.891 1 79.56 117 PRO B CA 1
ATOM 5882 C C . PRO B 1 117 ? -1.772 22.016 31.359 1 79.56 117 PRO B C 1
ATOM 5884 O O . PRO B 1 117 ? -1.08 21.062 31.703 1 79.56 117 PRO B O 1
ATOM 5887 N N . VAL B 1 118 ? -2.434 22.688 32.219 1 82.19 118 VAL B N 1
ATOM 5888 C CA . VAL B 1 118 ? -2.373 22.359 33.625 1 82.19 118 VAL B CA 1
ATOM 5889 C C . VAL B 1 118 ? -3.35 21.234 33.938 1 82.19 118 VAL B C 1
ATOM 5891 O O . VAL B 1 118 ? -2.939 20.141 34.344 1 82.19 118 VAL B O 1
ATOM 5894 N N . ALA B 1 119 ? -4.602 21.422 33.594 1 80.88 119 ALA B N 1
ATOM 5895 C CA . ALA B 1 119 ? -5.617 20.406 33.875 1 80.88 119 ALA B CA 1
ATOM 5896 C C . ALA B 1 119 ? -5.387 19.156 33.031 1 80.88 119 ALA B C 1
ATOM 5898 O O . ALA B 1 119 ? -5.754 18.047 33.406 1 80.88 119 ALA B O 1
ATOM 5899 N N . GLY B 1 120 ? -4.793 19.375 31.938 1 83.56 120 GLY B N 1
ATOM 5900 C CA . GLY B 1 120 ? -4.57 18.297 30.984 1 83.56 120 GLY B CA 1
ATOM 5901 C C . GLY B 1 120 ? -3.566 17.281 31.469 1 83.56 120 GLY B C 1
ATOM 5902 O O . GLY B 1 120 ? -3.537 16.141 30.984 1 83.56 120 GLY B O 1
ATOM 5903 N N . LYS B 1 121 ? -2.828 17.625 32.406 1 78.75 121 LYS B N 1
ATOM 5904 C CA . LYS B 1 121 ? -1.84 16.688 32.938 1 78.75 121 LYS B CA 1
ATOM 5905 C C . LYS B 1 121 ? -2.516 15.523 33.656 1 78.75 121 LYS B C 1
ATOM 5907 O O . LYS B 1 121 ? -1.939 14.438 33.781 1 78.75 121 LYS B O 1
ATOM 5912 N N . ASP B 1 122 ? -3.709 15.773 34 1 80.88 122 ASP B N 1
ATOM 5913 C CA . ASP B 1 122 ? -4.438 14.742 34.75 1 80.88 122 ASP B CA 1
ATOM 5914 C C . ASP B 1 122 ? -5.168 13.797 33.781 1 80.88 122 ASP B C 1
ATOM 5916 O O . ASP B 1 122 ? -5.727 12.789 34.219 1 80.88 122 ASP B O 1
ATOM 5920 N N . VAL B 1 123 ? -5.211 14.133 32.562 1 84.88 123 VAL B N 1
ATOM 5921 C CA . VAL B 1 123 ? -5.867 13.297 31.562 1 84.88 123 VAL B CA 1
ATOM 5922 C C . VAL B 1 123 ? -4.816 12.516 30.766 1 84.88 123 VAL B C 1
ATOM 5924 O O . VAL B 1 123 ? -4.062 13.094 29.984 1 84.88 123 VAL B O 1
ATOM 5927 N N . ASP B 1 124 ? -4.742 11.25 31.016 1 86.12 124 ASP B N 1
ATOM 5928 C CA . ASP B 1 124 ? -3.738 10.43 30.344 1 86.12 124 ASP B CA 1
ATOM 5929 C C . ASP B 1 124 ? -4.328 9.711 29.141 1 86.12 124 ASP B C 1
ATOM 5931 O O . ASP B 1 124 ? -5.066 8.734 29.281 1 86.12 124 ASP B O 1
ATOM 5935 N N . ASP B 1 125 ? -4.004 10.211 27.953 1 91.56 125 ASP B N 1
ATOM 5936 C CA . ASP B 1 125 ? -4.469 9.617 26.703 1 91.56 125 ASP B CA 1
ATOM 5937 C C . ASP B 1 125 ? -4.008 8.164 26.578 1 91.56 125 ASP B C 1
ATOM 5939 O O . ASP B 1 125 ? -4.66 7.352 25.922 1 91.56 125 ASP B O 1
ATOM 5943 N N . ARG B 1 126 ? -2.994 7.758 27.266 1 90.38 126 ARG B N 1
ATOM 5944 C CA . ARG B 1 126 ? -2.395 6.434 27.156 1 90.38 126 ARG B CA 1
ATOM 5945 C C . ARG B 1 126 ? -3.285 5.375 27.797 1 90.38 126 ARG B C 1
ATOM 5947 O O . ARG B 1 126 ? -3.268 4.211 27.375 1 90.38 126 ARG B O 1
ATOM 5954 N N . ILE B 1 127 ? -4.012 5.762 28.75 1 91.44 127 ILE B N 1
ATOM 5955 C CA . ILE B 1 127 ? -4.934 4.836 29.391 1 91.44 127 ILE B CA 1
ATOM 5956 C C . ILE B 1 127 ? -6.016 4.41 28.406 1 91.44 127 ILE B C 1
ATOM 5958 O O . ILE B 1 127 ? -6.309 3.221 28.266 1 91.44 127 ILE B O 1
ATOM 5962 N N . PHE B 1 128 ? -6.582 5.398 27.734 1 94.12 128 PHE B N 1
ATOM 5963 C CA . PHE B 1 128 ? -7.617 5.105 26.75 1 94.12 128 PHE B CA 1
ATOM 5964 C C . PHE B 1 128 ? -7.051 4.293 25.594 1 94.12 128 PHE B C 1
ATOM 5966 O O . PHE B 1 128 ? -7.707 3.381 25.094 1 94.12 128 PHE B O 1
ATOM 5973 N N . LEU B 1 129 ? -5.816 4.641 25.203 1 93.38 129 LEU B N 1
ATOM 5974 C CA . LEU B 1 129 ? -5.152 3.881 24.156 1 93.38 129 LEU B CA 1
ATOM 5975 C C . LEU B 1 129 ? -4.965 2.424 24.562 1 93.38 129 LEU B C 1
ATOM 5977 O O . LEU B 1 129 ? -5.254 1.511 23.797 1 93.38 129 LEU B O 1
ATOM 5981 N N . SER B 1 130 ? -4.496 2.213 25.797 1 90.19 130 SER B N 1
ATOM 5982 C CA . SER B 1 130 ? -4.254 0.866 26.297 1 90.19 130 SER B CA 1
ATOM 5983 C C . SER B 1 130 ? -5.547 0.058 26.359 1 90.19 130 SER B C 1
ATOM 5985 O O . SER B 1 130 ? -5.555 -1.136 26.047 1 90.19 130 SER B O 1
ATOM 5987 N N . ARG B 1 131 ? -6.586 0.685 26.734 1 92 131 ARG B N 1
ATOM 5988 C CA . ARG B 1 131 ? -7.883 0.017 26.766 1 92 131 ARG B CA 1
ATOM 5989 C C . ARG B 1 131 ? -8.312 -0.413 25.359 1 92 131 ARG B C 1
ATOM 5991 O O . ARG B 1 131 ? -8.766 -1.543 25.172 1 92 131 ARG B O 1
ATOM 5998 N N . ALA B 1 132 ? -8.156 0.506 24.422 1 92.75 132 ALA B N 1
ATOM 5999 C CA . ALA B 1 132 ? -8.547 0.21 23.047 1 92.75 132 ALA B CA 1
ATOM 6000 C C . ALA B 1 132 ? -7.742 -0.958 22.5 1 92.75 132 ALA B C 1
ATOM 6002 O O . ALA B 1 132 ? -8.297 -1.846 21.844 1 92.75 132 ALA B O 1
ATOM 6003 N N . ILE B 1 133 ? -6.426 -0.992 22.781 1 88.06 133 ILE B N 1
ATOM 6004 C CA . ILE B 1 133 ? -5.547 -2.045 22.281 1 88.06 133 ILE B CA 1
ATOM 6005 C C . ILE B 1 133 ? -5.93 -3.381 22.906 1 88.06 133 ILE B C 1
ATOM 6007 O O . ILE B 1 133 ? -6.004 -4.402 22.219 1 88.06 133 ILE B O 1
ATOM 6011 N N . SER B 1 134 ? -6.195 -3.373 24.188 1 86.19 134 SER B N 1
ATOM 6012 C CA . SER B 1 134 ? -6.582 -4.586 24.891 1 86.19 134 SER B CA 1
ATOM 6013 C C . SER B 1 134 ? -7.895 -5.145 24.359 1 86.19 134 SER B C 1
ATOM 6015 O O . SER B 1 134 ? -8.07 -6.363 24.281 1 86.19 134 SER B O 1
ATOM 6017 N N . LEU B 1 135 ? -8.789 -4.293 24.062 1 87 135 LEU B N 1
ATOM 6018 C CA . LEU B 1 135 ? -10.102 -4.684 23.562 1 87 135 LEU B CA 1
ATOM 6019 C C . LEU B 1 135 ? -10.016 -5.234 22.141 1 87 135 LEU B C 1
ATOM 6021 O O . LEU B 1 135 ? -10.828 -6.062 21.734 1 87 135 LEU B O 1
ATOM 6025 N N . ASN B 1 136 ? -8.984 -4.754 21.422 1 80.75 136 ASN B N 1
ATOM 6026 C CA . ASN B 1 136 ? -8.836 -5.156 20.031 1 80.75 136 ASN B CA 1
ATOM 6027 C C . ASN B 1 136 ? -8.008 -6.43 19.891 1 80.75 136 ASN B C 1
ATOM 6029 O O . ASN B 1 136 ? -8.07 -7.113 18.875 1 80.75 136 ASN B O 1
ATOM 6033 N N . THR B 1 137 ? -6.957 -6.762 20.844 1 64.38 137 THR B N 1
ATOM 6034 C CA . THR B 1 137 ? -6.059 -7.91 20.797 1 64.38 137 THR B CA 1
ATOM 6035 C C . THR B 1 137 ? -6.832 -9.211 20.969 1 64.38 137 THR B C 1
ATOM 6037 O O . THR B 1 137 ? -6.453 -10.242 20.406 1 64.38 137 THR B O 1
ATOM 6040 N N . SER B 1 138 ? -7.734 -9.195 22.078 1 51.72 138 SER B N 1
ATOM 6041 C CA . SER B 1 138 ? -8.359 -10.477 22.359 1 51.72 138 SER B CA 1
ATOM 6042 C C . SER B 1 138 ? -8.805 -11.172 21.078 1 51.72 138 SER B C 1
ATOM 6044 O O . SER B 1 138 ? -9.086 -12.375 21.094 1 51.72 138 SER B O 1
ATOM 6046 N N . HIS B 1 139 ? -9.094 -10.375 20.125 1 46.09 139 HIS B N 1
ATOM 6047 C CA . HIS B 1 139 ? -9.539 -10.969 18.875 1 46.09 139 HIS B CA 1
ATOM 6048 C C . HIS B 1 139 ? -8.367 -11.203 17.922 1 46.09 139 HIS B C 1
ATOM 6050 O O . HIS B 1 139 ? -7.594 -10.281 17.656 1 46.09 139 HIS B O 1
ATOM 6056 N N . ASN B 1 140 ? -7.516 -12.148 18.141 1 44.94 140 ASN B N 1
ATOM 6057 C CA . ASN B 1 140 ? -6.555 -12.633 17.156 1 44.94 140 ASN B CA 1
ATOM 6058 C C . ASN B 1 140 ? -6.852 -12.078 15.766 1 44.94 140 ASN B C 1
ATOM 6060 O O . ASN B 1 140 ? -7.277 -12.82 14.875 1 44.94 140 ASN B O 1
ATOM 6064 N N . LEU B 1 141 ? -7.363 -10.969 15.688 1 41.94 141 LEU B N 1
ATOM 6065 C CA . LEU B 1 141 ? -8.016 -10.195 14.641 1 41.94 141 LEU B CA 1
ATOM 6066 C C . LEU B 1 141 ? -7.102 -10.047 13.43 1 41.94 141 LEU B C 1
ATOM 6068 O O . LEU B 1 141 ? -7.566 -9.734 12.328 1 41.94 141 LEU B O 1
ATOM 6072 N N . ALA B 1 142 ? -5.809 -9.734 13.75 1 43.94 142 ALA B N 1
ATOM 6073 C CA . ALA B 1 142 ? -4.996 -9.453 12.57 1 43.94 142 ALA B CA 1
ATOM 6074 C C . ALA B 1 142 ? -5.324 -10.43 11.438 1 43.94 142 ALA B C 1
ATOM 6076 O O . ALA B 1 142 ? -5.215 -10.078 10.258 1 43.94 142 ALA B O 1
ATOM 6077 N N . ALA B 1 143 ? -5.668 -11.688 11.977 1 44.88 143 ALA B N 1
ATOM 6078 C CA . ALA B 1 143 ? -5.812 -12.789 11.023 1 44.88 143 ALA B CA 1
ATOM 6079 C C . ALA B 1 143 ? -7.27 -12.969 10.609 1 44.88 143 ALA B C 1
ATOM 6081 O O . ALA B 1 143 ? -7.57 -13.75 9.703 1 44.88 143 ALA B O 1
ATOM 6082 N N . ASP B 1 144 ? -8.18 -12.164 11.453 1 53.12 144 ASP B N 1
ATOM 6083 C CA . ASP B 1 144 ? -9.578 -12.406 11.117 1 53.12 144 ASP B CA 1
ATOM 6084 C C . ASP B 1 144 ? -10.031 -11.516 9.961 1 53.12 144 ASP B C 1
ATOM 6086 O O . ASP B 1 144 ? -9.367 -10.531 9.633 1 53.12 144 ASP B O 1
ATOM 6090 N N . HIS B 1 145 ? -11.016 -11.945 9.312 1 57.16 145 HIS B N 1
ATOM 6091 C CA . HIS B 1 145 ? -11.648 -11.219 8.219 1 57.16 145 HIS B CA 1
ATOM 6092 C C . HIS B 1 145 ? -11.938 -9.773 8.609 1 57.16 145 HIS B C 1
ATOM 6094 O O . HIS B 1 145 ? -12.453 -9.516 9.695 1 57.16 145 HIS B O 1
ATOM 6100 N N . ALA B 1 146 ? -11.242 -8.883 8.031 1 63.28 146 ALA B N 1
ATOM 6101 C CA . ALA B 1 146 ? -11.453 -7.457 8.266 1 63.28 146 ALA B CA 1
ATOM 6102 C C . ALA B 1 146 ? -12.93 -7.09 8.156 1 63.28 146 ALA B C 1
ATOM 6104 O O . ALA B 1 146 ? -13.625 -7.547 7.25 1 63.28 146 ALA B O 1
ATOM 6105 N N . ASP B 1 147 ? -13.453 -6.547 9.258 1 81.06 147 ASP B N 1
ATOM 6106 C CA . ASP B 1 147 ? -14.766 -5.906 9.18 1 81.06 147 ASP B CA 1
ATOM 6107 C C . ASP B 1 147 ? -14.641 -4.387 9.289 1 81.06 147 ASP B C 1
ATOM 6109 O O . ASP B 1 147 ? -13.531 -3.857 9.406 1 81.06 147 ASP B O 1
ATOM 6113 N N . LEU B 1 148 ? -15.719 -3.729 9.125 1 87 148 LEU B N 1
ATOM 6114 C CA . LEU B 1 148 ? -15.703 -2.271 9.039 1 87 148 LEU B CA 1
ATOM 6115 C C . LEU B 1 148 ? -15.227 -1.658 10.352 1 87 148 LEU B C 1
ATOM 6117 O O . LEU B 1 148 ? -14.531 -0.638 10.352 1 87 148 LEU B O 1
ATOM 6121 N N . HIS B 1 149 ? -15.523 -2.287 11.516 1 86.69 149 HIS B N 1
ATOM 6122 C CA . HIS B 1 149 ? -15.07 -1.794 12.812 1 86.69 149 HIS B CA 1
ATOM 6123 C C . HIS B 1 149 ? -13.547 -1.853 12.922 1 86.69 149 HIS B C 1
ATOM 6125 O O . HIS B 1 149 ? -12.922 -0.953 13.492 1 86.69 149 HIS B O 1
ATOM 6131 N N . GLN B 1 150 ? -13.117 -2.949 12.375 1 88.12 150 GLN B N 1
ATOM 6132 C CA . GLN B 1 150 ? -11.664 -3.08 12.422 1 88.12 150 GLN B CA 1
ATOM 6133 C C . GLN B 1 150 ? -10.984 -1.958 11.641 1 88.12 150 GLN B C 1
ATOM 6135 O O . GLN B 1 150 ? -9.969 -1.413 12.086 1 88.12 150 GLN B O 1
ATOM 6140 N N . VAL B 1 151 ? -11.523 -1.657 10.508 1 94 151 VAL B N 1
ATOM 6141 C CA . VAL B 1 151 ? -10.969 -0.578 9.695 1 94 151 VAL B CA 1
ATOM 6142 C C . VAL B 1 151 ? -11.07 0.743 10.453 1 94 151 VAL B C 1
ATOM 6144 O O . VAL B 1 151 ? -10.125 1.538 10.461 1 94 151 VAL B O 1
ATOM 6147 N N . GLN B 1 152 ? -12.156 0.998 11.156 1 94.75 152 GLN B N 1
ATOM 6148 C CA . GLN B 1 152 ? -12.344 2.217 11.938 1 94.75 152 GLN B CA 1
ATOM 6149 C C . GLN B 1 152 ? -11.344 2.299 13.078 1 94.75 152 GLN B C 1
ATOM 6151 O O . GLN B 1 152 ? -10.781 3.363 13.344 1 94.75 152 GLN B O 1
ATOM 6156 N N . VAL B 1 153 ? -11.195 1.18 13.742 1 94.62 153 VAL B N 1
ATOM 6157 C CA . VAL B 1 153 ? -10.258 1.134 14.852 1 94.62 153 VAL B CA 1
ATOM 6158 C C . VAL B 1 153 ? -8.852 1.463 14.352 1 94.62 153 VAL B C 1
ATOM 6160 O O . VAL B 1 153 ? -8.148 2.289 14.945 1 94.62 153 VAL B O 1
ATOM 6163 N N . GLU B 1 154 ? -8.445 0.835 13.25 1 95 154 GLU B N 1
ATOM 6164 C CA . GLU B 1 154 ? -7.121 1.069 12.695 1 95 154 GLU B CA 1
ATOM 6165 C C . GLU B 1 154 ? -6.953 2.521 12.258 1 95 154 GLU B C 1
ATOM 6167 O O . GLU B 1 154 ? -5.906 3.129 12.492 1 95 154 GLU B O 1
ATOM 6172 N N . LEU B 1 155 ? -7.93 3.064 11.656 1 97.81 155 LEU B N 1
ATOM 6173 C CA . LEU B 1 155 ? -7.879 4.445 11.195 1 97.81 155 LEU B CA 1
ATOM 6174 C C . LEU B 1 155 ? -7.801 5.414 12.375 1 97.81 155 LEU B C 1
ATOM 6176 O O . LEU B 1 155 ? -7.016 6.363 12.352 1 97.81 155 LEU B O 1
ATOM 6180 N N . LEU B 1 156 ? -8.625 5.176 13.414 1 98.06 156 LEU B N 1
ATOM 6181 C CA . LEU B 1 156 ? -8.594 6.023 14.602 1 98.06 156 LEU B CA 1
ATOM 6182 C C . LEU B 1 156 ? -7.246 5.926 15.305 1 98.06 156 LEU B C 1
ATOM 6184 O O . LEU B 1 156 ? -6.727 6.93 15.805 1 98.06 156 LEU B O 1
ATOM 6188 N N . LEU B 1 157 ? -6.723 4.73 15.344 1 96.44 157 LEU B N 1
ATOM 6189 C CA . LEU B 1 157 ? -5.395 4.539 15.914 1 96.44 157 LEU B CA 1
ATOM 6190 C C . LEU B 1 157 ? -4.348 5.332 15.133 1 96.44 157 LEU B C 1
ATOM 6192 O O . LEU B 1 157 ? -3.461 5.949 15.727 1 96.44 157 LEU B O 1
ATOM 6196 N N . ALA B 1 158 ? -4.453 5.32 13.852 1 97.44 158 ALA B N 1
ATOM 6197 C CA . ALA B 1 158 ? -3.523 6.07 13.008 1 97.44 158 ALA B CA 1
ATOM 6198 C C . ALA B 1 158 ? -3.641 7.57 13.273 1 97.44 158 ALA B C 1
ATOM 6200 O O . ALA B 1 158 ? -2.631 8.273 13.344 1 97.44 158 ALA B O 1
ATOM 6201 N N . ILE B 1 159 ? -4.848 8.047 13.406 1 98.19 159 ILE B N 1
ATOM 6202 C CA . ILE B 1 159 ? -5.094 9.461 13.68 1 98.19 159 ILE B CA 1
ATOM 6203 C C . ILE B 1 159 ? -4.504 9.828 15.039 1 98.19 159 ILE B C 1
ATOM 6205 O O . ILE B 1 159 ? -3.875 10.875 15.188 1 98.19 159 ILE B O 1
ATOM 6209 N N . TYR B 1 160 ? -4.684 8.945 16.062 1 96.62 160 TYR B N 1
ATOM 6210 C CA . TYR B 1 160 ? -4.109 9.18 17.375 1 96.62 160 TYR B CA 1
ATOM 6211 C C . TYR B 1 160 ? -2.592 9.305 17.297 1 96.62 160 TYR B C 1
ATOM 6213 O O . TYR B 1 160 ? -2.008 10.227 17.875 1 96.62 160 TYR B O 1
ATOM 6221 N N . TYR B 1 161 ? -1.947 8.336 16.578 1 94.06 161 TYR B N 1
ATOM 6222 C CA . TYR B 1 161 ? -0.493 8.344 16.469 1 94.06 161 TYR B CA 1
ATOM 6223 C C . TYR B 1 161 ? -0.009 9.617 15.781 1 94.06 161 TYR B C 1
ATOM 6225 O O . TYR B 1 161 ? 1.011 10.188 16.172 1 94.06 161 TYR B O 1
ATOM 6233 N N . MET B 1 162 ? -0.678 10.039 14.781 1 95.5 162 MET B N 1
ATOM 6234 C CA . MET B 1 162 ? -0.305 11.273 14.102 1 95.5 162 MET B CA 1
ATOM 6235 C C . MET B 1 162 ? -0.402 12.469 15.039 1 95.5 162 MET B C 1
ATOM 6237 O O . MET B 1 162 ? 0.519 13.281 15.117 1 95.5 162 MET B O 1
ATOM 6241 N N . ALA B 1 163 ? -1.521 12.516 15.773 1 94.19 163 ALA B N 1
ATOM 6242 C CA . ALA B 1 163 ? -1.726 13.617 16.719 1 94.19 163 ALA B CA 1
ATOM 6243 C C . ALA B 1 163 ? -0.674 13.594 17.812 1 94.19 163 ALA B C 1
ATOM 6245 O O . ALA B 1 163 ? -0.311 14.641 18.359 1 94.19 163 ALA B O 1
ATOM 6246 N N . ALA B 1 164 ? -0.175 12.43 18.125 1 90.81 164 ALA B N 1
ATOM 6247 C CA . ALA B 1 164 ? 0.811 12.258 19.188 1 90.81 164 ALA B CA 1
ATOM 6248 C C . ALA B 1 164 ? 2.229 12.453 18.656 1 90.81 164 ALA B C 1
ATOM 6250 O O . ALA B 1 164 ? 3.203 12.273 19.391 1 90.81 164 ALA B O 1
ATOM 6251 N N . GLY B 1 165 ? 2.387 12.75 17.406 1 89.56 165 GLY B N 1
ATOM 6252 C CA . GLY B 1 165 ? 3.693 13 16.828 1 89.56 165 GLY B CA 1
ATOM 6253 C C . GLY B 1 165 ? 4.426 11.727 16.438 1 89.56 165 GLY B C 1
ATOM 6254 O O . GLY B 1 165 ? 5.609 11.758 16.109 1 89.56 165 GLY B O 1
ATOM 6255 N N . GLN B 1 166 ? 3.705 10.578 16.547 1 90.75 166 GLN B N 1
ATOM 6256 C CA . GLN B 1 166 ? 4.27 9.297 16.141 1 90.75 166 GLN B CA 1
ATOM 6257 C C . GLN B 1 166 ? 3.951 9 14.68 1 90.75 166 GLN B C 1
ATOM 6259 O O . GLN B 1 166 ? 3.098 8.164 14.383 1 90.75 166 GLN B O 1
ATOM 6264 N N . ILE B 1 167 ? 4.711 9.586 13.805 1 92.75 167 ILE B N 1
ATOM 6265 C CA . ILE B 1 167 ? 4.359 9.625 12.391 1 92.75 167 ILE B CA 1
ATOM 6266 C C . ILE B 1 167 ? 4.629 8.266 11.75 1 92.75 167 ILE B C 1
ATOM 6268 O O . ILE B 1 167 ? 3.85 7.797 10.922 1 92.75 167 ILE B O 1
ATOM 6272 N N . ASN B 1 168 ? 5.703 7.559 12.125 1 88.88 168 ASN B N 1
ATOM 6273 C CA . ASN B 1 168 ? 5.996 6.242 11.578 1 88.88 168 ASN B CA 1
ATOM 6274 C C . ASN B 1 168 ? 4.922 5.223 11.961 1 88.88 168 ASN B C 1
ATOM 6276 O O . ASN B 1 168 ? 4.523 4.398 11.141 1 88.88 168 ASN B O 1
ATOM 6280 N N . ARG B 1 169 ? 4.52 5.293 13.195 1 90.06 169 ARG B N 1
ATOM 6281 C CA . ARG B 1 169 ? 3.455 4.398 13.641 1 90.06 169 ARG B CA 1
ATOM 6282 C C . ARG B 1 169 ? 2.154 4.688 12.898 1 90.06 169 ARG B C 1
ATOM 6284 O O . ARG B 1 169 ? 1.425 3.766 12.531 1 90.06 169 ARG B O 1
ATOM 6291 N N . SER B 1 170 ? 1.896 5.992 12.82 1 94.88 170 SER B N 1
ATOM 6292 C CA . SER B 1 170 ? 0.707 6.379 12.062 1 94.88 170 SER B CA 1
ATOM 6293 C C . SER B 1 170 ? 0.772 5.863 10.625 1 94.88 170 SER B C 1
ATOM 6295 O O . SER B 1 170 ? -0.219 5.355 10.102 1 94.88 170 SER B O 1
ATOM 6297 N N . TRP B 1 171 ? 1.959 5.934 10.023 1 94.62 171 TRP B N 1
ATOM 6298 C CA . TRP B 1 171 ? 2.203 5.457 8.664 1 94.62 171 TRP B CA 1
ATOM 6299 C C . TRP B 1 171 ? 1.882 3.973 8.539 1 94.62 171 TRP B C 1
ATOM 6301 O O . TRP B 1 171 ? 1.127 3.564 7.652 1 94.62 171 TRP B O 1
ATOM 6311 N N . HIS B 1 172 ? 2.34 3.18 9.453 1 92.38 172 HIS B N 1
ATOM 6312 C CA . HIS B 1 172 ? 2.139 1.736 9.422 1 92.38 172 HIS B CA 1
ATOM 6313 C C . HIS B 1 172 ? 0.68 1.378 9.688 1 92.38 172 HIS B C 1
ATOM 6315 O O . HIS B 1 172 ? 0.115 0.518 9.008 1 92.38 172 HIS B O 1
ATOM 6321 N N . THR B 1 173 ? 0.14 2.061 10.641 1 94.38 173 THR B N 1
ATOM 6322 C CA . THR B 1 173 ? -1.227 1.742 11.039 1 94.38 173 THR B CA 1
ATOM 6323 C C . THR B 1 173 ? -2.215 2.121 9.938 1 94.38 173 THR B C 1
ATOM 6325 O O . THR B 1 173 ? -3.174 1.391 9.68 1 94.38 173 THR B O 1
ATOM 6328 N N . ASN B 1 174 ? -1.991 3.277 9.328 1 97.12 174 ASN B N 1
ATOM 6329 C CA . ASN B 1 174 ? -2.869 3.646 8.227 1 97.12 174 ASN B CA 1
ATOM 6330 C C . ASN B 1 174 ? -2.721 2.689 7.047 1 97.12 174 ASN B C 1
ATOM 6332 O O . ASN B 1 174 ? -3.684 2.439 6.316 1 97.12 174 ASN B O 1
ATOM 6336 N N . GLY B 1 175 ? -1.457 2.234 6.809 1 95.69 175 GLY B N 1
ATOM 6337 C CA . GLY B 1 175 ? -1.268 1.203 5.805 1 95.69 175 GLY B CA 1
ATOM 6338 C C . GLY B 1 175 ? -2.104 -0.038 6.055 1 95.69 175 GLY B C 1
ATOM 6339 O O . GLY B 1 175 ? -2.688 -0.599 5.129 1 95.69 175 GLY B O 1
ATOM 6340 N N . ARG B 1 176 ? -2.148 -0.428 7.32 1 93.31 176 ARG B N 1
ATOM 6341 C CA . ARG B 1 176 ? -2.98 -1.568 7.688 1 93.31 176 ARG B CA 1
ATOM 6342 C C . ARG B 1 176 ? -4.453 -1.282 7.418 1 93.31 176 ARG B C 1
ATOM 6344 O O . ARG B 1 176 ? -5.18 -2.146 6.922 1 93.31 176 ARG B O 1
ATOM 6351 N N . ALA B 1 177 ? -4.879 -0.126 7.766 1 95.94 177 ALA B N 1
ATOM 6352 C CA . ALA B 1 177 ? -6.266 0.266 7.52 1 95.94 177 ALA B CA 1
ATOM 6353 C C . ALA B 1 177 ? -6.586 0.224 6.027 1 95.94 177 ALA B C 1
ATOM 6355 O O . ALA B 1 177 ? -7.652 -0.257 5.629 1 95.94 177 ALA B O 1
ATOM 6356 N N . ALA B 1 178 ? -5.695 0.743 5.199 1 96.62 178 ALA B N 1
ATOM 6357 C CA . ALA B 1 178 ? -5.895 0.758 3.754 1 96.62 178 ALA B CA 1
ATOM 6358 C C . ALA B 1 178 ? -6.008 -0.66 3.201 1 96.62 178 ALA B C 1
ATOM 6360 O O . ALA B 1 178 ? -6.859 -0.934 2.35 1 96.62 178 ALA B O 1
ATOM 6361 N N . ARG B 1 179 ? -5.141 -1.564 3.684 1 94.31 179 ARG B N 1
ATOM 6362 C CA . ARG B 1 179 ? -5.172 -2.951 3.23 1 94.31 179 ARG B CA 1
ATOM 6363 C C . ARG B 1 179 ? -6.48 -3.629 3.635 1 94.31 179 ARG B C 1
ATOM 6365 O O . ARG B 1 179 ? -7.086 -4.344 2.834 1 94.31 179 ARG B O 1
ATOM 6372 N N . SER B 1 180 ? -6.887 -3.416 4.883 1 91.81 180 SER B N 1
ATOM 6373 C CA . SER B 1 180 ? -8.148 -3.971 5.371 1 91.81 180 SER B CA 1
ATOM 6374 C C . SER B 1 180 ? -9.336 -3.424 4.582 1 91.81 180 SER B C 1
ATOM 6376 O O . SER B 1 180 ? -10.25 -4.168 4.227 1 91.81 180 SER B O 1
ATOM 6378 N N . ALA B 1 181 ? -9.289 -2.164 4.332 1 94.31 181 ALA B N 1
ATOM 6379 C CA . ALA B 1 181 ? -10.375 -1.533 3.58 1 94.31 181 ALA B CA 1
ATOM 6380 C C . ALA B 1 181 ? -10.438 -2.072 2.154 1 94.31 181 ALA B C 1
ATOM 6382 O O . ALA B 1 181 ? -11.523 -2.301 1.618 1 94.31 181 ALA B O 1
ATOM 6383 N N . THR B 1 182 ? -9.305 -2.281 1.479 1 93.19 182 THR B N 1
ATOM 6384 C CA . THR B 1 182 ? -9.258 -2.832 0.128 1 93.19 182 THR B CA 1
ATOM 6385 C C . THR B 1 182 ? -9.789 -4.262 0.107 1 93.19 182 THR B C 1
ATOM 6387 O O . THR B 1 182 ? -10.43 -4.676 -0.857 1 93.19 182 THR B O 1
ATOM 6390 N N . SER B 1 183 ? -9.477 -4.977 1.195 1 88.88 183 SER B N 1
ATOM 6391 C CA . SER B 1 183 ? -9.969 -6.344 1.29 1 88.88 183 SER B CA 1
ATOM 6392 C C . SER B 1 183 ? -11.492 -6.375 1.37 1 88.88 183 SER B C 1
ATOM 6394 O O . SER B 1 183 ? -12.125 -7.332 0.916 1 88.88 183 SER B O 1
ATOM 6396 N N . LEU B 1 184 ? -12.062 -5.266 1.902 1 87.38 184 LEU B N 1
ATOM 6397 C CA . LEU B 1 184 ? -13.516 -5.164 2.018 1 87.38 184 LEU B CA 1
ATOM 6398 C C . LEU B 1 184 ? -14.117 -4.527 0.769 1 87.38 184 LEU B C 1
ATOM 6400 O O . LEU B 1 184 ? -15.344 -4.438 0.639 1 87.38 184 LEU B O 1
ATOM 6404 N N . GLY B 1 185 ? -13.305 -4.051 -0.125 1 88.75 185 GLY B N 1
ATOM 6405 C CA . GLY B 1 185 ? -13.758 -3.441 -1.364 1 88.75 185 GLY B CA 1
ATOM 6406 C C . GLY B 1 185 ? -14.273 -2.029 -1.18 1 88.75 185 GLY B C 1
ATOM 6407 O O . GLY B 1 185 ? -15.109 -1.562 -1.956 1 88.75 185 GLY B O 1
ATOM 6408 N N . LEU B 1 186 ? -13.789 -1.324 -0.131 1 93 186 LEU B N 1
ATOM 6409 C CA . LEU B 1 186 ? -14.289 0.02 0.139 1 93 186 LEU B CA 1
ATOM 6410 C C . LEU B 1 186 ? -13.836 0.997 -0.939 1 93 186 LEU B C 1
ATOM 6412 O O . LEU B 1 186 ? -14.398 2.086 -1.074 1 93 186 LEU B O 1
ATOM 6416 N N . ASN B 1 187 ? -12.797 0.659 -1.657 1 93.19 187 ASN B N 1
ATOM 6417 C CA . ASN B 1 187 ? -12.273 1.537 -2.699 1 93.19 187 ASN B CA 1
ATOM 6418 C C . ASN B 1 187 ? -13.047 1.377 -4.004 1 93.19 187 ASN B C 1
ATOM 6420 O O . ASN B 1 187 ? -12.789 2.088 -4.977 1 93.19 187 ASN B O 1
ATOM 6424 N N . LEU B 1 188 ? -14.039 0.457 -4.016 1 89.44 188 LEU B N 1
ATOM 6425 C CA . LEU B 1 188 ? -14.766 0.139 -5.238 1 89.44 188 LEU B CA 1
ATOM 6426 C C . LEU B 1 188 ? -16.188 0.688 -5.184 1 89.44 188 LEU B C 1
ATOM 6428 O O . LEU B 1 188 ? -16.703 0.981 -4.102 1 89.44 188 LEU B O 1
ATOM 6432 N N . ARG B 1 189 ? -16.75 0.635 -6.375 1 83.12 189 ARG B N 1
ATOM 6433 C CA . ARG B 1 189 ? -18.156 1.028 -6.488 1 83.12 189 ARG B CA 1
ATOM 6434 C C . ARG B 1 189 ? -19.062 0.052 -5.746 1 83.12 189 ARG B C 1
ATOM 6436 O O . ARG B 1 189 ? -18.859 -1.163 -5.812 1 83.12 189 ARG B O 1
ATOM 6443 N N . ALA B 1 190 ? -19.828 0.591 -4.891 1 68.44 190 ALA B N 1
ATOM 6444 C CA . ALA B 1 190 ? -20.766 -0.249 -4.148 1 68.44 190 ALA B CA 1
ATOM 6445 C C . ALA B 1 190 ? -22.016 -0.521 -4.973 1 68.44 190 ALA B C 1
ATOM 6447 O O . ALA B 1 190 ? -22.953 0.291 -4.984 1 68.44 190 ALA B O 1
ATOM 6448 N N . LEU B 1 191 ? -22.094 -1.548 -5.723 1 61.59 191 LEU B N 1
ATOM 6449 C CA . LEU B 1 191 ? -23.219 -1.804 -6.613 1 61.59 191 LEU B CA 1
ATOM 6450 C C . LEU B 1 191 ? -24.266 -2.66 -5.926 1 61.59 191 LEU B C 1
ATOM 6452 O O . LEU B 1 191 ? -25.438 -2.629 -6.301 1 61.59 191 LEU B O 1
ATOM 6456 N N . GLY B 1 192 ? -23.859 -3.217 -4.859 1 61.69 192 GLY B N 1
ATOM 6457 C CA . GLY B 1 192 ? -24.812 -4.172 -4.297 1 61.69 192 GLY B CA 1
ATOM 6458 C C . GLY B 1 192 ? -25.938 -3.516 -3.521 1 61.69 192 GLY B C 1
ATOM 6459 O O . GLY B 1 192 ? -25.719 -2.506 -2.848 1 61.69 192 GLY B O 1
ATOM 6460 N N . ASP B 1 193 ? -27.047 -3.916 -3.732 1 65.62 193 ASP B N 1
ATOM 6461 C CA . ASP B 1 193 ? -28.25 -3.414 -3.08 1 65.62 193 ASP B CA 1
ATOM 6462 C C . ASP B 1 193 ? -28.406 -4.004 -1.68 1 65.62 193 ASP B C 1
ATOM 6464 O O . ASP B 1 193 ? -29.359 -3.68 -0.965 1 65.62 193 ASP B O 1
ATOM 6468 N N . GLN B 1 194 ? -27.422 -4.641 -1.276 1 70.94 194 GLN B N 1
ATOM 6469 C CA . GLN B 1 194 ? -27.562 -5.32 0.006 1 70.94 194 GLN B CA 1
ATOM 6470 C C . GLN B 1 194 ? -27.188 -4.406 1.163 1 70.94 194 GLN B C 1
ATOM 6472 O O . GLN B 1 194 ? -27.531 -4.672 2.316 1 70.94 194 GLN B O 1
ATOM 6477 N N . ILE B 1 195 ? -26.531 -3.369 0.846 1 78.81 195 ILE B N 1
ATOM 6478 C CA . ILE B 1 195 ? -26.094 -2.434 1.878 1 78.81 195 ILE B CA 1
ATOM 6479 C C . ILE B 1 195 ? -26.984 -1.188 1.849 1 78.81 195 ILE B C 1
ATOM 6481 O O . ILE B 1 195 ? -27.25 -0.635 0.78 1 78.81 195 ILE B O 1
ATOM 6485 N N . ASP B 1 196 ? -27.469 -0.837 3.01 1 83.94 196 ASP B N 1
ATOM 6486 C CA . ASP B 1 196 ? -28.312 0.349 3.09 1 83.94 196 ASP B CA 1
ATOM 6487 C C . ASP B 1 196 ? -27.547 1.599 2.654 1 83.94 196 ASP B C 1
ATOM 6489 O O . ASP B 1 196 ? -26.344 1.689 2.846 1 83.94 196 ASP B O 1
ATOM 6493 N N . PRO B 1 197 ? -28.234 2.494 2.154 1 87.31 197 PRO B N 1
ATOM 6494 C CA . PRO B 1 197 ? -27.594 3.686 1.579 1 87.31 197 PRO B CA 1
ATOM 6495 C C . PRO B 1 197 ? -26.766 4.461 2.596 1 87.31 197 PRO B C 1
ATOM 6497 O O . PRO B 1 197 ? -25.703 4.98 2.258 1 87.31 197 PRO B O 1
ATOM 6500 N N . VAL B 1 198 ? -27.281 4.637 3.773 1 89.5 198 VAL B N 1
ATOM 6501 C CA . VAL B 1 198 ? -26.547 5.363 4.809 1 89.5 198 VAL B CA 1
ATOM 6502 C C . VAL B 1 198 ? -25.25 4.637 5.133 1 89.5 198 VAL B C 1
ATOM 6504 O O . VAL B 1 198 ? -24.203 5.27 5.316 1 89.5 198 VAL B O 1
ATOM 6507 N N . SER B 1 199 ? -25.328 3.354 5.203 1 87.88 199 SER B N 1
ATOM 6508 C CA . SER B 1 199 ? -24.141 2.537 5.434 1 87.88 199 SER B CA 1
ATOM 6509 C C . SER B 1 199 ? -23.156 2.662 4.285 1 87.88 199 SER B C 1
ATOM 6511 O O . SER B 1 199 ? -21.938 2.65 4.5 1 87.88 199 SER B O 1
ATOM 6513 N N . LYS B 1 200 ? -23.688 2.742 3.098 1 90.12 200 LYS B N 1
ATOM 6514 C CA . LYS B 1 200 ? -22.812 2.939 1.936 1 90.12 200 LYS B CA 1
ATOM 6515 C C . LYS B 1 200 ? -22.047 4.25 2.045 1 90.12 200 LYS B C 1
ATOM 6517 O O . LYS B 1 200 ? -20.859 4.301 1.726 1 90.12 200 LYS B O 1
ATOM 6522 N N . GLU B 1 201 ? -22.719 5.246 2.498 1 94 201 GLU B N 1
ATOM 6523 C CA . GLU B 1 201 ? -22.078 6.543 2.652 1 94 201 GLU B CA 1
ATOM 6524 C C . GLU B 1 201 ? -21.016 6.5 3.744 1 94 201 GLU B C 1
ATOM 6526 O O . GLU B 1 201 ? -19.938 7.09 3.598 1 94 201 GLU B O 1
ATOM 6531 N N . THR B 1 202 ? -21.312 5.844 4.84 1 93.19 202 THR B N 1
ATOM 6532 C CA . THR B 1 202 ? -20.344 5.707 5.914 1 93.19 202 THR B CA 1
ATOM 6533 C C . THR B 1 202 ? -19.078 5.012 5.41 1 93.19 202 THR B C 1
ATOM 6535 O O . THR B 1 202 ? -17.969 5.434 5.719 1 93.19 202 THR B O 1
ATOM 6538 N N . ARG B 1 203 ? -19.266 3.965 4.656 1 93.5 203 ARG B N 1
ATOM 6539 C CA . ARG B 1 203 ? -18.141 3.238 4.066 1 93.5 203 ARG B CA 1
ATOM 6540 C C . ARG B 1 203 ? -17.344 4.133 3.119 1 93.5 203 ARG B C 1
ATOM 6542 O O . ARG B 1 203 ? -16.109 4.094 3.111 1 93.5 203 ARG B O 1
ATOM 6549 N N . THR B 1 204 ? -18.062 4.914 2.342 1 95.75 204 THR B N 1
ATOM 6550 C CA . THR B 1 204 ? -17.438 5.852 1.42 1 95.75 204 THR B CA 1
ATOM 6551 C C . THR B 1 204 ? -16.578 6.855 2.178 1 95.75 204 THR B C 1
ATOM 6553 O O . THR B 1 204 ? -15.422 7.09 1.812 1 95.75 204 THR B O 1
ATOM 6556 N N . ARG B 1 205 ? -17.078 7.371 3.215 1 97.25 205 ARG B N 1
ATOM 6557 C CA . ARG B 1 205 ? -16.359 8.367 4.008 1 97.25 205 ARG B CA 1
ATOM 6558 C C . ARG B 1 205 ? -15.133 7.758 4.668 1 97.25 205 ARG B C 1
ATOM 6560 O O . ARG B 1 205 ? -14.078 8.391 4.723 1 97.25 205 ARG B O 1
ATOM 6567 N N . ILE B 1 206 ? -15.273 6.547 5.125 1 97.31 206 ILE B N 1
ATOM 6568 C CA . ILE B 1 206 ? -14.141 5.867 5.758 1 97.31 206 ILE B CA 1
ATOM 6569 C C . ILE B 1 206 ? -13 5.73 4.758 1 97.31 206 ILE B C 1
ATOM 6571 O O . ILE B 1 206 ? -11.844 6.035 5.078 1 97.31 206 ILE B O 1
ATOM 6575 N N . TRP B 1 207 ? -13.273 5.289 3.535 1 97.75 207 TRP B N 1
ATOM 6576 C CA . TRP B 1 207 ? -12.234 5.137 2.529 1 97.75 207 TRP B CA 1
ATOM 6577 C C . TRP B 1 207 ? -11.531 6.465 2.268 1 97.75 207 TRP B C 1
ATOM 6579 O O . TRP B 1 207 ? -10.297 6.527 2.23 1 97.75 207 TRP B O 1
ATOM 6589 N N . TRP B 1 208 ? -12.305 7.488 2.113 1 98.31 208 TRP B N 1
ATOM 6590 C CA . TRP B 1 208 ? -11.695 8.766 1.749 1 98.31 208 TRP B CA 1
ATOM 6591 C C . TRP B 1 208 ? -10.945 9.367 2.932 1 98.31 208 TRP B C 1
ATOM 6593 O O . TRP B 1 208 ? -9.992 10.133 2.746 1 98.31 208 TRP B O 1
ATOM 6603 N N . CYS B 1 209 ? -11.328 9.008 4.188 1 98.69 209 CYS B N 1
ATOM 6604 C CA . CYS B 1 209 ? -10.516 9.367 5.344 1 98.69 209 CYS B CA 1
ATOM 6605 C C . CYS B 1 209 ? -9.156 8.688 5.281 1 98.69 209 CYS B C 1
ATOM 6607 O O . CYS B 1 209 ? -8.133 9.312 5.547 1 98.69 209 CYS B O 1
ATOM 6609 N N . ILE B 1 210 ? -9.156 7.398 4.906 1 98.62 210 ILE B N 1
ATOM 6610 C CA . ILE B 1 210 ? -7.914 6.645 4.766 1 98.62 210 ILE B CA 1
ATOM 6611 C C . ILE B 1 210 ? -7.039 7.293 3.695 1 98.62 210 ILE B C 1
ATOM 6613 O O . ILE B 1 210 ? -5.836 7.488 3.9 1 98.62 210 ILE B O 1
ATOM 6617 N N . PHE B 1 211 ? -7.668 7.664 2.592 1 98.31 211 PHE B N 1
ATOM 6618 C CA . PHE B 1 211 ? -6.961 8.281 1.474 1 98.31 211 PHE B CA 1
ATOM 6619 C C . PHE B 1 211 ? -6.352 9.609 1.886 1 98.31 211 PHE B C 1
ATOM 6621 O O . PHE B 1 211 ? -5.191 9.898 1.572 1 98.31 211 PHE B O 1
ATOM 6628 N N . SER B 1 212 ? -7.129 10.438 2.553 1 98.12 212 SER B N 1
ATOM 6629 C CA . SER B 1 212 ? -6.668 11.75 2.979 1 98.12 212 SER B CA 1
ATOM 6630 C C . SER B 1 212 ? -5.512 11.641 3.969 1 98.12 212 SER B C 1
ATOM 6632 O O . SER B 1 212 ? -4.543 12.398 3.887 1 98.12 212 SER B O 1
ATOM 6634 N N . LEU B 1 213 ? -5.652 10.75 4.879 1 98.44 213 LEU B N 1
ATOM 6635 C CA . LEU B 1 213 ? -4.578 10.547 5.848 1 98.44 213 LEU B CA 1
ATOM 6636 C C . LEU B 1 213 ? -3.32 10.023 5.168 1 98.44 213 LEU B C 1
ATOM 6638 O O . LEU B 1 213 ? -2.209 10.438 5.508 1 98.44 213 LEU B O 1
ATOM 6642 N N . GLU B 1 214 ? -3.506 9.086 4.242 1 97.75 214 GLU B N 1
ATOM 6643 C CA . GLU B 1 214 ? -2.383 8.555 3.473 1 97.75 214 GLU B CA 1
ATOM 6644 C C . GLU B 1 214 ? -1.631 9.672 2.756 1 97.75 214 GLU B C 1
ATOM 6646 O O . GLU B 1 214 ? -0.399 9.688 2.738 1 97.75 214 GLU B O 1
ATOM 6651 N N . HIS B 1 215 ? -2.363 10.547 2.188 1 96.12 215 HIS B N 1
ATOM 6652 C CA . HIS B 1 215 ? -1.772 11.688 1.497 1 96.12 215 HIS B CA 1
ATOM 6653 C C . HIS B 1 215 ? -0.951 12.547 2.453 1 96.12 215 HIS B C 1
ATOM 6655 O O . HIS B 1 215 ? 0.174 12.938 2.133 1 96.12 215 HIS B O 1
ATOM 6661 N N . LEU B 1 216 ? -1.502 12.82 3.561 1 96.56 216 LEU B N 1
ATOM 6662 C CA . LEU B 1 216 ? -0.821 13.641 4.555 1 96.56 216 LEU B CA 1
ATOM 6663 C C . LEU B 1 216 ? 0.463 12.969 5.031 1 96.56 216 LEU B C 1
ATOM 6665 O O . LEU B 1 216 ? 1.52 13.602 5.078 1 96.56 216 LEU B O 1
ATOM 6669 N N . LEU B 1 217 ? 0.382 11.727 5.328 1 96.56 217 LEU B N 1
ATOM 6670 C CA . LEU B 1 217 ? 1.523 10.984 5.863 1 96.56 217 LEU B CA 1
ATOM 6671 C C . LEU B 1 217 ? 2.609 10.828 4.801 1 96.56 217 LEU B C 1
ATOM 6673 O O . LEU B 1 217 ? 3.801 10.906 5.109 1 96.56 217 LEU B O 1
ATOM 6677 N N . ALA B 1 218 ? 2.176 10.555 3.58 1 94.75 218 ALA B N 1
ATOM 6678 C CA . ALA B 1 218 ? 3.146 10.492 2.49 1 94.75 218 ALA B CA 1
ATOM 6679 C C . ALA B 1 218 ? 3.881 11.82 2.332 1 94.75 218 ALA B C 1
ATOM 6681 O O . ALA B 1 218 ? 5.09 11.844 2.098 1 94.75 218 ALA B O 1
ATOM 6682 N N . GLY B 1 219 ? 3.182 12.898 2.5 1 92.25 219 GLY B N 1
ATOM 6683 C CA . GLY B 1 219 ? 3.795 14.211 2.439 1 92.25 219 GLY B CA 1
ATOM 6684 C C . GLY B 1 219 ? 4.758 14.477 3.58 1 92.25 219 GLY B C 1
ATOM 6685 O O . GLY B 1 219 ? 5.805 15.102 3.387 1 92.25 219 GLY B O 1
ATOM 6686 N N . MET B 1 220 ? 4.449 13.992 4.738 1 92.25 220 MET B N 1
ATOM 6687 C CA . MET B 1 220 ? 5.262 14.211 5.93 1 92.25 220 MET B CA 1
ATOM 6688 C C . MET B 1 220 ? 6.547 13.391 5.871 1 92.25 220 MET B C 1
ATOM 6690 O O . MET B 1 220 ? 7.586 13.82 6.367 1 92.25 220 MET B O 1
ATOM 6694 N N . THR B 1 221 ? 6.453 12.227 5.273 1 89.38 221 THR B N 1
ATOM 6695 C CA . THR B 1 221 ? 7.566 11.289 5.348 1 89.38 221 THR B CA 1
ATOM 6696 C C . THR B 1 221 ? 8.344 11.266 4.035 1 89.38 221 THR B C 1
ATOM 6698 O O . THR B 1 221 ? 9.492 10.828 3.996 1 89.38 221 THR B O 1
ATOM 6701 N N . GLY B 1 222 ? 7.68 11.664 2.92 1 87.75 222 GLY B N 1
ATOM 6702 C CA . GLY B 1 222 ? 8.289 11.547 1.604 1 87.75 222 GLY B CA 1
ATOM 6703 C C . GLY B 1 222 ? 8.242 10.141 1.05 1 87.75 222 GLY B C 1
ATOM 6704 O O . GLY B 1 222 ? 8.883 9.844 0.039 1 87.75 222 GLY B O 1
ATOM 6705 N N . ARG B 1 223 ? 7.465 9.25 1.691 1 91.38 223 ARG B N 1
ATOM 6706 C CA . ARG B 1 223 ? 7.352 7.859 1.27 1 91.38 223 ARG B CA 1
ATOM 6707 C C . ARG B 1 223 ? 6.277 7.695 0.201 1 91.38 223 ARG B C 1
ATOM 6709 O O . ARG B 1 223 ? 5.336 8.492 0.132 1 91.38 223 ARG B O 1
ATOM 6716 N N . SER B 1 224 ? 6.5 6.688 -0.657 1 91.94 224 SER B N 1
ATOM 6717 C CA . SER B 1 224 ? 5.5 6.418 -1.686 1 91.94 224 SER B CA 1
ATOM 6718 C C . SER B 1 224 ? 4.207 5.883 -1.075 1 91.94 224 SER B C 1
ATOM 6720 O O . SER B 1 224 ? 4.242 5.062 -0.158 1 91.94 224 SER B O 1
ATOM 6722 N N . SER B 1 225 ? 3.156 6.363 -1.556 1 94.25 225 SER B N 1
ATOM 6723 C CA . SER B 1 225 ? 1.842 5.977 -1.051 1 94.25 225 SER B CA 1
ATOM 6724 C C . SER B 1 225 ? 1.51 4.535 -1.424 1 94.25 225 SER B C 1
ATOM 6726 O O . SER B 1 225 ? 1.975 4.027 -2.447 1 94.25 225 SER B O 1
ATOM 6728 N N . CYS B 1 226 ? 0.699 3.885 -0.575 1 95.25 226 CYS B N 1
ATOM 6729 C CA . CYS B 1 226 ? 0.262 2.523 -0.866 1 95.25 226 CYS B CA 1
ATOM 6730 C C . CYS B 1 226 ? -1.097 2.523 -1.558 1 95.25 226 CYS B C 1
ATOM 6732 O O . CYS B 1 226 ? -1.638 1.461 -1.87 1 95.25 226 CYS B O 1
ATOM 6734 N N . VAL B 1 227 ? -1.639 3.686 -1.75 1 94.81 227 VAL B N 1
ATOM 6735 C CA . VAL B 1 227 ? -2.898 3.812 -2.475 1 94.81 227 VAL B CA 1
ATOM 6736 C C . VAL B 1 227 ? -2.666 4.547 -3.793 1 94.81 227 VAL B C 1
ATOM 6738 O O . VAL B 1 227 ? -1.802 5.422 -3.879 1 94.81 227 VAL B O 1
ATOM 6741 N N . ASP B 1 228 ? -3.332 4.176 -4.781 1 91.81 228 ASP B N 1
ATOM 6742 C CA . ASP B 1 228 ? -3.262 4.801 -6.098 1 91.81 228 ASP B CA 1
ATOM 6743 C C . ASP B 1 228 ? -4.629 5.32 -6.531 1 91.81 228 ASP B C 1
ATOM 6745 O O . ASP B 1 228 ? -5.578 4.547 -6.672 1 91.81 228 ASP B O 1
ATOM 6749 N N . TYR B 1 229 ? -4.691 6.586 -6.797 1 91.5 229 TYR B N 1
ATOM 6750 C CA . TYR B 1 229 ? -5.953 7.215 -7.164 1 91.5 229 TYR B CA 1
ATOM 6751 C C . TYR B 1 229 ? -6.531 6.59 -8.422 1 91.5 229 TYR B C 1
ATOM 6753 O O . TYR B 1 229 ? -7.75 6.605 -8.633 1 91.5 229 TYR B O 1
ATOM 6761 N N . ARG B 1 230 ? -5.785 5.941 -9.266 1 89.5 230 ARG B N 1
ATOM 6762 C CA . ARG B 1 230 ? -6.227 5.348 -10.523 1 89.5 230 ARG B CA 1
ATOM 6763 C C . ARG B 1 230 ? -6.938 4.02 -10.281 1 89.5 230 ARG B C 1
ATOM 6765 O O . ARG B 1 230 ? -7.613 3.5 -11.18 1 89.5 230 ARG B O 1
ATOM 6772 N N . SER B 1 231 ? -6.754 3.496 -9.156 1 87.94 231 SER B N 1
ATOM 6773 C CA . SER B 1 231 ? -7.336 2.188 -8.875 1 87.94 231 SER B CA 1
ATOM 6774 C C . SER B 1 231 ? -8.602 2.318 -8.031 1 87.94 231 SER B C 1
ATOM 6776 O O . SER B 1 231 ? -9.109 1.326 -7.504 1 87.94 231 SER B O 1
ATOM 6778 N N . ILE B 1 232 ? -9.078 3.541 -7.82 1 91.81 232 ILE B N 1
ATOM 6779 C CA . ILE B 1 232 ? -10.25 3.797 -6.992 1 91.81 232 ILE B CA 1
ATOM 6780 C C . ILE B 1 232 ? -11.453 4.117 -7.883 1 91.81 232 ILE B C 1
ATOM 6782 O O . ILE B 1 232 ? -11.438 5.102 -8.625 1 91.81 232 ILE B O 1
ATOM 6786 N N . SER B 1 233 ? -12.492 3.309 -7.859 1 89.62 233 SER B N 1
ATOM 6787 C CA . SER B 1 233 ? -13.695 3.572 -8.648 1 89.62 233 SER B CA 1
ATOM 6788 C C . SER B 1 233 ? -14.812 4.121 -7.773 1 89.62 233 SER B C 1
ATOM 6790 O O . SER B 1 233 ? -15.922 4.367 -8.258 1 89.62 233 SER B O 1
ATOM 6792 N N . LEU B 1 234 ? -14.5 4.348 -6.551 1 92.69 234 LEU B N 1
ATOM 6793 C CA . LEU B 1 234 ? -15.477 4.832 -5.578 1 92.69 234 LEU B CA 1
ATOM 6794 C C . LEU B 1 234 ? -15.867 6.277 -5.875 1 92.69 234 LEU B C 1
ATOM 6796 O O . LEU B 1 234 ? -15.008 7.094 -6.223 1 92.69 234 LEU B O 1
ATOM 6800 N N . TYR B 1 235 ? -17.078 6.566 -5.785 1 92.31 235 TYR B N 1
ATOM 6801 C CA . TYR B 1 235 ? -17.578 7.93 -5.949 1 92.31 235 TYR B CA 1
ATOM 6802 C C . TYR B 1 235 ? -17.25 8.773 -4.727 1 92.31 235 TYR B C 1
ATOM 6804 O O . TYR B 1 235 ? -16.938 8.242 -3.658 1 92.31 235 TYR B O 1
ATOM 6812 N N . PRO B 1 236 ? -17.266 10.125 -4.863 1 96.44 236 PRO B N 1
ATOM 6813 C CA . PRO B 1 236 ? -17.016 11.016 -3.732 1 96.44 236 PRO B CA 1
ATOM 6814 C C . PRO B 1 236 ? -18.109 10.953 -2.674 1 96.44 236 PRO B C 1
ATOM 6816 O O . PRO B 1 236 ? -19.219 10.492 -2.955 1 96.44 236 PRO B O 1
ATOM 6819 N N . PRO B 1 237 ? -17.797 11.305 -1.433 1 96.44 237 PRO B N 1
ATOM 6820 C CA . PRO B 1 237 ? -18.844 11.43 -0.408 1 96.44 237 PRO B CA 1
ATOM 6821 C C . PRO B 1 237 ? -19.812 12.578 -0.689 1 96.44 237 PRO B C 1
ATOM 6823 O O . PRO B 1 237 ? -19.438 13.555 -1.344 1 96.44 237 PRO B O 1
ATOM 6826 N N . VAL B 1 238 ? -21 12.453 -0.168 1 96.06 238 VAL B N 1
ATOM 6827 C CA . VAL B 1 238 ? -22 13.5 -0.364 1 96.06 238 VAL B CA 1
ATOM 6828 C C . VAL B 1 238 ? -21.656 14.711 0.504 1 96.06 238 VAL B C 1
ATOM 6830 O O . VAL B 1 238 ? -21.141 14.555 1.609 1 96.06 238 VAL B O 1
ATOM 6833 N N . PRO B 1 239 ? -21.891 15.953 0 1 96 239 PRO B N 1
ATOM 6834 C CA . PRO B 1 239 ? -21.547 17.172 0.724 1 96 239 PRO B CA 1
ATOM 6835 C C . PRO B 1 239 ? -22.578 17.547 1.791 1 96 239 PRO B C 1
ATOM 6837 O O . PRO B 1 239 ? -22.875 18.734 1.99 1 96 239 PRO B O 1
ATOM 6840 N N . TYR B 1 240 ? -23.266 16.531 2.422 1 95.94 240 TYR B N 1
ATOM 6841 C CA . TYR B 1 240 ? -24.266 16.75 3.471 1 95.94 240 TYR B CA 1
ATOM 6842 C C . TYR B 1 240 ? -23.875 16 4.742 1 95.94 240 TYR B C 1
ATOM 6844 O O . TYR B 1 240 ? -23.312 14.906 4.684 1 95.94 240 TYR B O 1
ATOM 6852 N N . ASP B 1 241 ? -24.234 16.672 5.82 1 94.94 241 ASP B N 1
ATOM 6853 C CA . ASP B 1 241 ? -23.938 16.031 7.105 1 94.94 241 ASP B CA 1
ATOM 6854 C C . ASP B 1 241 ? -24.859 14.859 7.367 1 94.94 241 ASP B C 1
ATOM 6856 O O . ASP B 1 241 ? -25.969 14.805 6.844 1 94.94 241 ASP B O 1
ATOM 6860 N N . ASP B 1 242 ? -24.422 13.977 8.188 1 92.75 242 ASP B N 1
ATOM 6861 C CA . ASP B 1 242 ? -25.156 12.758 8.492 1 92.75 242 ASP B CA 1
ATOM 6862 C C . ASP B 1 242 ? -26.516 13.07 9.102 1 92.75 242 ASP B C 1
ATOM 6864 O O . ASP B 1 242 ? -27.484 12.32 8.914 1 92.75 242 ASP B O 1
ATOM 6868 N N . SER B 1 243 ? -26.625 14.156 9.789 1 90.44 243 SER B N 1
ATOM 6869 C CA . SER B 1 243 ? -27.891 14.523 10.43 1 90.44 243 SER B CA 1
ATOM 6870 C C . SER B 1 243 ? -28.969 14.844 9.391 1 90.44 243 SER B C 1
ATOM 6872 O O . SER B 1 243 ? -30.156 14.844 9.711 1 90.44 243 SER B O 1
ATOM 6874 N N . MET B 1 244 ? -28.516 14.992 8.195 1 91.38 244 MET B N 1
ATOM 6875 C CA . MET B 1 244 ? -29.453 15.391 7.148 1 91.38 244 MET B CA 1
ATOM 6876 C C . MET B 1 244 ? -29.891 14.195 6.316 1 91.38 244 MET B C 1
ATOM 6878 O O . MET B 1 244 ? -30.75 14.32 5.445 1 91.38 244 MET B O 1
ATOM 6882 N N . PHE B 1 245 ? -29.391 13.023 6.543 1 91.62 245 PHE B N 1
ATOM 6883 C CA . PHE B 1 245 ? -29.578 11.867 5.672 1 91.62 245 PHE B CA 1
ATOM 6884 C C . PHE B 1 245 ? -31.031 11.406 5.695 1 91.62 245 PHE B C 1
ATOM 6886 O O . PHE B 1 245 ? -31.469 10.656 4.816 1 91.62 245 PHE B O 1
ATOM 6893 N N . HIS B 1 246 ? -31.781 11.898 6.645 1 86.19 246 HIS B N 1
ATOM 6894 C CA . HIS B 1 246 ? -33.188 11.5 6.75 1 86.19 246 HIS B CA 1
ATOM 6895 C C . HIS B 1 246 ? -34.062 12.281 5.773 1 86.19 246 HIS B C 1
ATOM 6897 O O . HIS B 1 246 ? -35.188 11.898 5.508 1 86.19 246 HIS B O 1
ATOM 6903 N N . PHE B 1 247 ? -33.469 13.289 5.176 1 89.19 247 PHE B N 1
ATOM 6904 C CA . PHE B 1 247 ? -34.25 14.07 4.215 1 89.19 247 PHE B CA 1
ATOM 6905 C C . PHE B 1 247 ? -34.438 13.289 2.922 1 89.19 247 PHE B C 1
ATOM 6907 O O . PHE B 1 247 ? -33.531 12.641 2.432 1 89.19 247 PHE B O 1
ATOM 6914 N N . PRO B 1 248 ? -35.594 13.32 2.312 1 88.12 248 PRO B N 1
ATOM 6915 C CA . PRO B 1 248 ? -35.906 12.523 1.134 1 88.12 248 PRO B CA 1
ATOM 6916 C C . PRO B 1 248 ? -35 12.789 -0.047 1 88.12 248 PRO B C 1
ATOM 6918 O O . PRO B 1 248 ? -34.625 11.867 -0.774 1 88.12 248 PRO B O 1
ATOM 6921 N N . GLU B 1 249 ? -34.719 14.047 -0.252 1 83.88 249 GLU B N 1
ATOM 6922 C CA . GLU B 1 249 ? -33.812 14.383 -1.367 1 83.88 249 GLU B CA 1
ATOM 6923 C C . GLU B 1 249 ? -32.469 13.695 -1.233 1 83.88 249 GLU B C 1
ATOM 6925 O O . GLU B 1 249 ? -31.891 13.258 -2.23 1 83.88 249 GLU B O 1
ATOM 6930 N N . LEU B 1 250 ? -32.094 13.578 -0.076 1 89.62 250 LEU B N 1
ATOM 6931 C CA . LEU B 1 250 ? -30.766 12.977 0.159 1 89.62 250 LEU B CA 1
ATOM 6932 C C . LEU B 1 250 ? -30.859 11.453 0.144 1 89.62 250 LEU B C 1
ATOM 6934 O O . LEU B 1 250 ? -29.906 10.773 -0.239 1 89.62 250 LEU B O 1
ATOM 6938 N N . GLU B 1 251 ? -32.031 10.977 0.527 1 87.81 251 GLU B N 1
ATOM 6939 C CA . GLU B 1 251 ? -32.219 9.531 0.449 1 87.81 251 GLU B CA 1
ATOM 6940 C C . GLU B 1 251 ? -32.125 9.039 -0.991 1 87.81 251 GLU B C 1
ATOM 6942 O O . GLU B 1 251 ? -31.578 7.961 -1.245 1 87.81 251 GLU B O 1
ATOM 6947 N N . GLU B 1 252 ? -32.625 9.805 -1.819 1 88.75 252 GLU B N 1
ATOM 6948 C CA . GLU B 1 252 ? -32.562 9.461 -3.234 1 88.75 252 GLU B CA 1
ATOM 6949 C C . GLU B 1 252 ? -31.109 9.492 -3.732 1 88.75 252 GLU B C 1
ATOM 6951 O O . GLU B 1 252 ? -30.672 8.602 -4.461 1 88.75 252 GLU B O 1
ATOM 6956 N N . LEU B 1 253 ? -30.422 10.523 -3.342 1 91.56 253 LEU B N 1
ATOM 6957 C CA . LEU B 1 253 ? -29.031 10.672 -3.746 1 91.56 253 LEU B CA 1
ATOM 6958 C C . LEU B 1 253 ? -28.172 9.539 -3.195 1 91.56 253 LEU B C 1
ATOM 6960 O O . LEU B 1 253 ? -27.312 9.008 -3.898 1 91.56 253 LEU B O 1
ATOM 6964 N N . LEU B 1 254 ? -28.453 9.133 -2.008 1 91.12 254 LEU B N 1
ATOM 6965 C CA . LEU B 1 254 ? -27.672 8.102 -1.34 1 91.12 254 LEU B CA 1
ATOM 6966 C C . LEU B 1 254 ? -27.969 6.723 -1.927 1 91.12 254 LEU B C 1
ATOM 6968 O O . LEU B 1 254 ? -27.094 5.848 -1.944 1 91.12 254 LEU B O 1
ATOM 6972 N N . GLY B 1 255 ? -29.188 6.531 -2.398 1 86.19 255 GLY B N 1
ATOM 6973 C CA . GLY B 1 255 ? -29.594 5.219 -2.871 1 86.19 255 GLY B CA 1
ATOM 6974 C C . GLY B 1 255 ? -29.375 5.023 -4.359 1 86.19 255 GLY B C 1
ATOM 6975 O O . GLY B 1 255 ? -29.516 3.912 -4.871 1 86.19 255 GLY B O 1
ATOM 6976 N N . ASN B 1 256 ? -29 6.074 -5.008 1 88.5 256 ASN B N 1
ATOM 6977 C CA . ASN B 1 256 ? -28.844 6.027 -6.457 1 88.5 256 ASN B CA 1
ATOM 6978 C C . ASN B 1 256 ? -27.406 6.289 -6.883 1 88.5 256 ASN B C 1
ATOM 6980 O O . ASN B 1 256 ? -27.016 7.441 -7.094 1 88.5 256 ASN B O 1
ATOM 6984 N N . THR B 1 257 ? -26.734 5.199 -7.18 1 86.62 257 THR B N 1
ATOM 6985 C CA . THR B 1 257 ? -25.312 5.281 -7.516 1 86.62 257 THR B CA 1
ATOM 6986 C C . THR B 1 257 ? -25.109 6.086 -8.797 1 86.62 257 THR B C 1
ATOM 6988 O O . THR B 1 257 ? -24.172 6.887 -8.891 1 86.62 257 THR B O 1
ATOM 6991 N N . ALA B 1 258 ? -25.953 5.859 -9.766 1 86 258 ALA B N 1
ATOM 6992 C CA . ALA B 1 258 ? -25.844 6.57 -11.039 1 86 258 ALA B CA 1
ATOM 6993 C C . ALA B 1 258 ? -26 8.078 -10.844 1 86 258 ALA B C 1
ATOM 6995 O O . ALA B 1 258 ? -25.281 8.867 -11.453 1 86 258 ALA B O 1
ATOM 6996 N N . LEU B 1 259 ? -26.953 8.43 -10.055 1 90.88 259 LEU B N 1
ATOM 6997 C CA . LEU B 1 259 ? -27.188 9.836 -9.773 1 90.88 259 LEU B CA 1
ATOM 6998 C C . LEU B 1 259 ? -26 10.453 -9.031 1 90.88 259 LEU B C 1
ATOM 7000 O O . LEU B 1 259 ? -25.625 11.594 -9.297 1 90.88 259 LEU B O 1
ATOM 7004 N N . ARG B 1 260 ? -25.422 9.773 -8.102 1 91.5 260 ARG B N 1
ATOM 7005 C CA . ARG B 1 260 ? -24.266 10.242 -7.355 1 91.5 260 ARG B CA 1
ATOM 7006 C C . ARG B 1 260 ? -23.078 10.5 -8.281 1 91.5 260 ARG B C 1
ATOM 7008 O O . ARG B 1 260 ? -22.391 11.516 -8.164 1 91.5 260 ARG B O 1
ATOM 7015 N N . GLU B 1 261 ? -22.891 9.555 -9.195 1 89.12 261 GLU B N 1
ATOM 7016 C CA . GLU B 1 261 ? -21.75 9.656 -10.109 1 89.12 261 GLU B CA 1
ATOM 7017 C C . GLU B 1 261 ? -21.938 10.797 -11.102 1 89.12 261 GLU B C 1
ATOM 7019 O O . GLU B 1 261 ? -20.969 11.414 -11.547 1 89.12 261 GLU B O 1
ATOM 7024 N N . GLU B 1 262 ? -23.141 11.039 -11.359 1 90.31 262 GLU B N 1
ATOM 7025 C CA . GLU B 1 262 ? -23.438 12.141 -12.266 1 90.31 262 GLU B CA 1
ATOM 7026 C C . GLU B 1 262 ? -23.219 13.492 -11.594 1 90.31 262 GLU B C 1
ATOM 7028 O O . GLU B 1 262 ? -22.703 14.422 -12.211 1 90.31 262 GLU B O 1
ATOM 7033 N N . ARG B 1 263 ? -23.562 13.578 -10.383 1 92.69 263 ARG B N 1
ATOM 7034 C CA . ARG B 1 263 ? -23.547 14.859 -9.688 1 92.69 263 ARG B CA 1
ATOM 7035 C C . ARG B 1 263 ? -22.203 15.117 -9.039 1 92.69 263 ARG B C 1
ATOM 7037 O O . ARG B 1 263 ? -21.797 16.266 -8.852 1 92.69 263 ARG B O 1
ATOM 7044 N N . LEU B 1 264 ? -21.562 14.094 -8.617 1 94.75 264 LEU B N 1
ATOM 7045 C CA . LEU B 1 264 ? -20.328 14.242 -7.84 1 94.75 264 LEU B CA 1
ATOM 7046 C C . LEU B 1 264 ? -19.125 13.711 -8.617 1 94.75 264 LEU B C 1
ATOM 7048 O O . LEU B 1 264 ? -19.062 12.523 -8.914 1 94.75 264 LEU B O 1
ATOM 7052 N N . GLN B 1 265 ? -18.25 14.594 -8.984 1 93.25 265 GLN B N 1
ATOM 7053 C CA . GLN B 1 265 ? -17.016 14.25 -9.688 1 93.25 265 GLN B CA 1
ATOM 7054 C C . GLN B 1 265 ? -15.812 14.984 -9.094 1 93.25 265 GLN B C 1
ATOM 7056 O O . GLN B 1 265 ? -15.93 16.141 -8.695 1 93.25 265 GLN B O 1
ATOM 7061 N N . TRP B 1 266 ? -14.797 14.242 -9.016 1 95.5 266 TRP B N 1
ATOM 7062 C CA . TRP B 1 266 ? -13.555 14.906 -8.609 1 95.5 266 TRP B CA 1
ATOM 7063 C C . TRP B 1 266 ? -13.062 15.844 -9.703 1 95.5 266 TRP B C 1
ATOM 7065 O O . TRP B 1 266 ? -13.188 15.547 -10.891 1 95.5 266 TRP B O 1
ATOM 7075 N N . THR B 1 267 ? -12.398 16.891 -9.32 1 96.75 267 THR B N 1
ATOM 7076 C CA . THR B 1 267 ? -11.914 17.922 -10.242 1 96.75 267 THR B CA 1
ATOM 7077 C C . THR B 1 267 ? -10.93 17.328 -11.242 1 96.75 267 THR B C 1
ATOM 7079 O O . THR B 1 267 ? -10.914 17.703 -12.414 1 96.75 267 THR B O 1
ATOM 7082 N N . ILE B 1 268 ? -10.172 16.375 -10.852 1 93.56 268 ILE B N 1
ATOM 7083 C CA . ILE B 1 268 ? -9.109 15.82 -11.688 1 93.56 268 ILE B CA 1
ATOM 7084 C C . ILE B 1 268 ? -9.727 15.07 -12.867 1 93.56 268 ILE B C 1
ATOM 7086 O O . ILE B 1 268 ? -9.109 14.938 -13.922 1 93.56 268 ILE B O 1
ATOM 7090 N N . TYR B 1 269 ? -10.984 14.617 -12.719 1 90.62 269 TYR B N 1
ATOM 7091 C CA . TYR B 1 269 ? -11.609 13.797 -13.75 1 90.62 269 TYR B CA 1
ATOM 7092 C C . TYR B 1 269 ? -12.719 14.57 -14.461 1 90.62 269 TYR B C 1
ATOM 7094 O O . TYR B 1 269 ? -13.133 14.203 -15.562 1 90.62 269 TYR B O 1
ATOM 7102 N N . ALA B 1 270 ? -13.203 15.602 -13.906 1 92.5 270 ALA B N 1
ATOM 7103 C CA . ALA B 1 270 ? -14.422 16.266 -14.359 1 92.5 270 ALA B CA 1
ATOM 7104 C C . ALA B 1 270 ? -14.164 17.094 -15.609 1 92.5 270 ALA B C 1
ATOM 7106 O O . ALA B 1 270 ? -13.109 17.734 -15.727 1 92.5 270 ALA B O 1
ATOM 7107 N N . SER B 1 271 ? -15.141 17.094 -16.5 1 92.19 271 SER B N 1
ATOM 7108 C CA . SER B 1 271 ? -15.141 18.047 -17.609 1 92.19 271 SER B CA 1
ATOM 7109 C C . SER B 1 271 ? -15.555 19.438 -17.141 1 92.19 271 SER B C 1
ATOM 7111 O O . SER B 1 271 ? -16.047 19.609 -16.031 1 92.19 271 SER B O 1
ATOM 7113 N N . GLY B 1 272 ? -15.336 20.391 -18.047 1 93.31 272 GLY B N 1
ATOM 7114 C CA . GLY B 1 272 ? -15.719 21.766 -17.719 1 93.31 272 GLY B CA 1
ATOM 7115 C C . GLY B 1 272 ? -17.203 21.906 -17.406 1 93.31 272 GLY B C 1
ATOM 7116 O O . GLY B 1 272 ? -17.578 22.578 -16.453 1 93.31 272 GLY B O 1
ATOM 7117 N N . SER B 1 273 ? -17.969 21.219 -18.156 1 94.62 273 SER B N 1
ATOM 7118 C CA . SER B 1 273 ? -19.422 21.297 -17.969 1 94.62 273 SER B CA 1
ATOM 7119 C C . SER B 1 273 ? -19.844 20.625 -16.672 1 94.62 273 SER B C 1
ATOM 7121 O O . SER B 1 273 ? -20.734 21.125 -15.969 1 94.62 273 SER B O 1
ATOM 7123 N N . GLU B 1 274 ? -19.25 19.5 -16.391 1 94.19 274 GLU B N 1
ATOM 7124 C CA . GLU B 1 274 ? -19.562 18.781 -15.148 1 94.19 274 GLU B CA 1
ATOM 7125 C C . GLU B 1 274 ? -19.188 19.609 -13.922 1 94.19 274 GLU B C 1
ATOM 7127 O O . GLU B 1 274 ? -19.922 19.641 -12.938 1 94.19 274 GLU B O 1
ATOM 7132 N N . LEU B 1 275 ? -18.062 20.281 -13.984 1 96.31 275 LEU B N 1
ATOM 7133 C CA . LEU B 1 275 ? -17.578 21.109 -12.883 1 96.31 275 LEU B CA 1
ATOM 7134 C C . LEU B 1 275 ? -18.516 22.281 -12.641 1 96.31 275 LEU B C 1
ATOM 7136 O O . LEU B 1 275 ? -18.812 22.625 -11.492 1 96.31 275 LEU B O 1
ATOM 7140 N N . LYS B 1 276 ? -18.953 22.891 -13.727 1 96.12 276 LYS B N 1
ATOM 7141 C CA . LYS B 1 276 ? -19.875 24.016 -13.609 1 96.12 276 LYS B CA 1
ATOM 7142 C C . LYS B 1 276 ? -21.172 23.594 -12.953 1 96.12 276 LYS B C 1
ATOM 7144 O O . LYS B 1 276 ? -21.719 24.297 -12.102 1 96.12 276 LYS B O 1
ATOM 7149 N N . ALA B 1 277 ? -21.641 22.469 -13.367 1 96.56 277 ALA B N 1
ATOM 7150 C CA . ALA B 1 277 ? -22.891 21.953 -12.805 1 96.56 277 ALA B CA 1
ATOM 7151 C C . ALA B 1 277 ? -22.719 21.625 -11.32 1 96.56 277 ALA B C 1
ATOM 7153 O O . ALA B 1 277 ? -23.594 21.938 -10.508 1 96.56 277 ALA B O 1
ATOM 7154 N N . ARG B 1 278 ? -21.672 21 -10.977 1 96.62 278 ARG B N 1
ATOM 7155 C CA . ARG B 1 278 ? -21.406 20.656 -9.586 1 96.62 278 ARG B CA 1
ATOM 7156 C C . ARG B 1 278 ? -21.281 21.906 -8.719 1 96.62 278 ARG B C 1
ATOM 7158 O O . ARG B 1 278 ? -21.828 21.969 -7.621 1 96.62 278 ARG B O 1
ATOM 7165 N N . THR B 1 279 ? -20.516 22.891 -9.219 1 96.31 279 THR B N 1
ATOM 7166 C CA . THR B 1 279 ? -20.297 24.141 -8.492 1 96.31 279 THR B CA 1
ATOM 7167 C C . THR B 1 279 ? -21.625 24.859 -8.242 1 96.31 279 THR B C 1
ATOM 7169 O O . THR B 1 279 ? -21.859 25.375 -7.148 1 96.31 279 THR B O 1
ATOM 7172 N N . ARG B 1 280 ? -22.5 24.859 -9.203 1 96.31 280 ARG B N 1
ATOM 7173 C CA . ARG B 1 280 ? -23.812 25.469 -9.047 1 96.31 280 ARG B CA 1
ATOM 7174 C C . ARG B 1 280 ? -24.609 24.75 -7.961 1 96.31 280 ARG B C 1
ATOM 7176 O O . ARG B 1 280 ? -25.281 25.406 -7.145 1 96.31 280 ARG B O 1
ATOM 7183 N N . TRP B 1 281 ? -24.562 23.516 -8.023 1 95.75 281 TRP B N 1
ATOM 7184 C CA . TRP B 1 281 ? -25.25 22.719 -7.02 1 95.75 281 TRP B CA 1
ATOM 7185 C C . TRP B 1 281 ? -24.688 22.984 -5.629 1 95.75 281 TRP B C 1
ATOM 7187 O O . TRP B 1 281 ? -25.438 23.172 -4.672 1 95.75 281 TRP B O 1
ATOM 7197 N N . PHE B 1 282 ? -23.391 23.031 -5.457 1 95.81 282 PHE B N 1
ATOM 7198 C CA . PHE B 1 282 ? -22.734 23.25 -4.172 1 95.81 282 PHE B CA 1
ATOM 7199 C C . PHE B 1 282 ? -23.109 24.594 -3.582 1 95.81 282 PHE B C 1
ATOM 7201 O O . PHE B 1 282 ? -23.219 24.734 -2.363 1 95.81 282 PHE B O 1
ATOM 7208 N N . GLN B 1 283 ? -23.312 25.562 -4.418 1 94.88 283 GLN B N 1
ATOM 7209 C CA . GLN B 1 283 ? -23.656 26.906 -3.959 1 94.88 283 GLN B CA 1
ATOM 7210 C C . GLN B 1 283 ? -25.031 26.922 -3.307 1 94.88 283 GLN B C 1
ATOM 7212 O O . GLN B 1 283 ? -25.344 27.844 -2.545 1 94.88 283 GLN B O 1
ATOM 7217 N N . THR B 1 284 ? -25.797 25.891 -3.596 1 93.38 284 THR B N 1
ATOM 7218 C CA . THR B 1 284 ? -27.125 25.812 -2.998 1 93.38 284 THR B CA 1
ATOM 7219 C C . THR B 1 284 ? -27.062 25.109 -1.644 1 93.38 284 THR B C 1
ATOM 7221 O O . THR B 1 284 ? -28.031 25.141 -0.881 1 93.38 284 THR B O 1
ATOM 7224 N N . ILE B 1 285 ? -25.969 24.531 -1.339 1 92.06 285 ILE B N 1
ATOM 7225 C CA . ILE B 1 285 ? -25.797 23.766 -0.104 1 92.06 285 ILE B CA 1
ATOM 7226 C C . ILE B 1 285 ? -25.172 24.656 0.967 1 92.06 285 ILE B C 1
ATOM 7228 O O . ILE B 1 285 ? -24.266 25.438 0.677 1 92.06 285 ILE B O 1
ATOM 7232 N N . SER B 1 286 ? -25.703 24.609 2.164 1 92.06 286 SER B N 1
ATOM 7233 C CA . SER B 1 286 ? -25.078 25.328 3.277 1 92.06 286 SER B CA 1
ATOM 7234 C C . SER B 1 286 ? -23.641 24.844 3.508 1 92.06 286 SER B C 1
ATOM 7236 O O . SER B 1 286 ? -23.328 23.688 3.254 1 92.06 286 SER B O 1
ATOM 7238 N N . PRO B 1 287 ? -22.719 25.766 3.896 1 93.5 287 PRO B N 1
ATOM 7239 C CA . PRO B 1 287 ? -21.328 25.391 4.152 1 93.5 287 PRO B CA 1
ATOM 7240 C C . PRO B 1 287 ? -21.172 24.438 5.332 1 93.5 287 PRO B C 1
ATOM 7242 O O . PRO B 1 287 ? -20.766 24.844 6.418 1 93.5 287 PRO B O 1
ATOM 7245 N N . THR B 1 288 ? -21.344 23.172 5.152 1 92.12 288 THR B N 1
ATOM 7246 C CA . THR B 1 288 ? -21.312 22.109 6.156 1 92.12 288 THR B CA 1
ATOM 7247 C C . THR B 1 288 ? -19.922 21.516 6.273 1 92.12 288 THR B C 1
ATOM 7249 O O . THR B 1 288 ? -19.078 21.688 5.375 1 92.12 288 THR B O 1
ATOM 7252 N N . PRO B 1 289 ? -19.641 20.859 7.43 1 96 289 PRO B N 1
ATOM 7253 C CA . PRO B 1 289 ? -18.375 20.125 7.551 1 96 289 PRO B CA 1
ATOM 7254 C C . PRO B 1 289 ? -18.188 19.094 6.441 1 96 289 PRO B C 1
ATOM 7256 O O . PRO B 1 289 ? -17.062 18.875 5.98 1 96 289 PRO B O 1
ATOM 7259 N N . SER B 1 290 ? -19.234 18.5 5.965 1 97.25 290 SER B N 1
ATOM 7260 C CA . SER B 1 290 ? -19.141 17.484 4.91 1 97.25 290 SER B CA 1
ATOM 7261 C C . SER B 1 290 ? -18.75 18.125 3.582 1 97.25 290 SER B C 1
ATOM 7263 O O . SER B 1 290 ? -18.016 17.516 2.797 1 97.25 290 SER B O 1
ATOM 7265 N N . LEU B 1 291 ? -19.281 19.297 3.336 1 97.62 291 LEU B N 1
ATOM 7266 C CA . LEU B 1 291 ? -18.875 20.016 2.135 1 97.62 291 LEU B CA 1
ATOM 7267 C C 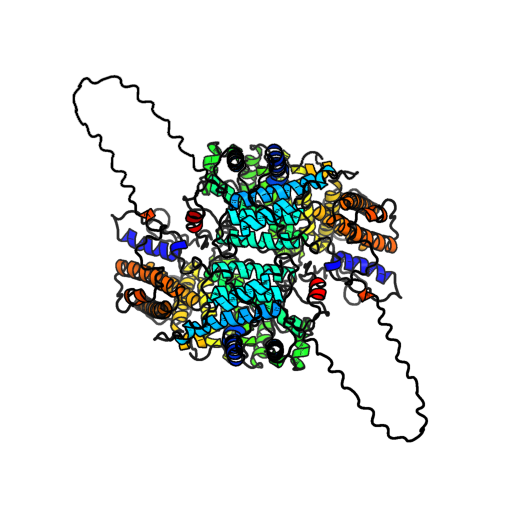. LEU B 1 291 ? -17.391 20.391 2.203 1 97.62 291 LEU B C 1
ATOM 7269 O O . LEU B 1 291 ? -16.672 20.297 1.203 1 97.62 291 LEU B O 1
ATOM 7273 N N . TYR B 1 292 ? -16.984 20.891 3.367 1 97.88 292 TYR B N 1
ATOM 7274 C CA . TYR B 1 292 ? -15.562 21.125 3.609 1 97.88 292 TYR B CA 1
ATOM 7275 C C . TYR B 1 292 ? -14.734 19.875 3.324 1 97.88 292 TYR B C 1
ATOM 7277 O O . TYR B 1 292 ? -13.711 19.938 2.643 1 97.88 292 TYR B O 1
ATOM 7285 N N . PHE B 1 293 ? -15.195 18.703 3.859 1 98.5 293 PHE B N 1
ATOM 7286 C CA . PHE B 1 293 ? -14.5 17.453 3.668 1 98.5 293 PHE B CA 1
ATOM 7287 C C . PHE B 1 293 ? -14.383 17.109 2.186 1 98.5 293 PHE B C 1
ATOM 7289 O O . PHE B 1 293 ? -13.336 16.641 1.73 1 98.5 293 PHE B O 1
ATOM 7296 N N . PHE B 1 294 ? -15.406 17.312 1.458 1 98.44 294 PHE B N 1
ATOM 7297 C CA . PHE B 1 294 ? -15.375 17.078 0.02 1 98.44 294 PHE B CA 1
ATOM 7298 C C . PHE B 1 294 ? -14.258 17.875 -0.634 1 98.44 294 PHE B C 1
ATOM 7300 O O . PHE B 1 294 ? -13.453 17.328 -1.388 1 98.44 294 PHE B O 1
ATOM 7307 N N . HIS B 1 295 ? -14.188 19.172 -0.369 1 98.38 295 HIS B N 1
ATOM 7308 C CA . HIS B 1 295 ? -13.18 20.031 -0.987 1 98.38 295 HIS B CA 1
ATOM 7309 C C . HIS B 1 295 ? -11.773 19.609 -0.573 1 98.38 295 HIS B C 1
ATOM 7311 O O . HIS B 1 295 ? -10.836 19.703 -1.369 1 98.38 295 HIS B O 1
ATOM 7317 N N . LEU B 1 296 ? -11.672 19.219 0.668 1 98.62 296 LEU B N 1
ATOM 7318 C CA . LEU B 1 296 ? -10.375 18.781 1.171 1 98.62 296 LEU B CA 1
ATOM 7319 C C . LEU B 1 296 ? -9.883 17.547 0.418 1 98.62 296 LEU B C 1
ATOM 7321 O O . LEU B 1 296 ? -8.734 17.484 -0.008 1 98.62 296 LEU B O 1
ATOM 7325 N N . VAL B 1 297 ? -10.75 16.531 0.241 1 98.56 297 VAL B N 1
ATOM 7326 C CA . VAL B 1 297 ? -10.391 15.297 -0.449 1 98.56 297 VAL B CA 1
ATOM 7327 C C . VAL B 1 297 ? -10.141 15.594 -1.927 1 98.56 297 VAL B C 1
ATOM 7329 O O . VAL B 1 297 ? -9.227 15.016 -2.531 1 98.56 297 VAL B O 1
ATOM 7332 N N . ASP B 1 298 ? -10.945 16.453 -2.471 1 98.38 298 ASP B N 1
ATOM 7333 C CA . ASP B 1 298 ? -10.773 16.844 -3.865 1 98.38 298 ASP B CA 1
ATOM 7334 C C . ASP B 1 298 ? -9.375 17.406 -4.105 1 98.38 298 ASP B C 1
ATOM 7336 O O . ASP B 1 298 ? -8.711 17.047 -5.082 1 98.38 298 ASP B O 1
ATOM 7340 N N . LEU B 1 299 ? -8.961 18.266 -3.197 1 98.44 299 LEU B N 1
ATOM 7341 C CA . LEU B 1 299 ? -7.617 18.828 -3.271 1 98.44 299 LEU B CA 1
ATOM 7342 C C . LEU B 1 299 ? -6.555 17.75 -3.096 1 98.44 299 LEU B C 1
ATOM 7344 O O . LEU B 1 299 ? -5.562 17.734 -3.826 1 98.44 299 LEU B O 1
ATOM 7348 N N . SER B 1 300 ? -6.77 16.906 -2.141 1 98.06 300 SER B N 1
ATOM 7349 C CA . SER B 1 300 ? -5.824 15.82 -1.877 1 98.06 300 SER B CA 1
ATOM 7350 C C . SER B 1 300 ? -5.672 14.914 -3.094 1 98.06 300 SER B C 1
ATOM 7352 O O . SER B 1 300 ? -4.582 14.414 -3.369 1 98.06 300 SER B O 1
ATOM 7354 N N . MET B 1 301 ? -6.754 14.688 -3.822 1 97.06 301 MET B N 1
ATOM 7355 C CA . MET B 1 301 ? -6.734 13.859 -5.023 1 97.06 301 MET B CA 1
ATOM 7356 C C . MET B 1 301 ? -5.836 14.469 -6.094 1 97.06 301 MET B C 1
ATOM 7358 O O . MET B 1 301 ? -5.043 13.766 -6.723 1 97.06 301 MET B O 1
ATOM 7362 N N . ILE B 1 302 ? -5.926 15.703 -6.273 1 97.56 302 ILE B N 1
ATOM 7363 C CA . ILE B 1 302 ? -5.113 16.406 -7.262 1 97.56 302 ILE B CA 1
ATOM 7364 C C . ILE B 1 302 ? -3.639 16.312 -6.879 1 97.56 302 ILE B C 1
ATOM 7366 O O . ILE B 1 302 ? -2.797 15.969 -7.719 1 97.56 302 ILE B O 1
ATOM 7370 N N . THR B 1 303 ? -3.389 16.625 -5.625 1 97.38 303 THR B N 1
ATOM 7371 C CA . THR B 1 303 ? -2.006 16.609 -5.16 1 97.38 303 THR B CA 1
ATOM 7372 C C . THR B 1 303 ? -1.422 15.211 -5.234 1 97.38 303 THR B C 1
ATOM 7374 O O . THR B 1 303 ? -0.258 15.031 -5.602 1 97.38 303 THR B O 1
ATOM 7377 N N . HIS B 1 304 ? -2.262 14.266 -4.82 1 95.69 304 HIS B N 1
ATOM 7378 C CA . HIS B 1 304 ? -1.841 12.867 -4.891 1 95.69 304 HIS B CA 1
ATOM 7379 C C . HIS B 1 304 ? -1.468 12.477 -6.316 1 95.69 304 HIS B C 1
ATOM 7381 O O . HIS B 1 304 ? -0.439 11.828 -6.539 1 95.69 304 HIS B O 1
ATOM 7387 N N . ALA B 1 305 ? -2.262 12.781 -7.285 1 93.19 305 ALA B N 1
ATOM 7388 C CA . ALA B 1 305 ? -1.997 12.484 -8.688 1 93.19 305 ALA B CA 1
ATOM 7389 C C . ALA B 1 305 ? -0.736 13.195 -9.172 1 93.19 305 ALA B C 1
ATOM 7391 O O . ALA B 1 305 ? 0.05 12.633 -9.938 1 93.19 305 ALA B O 1
ATOM 7392 N N . ALA B 1 306 ? -0.538 14.422 -8.734 1 93.88 306 ALA B N 1
ATOM 7393 C CA . ALA B 1 306 ? 0.643 15.195 -9.109 1 93.88 306 ALA B CA 1
ATOM 7394 C C . ALA B 1 306 ? 1.92 14.531 -8.609 1 93.88 306 ALA B C 1
ATOM 7396 O O . ALA B 1 306 ? 2.896 14.406 -9.352 1 93.88 306 ALA B O 1
ATOM 7397 N N . VAL B 1 307 ? 1.872 14.141 -7.367 1 91.69 307 VAL B N 1
ATOM 7398 C CA . VAL B 1 307 ? 3.041 13.508 -6.762 1 91.69 307 VAL B CA 1
ATOM 7399 C C . VAL B 1 307 ? 3.389 12.227 -7.516 1 91.69 307 VAL B C 1
ATOM 7401 O O . VAL B 1 307 ? 4.562 11.961 -7.785 1 91.69 307 VAL B O 1
ATOM 7404 N N . ALA B 1 308 ? 2.371 11.461 -7.859 1 86.62 308 ALA B N 1
ATOM 7405 C CA . ALA B 1 308 ? 2.57 10.195 -8.562 1 86.62 308 ALA B CA 1
ATOM 7406 C C . ALA B 1 308 ? 3.189 10.43 -9.938 1 86.62 308 ALA B C 1
ATOM 7408 O O . ALA B 1 308 ? 3.885 9.555 -10.469 1 86.62 308 ALA B O 1
ATOM 7409 N N . THR B 1 309 ? 2.984 11.562 -10.484 1 86.69 309 THR B N 1
ATOM 7410 C CA . THR B 1 309 ? 3.48 11.867 -11.82 1 86.69 309 THR B CA 1
ATOM 7411 C C . THR B 1 309 ? 4.828 12.578 -11.75 1 86.69 309 THR B C 1
ATOM 7413 O O . THR B 1 309 ? 5.777 12.188 -12.438 1 86.69 309 THR B O 1
ATOM 7416 N N . ILE B 1 310 ? 4.957 13.562 -10.922 1 86 310 ILE B N 1
ATOM 7417 C CA . ILE B 1 310 ? 6.105 14.461 -10.883 1 86 310 ILE B CA 1
ATOM 7418 C C . ILE B 1 310 ? 7.289 13.75 -10.234 1 86 310 ILE B C 1
ATOM 7420 O O . ILE B 1 310 ? 8.438 13.922 -10.672 1 86 310 ILE B O 1
ATOM 7424 N N . TYR B 1 311 ? 7.035 12.945 -9.266 1 81.69 311 TYR B N 1
ATOM 7425 C CA . TYR B 1 311 ? 8.109 12.328 -8.492 1 81.69 311 TYR B CA 1
ATOM 7426 C C . TYR B 1 311 ? 8.297 10.867 -8.883 1 81.69 311 TYR B C 1
ATOM 7428 O O . TYR B 1 311 ? 8.891 10.086 -8.133 1 81.69 311 TYR B O 1
ATOM 7436 N N . SER B 1 312 ? 7.797 10.43 -10.086 1 78.38 312 SER B N 1
ATOM 7437 C CA . SER B 1 312 ? 7.949 9.07 -10.586 1 78.38 312 SER B CA 1
ATOM 7438 C C . SER B 1 312 ? 9.289 8.891 -11.297 1 78.38 312 SER B C 1
ATOM 7440 O O . SER B 1 312 ? 9.891 9.867 -11.75 1 78.38 312 SER B O 1
ATOM 7442 N N . LEU B 1 313 ? 9.812 7.613 -11.391 1 68.25 313 LEU B N 1
ATOM 7443 C CA . LEU B 1 313 ? 11.047 7.285 -12.094 1 68.25 313 LEU B CA 1
ATOM 7444 C C . LEU B 1 313 ? 10.914 7.562 -13.586 1 68.25 313 LEU B C 1
ATOM 7446 O O . LEU B 1 313 ? 11.875 7.965 -14.234 1 68.25 313 LEU B O 1
ATOM 7450 N N . ALA B 1 314 ? 9.734 7.281 -14.133 1 60.62 314 ALA B N 1
ATOM 7451 C CA . ALA B 1 314 ? 9.523 7.504 -15.555 1 60.62 314 ALA B CA 1
ATOM 7452 C C . ALA B 1 314 ? 9.836 8.945 -15.938 1 60.62 314 ALA B C 1
ATOM 7454 O O . ALA B 1 314 ? 10.453 9.203 -16.984 1 60.62 314 ALA B O 1
ATOM 7455 N N . THR B 1 315 ? 9.453 9.805 -15.164 1 57.5 315 THR B N 1
ATOM 7456 C CA . THR B 1 315 ? 9.672 11.219 -15.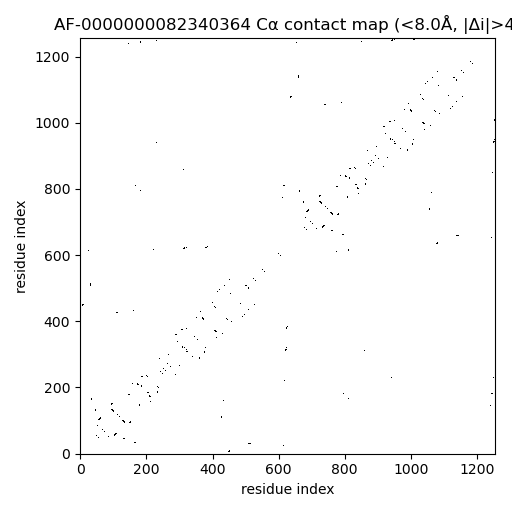438 1 57.5 315 THR B CA 1
ATOM 7457 C C . THR B 1 315 ? 11.133 11.594 -15.227 1 57.5 315 THR B C 1
ATOM 7459 O O . THR B 1 315 ? 11.672 12.445 -15.938 1 57.5 315 THR B O 1
ATOM 7462 N N . THR B 1 316 ? 11.742 10.828 -14.391 1 56.16 316 THR B N 1
ATOM 7463 C CA . THR B 1 316 ? 13.133 11.148 -14.086 1 56.16 316 THR B CA 1
ATOM 7464 C C . THR B 1 316 ? 14.062 10.664 -15.203 1 56.16 316 THR B C 1
ATOM 7466 O O . THR B 1 316 ? 15.055 11.312 -15.516 1 56.16 316 THR B O 1
ATOM 7469 N N . LYS B 1 317 ? 13.609 9.562 -15.836 1 57.12 317 LYS B N 1
ATOM 7470 C CA . LYS B 1 317 ? 14.453 8.977 -16.875 1 57.12 317 LYS B CA 1
ATOM 7471 C C . LYS B 1 317 ? 14.211 9.641 -18.219 1 57.12 317 LYS B C 1
ATOM 7473 O O . LYS B 1 317 ? 15.125 9.766 -19.031 1 57.12 317 LYS B O 1
ATOM 7478 N N . ASP B 1 318 ? 12.812 9.742 -18.641 1 52.78 318 ASP B N 1
ATOM 7479 C CA . ASP B 1 318 ? 12.523 10.273 -19.969 1 52.78 318 ASP B CA 1
ATOM 7480 C C . ASP B 1 318 ? 13 11.711 -20.109 1 52.78 318 ASP B C 1
ATOM 7482 O O . ASP B 1 318 ? 12.836 12.336 -21.156 1 52.78 318 ASP B O 1
ATOM 7486 N N . ASN B 1 319 ? 14.141 11.984 -19.578 1 47.97 319 ASN B N 1
ATOM 7487 C CA . ASN B 1 319 ? 14.656 13.336 -19.781 1 47.97 319 ASN B CA 1
ATOM 7488 C C . ASN B 1 319 ? 13.531 14.336 -20.016 1 47.97 319 ASN B C 1
ATOM 7490 O O . ASN B 1 319 ? 13.703 15.32 -20.734 1 47.97 319 ASN B O 1
ATOM 7494 N N . ILE B 1 320 ? 12.352 13.836 -20.156 1 47.56 320 ILE B N 1
ATOM 7495 C CA . ILE B 1 320 ? 11.297 14.836 -20.266 1 47.56 320 ILE B CA 1
ATOM 7496 C C . ILE B 1 320 ? 11.391 15.82 -19.109 1 47.56 320 ILE B C 1
ATOM 7498 O O . ILE B 1 320 ? 11.406 15.414 -17.938 1 47.56 320 ILE B O 1
ATOM 7502 N N . SER B 1 321 ? 11.906 16.906 -19.297 1 48.34 321 SER B N 1
ATOM 7503 C CA . SER B 1 321 ? 12.086 17.922 -18.266 1 48.34 321 SER B CA 1
ATOM 7504 C C . SER B 1 321 ? 11.016 17.812 -17.188 1 48.34 321 SER B C 1
ATOM 7506 O O . SER B 1 321 ? 9.82 17.812 -17.5 1 48.34 321 SER B O 1
ATOM 7508 N N . GLY B 1 322 ? 11.219 17 -16.109 1 55.78 322 GLY B N 1
ATOM 7509 C CA . GLY B 1 322 ? 10.383 16.938 -14.922 1 55.78 322 GLY B CA 1
ATOM 7510 C C . GLY B 1 322 ? 9.391 18.078 -14.836 1 55.78 322 GLY B C 1
ATOM 7511 O O . GLY B 1 322 ? 8.383 17.984 -14.133 1 55.78 322 GLY B O 1
ATOM 7512 N N . GLN B 1 323 ? 9.602 19.047 -15.703 1 65.38 323 GLN B N 1
ATOM 7513 C CA . GLN B 1 323 ? 8.812 20.266 -15.656 1 65.38 323 GLN B CA 1
ATOM 7514 C C . GLN B 1 323 ? 7.504 20.109 -16.422 1 65.38 323 GLN B C 1
ATOM 7516 O O . GLN B 1 323 ? 6.504 20.75 -16.094 1 65.38 323 GLN B O 1
ATOM 7521 N N . SER B 1 324 ? 7.559 19.141 -17.328 1 71.25 324 SER B N 1
ATOM 7522 C CA . SER B 1 324 ? 6.359 19.047 -18.156 1 71.25 324 SER B CA 1
ATOM 7523 C C . SER B 1 324 ? 5.207 18.406 -17.391 1 71.25 324 SER B C 1
ATOM 7525 O O . SER B 1 324 ? 4.039 18.625 -17.719 1 71.25 324 SER B O 1
ATOM 7527 N N . GLY B 1 325 ? 5.539 17.766 -16.359 1 82.75 325 GLY B N 1
ATOM 7528 C CA . GLY B 1 325 ? 4.492 17.094 -15.602 1 82.75 325 GLY B CA 1
ATOM 7529 C C . GLY B 1 325 ? 3.867 17.984 -14.539 1 82.75 325 GLY B C 1
ATOM 7530 O O . GLY B 1 325 ? 2.836 17.625 -13.961 1 82.75 325 GLY B O 1
ATOM 7531 N N . ILE B 1 326 ? 4.406 19.219 -14.375 1 89.38 326 ILE B N 1
ATOM 7532 C CA . ILE B 1 326 ? 3.98 20.062 -13.266 1 89.38 326 ILE B CA 1
ATOM 7533 C C . ILE B 1 326 ? 2.797 20.922 -13.695 1 89.38 326 ILE B C 1
ATOM 7535 O O . ILE B 1 326 ? 1.809 21.047 -12.969 1 89.38 326 ILE B O 1
ATOM 7539 N N . HIS B 1 327 ? 2.852 21.438 -14.922 1 91.62 327 HIS B N 1
ATOM 7540 C CA . HIS B 1 327 ? 1.938 22.469 -15.383 1 91.62 327 HIS B CA 1
ATOM 7541 C C . HIS B 1 327 ? 0.493 21.984 -15.359 1 91.62 327 HIS B C 1
ATOM 7543 O O . HIS B 1 327 ? -0.398 22.703 -14.891 1 91.62 327 HIS B O 1
ATOM 7549 N N . PRO B 1 328 ? 0.262 20.75 -15.797 1 93.31 328 PRO B N 1
ATOM 7550 C CA . PRO B 1 328 ? -1.131 20.297 -15.773 1 93.31 328 PRO B CA 1
ATOM 7551 C C . PRO B 1 328 ? -1.728 20.297 -14.367 1 93.31 328 PRO B C 1
ATOM 7553 O O . PRO B 1 328 ? -2.92 20.562 -14.195 1 93.31 328 PRO B O 1
ATOM 7556 N N . TYR B 1 329 ? -0.965 20.047 -13.422 1 95.19 329 TYR B N 1
ATOM 7557 C CA . TYR B 1 329 ? -1.493 19.953 -12.062 1 95.19 329 TYR B CA 1
ATOM 7558 C C . TYR B 1 329 ? -1.591 21.328 -11.43 1 95.19 329 TYR B C 1
ATOM 7560 O O . TYR B 1 329 ? -2.416 21.547 -10.539 1 95.19 329 TYR B O 1
ATOM 7568 N N . GLN B 1 330 ? -0.761 22.297 -11.867 1 94.62 330 GLN B N 1
ATOM 7569 C CA . GLN B 1 330 ? -0.965 23.688 -11.461 1 94.62 330 GLN B CA 1
ATOM 7570 C C . GLN B 1 330 ? -2.309 24.203 -11.953 1 94.62 330 GLN B C 1
ATOM 7572 O O . GLN B 1 330 ? -3.006 24.922 -11.234 1 94.62 330 GLN B O 1
ATOM 7577 N N . GLU B 1 331 ? -2.574 23.781 -13.141 1 95.25 331 GLU B N 1
ATOM 7578 C CA . GLU B 1 331 ? -3.861 24.188 -13.711 1 95.25 331 GLU B CA 1
ATOM 7579 C C . GLU B 1 331 ? -5.02 23.562 -12.938 1 95.25 331 GLU B C 1
ATOM 7581 O O . GLU B 1 331 ? -6.043 24.203 -12.711 1 95.25 331 GLU B O 1
ATOM 7586 N N . LYS B 1 332 ? -4.848 22.328 -12.555 1 97.06 332 LYS B N 1
ATOM 7587 C CA . LYS B 1 332 ? -5.895 21.656 -11.789 1 97.06 332 LYS B CA 1
ATOM 7588 C C . LYS B 1 332 ? -6.074 22.297 -10.422 1 97.06 332 LYS B C 1
ATOM 7590 O O . LYS B 1 332 ? -7.191 22.359 -9.906 1 97.06 332 LYS B O 1
ATOM 7595 N N . LEU B 1 333 ? -5 22.734 -9.797 1 96.56 333 LEU B N 1
ATOM 7596 C CA . LEU B 1 333 ? -5.098 23.453 -8.523 1 96.56 333 LEU B CA 1
ATOM 7597 C C . LEU B 1 333 ? -5.879 24.75 -8.672 1 96.56 333 LEU B C 1
ATOM 7599 O O . LEU B 1 333 ? -6.699 25.078 -7.82 1 96.56 333 LEU B O 1
ATOM 7603 N N . GLN B 1 334 ? -5.598 25.422 -9.789 1 94.81 334 GLN B N 1
ATOM 7604 C CA . GLN B 1 334 ? -6.316 26.672 -10.047 1 94.81 334 GLN B CA 1
ATOM 7605 C C . GLN B 1 334 ? -7.801 26.406 -10.297 1 94.81 334 GLN B C 1
ATOM 7607 O O . GLN B 1 334 ? -8.656 27.172 -9.875 1 94.81 334 GLN B O 1
ATOM 7612 N N . THR B 1 335 ? -8.031 25.328 -11.016 1 96.69 335 THR B N 1
ATOM 7613 C CA . THR B 1 335 ? -9.422 24.938 -11.242 1 96.69 335 THR B CA 1
ATOM 7614 C C . THR B 1 335 ? -10.117 24.609 -9.93 1 96.69 335 THR B C 1
ATOM 7616 O O . THR B 1 335 ? -11.266 25.016 -9.719 1 96.69 335 THR B O 1
ATOM 7619 N N . TRP B 1 336 ? -9.477 23.922 -9.109 1 97.5 336 TRP B N 1
ATOM 7620 C CA . TRP B 1 336 ? -10.016 23.609 -7.789 1 97.5 336 TRP B CA 1
ATOM 7621 C C . TRP B 1 336 ? -10.328 24.891 -7.012 1 97.5 336 TRP B C 1
ATOM 7623 O O . TRP B 1 336 ? -11.406 25.016 -6.426 1 97.5 336 TRP B O 1
ATOM 7633 N N . LEU B 1 337 ? -9.406 25.844 -7.008 1 95.81 337 LEU B N 1
ATOM 7634 C CA . LEU B 1 337 ? -9.547 27.109 -6.289 1 95.81 337 LEU B CA 1
ATOM 7635 C C . LEU B 1 337 ? -10.742 27.906 -6.812 1 95.81 337 LEU B C 1
ATOM 7637 O O . LEU B 1 337 ? -11.5 28.484 -6.027 1 95.81 337 LEU B O 1
ATOM 7641 N N . SER B 1 338 ? -10.945 27.844 -8.07 1 93.56 338 SER B N 1
ATOM 7642 C CA . SER B 1 338 ? -12.008 28.625 -8.703 1 93.56 338 SER B CA 1
ATOM 7643 C C . SER B 1 338 ? -13.375 28 -8.469 1 93.56 338 SER B C 1
ATOM 7645 O O . SER B 1 338 ? -14.406 28.656 -8.633 1 93.56 338 SER B O 1
ATOM 7647 N N . ASN B 1 339 ? -13.391 26.766 -8.07 1 95.38 339 ASN B N 1
ATOM 7648 C CA . ASN B 1 339 ? -14.664 26.062 -7.887 1 95.38 339 ASN B CA 1
ATOM 7649 C C . ASN B 1 339 ? -14.969 25.828 -6.414 1 95.38 339 ASN B C 1
ATOM 7651 O O . ASN B 1 339 ? -15.859 25.047 -6.078 1 95.38 339 ASN B O 1
ATOM 7655 N N . LEU B 1 340 ? -14.281 26.516 -5.559 1 95.31 340 LEU B N 1
ATOM 7656 C CA . LEU B 1 340 ? -14.531 26.438 -4.121 1 95.31 340 LEU B CA 1
ATOM 7657 C C . LEU B 1 340 ? -15.844 27.109 -3.762 1 95.31 340 LEU B C 1
ATOM 7659 O O . LEU B 1 340 ? -16.203 28.125 -4.355 1 95.31 340 LEU B O 1
ATOM 7663 N N . HIS B 1 341 ? -16.562 26.484 -2.814 1 95.69 341 HIS B N 1
ATOM 7664 C CA . HIS B 1 341 ? -17.719 27.188 -2.262 1 95.69 341 HIS B CA 1
ATOM 7665 C C . HIS B 1 341 ? -17.359 28.578 -1.77 1 95.69 341 HIS B C 1
ATOM 7667 O O . HIS B 1 341 ? -16.344 28.75 -1.091 1 95.69 341 HIS B O 1
ATOM 7673 N N . PRO B 1 342 ? -18.109 29.578 -2.023 1 92.75 342 PRO B N 1
ATOM 7674 C CA . PRO B 1 342 ? -17.766 30.969 -1.688 1 92.75 342 PRO B CA 1
ATOM 7675 C C . PRO B 1 342 ? -17.469 31.156 -0.201 1 92.75 342 PRO B C 1
ATOM 7677 O O . PRO B 1 342 ? -16.609 31.953 0.165 1 92.75 342 PRO B O 1
ATOM 7680 N N . SER B 1 343 ? -18.141 30.422 0.583 1 93.25 343 SER B N 1
ATOM 7681 C CA . SER B 1 343 ? -17.938 30.562 2.023 1 93.25 343 SER B CA 1
ATOM 7682 C C . SER B 1 343 ? -16.562 30.062 2.441 1 93.25 343 SER B C 1
ATOM 7684 O O . SER B 1 343 ? -16.094 30.359 3.543 1 93.25 343 SER B O 1
ATOM 7686 N N . PHE B 1 344 ? -15.938 29.312 1.548 1 94.5 344 PHE B N 1
ATOM 7687 C CA . PHE B 1 344 ? -14.641 28.734 1.875 1 94.5 344 PHE B CA 1
ATOM 7688 C C . PHE B 1 344 ? -13.531 29.422 1.102 1 94.5 344 PHE B C 1
ATOM 7690 O O . PHE B 1 344 ? -12.359 29.047 1.212 1 94.5 344 PHE B O 1
ATOM 7697 N N . ALA B 1 345 ? -13.805 30.391 0.296 1 92.25 345 ALA B N 1
ATOM 7698 C CA . ALA B 1 345 ? -12.812 31.094 -0.52 1 92.25 345 ALA B CA 1
ATOM 7699 C C . ALA B 1 345 ? -11.812 31.844 0.354 1 92.25 345 ALA B C 1
ATOM 7701 O O . ALA B 1 345 ? -12.195 32.469 1.356 1 92.25 345 ALA B O 1
ATOM 7702 N N . PHE B 1 346 ? -10.547 31.781 0.027 1 92.5 346 PHE B N 1
ATOM 7703 C CA . PHE B 1 346 ? -9.547 32.406 0.89 1 92.5 346 PHE B CA 1
ATOM 7704 C C . PHE B 1 346 ? -8.562 33.219 0.074 1 92.5 346 PHE B C 1
ATOM 7706 O O . PHE B 1 346 ? -7.566 33.719 0.606 1 92.5 346 PHE B O 1
ATOM 7713 N N . THR B 1 347 ? -8.703 33.312 -1.144 1 85.88 347 THR B N 1
ATOM 7714 C CA . THR B 1 347 ? -7.793 34.094 -1.979 1 85.88 347 THR B CA 1
ATOM 7715 C C . THR B 1 347 ? -8.539 35.219 -2.699 1 85.88 347 THR B C 1
ATOM 7717 O O . THR B 1 347 ? -9.758 35.125 -2.887 1 85.88 347 THR B O 1
ATOM 7720 N N . ASN B 1 348 ? -7.719 36.188 -2.924 1 76.75 348 ASN B N 1
ATOM 7721 C CA . ASN B 1 348 ? -8.227 37.219 -3.816 1 76.75 348 ASN B CA 1
ATOM 7722 C C . ASN B 1 348 ? -7.848 36.938 -5.27 1 76.75 348 ASN B C 1
ATOM 7724 O O . ASN B 1 348 ? -7.426 35.844 -5.605 1 76.75 348 ASN B O 1
ATOM 7728 N N . SER B 1 349 ? -8.109 37.875 -6.043 1 66.25 349 SER B N 1
ATOM 7729 C CA . SER B 1 349 ? -7.895 37.719 -7.48 1 66.25 349 SER B CA 1
ATOM 7730 C C . SER B 1 349 ? -6.414 37.5 -7.793 1 66.25 349 SER B C 1
ATOM 7732 O O . SER B 1 349 ? -6.066 36.969 -8.844 1 66.25 349 SER B O 1
ATOM 7734 N N . HIS B 1 350 ? -5.59 37.844 -6.82 1 59.41 350 HIS B N 1
ATOM 7735 C CA . HIS B 1 350 ? -4.156 37.719 -7.059 1 59.41 350 HIS B CA 1
ATOM 7736 C C . HIS B 1 350 ? -3.576 36.531 -6.293 1 59.41 350 HIS B C 1
ATOM 7738 O O . HIS B 1 350 ? -2.365 36.469 -6.066 1 59.41 350 HIS B O 1
ATOM 7744 N N . ASP B 1 351 ? -4.344 35.75 -5.836 1 66.69 351 ASP B N 1
ATOM 7745 C CA . ASP B 1 351 ? -3.971 34.531 -5.125 1 66.69 351 ASP B CA 1
ATOM 7746 C C . ASP B 1 351 ? -3.312 34.844 -3.785 1 66.69 351 ASP B C 1
ATOM 7748 O O . ASP B 1 351 ? -2.471 34.094 -3.303 1 66.69 351 ASP B O 1
ATOM 7752 N N . THR B 1 352 ? -3.566 36 -3.332 1 71.94 352 THR B N 1
ATOM 7753 C CA . THR B 1 352 ? -3.117 36.375 -1.995 1 71.94 352 THR B CA 1
ATOM 7754 C C . THR B 1 352 ? -4.172 36 -0.953 1 71.94 352 THR B C 1
ATOM 7756 O O . THR B 1 352 ? -5.371 36.156 -1.199 1 71.94 352 THR B O 1
ATOM 7759 N N . PRO B 1 353 ? -3.627 35.469 0.084 1 76.56 353 PRO B N 1
ATOM 7760 C CA . PRO B 1 353 ? -4.59 35.062 1.109 1 76.56 353 PRO B CA 1
ATOM 7761 C C . PRO B 1 353 ? -5.418 36.219 1.641 1 76.56 353 PRO B C 1
ATOM 7763 O O . PRO B 1 353 ? -4.867 37.25 2.01 1 76.56 353 PRO B O 1
ATOM 7766 N N . VAL B 1 354 ? -6.648 36.188 1.449 1 73.81 354 VAL B N 1
ATOM 7767 C CA . VAL B 1 354 ? -7.621 37.094 2.064 1 73.81 354 VAL B CA 1
ATOM 7768 C C . VAL B 1 354 ? -8.641 36.281 2.861 1 73.81 354 VAL B C 1
ATOM 7770 O O . VAL B 1 354 ? -9.594 35.719 2.297 1 73.81 354 VAL B O 1
ATOM 7773 N N . LEU B 1 355 ? -8.195 36 4.141 1 73.12 355 LEU B N 1
ATOM 7774 C CA . LEU B 1 355 ? -9.07 35.062 4.879 1 73.12 355 LEU B CA 1
ATOM 7775 C C . LEU B 1 355 ? -9.383 35.625 6.266 1 73.12 355 LEU B C 1
ATOM 7777 O O . LEU B 1 355 ? -8.648 36.469 6.785 1 73.12 355 LEU B O 1
ATOM 7781 N N . SER B 1 356 ? -10.586 35.281 6.582 1 75.75 356 SER B N 1
ATOM 7782 C CA . SER B 1 356 ? -10.953 35.5 7.973 1 75.75 356 SER B CA 1
ATOM 7783 C C . SER B 1 356 ? -10.242 34.531 8.906 1 75.75 356 SER B C 1
ATOM 7785 O O . SER B 1 356 ? -10.391 33.312 8.781 1 75.75 356 SER B O 1
ATOM 7787 N N . HIS B 1 357 ? -9.617 35.094 9.82 1 79.5 357 HIS B N 1
ATOM 7788 C CA . HIS B 1 357 ? -8.812 34.281 10.734 1 79.5 357 HIS B CA 1
ATOM 7789 C C . HIS B 1 357 ? -9.695 33.438 11.656 1 79.5 357 HIS B C 1
ATOM 7791 O O . HIS B 1 357 ? -9.219 32.5 12.297 1 79.5 357 HIS B O 1
ATOM 7797 N N . ASN B 1 358 ? -10.914 33.656 11.523 1 86.69 358 ASN B N 1
ATOM 7798 C CA . ASN B 1 358 ? -11.773 32.969 12.477 1 86.69 358 ASN B CA 1
ATOM 7799 C C . ASN B 1 358 ? -12.609 31.875 11.789 1 86.69 358 ASN B C 1
ATOM 7801 O O . ASN B 1 358 ? -13.445 31.234 12.43 1 86.69 358 ASN B O 1
ATOM 7805 N N . ASN B 1 359 ? -12.367 31.672 10.578 1 92.69 359 ASN B N 1
ATOM 7806 C CA . ASN B 1 359 ? -13.07 30.609 9.859 1 92.69 359 ASN B CA 1
ATOM 7807 C C . ASN B 1 359 ? -12.195 29.359 9.695 1 92.69 359 ASN B C 1
ATOM 7809 O O . ASN B 1 359 ? -11.305 29.344 8.844 1 92.69 359 ASN B O 1
ATOM 7813 N N . ARG B 1 360 ? -12.531 28.375 10.422 1 94.75 360 ARG B N 1
ATOM 7814 C CA . ARG B 1 360 ? -11.727 27.156 10.5 1 94.75 360 ARG B CA 1
ATOM 7815 C C . ARG B 1 360 ? -11.594 26.5 9.133 1 94.75 360 ARG B C 1
ATOM 7817 O O . ARG B 1 360 ? -10.508 26.047 8.766 1 94.75 360 ARG B O 1
ATOM 7824 N N . TYR B 1 361 ? -12.672 26.406 8.383 1 95.25 361 TYR B N 1
ATOM 7825 C CA . TYR B 1 361 ? -12.672 25.688 7.113 1 95.25 361 TYR B CA 1
ATOM 7826 C C . TYR B 1 361 ? -11.883 26.453 6.055 1 95.25 361 TYR B C 1
ATOM 7828 O O . TYR B 1 361 ? -11.141 25.859 5.273 1 95.25 361 TYR B O 1
ATOM 7836 N N . GLN B 1 362 ? -12.008 27.766 6.09 1 95.06 362 GLN B N 1
ATOM 7837 C CA . GLN B 1 362 ? -11.234 28.594 5.172 1 95.06 362 GLN B CA 1
ATOM 7838 C C . GLN B 1 362 ? -9.742 28.453 5.434 1 95.06 362 GLN B C 1
ATOM 7840 O O . GLN B 1 362 ? -8.953 28.25 4.5 1 95.06 362 GLN B O 1
ATOM 7845 N N . VAL B 1 363 ? -9.398 28.562 6.676 1 96.31 363 VAL B N 1
ATOM 7846 C CA . VAL B 1 363 ? -7.992 28.516 7.066 1 96.31 363 VAL B CA 1
ATOM 7847 C C . VAL B 1 363 ? -7.426 27.125 6.754 1 96.31 363 VAL B C 1
ATOM 7849 O O . VAL B 1 363 ? -6.324 27.016 6.207 1 96.31 363 VAL B O 1
ATOM 7852 N N . SER B 1 364 ? -8.188 26.062 7.086 1 97 364 SER B N 1
ATOM 7853 C CA . SER B 1 364 ? -7.727 24.688 6.871 1 97 364 SER B CA 1
ATOM 7854 C C . SER B 1 364 ? -7.523 24.406 5.387 1 97 364 SER B C 1
ATOM 7856 O O . SER B 1 364 ? -6.531 23.781 4.996 1 97 364 SER B O 1
ATOM 7858 N N . LEU B 1 365 ? -8.422 24.828 4.535 1 97.44 365 LEU B N 1
ATOM 7859 C CA . LEU B 1 365 ? -8.305 24.609 3.096 1 97.44 365 LEU B CA 1
ATOM 7860 C C . LEU B 1 365 ? -7.164 25.438 2.518 1 97.44 365 LEU B C 1
ATOM 7862 O O . LEU B 1 365 ? -6.469 24.984 1.603 1 97.44 365 LEU B O 1
ATOM 7866 N N . ALA B 1 366 ? -6.965 26.656 3.049 1 96.81 366 ALA B N 1
ATOM 7867 C CA . ALA B 1 366 ? -5.859 27.5 2.592 1 96.81 366 ALA B CA 1
ATOM 7868 C C . ALA B 1 366 ? -4.516 26.844 2.887 1 96.81 366 ALA B C 1
ATOM 7870 O O . ALA B 1 366 ? -3.635 26.797 2.021 1 96.81 366 ALA B O 1
ATOM 7871 N N . LEU B 1 367 ? -4.391 26.375 4.148 1 97.25 367 LEU B N 1
ATOM 7872 C CA . LEU B 1 367 ? -3.158 25.703 4.523 1 97.25 367 LEU B CA 1
ATOM 7873 C C . LEU B 1 367 ? -2.908 24.5 3.623 1 97.25 367 LEU B C 1
ATOM 7875 O O . LEU B 1 367 ? -1.789 24.297 3.146 1 97.25 367 LEU B O 1
ATOM 7879 N N . ALA B 1 368 ? -3.93 23.719 3.361 1 97.81 368 ALA B N 1
ATOM 7880 C CA . ALA B 1 368 ? -3.809 22.547 2.51 1 97.81 368 ALA B CA 1
ATOM 7881 C C . ALA B 1 368 ? -3.449 22.938 1.079 1 97.81 368 ALA B C 1
ATOM 7883 O O . ALA B 1 368 ? -2.639 22.266 0.431 1 97.81 368 ALA B O 1
ATOM 7884 N N . TYR B 1 369 ? -4.074 23.984 0.584 1 97 369 TYR B N 1
ATOM 7885 C CA . TYR B 1 369 ? -3.834 24.438 -0.778 1 97 369 TYR B CA 1
ATOM 7886 C C . TYR B 1 369 ? -2.379 24.859 -0.964 1 97 369 TYR B C 1
ATOM 7888 O O . TYR B 1 369 ? -1.723 24.438 -1.919 1 97 369 TYR B O 1
ATOM 7896 N N . TYR B 1 370 ? -1.889 25.688 -0.136 1 96.88 370 TYR B N 1
ATOM 7897 C CA . TYR B 1 370 ? -0.521 26.172 -0.284 1 96.88 370 TYR B CA 1
ATOM 7898 C C . TYR B 1 370 ? 0.483 25.047 -0.056 1 96.88 370 TYR B C 1
ATOM 7900 O O . TYR B 1 370 ? 1.547 25.031 -0.68 1 96.88 370 TYR B O 1
ATOM 7908 N N . SER B 1 371 ? 0.163 24.172 0.868 1 97.75 371 SER B N 1
ATOM 7909 C CA . SER B 1 371 ? 0.989 22.969 1.01 1 97.75 371 SER B CA 1
ATOM 7910 C C . SER B 1 371 ? 1.067 22.203 -0.301 1 97.75 371 SER B C 1
ATOM 7912 O O . SER B 1 371 ? 2.143 21.734 -0.695 1 97.75 371 SER B O 1
ATOM 7914 N N . SER B 1 372 ? -0.065 22 -0.965 1 97.56 372 SER B N 1
ATOM 7915 C CA . SER B 1 372 ? -0.116 21.297 -2.246 1 97.56 372 SER B CA 1
ATOM 7916 C C . SER B 1 372 ? 0.715 22.016 -3.301 1 97.56 372 SER B C 1
ATOM 7918 O O . SER B 1 372 ? 1.442 21.391 -4.066 1 97.56 372 SER B O 1
ATOM 7920 N N . GLN B 1 373 ? 0.613 23.344 -3.307 1 96.38 373 GLN B N 1
ATOM 7921 C CA . GLN B 1 373 ? 1.379 24.141 -4.258 1 96.38 373 GLN B CA 1
ATOM 7922 C C . GLN B 1 373 ? 2.879 23.984 -4.031 1 96.38 373 GLN B C 1
ATOM 7924 O O . GLN B 1 373 ? 3.65 23.891 -4.992 1 96.38 373 GLN B O 1
ATOM 7929 N N . ILE B 1 374 ? 3.25 23.969 -2.824 1 96.25 374 ILE B N 1
ATOM 7930 C CA . ILE B 1 374 ? 4.656 23.781 -2.488 1 96.25 374 ILE B CA 1
ATOM 7931 C C . ILE B 1 374 ? 5.133 22.422 -2.992 1 96.25 374 ILE B C 1
ATOM 7933 O O . ILE B 1 374 ? 6.188 22.312 -3.621 1 96.25 374 ILE B O 1
ATOM 7937 N N . ILE B 1 375 ? 4.395 21.375 -2.764 1 94.88 375 ILE B N 1
ATOM 7938 C CA . ILE B 1 375 ? 4.75 20.016 -3.156 1 94.88 375 ILE B CA 1
ATOM 7939 C C . ILE B 1 375 ? 4.922 19.953 -4.672 1 94.88 375 ILE B C 1
ATOM 7941 O O . ILE B 1 375 ? 5.887 19.359 -5.164 1 94.88 375 ILE B O 1
ATOM 7945 N N . ILE B 1 376 ? 4.059 20.547 -5.402 1 93.81 376 ILE B N 1
ATOM 7946 C CA . ILE B 1 376 ? 4.023 20.453 -6.855 1 93.81 376 ILE B CA 1
ATOM 7947 C C . ILE B 1 376 ? 5.156 21.297 -7.449 1 93.81 376 ILE B C 1
ATOM 7949 O O . ILE B 1 376 ? 5.746 20.922 -8.461 1 93.81 376 ILE B O 1
ATOM 7953 N N . SER B 1 377 ? 5.555 22.359 -6.805 1 92.38 377 SER B N 1
ATOM 7954 C CA . SER B 1 377 ? 6.508 23.312 -7.375 1 92.38 377 SER B CA 1
ATOM 7955 C C . SER B 1 377 ? 7.91 23.094 -6.824 1 92.38 377 SER B C 1
ATOM 7957 O O . SER B 1 377 ? 8.883 23.625 -7.352 1 92.38 377 SER B O 1
ATOM 7959 N N . ARG B 1 378 ? 8.086 22.312 -5.934 1 89.44 378 ARG B N 1
ATOM 7960 C CA . ARG B 1 378 ? 9.328 22.141 -5.18 1 89.44 378 ARG B CA 1
ATOM 7961 C C . ARG B 1 378 ? 10.461 21.672 -6.094 1 89.44 378 ARG B C 1
ATOM 7963 O O . ARG B 1 378 ? 11.609 22.078 -5.91 1 89.44 378 ARG B O 1
ATOM 7970 N N . PRO B 1 379 ? 10.203 20.859 -7.043 1 83.81 379 PRO B N 1
ATOM 7971 C CA . PRO B 1 379 ? 11.305 20.359 -7.879 1 83.81 379 PRO B CA 1
ATOM 7972 C C . PRO B 1 379 ? 12.062 21.484 -8.578 1 83.81 379 PRO B C 1
ATOM 7974 O O . PRO B 1 379 ? 13.242 21.312 -8.906 1 83.81 379 PRO B O 1
ATOM 7977 N N . CYS B 1 380 ? 11.477 22.594 -8.711 1 84.06 380 CYS B N 1
ATOM 7978 C CA . CYS B 1 380 ? 12.102 23.703 -9.438 1 84.06 380 CYS B CA 1
ATOM 7979 C C . CYS B 1 380 ? 12.883 24.594 -8.484 1 84.06 380 CYS B C 1
ATOM 7981 O O . CYS B 1 380 ? 13.594 25.5 -8.93 1 84.06 380 CYS B O 1
ATOM 7983 N N . LEU B 1 381 ? 12.742 24.484 -7.145 1 81.81 381 LEU B N 1
ATOM 7984 C CA . LEU B 1 381 ? 13.398 25.344 -6.172 1 81.81 381 LEU B CA 1
ATOM 7985 C C . LEU B 1 381 ? 14.883 24.984 -6.051 1 81.81 381 LEU B C 1
ATOM 7987 O O . LEU B 1 381 ? 15.695 25.844 -5.691 1 81.81 381 LEU B O 1
ATOM 7991 N N . THR B 1 382 ? 15.43 24.047 -6.75 1 66.94 382 THR B N 1
ATOM 7992 C CA . THR B 1 382 ? 16.844 23.719 -6.594 1 66.94 382 THR B CA 1
ATOM 7993 C C . THR B 1 382 ? 17.672 24.297 -7.738 1 66.94 382 THR B C 1
ATOM 7995 O O . THR B 1 382 ? 17.141 24.609 -8.805 1 66.94 382 THR B O 1
ATOM 7998 N N . ARG B 1 383 ? 18.891 24.781 -7.223 1 58 383 ARG B N 1
ATOM 7999 C CA . ARG B 1 383 ? 19.812 25.359 -8.188 1 58 383 ARG B CA 1
ATOM 8000 C C . ARG B 1 383 ? 20.203 24.328 -9.242 1 58 383 ARG B C 1
ATOM 8002 O O . ARG B 1 383 ? 20.484 23.172 -8.922 1 58 383 ARG B O 1
ATOM 8009 N N . PRO B 1 384 ? 19.875 24.75 -10.5 1 56.44 384 PRO B N 1
ATOM 8010 C CA . PRO B 1 384 ? 20.391 23.859 -11.531 1 56.44 384 PRO B CA 1
ATOM 8011 C C . PRO B 1 384 ? 21.859 23.469 -11.281 1 56.44 384 PRO B C 1
ATOM 8013 O O . PRO B 1 384 ? 22.578 24.188 -10.602 1 56.44 384 PRO B O 1
ATOM 8016 N N . ASP B 1 385 ? 22.219 22.219 -11.578 1 55.5 385 ASP B N 1
ATOM 8017 C CA . ASP B 1 385 ? 23.578 21.719 -11.453 1 55.5 385 ASP B CA 1
ATOM 8018 C C . ASP B 1 385 ? 24.562 22.562 -12.258 1 55.5 385 ASP B C 1
ATOM 8020 O O . ASP B 1 385 ? 24.156 23.297 -13.156 1 55.5 385 ASP B O 1
ATOM 8024 N N . MET B 1 386 ? 25.703 22.75 -11.68 1 52.47 386 MET B N 1
ATOM 8025 C CA . MET B 1 386 ? 26.797 23.422 -12.383 1 52.47 386 MET B CA 1
ATOM 8026 C C . MET B 1 386 ? 27.234 22.609 -13.602 1 52.47 386 MET B C 1
ATOM 8028 O O . MET B 1 386 ? 27.219 21.391 -13.578 1 52.47 386 MET B O 1
ATOM 8032 N N . LYS B 1 387 ? 27.125 23.375 -14.781 1 47.88 387 LYS B N 1
ATOM 8033 C CA . LYS B 1 387 ? 27.719 22.703 -15.938 1 47.88 387 LYS B CA 1
ATOM 8034 C C . LYS B 1 387 ? 29.078 22.125 -15.586 1 47.88 387 LYS B C 1
ATOM 8036 O O . LYS B 1 387 ? 29.906 22.797 -14.945 1 47.88 387 LYS B O 1
ATOM 8041 N N . GLU B 1 388 ? 29.297 20.875 -15.844 1 53.25 388 GLU B N 1
ATOM 8042 C CA . GLU B 1 388 ? 30.578 20.234 -15.586 1 53.25 388 GLU B CA 1
ATOM 8043 C C . GLU B 1 388 ? 31.734 21.109 -16.078 1 53.25 388 GLU B C 1
ATOM 8045 O O . GLU B 1 388 ? 31.75 21.547 -17.219 1 53.25 388 GLU B O 1
ATOM 8050 N N . GLY B 1 389 ? 32.75 21.484 -15.32 1 51.28 389 GLY B N 1
ATOM 8051 C CA . GLY B 1 389 ? 34 22.188 -15.656 1 51.28 389 GLY B CA 1
ATOM 8052 C C . GLY B 1 389 ? 33.844 23.703 -15.57 1 51.28 389 GLY B C 1
ATOM 8053 O O . GLY B 1 389 ? 34.812 24.422 -15.805 1 51.28 389 GLY B O 1
ATOM 8054 N N . THR B 1 390 ? 32.562 24.062 -15.539 1 52.5 390 THR B N 1
ATOM 8055 C CA . THR B 1 390 ? 32.469 25.516 -15.5 1 52.5 390 THR B CA 1
ATOM 8056 C C . THR B 1 390 ? 31.797 25.984 -14.203 1 52.5 390 THR B C 1
ATOM 8058 O O . THR B 1 390 ? 31.25 25.172 -13.453 1 52.5 390 THR B O 1
ATOM 8061 N N . ASN B 1 391 ? 32.062 27.078 -13.766 1 52.72 391 ASN B N 1
ATOM 8062 C CA . ASN B 1 391 ? 31.422 27.719 -12.625 1 52.72 391 ASN B CA 1
ATOM 8063 C C . ASN B 1 391 ? 30.094 28.344 -13.016 1 52.72 391 ASN B C 1
ATOM 8065 O O . ASN B 1 391 ? 29.656 29.328 -12.398 1 52.72 391 ASN B O 1
ATOM 8069 N N . ILE B 1 392 ? 29.609 27.828 -14.242 1 50.88 392 ILE B N 1
ATOM 8070 C CA . ILE B 1 392 ? 28.375 28.438 -14.727 1 50.88 392 ILE B CA 1
ATOM 8071 C C . ILE B 1 392 ? 27.219 27.484 -14.492 1 50.88 392 ILE B C 1
ATOM 8073 O O . ILE B 1 392 ? 27.281 26.312 -14.859 1 50.88 392 ILE B O 1
ATOM 8077 N N . ARG B 1 393 ? 26.328 27.891 -13.781 1 57.53 393 ARG B N 1
ATOM 8078 C CA . ARG B 1 393 ? 25.109 27.109 -13.531 1 57.53 393 ARG B CA 1
ATOM 8079 C C . ARG B 1 393 ? 24.203 27.094 -14.758 1 57.53 393 ARG B C 1
ATOM 8081 O O . ARG B 1 393 ? 24.125 28.078 -15.492 1 57.53 393 ARG B O 1
ATOM 8088 N N . PHE B 1 394 ? 23.672 25.969 -15.094 1 57.31 394 PHE B N 1
ATOM 8089 C CA . PHE B 1 394 ? 22.703 25.922 -16.188 1 57.31 394 PHE B CA 1
ATOM 8090 C C . PHE B 1 394 ? 21.562 26.891 -15.938 1 57.31 394 PHE B C 1
ATOM 8092 O O . PHE B 1 394 ? 21.094 27.031 -14.805 1 57.31 394 PHE B O 1
ATOM 8099 N N . PRO B 1 395 ? 21.359 27.719 -17.016 1 56.59 395 PRO B N 1
ATOM 8100 C CA . PRO B 1 395 ? 20.25 28.656 -16.828 1 56.59 395 PRO B CA 1
ATOM 8101 C C . PRO B 1 395 ? 18.922 27.969 -16.547 1 56.59 395 PRO B C 1
ATOM 8103 O O . PRO B 1 395 ? 18.656 26.891 -17.078 1 56.59 395 PRO B O 1
ATOM 8106 N N . ARG B 1 396 ? 18.328 28.391 -15.531 1 66.75 396 ARG B N 1
ATOM 8107 C CA . ARG B 1 396 ? 16.953 27.922 -15.297 1 66.75 396 ARG B CA 1
ATOM 8108 C C . ARG B 1 396 ? 16.016 28.406 -16.406 1 66.75 396 ARG B C 1
ATOM 8110 O O . ARG B 1 396 ? 16.188 29.5 -16.938 1 66.75 396 ARG B O 1
ATOM 8117 N N . SER B 1 397 ? 15.148 27.531 -16.875 1 75.12 397 SER B N 1
ATOM 8118 C CA . SER B 1 397 ? 14.102 27.922 -17.812 1 75.12 397 SER B CA 1
ATOM 8119 C C . SER B 1 397 ? 13.148 28.938 -17.188 1 75.12 397 SER B C 1
ATOM 8121 O O . SER B 1 397 ? 13.125 29.109 -15.961 1 75.12 397 SER B O 1
ATOM 8123 N N . ARG B 1 398 ? 12.562 29.719 -18 1 79.5 398 ARG B N 1
ATOM 8124 C CA . ARG B 1 398 ? 11.555 30.656 -17.516 1 79.5 398 ARG B CA 1
ATOM 8125 C C . ARG B 1 398 ? 10.5 29.938 -16.672 1 79.5 398 ARG B C 1
ATOM 8127 O O . ARG B 1 398 ? 10.086 30.438 -15.633 1 79.5 398 ARG B O 1
ATOM 8134 N N . PHE B 1 399 ? 10.102 28.828 -17.156 1 84.31 399 PHE B N 1
ATOM 8135 C CA . PHE B 1 399 ? 9.133 28.031 -16.406 1 84.31 399 PHE B CA 1
ATOM 8136 C C . PHE B 1 399 ? 9.695 27.625 -15.047 1 84.31 399 PHE B C 1
ATOM 8138 O O . PHE B 1 399 ? 8.977 27.656 -14.047 1 84.31 399 PHE B O 1
ATOM 8145 N N . GLY B 1 400 ? 10.891 27.219 -15.078 1 83.88 400 GLY B N 1
ATOM 8146 C CA . GLY B 1 400 ? 11.547 26.859 -13.828 1 83.88 400 GLY B CA 1
ATOM 8147 C C . GLY B 1 400 ? 11.602 28 -12.828 1 83.88 400 GLY B C 1
ATOM 8148 O O . GLY B 1 400 ? 11.344 27.797 -11.641 1 83.88 400 GLY B O 1
ATOM 8149 N N . ASN B 1 401 ? 11.883 29.125 -13.266 1 84.25 401 ASN B N 1
ATOM 8150 C CA . ASN B 1 401 ? 11.938 30.297 -12.406 1 84.25 401 ASN B CA 1
ATOM 8151 C C . ASN B 1 401 ? 10.562 30.672 -11.867 1 84.25 401 ASN B C 1
ATOM 8153 O O . ASN B 1 401 ? 10.414 30.969 -10.68 1 84.25 401 ASN B O 1
ATOM 8157 N N . ASP B 1 402 ? 9.625 30.656 -12.781 1 87.44 402 ASP B N 1
ATOM 8158 C CA . ASP B 1 402 ? 8.266 31 -12.375 1 87.44 402 ASP B CA 1
ATOM 8159 C C . ASP B 1 402 ? 7.73 30 -11.359 1 87.44 402 ASP B C 1
ATOM 8161 O O . ASP B 1 402 ? 7.047 30.391 -10.406 1 87.44 402 ASP B O 1
ATOM 8165 N N . THR B 1 403 ? 8.008 28.781 -11.617 1 90.62 403 THR B N 1
ATOM 8166 C CA . THR B 1 403 ? 7.551 27.719 -10.719 1 90.62 403 THR B CA 1
ATOM 8167 C C . THR B 1 403 ? 8.258 27.812 -9.367 1 90.62 403 THR B C 1
ATOM 8169 O O . THR B 1 403 ? 7.645 27.578 -8.328 1 90.62 403 THR B O 1
ATOM 8172 N N . ALA B 1 404 ? 9.523 28.141 -9.398 1 89.56 404 ALA B N 1
ATOM 8173 C CA . ALA B 1 404 ? 10.258 28.344 -8.156 1 89.56 404 ALA B CA 1
ATOM 8174 C C . ALA B 1 404 ? 9.672 29.516 -7.363 1 89.56 404 ALA B C 1
ATOM 8176 O O . ALA B 1 404 ? 9.555 29.438 -6.137 1 89.56 404 ALA B O 1
ATOM 8177 N N . ARG B 1 405 ? 9.344 30.578 -8.039 1 91 405 ARG B N 1
ATOM 8178 C CA . ARG B 1 405 ? 8.734 31.734 -7.387 1 91 405 ARG B CA 1
ATOM 8179 C C . ARG B 1 405 ? 7.398 31.375 -6.758 1 91 405 ARG B C 1
ATOM 8181 O O . ARG B 1 405 ? 7.078 31.812 -5.656 1 91 405 ARG B O 1
ATOM 8188 N N . THR B 1 406 ? 6.676 30.562 -7.535 1 92.5 406 THR B N 1
ATOM 8189 C CA . THR B 1 406 ? 5.395 30.094 -7.012 1 92.5 406 THR B CA 1
ATOM 8190 C C . THR B 1 406 ? 5.598 29.297 -5.723 1 92.5 406 THR B C 1
ATOM 8192 O O . THR B 1 406 ? 4.805 29.422 -4.785 1 92.5 406 THR B O 1
ATOM 8195 N N . CYS B 1 407 ? 6.566 28.516 -5.695 1 94.06 407 CYS B N 1
ATOM 8196 C CA . CYS B 1 407 ? 6.887 27.719 -4.52 1 94.06 407 CYS B CA 1
ATOM 8197 C C . CYS B 1 407 ? 7.172 28.609 -3.316 1 94.06 407 CYS B C 1
ATOM 8199 O O . CYS B 1 407 ? 6.602 28.406 -2.242 1 94.06 407 CYS B O 1
ATOM 8201 N N . VAL B 1 408 ? 7.988 29.625 -3.477 1 94.5 408 VAL B N 1
ATOM 8202 C CA . VAL B 1 408 ? 8.375 30.547 -2.402 1 94.5 408 VAL B CA 1
ATOM 8203 C C . VAL B 1 408 ? 7.164 31.359 -1.966 1 94.5 408 VAL B C 1
ATOM 8205 O O . VAL B 1 408 ? 6.918 31.531 -0.768 1 94.5 408 VAL B O 1
ATOM 8208 N N . HIS B 1 409 ? 6.453 31.828 -2.936 1 93.44 409 HIS B N 1
ATOM 8209 C CA . HIS B 1 409 ? 5.27 32.625 -2.617 1 93.44 409 HIS B CA 1
ATOM 8210 C C . HIS B 1 409 ? 4.25 31.797 -1.836 1 93.44 409 HIS B C 1
ATOM 8212 O O . HIS B 1 409 ? 3.557 32.344 -0.965 1 93.44 409 HIS B O 1
ATOM 8218 N N . SER B 1 410 ? 4.105 30.578 -2.211 1 96.12 410 SER B N 1
ATOM 8219 C CA . SER B 1 410 ? 3.184 29.703 -1.493 1 96.12 410 SER B CA 1
ATOM 8220 C C . SER B 1 410 ? 3.629 29.5 -0.049 1 96.12 410 SER B C 1
ATOM 8222 O O . SER B 1 410 ? 2.799 29.438 0.861 1 96.12 410 SER B O 1
ATOM 8224 N N . ALA B 1 411 ? 4.898 29.344 0.162 1 97.12 411 ALA B N 1
ATOM 8225 C CA . ALA B 1 411 ? 5.434 29.219 1.516 1 97.12 411 ALA B CA 1
ATOM 8226 C C . ALA B 1 411 ? 5.168 30.469 2.336 1 97.12 411 ALA B C 1
ATOM 8228 O O . ALA B 1 411 ? 4.762 30.391 3.496 1 97.12 411 ALA B O 1
ATOM 8229 N N . LEU B 1 412 ? 5.402 31.656 1.703 1 96.44 412 LEU B N 1
ATOM 8230 C CA . LEU B 1 412 ? 5.141 32.938 2.361 1 96.44 412 LEU B CA 1
ATOM 8231 C C . LEU B 1 412 ? 3.664 33.062 2.703 1 96.44 412 LEU B C 1
ATOM 8233 O O . LEU B 1 412 ? 3.314 33.5 3.799 1 96.44 412 LEU B O 1
ATOM 8237 N N . SER B 1 413 ? 2.842 32.688 1.733 1 95.69 413 SER B N 1
ATOM 8238 C CA . SER B 1 413 ? 1.4 32.75 1.95 1 95.69 413 SER B CA 1
ATOM 8239 C C . SER B 1 413 ? 0.963 31.859 3.096 1 95.69 413 SER B C 1
ATOM 8241 O O . SER B 1 413 ? 0.119 32.25 3.908 1 95.69 413 SER B O 1
ATOM 8243 N N . LEU B 1 414 ? 1.477 30.672 3.176 1 96.94 414 LEU B N 1
ATOM 8244 C CA . LEU B 1 414 ? 1.149 29.719 4.242 1 96.94 414 LEU B CA 1
ATOM 8245 C C . LEU B 1 414 ? 1.489 30.312 5.609 1 96.94 414 LEU B C 1
ATOM 8247 O O . LEU B 1 414 ? 0.673 30.25 6.531 1 96.94 414 LEU B O 1
ATOM 8251 N N . ILE B 1 415 ? 2.67 30.938 5.754 1 96.88 415 ILE B N 1
ATOM 8252 C CA . ILE B 1 415 ? 3.098 31.516 7.016 1 96.88 415 ILE B CA 1
ATOM 8253 C C . ILE B 1 415 ? 2.232 32.75 7.336 1 96.88 415 ILE B C 1
ATOM 8255 O O . ILE B 1 415 ? 1.916 33 8.5 1 96.88 415 ILE B O 1
ATOM 8259 N N . SER B 1 416 ? 1.812 33.438 6.305 1 94.88 416 SER B N 1
ATOM 8260 C CA . SER B 1 416 ? 1.034 34.656 6.5 1 94.88 416 SER B CA 1
ATOM 8261 C C . SER B 1 416 ? -0.333 34.344 7.102 1 94.88 416 SER B C 1
ATOM 8263 O O . SER B 1 416 ? -0.96 35.219 7.707 1 94.88 416 SER B O 1
ATOM 8265 N N . ILE B 1 417 ? -0.827 33.156 6.918 1 94.88 417 ILE B N 1
ATOM 8266 C CA . ILE B 1 417 ? -2.117 32.75 7.457 1 94.88 417 ILE B CA 1
ATOM 8267 C C . ILE B 1 417 ? -2.076 32.781 8.984 1 94.88 417 ILE B C 1
ATOM 8269 O O . ILE B 1 417 ? -3.08 33.094 9.633 1 94.88 417 ILE B O 1
ATOM 8273 N N . LEU B 1 418 ? -0.947 32.5 9.578 1 95.44 418 LEU B N 1
ATOM 8274 C CA . LEU B 1 418 ? -0.798 32.438 11.031 1 95.44 418 LEU B CA 1
ATOM 8275 C C . LEU B 1 418 ? -0.792 33.844 11.633 1 95.44 418 LEU B C 1
ATOM 8277 O O . LEU B 1 418 ? -0.221 34.781 11.055 1 95.44 418 LEU B O 1
ATOM 8281 N N . PRO B 1 419 ? -1.384 33.938 12.75 1 94.81 419 PRO B N 1
ATOM 8282 C CA . PRO B 1 419 ? -1.3 35.219 13.445 1 94.81 419 PRO B CA 1
ATOM 8283 C C . PRO B 1 419 ? 0.138 35.625 13.766 1 94.81 419 PRO B C 1
ATOM 8285 O O . PRO B 1 419 ? 1.014 34.781 13.883 1 94.81 419 PRO B O 1
ATOM 8288 N N . GLU B 1 420 ? 0.321 36.906 13.906 1 93.88 420 GLU B N 1
ATOM 8289 C CA . GLU B 1 420 ? 1.656 37.438 14.195 1 93.88 420 GLU B CA 1
ATOM 8290 C C . GLU B 1 420 ? 2.17 36.906 15.539 1 93.88 420 GLU B C 1
ATOM 8292 O O . GLU B 1 420 ? 3.348 36.562 15.664 1 93.88 420 GLU B O 1
ATOM 8297 N N . THR B 1 421 ? 1.271 36.875 16.5 1 94 421 THR B N 1
ATOM 8298 C CA . THR B 1 421 ? 1.615 36.312 17.812 1 94 421 THR B CA 1
ATOM 8299 C C . THR B 1 421 ? 1.063 34.875 17.953 1 94 421 THR B C 1
ATOM 8301 O O . THR B 1 421 ? -0.135 34.656 17.766 1 94 421 THR B O 1
ATOM 8304 N N . PRO B 1 422 ? 1.936 34 18.312 1 94.81 422 PRO B N 1
ATOM 8305 C CA . PRO B 1 422 ? 1.474 32.594 18.453 1 94.81 422 PRO B CA 1
ATOM 8306 C C . PRO B 1 422 ? 0.379 32.469 19.516 1 94.81 422 PRO B C 1
ATOM 8308 O O . PRO B 1 422 ? 0.486 33.031 20.594 1 94.81 422 PRO B O 1
ATOM 8311 N N . SER B 1 423 ? -0.684 31.828 19.156 1 94.19 423 SER B N 1
ATOM 8312 C CA . SER B 1 423 ? -1.809 31.516 20.031 1 94.19 423 SER B CA 1
ATOM 8313 C C . SER B 1 423 ? -2.205 30.047 19.922 1 94.19 423 SER B C 1
ATOM 8315 O O . SER B 1 423 ? -2.711 29.609 18.875 1 94.19 423 SER B O 1
ATOM 8317 N N . ILE B 1 424 ? -2.068 29.344 21 1 92.12 424 ILE B N 1
ATOM 8318 C CA . ILE B 1 424 ? -2.408 27.938 21.016 1 92.12 424 ILE B CA 1
ATOM 8319 C C . ILE B 1 424 ? -3.92 27.766 20.891 1 92.12 424 ILE B C 1
ATOM 8321 O O . ILE B 1 424 ? -4.395 26.828 20.25 1 92.12 424 ILE B O 1
ATOM 8325 N N . GLU B 1 425 ? -4.621 28.688 21.516 1 92.88 425 GLU B N 1
ATOM 8326 C CA . GLU B 1 425 ? -6.078 28.656 21.422 1 92.88 425 GLU B CA 1
ATOM 8327 C C . GLU B 1 425 ? -6.543 28.797 19.984 1 92.88 425 GLU B C 1
ATOM 8329 O O . GLU B 1 425 ? -7.414 28.047 19.531 1 92.88 425 GLU B O 1
ATOM 8334 N N . TRP B 1 426 ? -5.961 29.719 19.312 1 95.19 426 TRP B N 1
ATOM 8335 C CA . TRP B 1 426 ? -6.297 29.891 17.906 1 95.19 426 TRP B CA 1
ATOM 8336 C C . TRP B 1 426 ? -5.926 28.656 17.094 1 95.19 426 TRP B C 1
ATOM 8338 O O . TRP B 1 426 ? -6.707 28.188 16.25 1 95.19 426 TRP B O 1
ATOM 8348 N N . LEU B 1 427 ? -4.781 28.156 17.328 1 95.75 427 LEU B N 1
ATOM 8349 C CA . LEU B 1 427 ? -4.273 27 16.609 1 95.75 427 LEU B CA 1
ATOM 8350 C C . LEU B 1 427 ? -5.207 25.797 16.766 1 95.75 427 LEU B C 1
ATOM 8352 O O . LEU B 1 427 ? -5.527 25.125 15.781 1 95.75 427 LEU B O 1
ATOM 8356 N N . LEU B 1 428 ? -5.703 25.547 17.938 1 95 428 LEU B N 1
ATOM 8357 C CA . LEU B 1 428 ? -6.516 24.375 18.234 1 95 428 LEU B CA 1
ATOM 8358 C C . LEU B 1 428 ? -7.914 24.516 17.641 1 95 428 LEU B C 1
ATOM 8360 O O . LEU B 1 428 ? -8.5 23.516 17.188 1 95 428 LEU B O 1
ATOM 8364 N N . ASN B 1 429 ? -8.406 25.703 17.547 1 94.44 429 ASN B N 1
ATOM 8365 C CA . ASN B 1 429 ? -9.797 25.891 17.156 1 94.44 429 ASN B CA 1
ATOM 8366 C C . ASN B 1 429 ? -9.922 26.156 15.656 1 94.44 429 ASN B C 1
ATOM 8368 O O . ASN B 1 429 ? -10.977 25.922 15.07 1 94.44 429 ASN B O 1
ATOM 8372 N N . ILE B 1 430 ? -8.836 26.625 15.094 1 94.81 430 ILE B N 1
ATOM 8373 C CA . ILE B 1 430 ? -8.977 27.172 13.75 1 94.81 430 ILE B CA 1
ATOM 8374 C C . ILE B 1 430 ? -8.211 26.297 12.758 1 94.81 430 ILE B C 1
ATOM 8376 O O . ILE B 1 430 ? -8.594 26.188 11.586 1 94.81 430 ILE B O 1
ATOM 8380 N N . THR B 1 431 ? -7.191 25.672 13.148 1 96.62 431 THR B N 1
ATOM 8381 C CA . THR B 1 431 ? -6.348 24.922 12.242 1 96.62 431 THR B CA 1
ATOM 8382 C C . THR B 1 431 ? -6.484 23.422 12.5 1 96.62 431 THR B C 1
ATOM 8384 O O . THR B 1 431 ? -7.062 23.016 13.508 1 96.62 431 THR B O 1
ATOM 8387 N N . PRO B 1 432 ? -6.09 22.594 11.492 1 97 432 PRO B N 1
ATOM 8388 C CA . PRO B 1 432 ? -5.895 21.172 11.805 1 97 432 PRO B CA 1
ATOM 8389 C C . PRO B 1 432 ? -4.703 20.938 12.727 1 97 432 PRO B C 1
ATOM 8391 O O . PRO B 1 432 ? -3.607 20.609 12.25 1 97 432 PRO B O 1
ATOM 8394 N N . TRP B 1 433 ? -4.941 21.031 13.992 1 96.5 433 TRP B N 1
ATOM 8395 C CA . TRP B 1 433 ? -3.896 21.078 15.008 1 96.5 433 TRP B CA 1
ATOM 8396 C C . TRP B 1 433 ? -3.043 19.812 14.969 1 96.5 433 TRP B C 1
ATOM 8398 O O . TRP B 1 433 ? -1.893 19.812 15.414 1 96.5 433 TRP B O 1
ATOM 8408 N N . TRP B 1 434 ? -3.543 18.719 14.414 1 95 434 TRP B N 1
ATOM 8409 C CA . TRP B 1 434 ? -2.836 17.453 14.391 1 95 434 TRP B CA 1
ATOM 8410 C C . TRP B 1 434 ? -1.783 17.422 13.289 1 95 434 TRP B C 1
ATOM 8412 O O . TRP B 1 434 ? -0.933 16.531 13.25 1 95 434 TRP B O 1
ATOM 8422 N N . CYS B 1 435 ? -1.8 18.375 12.312 1 94.25 435 CYS B N 1
ATOM 8423 C CA . CYS B 1 435 ? -0.79 18.312 11.258 1 94.25 435 CYS B CA 1
ATOM 8424 C C . CYS B 1 435 ? -0.262 19.703 10.938 1 94.25 435 CYS B C 1
ATOM 8426 O O . CYS B 1 435 ? 0.47 19.891 9.961 1 94.25 435 CYS B O 1
ATOM 8428 N N . VAL B 1 436 ? -0.54 20.703 11.711 1 95.31 436 VAL B N 1
ATOM 8429 C CA . VAL B 1 436 ? -0.128 22.078 11.445 1 95.31 436 VAL B CA 1
ATOM 8430 C C . VAL B 1 436 ? 1.394 22.188 11.523 1 95.31 436 VAL B C 1
ATOM 8432 O O . VAL B 1 436 ? 2.004 22.984 10.797 1 95.31 436 VAL B O 1
ATOM 8435 N N . LEU B 1 437 ? 2 21.469 12.414 1 95.94 437 LEU B N 1
ATOM 8436 C CA . LEU B 1 437 ? 3.457 21.453 12.5 1 95.94 437 LEU B CA 1
ATOM 8437 C C . LEU B 1 437 ? 4.074 21.125 11.141 1 95.94 437 LEU B C 1
ATOM 8439 O O . LEU B 1 437 ? 5.078 21.719 10.75 1 95.94 437 LEU B O 1
ATOM 8443 N N . HIS B 1 438 ? 3.508 20.172 10.477 1 95.94 438 HIS B N 1
ATOM 8444 C CA . HIS B 1 438 ? 4.016 19.797 9.156 1 95.94 438 HIS B CA 1
ATOM 8445 C C . HIS B 1 438 ? 3.926 20.969 8.18 1 95.94 438 HIS B C 1
ATOM 8447 O O . HIS B 1 438 ? 4.863 21.219 7.422 1 95.94 438 HIS B O 1
ATOM 8453 N N . PHE B 1 439 ? 2.82 21.672 8.156 1 97.56 439 PHE B N 1
ATOM 8454 C CA . PHE B 1 439 ? 2.66 22.812 7.266 1 97.56 439 PHE B CA 1
ATOM 8455 C C . PHE B 1 439 ? 3.701 23.891 7.566 1 97.56 439 PHE B C 1
ATOM 8457 O O . PHE B 1 439 ? 4.293 24.469 6.648 1 97.56 439 PHE B O 1
ATOM 8464 N N . LEU B 1 440 ? 3.932 24.078 8.82 1 97.25 440 LEU B N 1
ATOM 8465 C CA . LEU B 1 440 ? 4.914 25.078 9.258 1 97.25 440 LEU B CA 1
ATOM 8466 C C . LEU B 1 440 ? 6.316 24.688 8.797 1 97.25 440 LEU B C 1
ATOM 8468 O O . LEU B 1 440 ? 7.043 25.516 8.25 1 97.25 440 LEU B O 1
ATOM 8472 N N . MET B 1 441 ? 6.645 23.469 9 1 96.75 441 MET B N 1
ATOM 8473 C CA . MET B 1 441 ? 7.977 22.984 8.648 1 96.75 441 MET B CA 1
ATOM 8474 C C . MET B 1 441 ? 8.18 22.984 7.141 1 96.75 441 MET B C 1
ATOM 8476 O O . MET B 1 441 ? 9.266 23.281 6.652 1 96.75 441 MET B O 1
ATOM 8480 N N . GLN B 1 442 ? 7.16 22.594 6.422 1 96.44 442 GLN B N 1
ATOM 8481 C CA . GLN B 1 442 ? 7.227 22.609 4.965 1 96.44 442 GLN B CA 1
ATOM 8482 C C . GLN B 1 442 ? 7.523 24.016 4.441 1 96.44 442 GLN B C 1
ATOM 8484 O O . GLN B 1 442 ? 8.422 24.203 3.615 1 96.44 442 GLN B O 1
ATOM 8489 N N . ALA B 1 443 ? 6.77 24.953 4.914 1 97.88 443 ALA B N 1
ATOM 8490 C CA . ALA B 1 443 ? 6.945 26.328 4.473 1 97.88 443 ALA B CA 1
ATOM 8491 C C . ALA B 1 443 ? 8.305 26.875 4.91 1 97.88 443 ALA B C 1
ATOM 8493 O O . ALA B 1 443 ? 9.016 27.5 4.113 1 97.88 443 ALA B O 1
ATOM 8494 N N . LEU B 1 444 ? 8.664 26.656 6.141 1 97.75 444 LEU B N 1
ATOM 8495 C CA . LEU B 1 444 ? 9.922 27.156 6.672 1 97.75 444 LEU B CA 1
ATOM 8496 C C . LEU B 1 444 ? 11.109 26.578 5.91 1 97.75 444 LEU B C 1
ATOM 8498 O O . LEU B 1 444 ? 12.078 27.281 5.633 1 97.75 444 LEU B O 1
ATOM 8502 N N . THR B 1 445 ? 11.047 25.281 5.602 1 95.5 445 THR B N 1
ATOM 8503 C CA . THR B 1 445 ? 12.125 24.641 4.859 1 95.5 445 THR B CA 1
ATOM 8504 C C . THR B 1 445 ? 12.32 25.312 3.5 1 95.5 445 THR B C 1
ATOM 8506 O O . THR B 1 445 ? 13.453 25.547 3.074 1 95.5 445 THR B O 1
ATOM 8509 N N . VAL B 1 446 ? 11.258 25.594 2.799 1 95.81 446 VAL B N 1
ATOM 8510 C CA . VAL B 1 446 ? 11.32 26.266 1.505 1 95.81 446 VAL B CA 1
ATOM 8511 C C . VAL B 1 446 ? 11.984 27.641 1.667 1 95.81 446 VAL B C 1
ATOM 8513 O O . VAL B 1 446 ? 12.844 28.016 0.867 1 95.81 446 VAL B O 1
ATOM 8516 N N . LEU B 1 447 ? 11.594 28.359 2.686 1 96.38 447 LEU B N 1
ATOM 8517 C CA . LEU B 1 447 ? 12.133 29.703 2.916 1 96.38 447 LEU B CA 1
ATOM 8518 C C . LEU B 1 447 ? 13.617 29.641 3.246 1 96.38 447 LEU B C 1
ATOM 8520 O O . LEU B 1 447 ? 14.398 30.469 2.76 1 96.38 447 LEU B O 1
ATOM 8524 N N . LEU B 1 448 ? 14.016 28.688 4.031 1 94.69 448 LEU B N 1
ATOM 8525 C CA . LEU B 1 448 ? 15.43 28.547 4.387 1 94.69 448 LEU B CA 1
ATOM 8526 C C . LEU B 1 448 ? 16.25 28.156 3.168 1 94.69 448 LEU B C 1
ATOM 8528 O O . LEU B 1 448 ? 17.391 28.594 3.023 1 94.69 448 LEU B O 1
ATOM 8532 N N . ILE B 1 449 ? 15.68 27.266 2.322 1 91.5 449 ILE B N 1
ATOM 8533 C CA . ILE B 1 449 ? 16.359 26.938 1.079 1 91.5 449 ILE B CA 1
ATOM 8534 C C . ILE B 1 449 ? 16.562 28.188 0.238 1 91.5 449 ILE B C 1
ATOM 8536 O O . ILE B 1 449 ? 17.656 28.422 -0.302 1 91.5 449 ILE B O 1
ATOM 8540 N N . GLN B 1 450 ? 15.547 28.984 0.193 1 90.75 450 GLN B N 1
ATOM 8541 C CA . GLN B 1 450 ? 15.625 30.219 -0.59 1 90.75 450 GLN B CA 1
ATOM 8542 C C . GLN B 1 450 ? 16.672 31.172 -0.022 1 90.75 450 GLN B C 1
ATOM 8544 O O . GLN B 1 450 ? 17.391 31.828 -0.774 1 90.75 450 GLN B O 1
ATOM 8549 N N . LEU B 1 451 ? 16.75 31.281 1.255 1 90.44 451 LEU B N 1
ATOM 8550 C CA . LEU B 1 451 ? 17.75 32.125 1.895 1 90.44 451 LEU B CA 1
ATOM 8551 C C . LEU B 1 451 ? 19.156 31.594 1.592 1 90.44 451 LEU B C 1
ATOM 8553 O O . LEU B 1 451 ? 20.109 32.375 1.476 1 90.44 451 LEU B O 1
ATOM 8557 N N . SER B 1 452 ? 19.266 30.312 1.45 1 87.38 452 SER B N 1
ATOM 8558 C CA . SER B 1 452 ? 20.562 29.703 1.193 1 87.38 452 SER B CA 1
ATOM 8559 C C . SER B 1 452 ? 21 29.922 -0.249 1 87.38 452 SER B C 1
ATOM 8561 O O . SER B 1 452 ? 22.172 30.188 -0.507 1 87.38 452 SER B O 1
ATOM 8563 N N . ILE B 1 453 ? 20.125 29.75 -1.211 1 83.69 453 ILE B N 1
ATOM 8564 C CA . ILE B 1 453 ? 20.484 29.781 -2.625 1 83.69 453 ILE B CA 1
ATOM 8565 C C . ILE B 1 453 ? 20.453 31.219 -3.145 1 83.69 453 ILE B C 1
ATOM 8567 O O . ILE B 1 453 ? 21.172 31.562 -4.086 1 83.69 453 ILE B O 1
ATOM 8571 N N . GLY B 1 454 ? 19.703 32 -2.557 1 79.19 454 GLY B N 1
ATOM 8572 C CA . GLY B 1 454 ? 19.562 33.375 -3.047 1 79.19 454 GLY B CA 1
ATOM 8573 C C . GLY B 1 454 ? 18.328 33.562 -3.906 1 79.19 454 GLY B C 1
ATOM 8574 O O . GLY B 1 454 ? 17.594 32.594 -4.18 1 79.19 454 GLY B O 1
ATOM 8575 N N . PRO B 1 455 ? 18.109 34.812 -4.301 1 76.31 455 PRO B N 1
ATOM 8576 C CA . PRO B 1 455 ? 16.859 35.125 -4.988 1 76.31 455 PRO B CA 1
ATOM 8577 C C . PRO B 1 455 ? 16.781 34.5 -6.387 1 76.31 455 PRO B C 1
ATOM 8579 O O . PRO B 1 455 ? 17.812 34.312 -7.035 1 76.31 455 PRO B O 1
ATOM 8582 N N . VAL B 1 456 ? 15.633 34.094 -6.781 1 69.19 456 VAL B N 1
ATOM 8583 C CA . VAL B 1 456 ? 15.359 33.625 -8.141 1 69.19 456 VAL B CA 1
ATOM 8584 C C . VAL B 1 456 ? 15.359 34.812 -9.102 1 69.19 456 VAL B C 1
ATOM 8586 O O . VAL B 1 456 ? 14.688 35.812 -8.852 1 69.19 456 VAL B O 1
ATOM 8589 N N . PRO B 1 457 ? 16.359 34.812 -10.156 1 60.5 457 PRO B N 1
ATOM 8590 C CA . PRO B 1 457 ? 16.469 35.969 -11.062 1 60.5 457 PRO B CA 1
ATOM 8591 C C . PRO B 1 457 ? 15.18 36.25 -11.812 1 60.5 457 PRO B C 1
ATOM 8593 O O . PRO B 1 457 ? 14.438 35.312 -12.148 1 60.5 457 PRO B O 1
ATOM 8596 N N . PHE B 1 458 ? 14.688 37.438 -11.812 1 48.03 458 PHE B N 1
ATOM 8597 C CA . PHE B 1 458 ? 13.602 37.875 -12.703 1 48.03 458 PHE B CA 1
ATOM 8598 C C . PHE B 1 458 ? 14.141 38.188 -14.094 1 48.03 458 PHE B C 1
ATOM 8600 O O . PHE B 1 458 ? 15.086 38.969 -14.227 1 48.03 458 PHE B O 1
ATOM 8607 N N . LEU B 1 459 ? 14.469 37.344 -15.07 1 45.84 459 LEU B N 1
ATOM 8608 C CA . LEU B 1 459 ? 14.953 37.719 -16.391 1 45.84 459 LEU B CA 1
ATOM 8609 C C . LEU B 1 459 ? 14.094 38.812 -16.984 1 45.84 459 LEU B C 1
ATOM 8611 O O . LEU B 1 459 ? 12.961 38.594 -17.391 1 45.84 459 LEU B O 1
ATOM 8615 N N . GLY B 1 460 ? 13.883 40.031 -16.562 1 37.12 460 GLY B N 1
ATOM 8616 C CA . GLY B 1 460 ? 13.359 41.062 -17.469 1 37.12 460 GLY B CA 1
ATOM 8617 C C . GLY B 1 460 ? 14.109 41.125 -18.797 1 37.12 460 GLY B C 1
ATOM 8618 O O . GLY B 1 460 ? 13.547 41.5 -19.812 1 37.12 460 GLY B O 1
ATOM 8619 N N . ASN B 1 461 ? 15.414 41.594 -18.891 1 32.62 461 ASN B N 1
ATOM 8620 C CA . ASN B 1 461 ? 16.031 42.25 -20.031 1 32.62 461 ASN B CA 1
ATOM 8621 C C . ASN B 1 461 ? 16.344 41.25 -21.156 1 32.62 461 ASN B C 1
ATOM 8623 O O . ASN B 1 461 ? 17.25 40.438 -21.016 1 32.62 461 ASN B O 1
ATOM 8627 N N . HIS B 1 462 ? 15.422 40.906 -22.062 1 31.58 462 HIS B N 1
ATOM 8628 C CA . HIS B 1 462 ? 15.781 40.594 -23.438 1 31.58 462 HIS B CA 1
ATOM 8629 C C . HIS B 1 462 ? 16.906 41.5 -23.938 1 31.58 462 HIS B C 1
ATOM 8631 O O . HIS B 1 462 ? 16.969 42.688 -23.594 1 31.58 462 HIS B O 1
ATOM 8637 N N . GLY B 1 463 ? 18 41.188 -24.5 1 27.89 463 GLY B N 1
ATOM 8638 C CA . GLY B 1 463 ? 18.578 41.969 -25.594 1 27.89 463 GLY B CA 1
ATOM 8639 C C . GLY B 1 463 ? 17.547 42.531 -26.531 1 27.89 463 GLY B C 1
ATOM 8640 O O . GLY B 1 463 ? 16.359 42.219 -26.438 1 27.89 463 GLY B O 1
ATOM 8641 N N . GLU B 1 464 ? 17.875 43.531 -27.781 1 29.23 464 GLU B N 1
ATOM 8642 C CA . GLU B 1 464 ? 17.312 44.156 -28.969 1 29.23 464 GLU B CA 1
ATOM 8643 C C . GLU B 1 464 ? 16.359 43.219 -29.688 1 29.23 464 GLU B C 1
ATOM 8645 O O . GLU B 1 464 ? 15.641 43.625 -30.609 1 29.23 464 GLU B O 1
ATOM 8650 N N . GLY B 1 465 ? 16.688 42 -30.109 1 28.27 465 GLY B N 1
ATOM 8651 C CA . GLY B 1 465 ? 15.805 41.625 -31.203 1 28.27 465 GLY B CA 1
ATOM 8652 C C . GLY B 1 465 ? 14.344 41.625 -30.812 1 28.27 465 GLY B C 1
ATOM 8653 O O . GLY B 1 465 ? 13.664 42.656 -30.953 1 28.27 465 GLY B O 1
ATOM 8654 N N . GLU B 1 466 ? 13.508 40.5 -31.109 1 28.84 466 GLU B N 1
ATOM 8655 C CA . GLU B 1 466 ? 12.086 40.562 -31.406 1 28.84 466 GLU B CA 1
ATOM 8656 C C . GLU B 1 466 ? 11.281 40.969 -30.172 1 28.84 466 GLU B C 1
ATOM 8658 O O . GLU B 1 466 ? 11.68 40.719 -29.047 1 28.84 466 GLU B O 1
ATOM 8663 N N . GLN B 1 467 ? 10.312 42 -30.266 1 24.64 467 GLN B N 1
ATOM 8664 C CA . GLN B 1 467 ? 9.094 42.531 -29.688 1 24.64 467 GLN B CA 1
ATOM 8665 C C . GLN B 1 467 ? 8.305 41.469 -28.953 1 24.64 467 GLN B C 1
ATOM 8667 O O . GLN B 1 467 ? 7.25 41.031 -29.422 1 24.64 467 GLN B O 1
ATOM 8672 N N . ALA B 1 468 ? 8.789 40.375 -28.562 1 27.05 468 ALA B N 1
ATOM 8673 C CA . ALA B 1 468 ? 7.656 39.562 -28.094 1 27.05 468 ALA B CA 1
ATOM 8674 C C . ALA B 1 468 ? 6.812 40.344 -27.094 1 27.05 468 ALA B C 1
ATOM 8676 O O . ALA B 1 468 ? 7.332 41.188 -26.344 1 27.05 468 ALA B O 1
ATOM 8677 N N . GLY B 1 469 ? 5.395 40.188 -27.094 1 26.42 469 GLY B N 1
ATOM 8678 C CA . GLY B 1 469 ? 4.27 40.844 -26.453 1 26.42 469 GLY B CA 1
ATOM 8679 C C . GLY B 1 469 ? 4.477 41.062 -24.953 1 26.42 469 GLY B C 1
ATOM 8680 O O . GLY B 1 469 ? 5.312 40.375 -24.344 1 26.42 469 GLY B O 1
ATOM 8681 N N . GLN B 1 470 ? 4.184 42.219 -24.359 1 27.64 470 GLN B N 1
ATOM 8682 C CA . GLN B 1 470 ? 3.914 42.781 -23.047 1 27.64 470 GLN B CA 1
ATOM 8683 C C . GLN B 1 470 ? 3.258 41.781 -22.109 1 27.64 470 GLN B C 1
ATOM 8685 O O . GLN B 1 470 ? 2.031 41.656 -22.078 1 27.64 470 GLN B O 1
ATOM 8690 N N . GLY B 1 471 ? 3.561 40.5 -22.219 1 30.11 471 GLY B N 1
ATOM 8691 C CA . GLY B 1 471 ? 2.768 39.812 -21.234 1 30.11 471 GLY B CA 1
ATOM 8692 C C . GLY B 1 471 ? 2.832 40.406 -19.844 1 30.11 471 GLY B C 1
ATOM 8693 O O . GLY B 1 471 ? 3.828 41.062 -19.484 1 30.11 471 GLY B O 1
ATOM 8694 N N . ASP B 1 472 ? 1.701 40.75 -19.219 1 31.11 472 ASP B N 1
ATOM 8695 C CA . ASP B 1 472 ? 1.279 41.375 -17.969 1 31.11 472 ASP B CA 1
ATOM 8696 C C . ASP B 1 472 ? 2.119 40.875 -16.781 1 31.11 472 ASP B C 1
ATOM 8698 O O . ASP B 1 472 ? 2.199 39.688 -16.547 1 31.11 472 ASP B O 1
ATOM 8702 N N . THR B 1 473 ? 3.238 41.469 -16.531 1 33.69 473 THR B N 1
ATOM 8703 C CA . THR B 1 473 ? 3.859 41.406 -15.211 1 33.69 473 THR B CA 1
ATOM 8704 C C . THR B 1 473 ? 2.803 41.25 -14.117 1 33.69 473 THR B C 1
ATOM 8706 O O . THR B 1 473 ? 1.844 42.031 -14.07 1 33.69 473 THR B O 1
ATOM 8709 N N . ASP B 1 474 ? 2.508 40.156 -13.766 1 34.22 474 ASP B N 1
ATOM 8710 C CA . ASP B 1 474 ? 1.595 40.031 -12.633 1 34.22 474 ASP B CA 1
ATOM 8711 C C . ASP B 1 474 ? 1.904 41.094 -11.57 1 34.22 474 ASP B C 1
ATOM 8713 O O . ASP B 1 474 ? 2.988 41.094 -10.984 1 34.22 474 ASP B O 1
ATOM 8717 N N . PRO B 1 475 ? 1.379 42.312 -11.531 1 34.56 475 PRO B N 1
ATOM 8718 C CA . PRO B 1 475 ? 1.575 43.469 -10.633 1 34.56 475 PRO B CA 1
ATOM 8719 C C . PRO B 1 475 ? 1.608 43.062 -9.164 1 34.56 475 PRO B C 1
ATOM 8721 O O . PRO B 1 475 ? 1.992 43.875 -8.312 1 34.56 475 PRO B O 1
ATOM 8724 N N . ASN B 1 476 ? 1.024 42.062 -8.844 1 36.03 476 ASN B N 1
ATOM 8725 C CA . ASN B 1 476 ? 0.798 41.812 -7.422 1 36.03 476 ASN B CA 1
ATOM 8726 C C . ASN B 1 476 ? 2.092 41.438 -6.703 1 36.03 476 ASN B C 1
ATOM 8728 O O . ASN B 1 476 ? 2.1 41.25 -5.488 1 36.03 476 ASN B O 1
ATOM 8732 N N . ILE B 1 477 ? 3.051 40.812 -7.266 1 44 477 ILE B N 1
ATOM 8733 C CA . ILE B 1 477 ? 4.309 40.625 -6.547 1 44 477 ILE B CA 1
ATOM 8734 C C . ILE B 1 477 ? 5.141 41.906 -6.625 1 44 477 ILE B C 1
ATOM 8736 O O . ILE B 1 477 ? 5.93 42.094 -7.555 1 44 477 ILE B O 1
ATOM 8740 N N . THR B 1 478 ? 4.641 43.062 -6.203 1 44.75 478 THR B N 1
ATOM 8741 C CA . THR B 1 478 ? 5.176 44.406 -6.234 1 44.75 478 THR B CA 1
ATOM 8742 C C . THR B 1 478 ? 6.453 44.5 -5.402 1 44.75 478 THR B C 1
ATOM 8744 O O . THR B 1 478 ? 7.031 45.594 -5.258 1 44.75 478 THR B O 1
ATOM 8747 N N . ALA B 1 479 ? 6.805 43.562 -4.535 1 49.41 479 ALA B N 1
ATOM 8748 C CA . ALA B 1 479 ? 7.988 43.969 -3.787 1 49.41 479 ALA B CA 1
ATOM 8749 C C . ALA B 1 479 ? 9.227 44 -4.684 1 49.41 479 ALA B C 1
ATOM 8751 O O . ALA B 1 479 ? 9.445 43.062 -5.477 1 49.41 479 ALA B O 1
ATOM 8752 N N . PRO B 1 480 ? 9.859 45.094 -4.668 1 51.78 480 PRO B N 1
ATOM 8753 C CA . PRO B 1 480 ? 11.125 45.156 -5.402 1 51.78 480 PRO B CA 1
ATOM 8754 C C . PRO B 1 480 ? 12.055 43.969 -5.086 1 51.78 480 PRO B C 1
ATOM 8756 O O . PRO B 1 480 ? 12.031 43.438 -3.971 1 51.78 480 PRO B O 1
ATOM 8759 N N . GLU B 1 481 ? 12.523 43.219 -6.121 1 57.53 481 GLU B N 1
ATOM 8760 C CA . GLU B 1 481 ? 13.469 42.125 -6.027 1 57.53 481 GLU B CA 1
ATOM 8761 C C . GLU B 1 481 ? 14.445 42.312 -4.871 1 57.53 481 GLU B C 1
ATOM 8763 O O . GLU B 1 481 ? 14.859 41.344 -4.227 1 57.53 481 GLU B O 1
ATOM 8768 N N . ASN B 1 482 ? 14.633 43.625 -4.516 1 59.56 482 ASN B N 1
ATOM 8769 C CA . ASN B 1 482 ? 15.648 43.938 -3.521 1 59.56 482 ASN B CA 1
ATOM 8770 C C . ASN B 1 482 ? 15.141 43.719 -2.102 1 59.56 482 ASN B C 1
ATOM 8772 O O . ASN B 1 482 ? 15.93 43.625 -1.163 1 59.56 482 ASN B O 1
ATOM 8776 N N . GLN B 1 483 ? 13.805 43.531 -1.947 1 71.31 483 GLN B N 1
ATOM 8777 C CA . GLN B 1 483 ? 13.289 43.406 -0.588 1 71.31 483 GLN B CA 1
ATOM 8778 C C . GLN B 1 483 ? 12.891 41.969 -0.269 1 71.31 483 GLN B C 1
ATOM 8780 O O . GLN B 1 483 ? 12.555 41.656 0.873 1 71.31 483 GLN B O 1
ATOM 8785 N N . MET B 1 484 ? 13.109 41.062 -1.192 1 81.31 484 MET B N 1
ATOM 8786 C CA . MET B 1 484 ? 12.617 39.688 -1.061 1 81.31 484 MET B CA 1
ATOM 8787 C C . MET B 1 484 ? 13.367 38.938 0.037 1 81.31 484 MET B C 1
ATOM 8789 O O . MET B 1 484 ? 12.75 38.25 0.861 1 81.31 484 MET B O 1
ATOM 8793 N N . PRO B 1 485 ? 14.578 39.188 0.139 1 84.31 485 PRO B N 1
ATOM 8794 C CA . PRO B 1 485 ? 15.289 38.469 1.194 1 84.31 485 PRO B CA 1
ATOM 8795 C C . PRO B 1 485 ? 14.836 38.875 2.596 1 84.31 485 PRO B C 1
ATOM 8797 O O . PRO B 1 485 ? 14.758 38 3.49 1 84.31 485 PRO B O 1
ATOM 8800 N N . GLU B 1 486 ? 14.516 40.125 2.736 1 89.75 486 GLU B N 1
ATOM 8801 C CA . GLU B 1 486 ? 14.062 40.594 4.043 1 89.75 486 GLU B CA 1
ATOM 8802 C C . GLU B 1 486 ? 12.688 40.031 4.383 1 89.75 486 GLU B C 1
ATOM 8804 O O . GLU B 1 486 ? 12.414 39.688 5.539 1 89.75 486 GLU B O 1
ATOM 8809 N N . ILE B 1 487 ? 11.852 39.969 3.379 1 92.81 487 ILE B N 1
ATOM 8810 C CA . ILE B 1 487 ? 10.508 39.438 3.566 1 92.81 487 ILE B CA 1
ATOM 8811 C C . ILE B 1 487 ? 10.602 37.969 3.959 1 92.81 487 ILE B C 1
ATOM 8813 O O . ILE B 1 487 ? 9.883 37.5 4.848 1 92.81 487 ILE B O 1
ATOM 8817 N N . ILE B 1 488 ? 11.461 37.25 3.311 1 95 488 ILE B N 1
ATOM 8818 C CA . ILE B 1 488 ? 11.648 35.844 3.566 1 95 488 ILE B CA 1
ATOM 8819 C C . ILE B 1 488 ? 12.211 35.625 4.973 1 95 488 ILE B C 1
ATOM 8821 O O . ILE B 1 488 ? 11.773 34.75 5.695 1 95 488 ILE B O 1
ATOM 8825 N N . LEU B 1 489 ? 13.156 36.469 5.328 1 95.12 489 LEU B N 1
ATOM 8826 C CA . LEU B 1 489 ? 13.742 36.375 6.664 1 95.12 489 LEU B CA 1
ATOM 8827 C C . LEU B 1 489 ? 12.695 36.625 7.734 1 95.12 489 LEU B C 1
ATOM 8829 O O . LEU B 1 489 ? 12.641 35.938 8.75 1 95.12 489 LEU B O 1
ATOM 8833 N N . PHE B 1 490 ? 11.891 37.656 7.516 1 95.62 490 PHE B N 1
ATOM 8834 C CA . PHE B 1 490 ? 10.844 38 8.469 1 95.62 490 PHE B CA 1
ATOM 8835 C C . PHE B 1 490 ? 9.867 36.844 8.641 1 95.62 490 PHE B C 1
ATOM 8837 O O . PHE B 1 490 ? 9.484 36.5 9.766 1 95.62 490 PHE B O 1
ATOM 8844 N N . ALA B 1 491 ? 9.445 36.25 7.574 1 96.69 491 ALA B N 1
ATOM 8845 C CA . ALA B 1 491 ? 8.531 35.125 7.617 1 96.69 491 ALA B CA 1
ATOM 8846 C C . ALA B 1 491 ? 9.172 33.938 8.328 1 96.69 491 ALA B C 1
ATOM 8848 O O . ALA B 1 491 ? 8.5 33.188 9.062 1 96.69 491 ALA B O 1
ATOM 8849 N N . SER B 1 492 ? 10.445 33.656 8.047 1 97.19 492 SER B N 1
ATOM 8850 C CA . SER B 1 492 ? 11.164 32.594 8.711 1 97.19 492 SER B CA 1
ATOM 8851 C C . SER B 1 492 ? 11.203 32.781 10.227 1 97.19 492 SER B C 1
ATOM 8853 O O . SER B 1 492 ? 11.039 31.844 10.992 1 97.19 492 SER B O 1
ATOM 8855 N N . LYS B 1 493 ? 11.422 34.062 10.633 1 96.56 493 LYS B N 1
ATOM 8856 C CA . LYS B 1 493 ? 11.445 34.375 12.055 1 96.56 493 LYS B CA 1
ATOM 8857 C C . LYS B 1 493 ? 10.078 34.156 12.695 1 96.56 493 LYS B C 1
ATOM 8859 O O . LYS B 1 493 ? 9.984 33.656 13.82 1 96.56 493 LYS B O 1
ATOM 8864 N N . LYS B 1 494 ? 9.078 34.562 12 1 96.94 494 LYS B N 1
ATOM 8865 C CA . LYS B 1 494 ? 7.727 34.312 12.5 1 96.94 494 LYS B CA 1
ATOM 8866 C C . LYS B 1 494 ? 7.465 32.844 12.688 1 96.94 494 LYS B C 1
ATOM 8868 O O . LYS B 1 494 ? 6.895 32.406 13.695 1 96.94 494 LYS B O 1
ATOM 8873 N N . ALA B 1 495 ? 7.816 32 11.688 1 97.5 495 ALA B N 1
ATOM 8874 C CA . ALA B 1 495 ? 7.652 30.562 11.781 1 97.5 495 ALA B CA 1
ATOM 8875 C C . ALA B 1 495 ? 8.398 30 12.992 1 97.5 495 ALA B C 1
ATOM 8877 O O . ALA B 1 495 ? 7.879 29.125 13.688 1 97.5 495 ALA B O 1
ATOM 8878 N N . LEU B 1 496 ? 9.578 30.516 13.25 1 96.88 496 LEU B N 1
ATOM 8879 C CA . LEU B 1 496 ? 10.383 30.047 14.383 1 96.88 496 LEU B CA 1
ATOM 8880 C C . LEU B 1 496 ? 9.734 30.438 15.703 1 96.88 496 LEU B C 1
ATOM 8882 O O . LEU B 1 496 ? 9.805 29.688 16.672 1 96.88 496 LEU B O 1
ATOM 8886 N N . ARG B 1 497 ? 9.125 31.594 15.75 1 96.56 497 ARG B N 1
ATOM 8887 C CA . ARG B 1 497 ? 8.406 32 16.953 1 96.56 497 ARG B CA 1
ATOM 8888 C C . ARG B 1 497 ? 7.246 31.031 17.234 1 96.56 497 ARG B C 1
ATOM 8890 O O . ARG B 1 497 ? 7 30.672 18.391 1 96.56 497 ARG B O 1
ATOM 8897 N N . TRP B 1 498 ? 6.562 30.703 16.203 1 96.94 498 TRP B N 1
ATOM 8898 C CA . TRP B 1 498 ? 5.473 29.75 16.344 1 96.94 498 TRP B CA 1
ATOM 8899 C C . TRP B 1 498 ? 5.996 28.391 16.812 1 96.94 498 TRP B C 1
ATOM 8901 O O . TRP B 1 498 ? 5.43 27.781 17.719 1 96.94 498 TRP B O 1
ATOM 8911 N N . LEU B 1 499 ? 7.098 27.938 16.172 1 96.12 499 LEU B N 1
ATOM 8912 C CA . LEU B 1 499 ? 7.684 26.672 16.578 1 96.12 499 LEU B CA 1
ATOM 8913 C C . LEU B 1 499 ? 8.117 26.703 18.047 1 96.12 499 LEU B C 1
ATOM 8915 O O . LEU B 1 499 ? 7.922 25.734 18.781 1 96.12 499 LEU B O 1
ATOM 8919 N N . HIS B 1 500 ? 8.68 27.812 18.469 1 95.31 500 HIS B N 1
ATOM 8920 C CA . HIS B 1 500 ? 9.141 27.984 19.828 1 95.31 500 HIS B CA 1
ATOM 8921 C C . HIS B 1 500 ? 7.98 27.906 20.812 1 95.31 500 HIS B C 1
ATOM 8923 O O . HIS B 1 500 ? 8.094 27.266 21.875 1 95.31 500 HIS B O 1
ATOM 8929 N N . SER B 1 501 ? 6.922 28.562 20.438 1 93.19 501 SER B N 1
ATOM 8930 C CA . SER B 1 501 ? 5.738 28.531 21.297 1 93.19 501 SER B CA 1
ATOM 8931 C C . SER B 1 501 ? 5.156 27.125 21.391 1 93.19 501 SER B C 1
ATOM 8933 O O . SER B 1 501 ? 4.723 26.703 22.469 1 93.19 501 SER B O 1
ATOM 8935 N N . LEU B 1 502 ? 5.113 26.453 20.312 1 92.25 502 LEU B N 1
ATOM 8936 C CA . LEU B 1 502 ? 4.582 25.094 20.297 1 92.25 502 LEU B CA 1
ATOM 8937 C C . LEU B 1 502 ? 5.516 24.141 21.031 1 92.25 502 LEU B C 1
ATOM 8939 O O . LEU B 1 502 ? 5.07 23.125 21.594 1 92.25 502 LEU B O 1
ATOM 8943 N N . ALA B 1 503 ? 6.781 24.422 20.969 1 91.81 503 ALA B N 1
ATOM 8944 C CA . ALA B 1 503 ? 7.824 23.562 21.516 1 91.81 503 ALA B CA 1
ATOM 8945 C C . ALA B 1 503 ? 7.691 23.453 23.031 1 91.81 503 ALA B C 1
ATOM 8947 O O . ALA B 1 503 ? 8.211 22.516 23.641 1 91.81 503 ALA B O 1
ATOM 8948 N N . LYS B 1 504 ? 6.977 24.328 23.656 1 86.06 504 LYS B N 1
ATOM 8949 C CA . LYS B 1 504 ? 6.816 24.312 25.109 1 86.06 504 LYS B CA 1
ATOM 8950 C C . LYS B 1 504 ? 6.004 23.109 25.562 1 86.06 504 LYS B C 1
ATOM 8952 O O . LYS B 1 504 ? 6.215 22.594 26.656 1 86.06 504 LYS B O 1
ATOM 8957 N N . ASN B 1 505 ? 5.094 22.641 24.656 1 82.12 505 ASN B N 1
ATOM 8958 C CA . ASN B 1 505 ? 4.203 21.578 25.078 1 82.12 505 ASN B CA 1
ATOM 8959 C C . ASN B 1 505 ? 4.234 20.406 24.109 1 82.12 505 ASN B C 1
ATOM 8961 O O . ASN B 1 505 ? 3.492 19.438 24.281 1 82.12 505 ASN B O 1
ATOM 8965 N N . ASP B 1 506 ? 4.984 20.516 23.141 1 86.94 506 ASP B N 1
ATOM 8966 C CA . ASP B 1 506 ? 5.02 19.469 22.125 1 86.94 506 ASP B CA 1
ATOM 8967 C C . ASP B 1 506 ? 6.461 19.109 21.781 1 86.94 506 ASP B C 1
ATOM 8969 O O . ASP B 1 506 ? 7.223 19.953 21.312 1 86.94 506 ASP B O 1
ATOM 8973 N N . LEU B 1 507 ? 6.785 17.859 21.922 1 86.19 507 LEU B N 1
ATOM 8974 C CA . LEU B 1 507 ? 8.156 17.391 21.734 1 86.19 507 LEU B CA 1
ATOM 8975 C C . LEU B 1 507 ? 8.547 17.484 20.266 1 86.19 507 LEU B C 1
ATOM 8977 O O . LEU B 1 507 ? 9.703 17.766 19.938 1 86.19 507 LEU B O 1
ATOM 8981 N N . SER B 1 508 ? 7.684 17.125 19.375 1 90.75 508 SER B N 1
ATOM 8982 C CA . SER B 1 508 ? 7.977 17.219 17.938 1 90.75 508 SER B CA 1
ATOM 8983 C C . SER B 1 508 ? 8.305 18.656 17.547 1 90.75 508 SER B C 1
ATOM 8985 O O . SER B 1 508 ? 9.234 18.891 16.766 1 90.75 508 SER B O 1
ATOM 8987 N N . SER B 1 509 ? 7.547 19.547 18.078 1 92.81 509 SER B N 1
ATOM 8988 C CA . SER B 1 509 ? 7.789 20.953 17.797 1 92.81 509 SER B CA 1
ATOM 8989 C C . SER B 1 509 ? 9.109 21.422 18.391 1 92.81 509 SER B C 1
ATOM 8991 O O . SER B 1 509 ? 9.789 22.281 17.828 1 92.81 509 SER B O 1
ATOM 8993 N N . HIS B 1 510 ? 9.445 20.859 19.516 1 92.06 510 HIS B N 1
ATOM 8994 C CA . HIS B 1 510 ? 10.727 21.188 20.125 1 92.06 510 HIS B CA 1
ATOM 8995 C C . HIS B 1 510 ? 11.883 20.797 19.219 1 92.06 510 HIS B C 1
ATOM 8997 O O . HIS B 1 510 ? 12.789 21.594 18.984 1 92.06 510 HIS B O 1
ATOM 9003 N N . ARG B 1 511 ? 11.844 19.641 18.719 1 89.88 511 ARG B N 1
ATOM 9004 C CA . ARG B 1 511 ? 12.883 19.172 17.812 1 89.88 511 ARG B CA 1
ATOM 9005 C C . ARG B 1 511 ? 12.883 20 16.516 1 89.88 511 ARG B C 1
ATOM 9007 O O . ARG B 1 511 ? 13.945 20.328 15.984 1 89.88 511 ARG B O 1
ATOM 9014 N N . ALA B 1 512 ? 11.719 20.25 16.016 1 94 512 ALA B N 1
ATOM 9015 C CA . ALA B 1 512 ? 11.602 21.047 14.797 1 94 512 ALA B CA 1
ATOM 9016 C C . ALA B 1 512 ? 12.234 22.422 14.984 1 94 512 ALA B C 1
ATOM 9018 O O . ALA B 1 512 ? 12.922 22.922 14.086 1 94 512 ALA B O 1
ATOM 9019 N N . PHE B 1 513 ? 11.969 22.984 16.141 1 94.88 513 PHE B N 1
ATOM 9020 C CA . PHE B 1 513 ? 12.555 24.281 16.438 1 94.88 513 PHE B CA 1
ATOM 9021 C C . PHE B 1 513 ? 14.078 24.188 16.469 1 94.88 513 PHE B C 1
ATOM 9023 O O . PHE B 1 513 ? 14.766 25.031 15.875 1 94.88 513 PHE B O 1
ATOM 9030 N N . GLN B 1 514 ? 14.594 23.172 17.062 1 90.75 514 GLN B N 1
ATOM 9031 C CA . GLN B 1 514 ? 16.047 23 17.188 1 90.75 514 GLN B CA 1
ATOM 9032 C C . GLN B 1 514 ? 16.688 22.828 15.82 1 90.75 514 GLN B C 1
ATOM 9034 O O . GLN B 1 514 ? 17.719 23.453 15.539 1 90.75 514 GLN B O 1
ATOM 9039 N N . ILE B 1 515 ? 16.109 22.047 15.008 1 90.38 515 ILE B N 1
ATOM 9040 C CA . ILE B 1 515 ? 16.641 21.781 13.68 1 90.38 515 ILE B CA 1
ATOM 9041 C C . ILE B 1 515 ? 16.594 23.062 12.844 1 90.38 515 ILE B C 1
ATOM 9043 O O . ILE B 1 515 ? 17.578 23.422 12.195 1 90.38 515 ILE B O 1
ATOM 9047 N N . SER B 1 516 ? 15.5 23.75 12.891 1 94.38 516 SER B N 1
ATOM 9048 C CA . SER B 1 516 ? 15.312 24.953 12.086 1 94.38 516 SER B CA 1
ATOM 9049 C C . SER B 1 516 ? 16.219 26.094 12.57 1 94.38 516 SER B C 1
ATOM 9051 O O . SER B 1 516 ? 16.75 26.859 11.766 1 94.38 516 SER B O 1
ATOM 9053 N N . GLU B 1 517 ? 16.312 26.156 13.852 1 93 517 GLU B N 1
ATOM 9054 C CA . GLU B 1 517 ? 17.188 27.172 14.422 1 93 517 GLU B CA 1
ATOM 9055 C C . GLU B 1 517 ? 18.641 26.938 14.023 1 93 517 GLU B C 1
ATOM 9057 O O . GLU B 1 517 ? 19.375 27.891 13.727 1 93 517 GLU B O 1
ATOM 9062 N N . SER B 1 518 ? 19.031 25.672 14.07 1 90.5 518 SER B N 1
ATOM 9063 C CA . SER B 1 518 ? 20.375 25.328 13.656 1 90.5 518 SER B CA 1
ATOM 9064 C C . SER B 1 518 ? 20.641 25.734 12.211 1 90.5 518 SER B C 1
ATOM 9066 O O . SER B 1 518 ? 21.703 26.281 11.891 1 90.5 518 SER B O 1
ATOM 9068 N N . PHE B 1 519 ? 19.719 25.562 11.367 1 92.06 519 PHE B N 1
ATOM 9069 C CA . PHE B 1 519 ? 19.859 25.891 9.961 1 92.06 519 PHE B CA 1
ATOM 9070 C C . PHE B 1 519 ? 19.922 27.406 9.758 1 92.06 519 PHE B C 1
ATOM 9072 O O . PHE B 1 519 ? 20.766 27.906 9.023 1 92.06 519 PHE B O 1
ATOM 9079 N N . ILE B 1 520 ? 18.984 28.109 10.406 1 93.88 520 ILE B N 1
ATOM 9080 C CA . ILE B 1 520 ? 18.922 29.547 10.148 1 93.88 520 ILE B CA 1
ATOM 9081 C C . ILE B 1 520 ? 20.172 30.234 10.703 1 93.88 520 ILE B C 1
ATOM 9083 O O . ILE B 1 520 ? 20.656 31.203 10.125 1 93.88 520 ILE B O 1
ATOM 9087 N N . ARG B 1 521 ? 20.719 29.75 11.75 1 92.25 521 ARG B N 1
ATOM 9088 C CA . ARG B 1 521 ? 21.969 30.297 12.297 1 92.25 521 ARG B CA 1
ATOM 9089 C C . ARG B 1 521 ? 23.141 30.031 11.359 1 92.25 521 ARG B C 1
ATOM 9091 O O . ARG B 1 521 ? 23.984 30.906 11.148 1 92.25 521 ARG B O 1
ATOM 9098 N N . ARG B 1 522 ? 23.188 28.859 10.859 1 90.88 522 ARG B N 1
ATOM 9099 C CA . ARG B 1 522 ? 24.234 28.531 9.891 1 90.88 522 ARG B CA 1
ATOM 9100 C C . ARG B 1 522 ? 24.125 29.406 8.648 1 90.88 522 ARG B C 1
ATOM 9102 O O . ARG B 1 522 ? 25.125 29.938 8.172 1 90.88 522 ARG B O 1
ATOM 9109 N N . ILE B 1 523 ? 22.969 29.562 8.133 1 91.94 523 ILE B N 1
ATOM 9110 C CA . ILE B 1 523 ? 22.734 30.359 6.941 1 91.94 523 ILE B CA 1
ATOM 9111 C C . ILE B 1 523 ? 23 31.828 7.242 1 91.94 523 ILE B C 1
ATOM 9113 O O . ILE B 1 523 ? 23.594 32.531 6.426 1 91.94 523 ILE B O 1
ATOM 9117 N N . GLY B 1 524 ? 22.531 32.25 8.43 1 90.75 524 GLY B N 1
ATOM 9118 C CA . GLY B 1 524 ? 22.734 33.625 8.836 1 90.75 524 GLY B CA 1
ATOM 9119 C C . GLY B 1 524 ? 24.188 34.031 8.977 1 90.75 524 GLY B C 1
ATOM 9120 O O . GLY B 1 524 ? 24.594 35.125 8.609 1 90.75 524 GLY B O 1
ATOM 9121 N N . ARG B 1 525 ? 24.984 33.156 9.43 1 89.38 525 ARG B N 1
ATOM 9122 C CA . ARG B 1 525 ? 26.422 33.375 9.547 1 89.38 525 ARG B CA 1
ATOM 9123 C C . ARG B 1 525 ? 27.078 33.5 8.172 1 89.38 525 ARG B C 1
ATOM 9125 O O . ARG B 1 525 ? 27.953 34.344 7.965 1 89.38 525 ARG B O 1
ATOM 9132 N N . ALA B 1 526 ? 26.641 32.656 7.312 1 88.06 526 ALA B N 1
ATOM 9133 C CA . ALA B 1 526 ? 27.25 32.625 5.984 1 88.06 526 ALA B CA 1
ATOM 9134 C C . ALA B 1 526 ? 26.812 33.844 5.156 1 88.06 526 ALA B C 1
ATOM 9136 O O . ALA B 1 526 ? 27.594 34.344 4.352 1 88.06 526 ALA B O 1
ATOM 9137 N N . LYS B 1 527 ? 25.641 34.312 5.344 1 88.88 527 LYS B N 1
ATOM 9138 C CA . LYS B 1 527 ? 25.094 35.375 4.469 1 88.88 527 LYS B CA 1
ATOM 9139 C C . LYS B 1 527 ? 25 36.688 5.191 1 88.88 527 LYS B C 1
ATOM 9141 O O . LYS B 1 527 ? 24.625 37.719 4.594 1 88.88 527 LYS B O 1
ATOM 9146 N N . GLY B 1 528 ? 25.359 36.719 6.426 1 88.62 528 GLY B N 1
ATOM 9147 C CA . GLY B 1 528 ? 25.312 37.938 7.199 1 88.62 528 GLY B CA 1
ATOM 9148 C C . GLY B 1 528 ? 23.906 38.438 7.469 1 88.62 528 GLY B C 1
ATOM 9149 O O . GLY B 1 528 ? 23.641 39.656 7.336 1 88.62 528 GLY B O 1
ATOM 9150 N N . LEU B 1 529 ? 23 37.531 7.797 1 90.25 529 LEU B N 1
ATOM 9151 C CA . LEU B 1 529 ? 21.609 37.875 8.07 1 90.25 529 LEU B CA 1
ATOM 9152 C C . LEU B 1 529 ? 21.453 38.344 9.508 1 90.25 529 LEU B C 1
ATOM 9154 O O . LEU B 1 529 ? 22.172 37.906 10.406 1 90.25 529 LEU B O 1
ATOM 9158 N N . ASP B 1 530 ? 20.516 39.281 9.734 1 91.12 530 ASP B N 1
ATOM 9159 C CA . ASP B 1 530 ? 20.172 39.719 11.078 1 91.12 530 ASP B CA 1
ATOM 9160 C C . ASP B 1 530 ? 19.297 38.719 11.797 1 91.12 530 ASP B C 1
ATOM 9162 O O . ASP B 1 530 ? 18.109 38.594 11.492 1 91.12 530 ASP B O 1
ATOM 9166 N N . LEU B 1 531 ? 19.828 38.062 12.703 1 91.19 531 LEU B N 1
ATOM 9167 C CA . LEU B 1 531 ? 19.094 37 13.391 1 91.19 531 LEU B CA 1
ATOM 9168 C C . LEU B 1 531 ? 18.594 37.469 14.75 1 91.19 531 LEU B C 1
ATOM 9170 O O . LEU B 1 531 ? 18.312 36.656 15.633 1 91.19 531 LEU B O 1
ATOM 9174 N N . SER B 1 532 ? 18.359 38.812 14.727 1 86.25 532 SER B N 1
ATOM 9175 C CA . SER B 1 532 ? 17.812 39.344 15.977 1 86.25 532 SER B CA 1
ATOM 9176 C C . SER B 1 532 ? 16.359 38.969 16.156 1 86.25 532 SER B C 1
ATOM 9178 O O . SER B 1 532 ? 15.656 38.688 15.195 1 86.25 532 SER B O 1
ATOM 9180 N N . ASP B 1 533 ? 15.773 38.469 17.25 1 86.75 533 ASP B N 1
ATOM 9181 C CA . ASP B 1 533 ? 14.383 38.219 17.594 1 86.75 533 ASP B CA 1
ATOM 9182 C C . ASP B 1 533 ? 14.07 36.719 17.516 1 86.75 533 ASP B C 1
ATOM 9184 O O . ASP B 1 533 ? 12.914 36.312 17.672 1 86.75 533 ASP B O 1
ATOM 9188 N N . ILE B 1 534 ? 15.062 36.031 17 1 90.25 534 ILE B N 1
ATOM 9189 C CA . ILE B 1 534 ? 14.852 34.562 17.047 1 90.25 534 ILE B CA 1
ATOM 9190 C C . ILE B 1 534 ? 14.883 34.125 18.516 1 90.25 534 ILE B C 1
ATOM 9192 O O . ILE B 1 534 ? 15.805 34.438 19.25 1 90.25 534 ILE B O 1
ATOM 9196 N N . PRO B 1 535 ? 13.812 33.469 18.891 1 89.06 535 PRO B N 1
ATOM 9197 C CA . PRO B 1 535 ? 13.773 33.031 20.281 1 89.06 535 PRO B CA 1
ATOM 9198 C C . PRO B 1 535 ? 14.945 32.125 20.641 1 89.06 535 PRO B C 1
ATOM 9200 O O . PRO B 1 535 ? 15.469 31.391 19.781 1 89.06 535 PRO B O 1
ATOM 9203 N N . ASP B 1 536 ? 15.328 32.188 21.891 1 81.19 536 ASP B N 1
ATOM 9204 C CA . ASP B 1 536 ? 16.469 31.406 22.375 1 81.19 536 ASP B CA 1
ATOM 9205 C C . ASP B 1 536 ? 16.047 30 22.797 1 81.19 536 ASP B C 1
ATOM 9207 O O . ASP B 1 536 ? 14.992 29.828 23.422 1 81.19 536 ASP B O 1
ATOM 9211 N N . SER B 1 537 ? 16.766 29.062 22.391 1 79.88 537 SER B N 1
ATOM 9212 C CA . SER B 1 537 ? 16.531 27.672 22.75 1 79.88 537 SER B CA 1
ATOM 9213 C C . SER B 1 537 ? 16.609 27.469 24.266 1 79.88 537 SER B C 1
ATOM 9215 O O . SER B 1 537 ? 16.047 26.516 24.797 1 79.88 537 SER B O 1
ATOM 9217 N N . ALA B 1 538 ? 17.344 28.344 24.938 1 74.69 538 ALA B N 1
ATOM 9218 C CA . ALA B 1 538 ? 17.531 28.25 26.375 1 74.69 538 ALA B CA 1
ATOM 9219 C C . ALA B 1 538 ? 16.203 28.328 27.109 1 74.69 538 ALA B C 1
ATOM 9221 O O . ALA B 1 538 ? 16.047 27.797 28.219 1 74.69 538 ALA B O 1
ATOM 9222 N N . ASP B 1 539 ? 15.242 28.922 26.5 1 77.5 539 ASP B N 1
ATOM 9223 C CA . ASP B 1 539 ? 13.93 29.078 27.109 1 77.5 539 ASP B CA 1
ATOM 9224 C C . ASP B 1 539 ? 13.172 27.75 27.141 1 77.5 539 ASP B C 1
ATOM 9226 O O . ASP B 1 539 ? 12.18 27.609 27.859 1 77.5 539 ASP B O 1
ATOM 9230 N N . LEU B 1 540 ? 13.656 26.828 26.359 1 80.19 540 LEU B N 1
ATOM 9231 C CA . LEU B 1 540 ? 12.945 25.562 26.25 1 80.19 540 LEU B CA 1
ATOM 9232 C C . LEU B 1 540 ? 13.57 24.5 27.156 1 80.19 540 LEU B C 1
ATOM 9234 O O . LEU B 1 540 ? 13.039 23.391 27.281 1 80.19 540 LEU B O 1
ATOM 9238 N N . VAL B 1 541 ? 14.75 24.688 27.797 1 65.38 541 VAL B N 1
ATOM 9239 C CA . VAL B 1 541 ? 15.477 23.719 28.594 1 65.38 541 VAL B CA 1
ATOM 9240 C C . VAL B 1 541 ? 14.57 23.172 29.703 1 65.38 541 VAL B C 1
ATOM 9242 O O . VAL B 1 541 ? 14.602 21.984 30 1 65.38 541 VAL B O 1
ATOM 9245 N N . GLY B 1 542 ? 13.734 23.828 30.297 1 58.59 542 GLY B N 1
ATOM 9246 C CA . GLY B 1 542 ? 12.883 23.312 31.359 1 58.59 542 GLY B CA 1
ATOM 9247 C C . GLY B 1 542 ? 11.703 22.516 30.844 1 58.59 542 GLY B C 1
ATOM 9248 O O . GLY B 1 542 ? 11.039 21.812 31.609 1 58.59 542 GLY B O 1
ATOM 9249 N N . TYR B 1 543 ? 11.531 22.578 29.625 1 56.94 543 TYR B N 1
ATOM 9250 C CA . TYR B 1 543 ? 10.336 21.969 29.062 1 56.94 543 TYR B CA 1
ATOM 9251 C C . TYR B 1 543 ? 10.664 20.656 28.344 1 56.94 543 TYR B C 1
ATOM 9253 O O . TYR B 1 543 ? 9.766 19.938 27.906 1 56.94 543 TYR B O 1
ATOM 9261 N N . ALA B 1 544 ? 12.008 20.562 28.188 1 53 544 ALA B N 1
ATOM 9262 C CA . ALA B 1 544 ? 12.391 19.328 27.5 1 53 544 ALA B CA 1
ATOM 9263 C C . ALA B 1 544 ? 12.266 18.125 28.422 1 53 544 ALA B C 1
ATOM 9265 O O . ALA B 1 544 ? 12.672 18.172 29.578 1 53 544 ALA B O 1
ATOM 9266 N N . PRO B 1 545 ? 11.453 17.391 28.344 1 48.28 545 PRO B N 1
ATOM 9267 C CA . PRO B 1 545 ? 11.445 16.25 29.25 1 48.28 545 PRO B CA 1
ATOM 9268 C C . PRO B 1 545 ? 12.844 15.734 29.578 1 48.28 545 PRO B C 1
ATOM 9270 O O . PRO B 1 545 ? 13.773 15.914 28.781 1 48.28 545 PRO B O 1
ATOM 9273 N N . SER B 1 546 ? 13.164 15.625 31.031 1 39.69 546 SER B N 1
ATOM 9274 C CA . SER B 1 546 ? 14.406 15.086 31.578 1 39.69 546 SER B CA 1
ATOM 9275 C C . SER B 1 546 ? 15.055 14.102 30.609 1 39.69 546 SER B C 1
ATOM 9277 O O . SER B 1 546 ? 16.125 13.562 30.891 1 39.69 546 SER B O 1
ATOM 9279 N N . ALA B 1 547 ? 14.289 13.633 29.781 1 38.59 547 ALA B N 1
ATOM 9280 C CA . ALA B 1 547 ? 14.883 12.617 28.922 1 38.59 547 ALA B CA 1
ATOM 9281 C C . ALA B 1 547 ? 15.922 13.234 27.984 1 38.59 547 ALA B C 1
ATOM 9283 O O . ALA B 1 547 ? 16.656 12.508 27.312 1 38.59 547 ALA B O 1
ATOM 9284 N N . PHE B 1 548 ? 15.914 14.688 27.797 1 37.09 548 PHE B N 1
ATOM 9285 C CA . PHE B 1 548 ? 16.906 15.312 26.922 1 37.09 548 PHE B CA 1
ATOM 9286 C C . PHE B 1 548 ? 18.094 15.812 27.734 1 37.09 548 PHE B C 1
ATOM 9288 O O . PHE B 1 548 ? 19.031 16.375 27.188 1 37.09 548 PHE B O 1
ATOM 9295 N N . SER B 1 549 ? 18.141 16.281 29.156 1 29.7 549 SER B N 1
ATOM 9296 C CA . SER B 1 549 ? 19.203 17 29.859 1 29.7 549 SER B CA 1
ATOM 9297 C C . SER B 1 549 ? 20.562 16.328 29.672 1 29.7 549 SER B C 1
ATOM 9299 O O . SER B 1 549 ? 21.594 17 29.641 1 29.7 549 SER B O 1
ATOM 9301 N N . SER B 1 550 ? 20.844 15.5 30.891 1 26.48 550 SER B N 1
ATOM 9302 C CA . SER B 1 550 ? 22.234 15.141 31.141 1 26.48 550 SER B CA 1
ATOM 9303 C C . SER B 1 550 ? 22.984 14.828 29.844 1 26.48 550 SER B C 1
ATOM 9305 O O . SER B 1 550 ? 22.359 14.461 28.844 1 26.48 550 SER B O 1
ATOM 9307 N N . GLY B 1 551 ? 24.344 15.391 29.734 1 26.75 551 GLY B N 1
ATOM 9308 C CA . GLY B 1 551 ? 25.484 15.047 28.875 1 26.75 551 GLY B CA 1
ATOM 9309 C C . GLY B 1 551 ? 25.406 13.633 28.344 1 26.75 551 GLY B C 1
ATOM 9310 O O . GLY B 1 551 ? 26.438 13.07 27.922 1 26.75 551 GLY B O 1
ATOM 9311 N N . ASP B 1 552 ? 24.734 12.984 29.156 1 27.28 552 ASP B N 1
ATOM 9312 C CA . ASP B 1 552 ? 24.797 11.602 28.672 1 27.28 552 ASP B CA 1
ATOM 9313 C C . ASP B 1 552 ? 24.547 11.531 27.172 1 27.28 552 ASP B C 1
ATOM 9315 O O . ASP B 1 552 ? 23.484 11.953 26.688 1 27.28 552 ASP B O 1
ATOM 9319 N N . VAL B 1 553 ? 25.656 11.875 26.453 1 28.58 553 VAL B N 1
ATOM 9320 C CA . VAL B 1 553 ? 25.938 11.406 25.109 1 28.58 553 VAL B CA 1
ATOM 9321 C C . VAL B 1 553 ? 25 10.258 24.75 1 28.58 553 VAL B C 1
ATOM 9323 O O . VAL B 1 553 ? 25.062 9.188 25.359 1 28.58 553 VAL B O 1
ATOM 9326 N N . HIS B 1 554 ? 23.891 10.586 24.859 1 28.72 554 HIS B N 1
ATOM 9327 C CA . HIS B 1 554 ? 23.031 9.461 24.516 1 28.72 554 HIS B CA 1
ATOM 9328 C C . HIS B 1 554 ? 23.797 8.43 23.688 1 28.72 554 HIS B C 1
ATOM 9330 O O . HIS B 1 554 ? 24.594 8.781 22.812 1 28.72 554 HIS B O 1
ATOM 9336 N N . PRO B 1 555 ? 24.141 7.355 24.359 1 28.91 555 PRO B N 1
ATOM 9337 C CA . PRO B 1 555 ? 25.188 6.477 23.828 1 28.91 555 PRO B CA 1
ATOM 9338 C C . PRO B 1 555 ? 25.234 6.5 22.297 1 28.91 555 PRO B C 1
ATOM 9340 O O . PRO B 1 555 ? 26.172 5.957 21.703 1 28.91 555 PRO B O 1
ATOM 9343 N N . TRP B 1 556 ? 24.156 7.035 21.734 1 26.12 556 TRP B N 1
ATOM 9344 C CA . TRP B 1 556 ? 24.234 7.07 20.281 1 26.12 556 TRP B CA 1
ATOM 9345 C C . TRP B 1 556 ? 25.047 8.266 19.812 1 26.12 556 TRP B C 1
ATOM 9347 O O . TRP B 1 556 ? 25.703 8.203 18.766 1 26.12 556 TRP B O 1
ATOM 9357 N N . ALA B 1 557 ? 25.125 9.492 20.516 1 25.02 557 ALA B N 1
ATOM 9358 C CA . ALA B 1 557 ? 25.891 10.656 20.094 1 25.02 557 ALA B CA 1
ATOM 9359 C C . ALA B 1 557 ? 27.344 10.539 20.547 1 25.02 557 ALA B C 1
ATOM 9361 O O . ALA B 1 557 ? 28.219 11.227 20.016 1 25.02 557 ALA B O 1
ATOM 9362 N N . GLN B 1 558 ? 27.594 10.172 21.797 1 26 558 GLN B N 1
ATOM 9363 C CA . GLN B 1 558 ? 28.953 10.25 22.297 1 26 558 GLN B CA 1
ATOM 9364 C C . GLN B 1 558 ? 29.906 9.445 21.422 1 26 558 GLN B C 1
ATOM 9366 O O . GLN B 1 558 ? 31.125 9.594 21.516 1 26 558 GLN B O 1
ATOM 9371 N N . SER B 1 559 ? 29.375 8.414 20.938 1 25.12 559 SER B N 1
ATOM 9372 C CA . SER B 1 559 ? 30.453 7.602 20.375 1 25.12 559 SER B CA 1
ATOM 9373 C C . SER B 1 559 ? 31.062 8.266 19.156 1 25.12 559 SER B C 1
ATOM 9375 O O . SER B 1 559 ? 31.891 7.676 18.469 1 25.12 559 SER B O 1
ATOM 9377 N N . ALA B 1 560 ? 30.312 9.391 18.812 1 23.47 560 ALA B N 1
ATOM 9378 C CA . ALA B 1 560 ? 30.969 9.914 17.625 1 23.47 560 ALA B CA 1
ATOM 9379 C C . ALA B 1 560 ? 32.312 10.562 17.969 1 23.47 560 ALA B C 1
ATOM 9381 O O . ALA B 1 560 ? 33.125 10.805 17.094 1 23.47 560 ALA B O 1
ATOM 9382 N N . MET B 1 561 ? 32.375 11.211 19.109 1 23.11 561 MET B N 1
ATOM 9383 C CA . MET B 1 561 ? 33.469 12.148 19.172 1 23.11 561 MET B CA 1
ATOM 9384 C C . MET B 1 561 ? 34.781 11.414 19.391 1 23.11 561 MET B C 1
ATOM 9386 O O . MET B 1 561 ? 35.812 12.039 19.703 1 23.11 561 MET B O 1
ATOM 9390 N N . GLN B 1 562 ? 34.656 10.102 19.797 1 21.41 562 GLN B N 1
ATOM 9391 C CA . GLN B 1 562 ? 36.031 9.859 20.172 1 21.41 562 GLN B CA 1
ATOM 9392 C C . GLN B 1 562 ? 36.969 10.008 18.984 1 21.41 562 GLN B C 1
ATOM 9394 O O . GLN B 1 562 ? 36.781 9.359 17.953 1 21.41 562 GLN B O 1
ATOM 9399 N N . PRO B 1 563 ? 37.469 11.188 18.891 1 22.52 563 PRO B N 1
ATOM 9400 C CA . PRO B 1 563 ? 38.531 11.383 17.906 1 22.52 563 PRO B CA 1
ATOM 9401 C C . PRO B 1 563 ? 39.5 10.195 17.828 1 22.52 563 PRO B C 1
ATOM 9403 O O . PRO B 1 563 ? 39.969 9.719 18.859 1 22.52 563 PRO B O 1
ATOM 9406 N N . GLY B 1 564 ? 39.062 9.133 17.125 1 20.19 564 GLY B N 1
ATOM 9407 C CA . GLY B 1 564 ? 40.094 8.109 16.969 1 20.19 564 GLY B CA 1
ATOM 9408 C C . GLY B 1 564 ? 41.469 8.688 16.719 1 20.19 564 GLY B C 1
ATOM 9409 O O . GLY B 1 564 ? 41.781 9.195 15.641 1 20.19 564 GLY B O 1
ATOM 9410 N N . SER B 1 565 ? 41.844 9.625 17.688 1 21.02 565 SER B N 1
ATOM 9411 C CA . SER B 1 565 ? 43.25 10 17.594 1 21.02 565 SER B CA 1
ATOM 9412 C C . SER B 1 565 ? 44.125 8.781 17.359 1 21.02 565 SER B C 1
ATOM 9414 O O . SER B 1 565 ? 44.188 7.875 18.188 1 21.02 565 SER B O 1
ATOM 9416 N N . GLY B 1 566 ? 43.969 8.266 16.125 1 19.31 566 GLY B N 1
ATOM 9417 C CA . GLY B 1 566 ? 45.031 7.379 15.672 1 19.31 566 GLY B CA 1
ATOM 9418 C C . GLY B 1 566 ? 46.406 7.883 16.031 1 19.31 566 GLY B C 1
ATOM 9419 O O . GLY B 1 566 ? 46.875 8.906 15.508 1 19.31 566 GLY B O 1
ATOM 9420 N N . GLU B 1 567 ? 46.594 8.016 17.406 1 20.28 567 GLU B N 1
ATOM 9421 C CA . GLU B 1 567 ? 48 8.25 17.734 1 20.28 567 GLU B CA 1
ATOM 9422 C C . GLU B 1 567 ? 48.938 7.418 16.859 1 20.28 567 GLU B C 1
ATOM 9424 O O . GLU B 1 567 ? 48.656 6.242 16.594 1 20.28 567 GLU B O 1
ATOM 9429 N N . PRO B 1 568 ? 49.5 8.156 15.93 1 19.56 568 PRO B N 1
ATOM 9430 C CA . PRO B 1 568 ? 50.531 7.551 15.094 1 19.56 568 PRO B CA 1
ATOM 9431 C C . PRO B 1 568 ? 51.5 6.648 15.891 1 19.56 568 PRO B C 1
ATOM 9433 O O . PRO B 1 568 ? 51.906 6.996 17 1 19.56 568 PRO B O 1
ATOM 9436 N N . LEU B 1 569 ? 51 5.328 16.141 1 19.88 569 LEU B N 1
ATOM 9437 C CA . LEU B 1 569 ? 52 4.43 16.672 1 19.88 569 LEU B CA 1
ATOM 9438 C C . LEU B 1 569 ? 53.375 4.777 16.125 1 19.88 569 LEU B C 1
ATOM 9440 O O . LEU B 1 569 ? 53.625 4.648 14.922 1 19.88 569 LEU B O 1
ATOM 9444 N N . SER B 1 570 ? 53.781 5.945 16.547 1 17.45 570 SER B N 1
ATOM 9445 C CA . SER B 1 570 ? 55.156 6.324 16.359 1 17.45 570 SER B CA 1
ATOM 9446 C C . SER B 1 570 ? 56.094 5.117 16.5 1 17.45 570 SER B C 1
ATOM 9448 O O . SER B 1 570 ? 55.812 4.207 17.281 1 17.45 570 SER B O 1
ATOM 9450 N N . ARG B 1 571 ? 56.875 4.949 15.414 1 19.5 571 ARG B N 1
ATOM 9451 C CA . ARG B 1 571 ? 58 4.047 15.117 1 19.5 571 ARG B CA 1
ATOM 9452 C C . ARG B 1 571 ? 58.938 3.945 16.297 1 19.5 571 ARG B C 1
ATOM 9454 O O . ARG B 1 571 ? 59.844 4.777 16.453 1 19.5 571 ARG B O 1
ATOM 9461 N N . GLN B 1 572 ? 58.312 3.875 17.625 1 17.48 572 GLN B N 1
ATOM 9462 C CA . GLN B 1 572 ? 59.438 3.756 18.578 1 17.48 572 GLN B CA 1
ATOM 9463 C C . GLN B 1 572 ? 60.406 2.66 18.156 1 17.48 572 GLN B C 1
ATOM 9465 O O . GLN B 1 572 ? 60 1.524 17.906 1 17.48 572 GLN B O 1
ATOM 9470 N N . ARG B 1 573 ? 61.438 3.072 17.469 1 18.42 573 ARG B N 1
ATOM 9471 C CA . ARG B 1 573 ? 62.719 2.422 17.156 1 18.42 573 ARG B CA 1
ATOM 9472 C C . ARG B 1 573 ? 63.25 1.673 18.375 1 18.42 573 ARG B C 1
ATOM 9474 O O . ARG B 1 573 ? 63.844 2.279 19.281 1 18.42 573 ARG B O 1
ATOM 9481 N N . SER B 1 574 ? 62.312 0.866 19.047 1 17.59 574 SER B N 1
ATOM 9482 C CA . SER B 1 574 ? 62.969 0.147 20.141 1 17.59 574 SER B CA 1
ATOM 9483 C C . SER B 1 574 ? 64.25 -0.517 19.672 1 17.59 574 SER B C 1
ATOM 9485 O O . SER B 1 574 ? 64.25 -1.264 18.688 1 17.59 574 SER B O 1
ATOM 9487 N N . ALA B 1 575 ? 65.312 0.171 19.75 1 18.33 575 ALA B N 1
ATOM 9488 C CA . ALA B 1 575 ? 66.688 -0.333 19.719 1 18.33 575 ALA B CA 1
ATOM 9489 C C . ALA B 1 575 ? 66.875 -1.572 20.594 1 18.33 575 ALA B C 1
ATOM 9491 O O . ALA B 1 575 ? 66.75 -1.484 21.828 1 18.33 575 ALA B O 1
ATOM 9492 N N . GLU B 1 576 ? 66.188 -2.715 20.188 1 18.05 576 GLU B N 1
ATOM 9493 C CA . GLU B 1 576 ? 66.438 -3.994 20.844 1 18.05 576 GLU B CA 1
ATOM 9494 C C . GLU B 1 576 ? 67.938 -4.227 21.031 1 18.05 576 GLU B C 1
ATOM 9496 O O . GLU B 1 576 ? 68.688 -4.352 20.047 1 18.05 576 GLU B O 1
ATOM 9501 N N . ARG B 1 577 ? 68.688 -3.432 21.859 1 18.45 577 ARG B N 1
ATOM 9502 C CA . ARG B 1 577 ? 69.938 -4.066 22.203 1 18.45 577 ARG B CA 1
ATOM 9503 C C . ARG B 1 577 ? 69.75 -5.527 22.594 1 18.45 577 ARG B C 1
ATOM 9505 O O . ARG B 1 577 ? 68.688 -5.902 23.078 1 18.45 577 ARG B O 1
ATOM 9512 N N . PRO B 1 578 ? 70.75 -6.363 22.344 1 19.39 578 PRO B N 1
ATOM 9513 C CA . PRO B 1 578 ? 70.938 -7.816 22.219 1 19.39 578 PRO B CA 1
ATOM 9514 C C . PRO B 1 578 ? 70.688 -8.539 23.547 1 19.39 578 PRO B C 1
ATOM 9516 O O . PRO B 1 578 ? 71 -9.742 23.641 1 19.39 578 PRO B O 1
ATOM 9519 N N . GLN B 1 579 ? 70.062 -7.762 24.609 1 17.36 579 GLN B N 1
ATOM 9520 C CA . GLN B 1 579 ? 70.688 -8.414 25.75 1 17.36 579 GLN B CA 1
ATOM 9521 C C . GLN B 1 579 ? 70.312 -9.883 25.844 1 17.36 579 GLN B C 1
ATOM 9523 O O . GLN B 1 579 ? 69.312 -10.297 25.188 1 17.36 579 GLN B O 1
ATOM 9528 N N . GLY B 1 580 ? 70.375 -10.406 27.094 1 18.14 580 GLY B N 1
ATOM 9529 C CA . GLY B 1 580 ? 70.75 -11.664 27.719 1 18.14 580 GLY B CA 1
ATOM 9530 C C . GLY B 1 580 ? 69.625 -12.711 27.641 1 18.14 580 GLY B C 1
ATOM 9531 O O . GLY B 1 580 ? 68.5 -12.391 27.312 1 18.14 580 GLY B O 1
ATOM 9532 N N . ALA B 1 581 ? 69.75 -13.945 28.203 1 17.7 581 ALA B N 1
ATOM 9533 C CA . ALA B 1 581 ? 69.625 -15.383 28 1 17.7 581 ALA B CA 1
ATOM 9534 C C . ALA B 1 581 ? 68.25 -15.891 28.344 1 17.7 581 ALA B C 1
ATOM 9536 O O . ALA B 1 581 ? 67.688 -16.719 27.625 1 17.7 581 ALA B O 1
ATOM 9537 N N . SER B 1 582 ? 67.688 -15.695 29.609 1 18.42 582 SER B N 1
ATOM 9538 C CA . SER B 1 582 ? 67.312 -16.922 30.266 1 18.42 582 SER B CA 1
ATOM 9539 C C . SER B 1 582 ? 65.875 -17.312 29.844 1 18.42 582 SER B C 1
ATOM 9541 O O . SER B 1 582 ? 65.125 -16.484 29.344 1 18.42 582 SER B O 1
ATOM 9543 N N . ARG B 1 583 ? 65.25 -18.609 30.125 1 18.72 583 ARG B N 1
ATOM 9544 C CA . ARG B 1 583 ? 64.5 -19.781 29.703 1 18.72 583 ARG B CA 1
ATOM 9545 C C . ARG B 1 583 ? 63.031 -19.609 30.031 1 18.72 583 ARG B C 1
ATOM 9547 O O . ARG B 1 583 ? 62.219 -20.5 29.75 1 18.72 583 ARG B O 1
ATOM 9554 N N . SER B 1 584 ? 62.562 -18.594 30.844 1 19.25 584 SER B N 1
ATOM 9555 C CA . SER B 1 584 ? 61.438 -19.094 31.641 1 19.25 584 SER B CA 1
ATOM 9556 C C . SER B 1 584 ? 60.188 -19.281 30.797 1 19.25 584 SER B C 1
ATOM 9558 O O . SER B 1 584 ? 59.969 -18.516 29.844 1 19.25 584 SER B O 1
ATOM 9560 N N . THR B 1 585 ? 59.406 -20.406 30.906 1 20.41 585 THR B N 1
ATOM 9561 C CA . THR B 1 585 ? 58.344 -21.188 30.281 1 20.41 585 THR B CA 1
ATOM 9562 C C . THR B 1 585 ? 57 -20.484 30.391 1 20.41 585 THR B C 1
ATOM 9564 O O . THR B 1 585 ? 55.938 -21.109 30.172 1 20.41 585 THR B O 1
ATOM 9567 N N . SER B 1 586 ? 56.875 -19.141 30.234 1 19.69 586 SER B N 1
ATOM 9568 C CA . SER B 1 586 ? 55.594 -18.594 30.672 1 19.69 586 SER B CA 1
ATOM 9569 C C . SER B 1 586 ? 54.438 -19.109 29.828 1 19.69 586 SER B C 1
ATOM 9571 O O . SER B 1 586 ? 54.531 -19.156 28.594 1 19.69 586 SER B O 1
ATOM 9573 N N . HIS B 1 587 ? 53.5 -19.891 30.422 1 21.39 587 HIS B N 1
ATOM 9574 C CA . HIS B 1 587 ? 52.281 -20.531 29.969 1 21.39 587 HIS B CA 1
ATOM 9575 C C . HIS B 1 587 ? 51.281 -19.5 29.438 1 21.39 587 HIS B C 1
ATOM 9577 O O . HIS B 1 587 ? 50.906 -18.562 30.141 1 21.39 587 HIS B O 1
ATOM 9583 N N . THR B 1 588 ? 51.344 -19.062 28.203 1 22.08 588 THR B N 1
ATOM 9584 C CA . THR B 1 588 ? 50.531 -18.109 27.453 1 22.08 588 THR B CA 1
ATOM 9585 C C . THR B 1 588 ? 49.062 -18.547 27.438 1 22.08 588 THR B C 1
ATOM 9587 O O . THR B 1 588 ? 48.719 -19.609 26.891 1 22.08 588 THR B O 1
ATOM 9590 N N . SER B 1 589 ? 48.25 -18.297 28.531 1 24.75 589 SER B N 1
ATOM 9591 C CA . SER B 1 589 ? 46.812 -18.516 28.594 1 24.75 589 SER B CA 1
ATOM 9592 C C . SER B 1 589 ? 46.094 -17.859 27.406 1 24.75 589 SER B C 1
ATOM 9594 O O . SER B 1 589 ? 46.25 -16.672 27.172 1 24.75 589 SER B O 1
ATOM 9596 N N . ILE B 1 590 ? 45.844 -18.531 26.328 1 26.61 590 ILE B N 1
ATOM 9597 C CA . ILE B 1 590 ? 45.094 -18.297 25.094 1 26.61 590 ILE B CA 1
ATOM 9598 C C . ILE B 1 590 ? 43.688 -17.781 25.453 1 26.61 590 ILE B C 1
ATOM 9600 O O . ILE B 1 590 ? 42.875 -18.484 26.062 1 26.61 590 ILE B O 1
ATOM 9604 N N . MET B 1 591 ? 43.5 -16.547 25.906 1 26.78 591 MET B N 1
ATOM 9605 C CA . MET B 1 591 ? 42.188 -15.914 26.031 1 26.78 591 MET B CA 1
ATOM 9606 C C . MET B 1 591 ? 41.312 -16.203 24.812 1 26.78 591 MET B C 1
ATOM 9608 O O . MET B 1 591 ? 41.719 -15.945 23.688 1 26.78 591 MET B O 1
ATOM 9612 N N . HIS B 1 592 ? 40.5 -17.219 24.844 1 28.19 592 HIS B N 1
ATOM 9613 C CA . HIS B 1 592 ? 39.406 -17.594 23.953 1 28.19 592 HIS B CA 1
ATOM 9614 C C . HIS B 1 592 ? 38.531 -16.391 23.562 1 28.19 592 HIS B C 1
ATOM 9616 O O . HIS B 1 592 ? 37.875 -15.82 24.422 1 28.19 592 HIS B O 1
ATOM 9622 N N . ASP B 1 593 ? 38.906 -15.461 22.781 1 32.88 593 ASP B N 1
ATOM 9623 C CA . ASP B 1 593 ? 38.094 -14.414 22.125 1 32.88 593 ASP B CA 1
ATOM 9624 C C . ASP B 1 593 ? 36.719 -14.945 21.719 1 32.88 593 ASP B C 1
ATOM 9626 O O . ASP B 1 593 ? 36.625 -15.852 20.891 1 32.88 593 ASP B O 1
ATOM 9630 N N . ALA B 1 594 ? 35.719 -15.062 22.531 1 35.91 594 ALA B N 1
ATOM 9631 C CA . ALA B 1 594 ? 34.312 -15.297 22.25 1 35.91 594 ALA B CA 1
ATOM 9632 C C . ALA B 1 594 ? 33.875 -14.555 20.984 1 35.91 594 ALA B C 1
ATOM 9634 O O . ALA B 1 594 ? 33.844 -13.32 20.969 1 35.91 594 ALA B O 1
ATOM 9635 N N . ALA B 1 595 ? 34.031 -14.922 19.766 1 43.94 595 ALA B N 1
ATOM 9636 C CA . ALA B 1 595 ? 33.594 -14.438 18.453 1 43.94 595 ALA B CA 1
ATOM 9637 C C . ALA B 1 595 ? 32.125 -14.047 18.484 1 43.94 595 ALA B C 1
ATOM 9639 O O . ALA B 1 595 ? 31.25 -14.906 18.625 1 43.94 595 ALA B O 1
ATOM 9640 N N . VAL B 1 596 ? 31.688 -12.961 18.969 1 55.41 596 VAL B N 1
ATOM 9641 C CA . VAL B 1 596 ? 30.359 -12.367 18.938 1 55.41 596 VAL B CA 1
ATOM 9642 C C . VAL B 1 596 ? 29.75 -12.547 17.562 1 55.41 596 VAL B C 1
ATOM 9644 O O . VAL B 1 596 ? 30.281 -12.047 16.562 1 55.41 596 VAL B O 1
ATOM 9647 N N . ILE B 1 597 ? 29.109 -13.602 17.344 1 67.19 597 ILE B N 1
ATOM 9648 C CA . ILE B 1 597 ? 28.375 -13.875 16.109 1 67.19 597 ILE B CA 1
ATOM 9649 C C . ILE B 1 597 ? 27.359 -12.766 15.875 1 67.19 597 ILE B C 1
ATOM 9651 O O . ILE B 1 597 ? 26.562 -12.438 16.766 1 67.19 597 ILE B O 1
ATOM 9655 N N . ASN B 1 598 ? 27.516 -12.078 14.773 1 74.31 598 ASN B N 1
ATOM 9656 C CA . ASN B 1 598 ? 26.516 -11.102 14.312 1 74.31 598 ASN B CA 1
ATOM 9657 C C . ASN B 1 598 ? 25.281 -11.789 13.734 1 74.31 598 ASN B C 1
ATOM 9659 O O . ASN B 1 598 ? 25.328 -12.32 12.617 1 74.31 598 ASN B O 1
ATOM 9663 N N . TRP B 1 599 ? 24.266 -11.961 14.508 1 80.31 599 TRP B N 1
ATOM 9664 C CA . TRP B 1 599 ? 23.031 -12.609 14.109 1 80.31 599 TRP B CA 1
ATOM 9665 C C . TRP B 1 599 ? 22.203 -11.703 13.188 1 80.31 599 TRP B C 1
ATOM 9667 O O . TRP B 1 599 ? 21 -11.883 13.055 1 80.31 599 TRP B O 1
ATOM 9677 N N . GLY B 1 600 ? 22.797 -10.828 12.453 1 75.12 600 GLY B N 1
ATOM 9678 C CA . GLY B 1 600 ? 22.078 -9.922 11.57 1 75.12 600 GLY B CA 1
ATOM 9679 C C . GLY B 1 600 ? 21.656 -10.57 10.266 1 75.12 600 GLY B C 1
ATOM 9680 O O . GLY B 1 600 ? 22.172 -11.625 9.891 1 75.12 600 GLY B O 1
ATOM 9681 N N . PRO B 1 601 ? 20.609 -10.133 9.68 1 74.44 601 PRO B N 1
ATOM 9682 C CA . PRO B 1 601 ? 20.125 -10.672 8.406 1 74.44 601 PRO B CA 1
ATOM 9683 C C . PRO B 1 601 ? 21.141 -10.492 7.273 1 74.44 601 PRO B C 1
ATOM 9685 O O . PRO B 1 601 ? 21.062 -11.18 6.254 1 74.44 601 PRO B O 1
ATOM 9688 N N . ASP B 1 602 ? 22 -9.484 7.305 1 71.06 602 ASP B N 1
ATOM 9689 C CA . ASP B 1 602 ? 22.984 -9.203 6.27 1 71.06 602 ASP B CA 1
ATOM 9690 C C . ASP B 1 602 ? 24.328 -8.805 6.887 1 71.06 602 ASP B C 1
ATOM 9692 O O . ASP B 1 602 ? 25.047 -7.969 6.336 1 71.06 602 ASP B O 1
ATOM 9696 N N . CYS B 1 603 ? 24.766 -9.461 7.957 1 61.38 603 CYS B N 1
ATOM 9697 C CA . CYS B 1 603 ? 26.047 -9.305 8.648 1 61.38 603 CYS B CA 1
ATOM 9698 C C . CYS B 1 603 ? 26.234 -7.867 9.125 1 61.38 603 CYS B C 1
ATOM 9700 O O . CYS B 1 603 ? 27.312 -7.5 9.594 1 61.38 603 CYS B O 1
ATOM 9702 N N . THR B 1 604 ? 25.328 -7 8.719 1 52.38 604 THR B N 1
ATOM 9703 C CA . THR B 1 604 ? 25.547 -5.648 9.227 1 52.38 604 THR B CA 1
ATOM 9704 C C . THR B 1 604 ? 25.266 -5.582 10.727 1 52.38 604 THR B C 1
ATOM 9706 O O . THR B 1 604 ? 24.281 -6.129 11.203 1 52.38 604 THR B O 1
ATOM 9709 N N . VAL B 1 605 ? 26.203 -5.848 11.531 1 46.09 605 VAL B N 1
ATOM 9710 C CA . VAL B 1 605 ? 26.094 -5.777 12.984 1 46.09 605 VAL B CA 1
ATOM 9711 C C . VAL B 1 605 ? 25.125 -4.668 13.375 1 46.09 605 VAL B C 1
ATOM 9713 O O . VAL B 1 605 ? 24.312 -4.84 14.289 1 46.09 605 VAL B O 1
ATOM 9716 N N . TYR B 1 606 ? 25.469 -3.439 13.234 1 39.03 606 TYR B N 1
ATOM 9717 C CA . TYR B 1 606 ? 24.906 -2.258 13.883 1 39.03 606 TYR B CA 1
ATOM 9718 C C . TYR B 1 606 ? 23.531 -1.929 13.32 1 39.03 606 TYR B C 1
ATOM 9720 O O . TYR B 1 606 ? 23.359 -0.909 12.648 1 39.03 606 TYR B O 1
ATOM 9728 N N . GLU B 1 607 ? 23.016 -2.887 12.906 1 39.81 607 GLU B N 1
ATOM 9729 C CA . GLU B 1 607 ? 21.812 -2.582 12.133 1 39.81 607 GLU B CA 1
ATOM 9730 C C . GLU B 1 607 ? 20.781 -1.829 12.977 1 39.81 607 GLU B C 1
ATOM 9732 O O . GLU B 1 607 ? 20.078 -0.951 12.477 1 39.81 607 GLU B O 1
ATOM 9737 N N . ALA B 1 608 ? 20.594 -2.32 14.094 1 37.66 608 ALA B N 1
ATOM 9738 C CA . ALA B 1 608 ? 19.656 -1.562 14.906 1 37.66 608 ALA B CA 1
ATOM 9739 C C . ALA B 1 608 ? 20.031 -0.083 14.945 1 37.66 608 ALA B C 1
ATOM 9741 O O . ALA B 1 608 ? 19.156 0.786 14.812 1 37.66 608 ALA B O 1
ATOM 9742 N N . GLU B 1 609 ? 21.312 0.094 15.281 1 36.5 609 GLU B N 1
ATOM 9743 C CA . GLU B 1 609 ? 21.812 1.46 15.391 1 36.5 609 GLU B CA 1
ATOM 9744 C C . GLU B 1 609 ? 21.844 2.148 14.031 1 36.5 609 GLU B C 1
ATOM 9746 O O . GLU B 1 609 ? 21.516 3.326 13.914 1 36.5 609 GLU B O 1
ATOM 9751 N N . TYR B 1 610 ? 22.438 1.36 13.164 1 34.97 610 TYR B N 1
ATOM 9752 C CA . TYR B 1 610 ? 22.609 1.912 11.82 1 34.97 610 TYR B CA 1
ATOM 9753 C C . TYR B 1 610 ? 21.281 2.008 11.086 1 34.97 610 TYR B C 1
ATOM 9755 O O . TYR B 1 610 ? 21.031 2.982 10.367 1 34.97 610 TYR B O 1
ATOM 9763 N N . GLU B 1 611 ? 20.594 0.886 11.125 1 40.62 611 GLU B N 1
ATOM 9764 C CA . GLU B 1 611 ? 19.312 0.995 10.438 1 40.62 611 GLU B CA 1
ATOM 9765 C C . GLU B 1 611 ? 18.453 2.113 11.039 1 40.62 611 GLU B C 1
ATOM 9767 O O . GLU B 1 611 ? 17.656 2.738 10.336 1 40.62 611 GLU B O 1
ATOM 9772 N N . ARG B 1 612 ? 18.547 2.242 12.227 1 36.72 612 ARG B N 1
ATOM 9773 C CA . ARG B 1 612 ? 17.953 3.418 12.852 1 36.72 612 ARG B CA 1
ATOM 9774 C C . ARG B 1 612 ? 18.5 4.703 12.234 1 36.72 612 ARG B C 1
ATOM 9776 O O . ARG B 1 612 ? 17.766 5.695 12.109 1 36.72 612 ARG B O 1
ATOM 9783 N N . GLN B 1 613 ? 19.844 4.586 12.148 1 35.09 613 GLN B N 1
ATOM 9784 C CA . GLN B 1 613 ? 20.406 5.824 11.617 1 35.09 613 GLN B CA 1
ATOM 9785 C C . GLN B 1 613 ? 19.938 6.078 10.188 1 35.09 613 GLN B C 1
ATOM 9787 O O . GLN B 1 613 ? 19.844 7.227 9.75 1 35.09 613 GLN B O 1
ATOM 9792 N N . GLN B 1 614 ? 20.078 4.926 9.461 1 35.56 614 GLN B N 1
ATOM 9793 C CA . GLN B 1 614 ? 19.734 5.129 8.055 1 35.56 614 GLN B CA 1
ATOM 9794 C C . GLN B 1 614 ? 18.234 5.273 7.879 1 35.56 614 GLN B C 1
ATOM 9796 O O . GLN B 1 614 ? 17.531 4.289 7.621 1 35.56 614 GLN B O 1
ATOM 9801 N N . GLU B 1 615 ?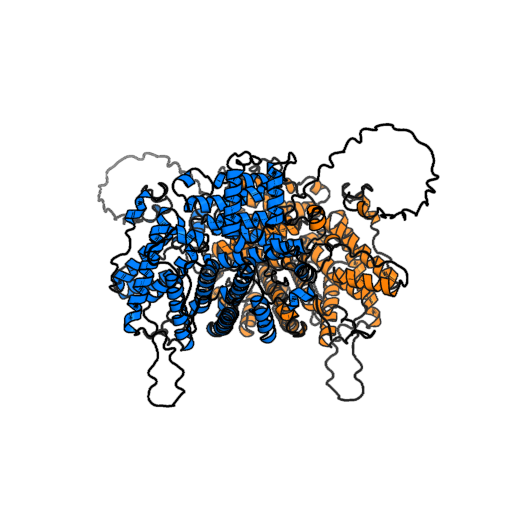 17.625 5.969 8.805 1 37.22 615 GLU B N 1
ATOM 9802 C CA . GLU B 1 615 ? 16.219 6.387 8.727 1 37.22 615 GLU B CA 1
ATOM 9803 C C . GLU B 1 615 ? 15.836 6.742 7.297 1 37.22 615 GLU B C 1
ATOM 9805 O O . GLU B 1 615 ? 16.484 7.574 6.66 1 37.22 615 GLU B O 1
ATOM 9810 N N . SER B 1 616 ? 15.062 5.965 6.801 1 38.97 616 SER B N 1
ATOM 9811 C CA . SER B 1 616 ? 14.461 6.176 5.484 1 38.97 616 SER B CA 1
ATOM 9812 C C . SER B 1 616 ? 13.695 7.492 5.43 1 38.97 616 SER B C 1
ATOM 9814 O O . SER B 1 616 ? 12.469 7.5 5.508 1 38.97 616 SER B O 1
ATOM 9816 N N . SER B 1 617 ? 13.945 8.703 5.762 1 42 617 SER B N 1
ATOM 9817 C CA . SER B 1 617 ? 12.906 9.727 5.707 1 42 617 SER B CA 1
ATOM 9818 C C . SER B 1 617 ? 12.523 10.055 4.27 1 42 617 SER B C 1
ATOM 9820 O O . SER B 1 617 ? 12.227 11.203 3.945 1 42 617 SER B O 1
ATOM 9822 N N . ALA B 1 618 ? 12.219 9.055 3.418 1 45.88 618 ALA B N 1
ATOM 9823 C CA . ALA B 1 618 ? 12.992 8.727 2.225 1 45.88 618 ALA B CA 1
ATOM 9824 C C . ALA B 1 618 ? 12.547 9.57 1.034 1 45.88 618 ALA B C 1
ATOM 9826 O O . ALA B 1 618 ? 11.359 9.633 0.716 1 45.88 618 ALA B O 1
ATOM 9827 N N . LEU B 1 619 ? 13.016 10.594 0.511 1 47.59 619 LEU B N 1
ATOM 9828 C CA . LEU B 1 619 ? 12.617 10.977 -0.837 1 47.59 619 LEU B CA 1
ATOM 9829 C C . LEU B 1 619 ? 13.547 10.367 -1.878 1 47.59 619 LEU B C 1
ATOM 9831 O O . LEU B 1 619 ? 14.734 10.695 -1.928 1 47.59 619 LEU B O 1
ATOM 9835 N N . ASP B 1 620 ? 13.953 9.609 -2.324 1 40.31 620 ASP B N 1
ATOM 9836 C CA . ASP B 1 620 ? 15.031 9.57 -3.309 1 40.31 620 ASP B CA 1
ATOM 9837 C C . ASP B 1 620 ? 14.492 9.789 -4.723 1 40.31 620 ASP B C 1
ATOM 9839 O O . ASP B 1 620 ? 14.109 8.828 -5.398 1 40.31 620 ASP B O 1
ATOM 9843 N N . PRO B 1 621 ? 13.875 10.031 -5.574 1 45.25 621 PRO B N 1
ATOM 9844 C CA . PRO B 1 621 ? 13.914 9.734 -7.008 1 45.25 621 PRO B CA 1
ATOM 9845 C C . PRO B 1 621 ? 14.906 10.617 -7.77 1 45.25 621 PRO B C 1
ATOM 9847 O O . PRO B 1 621 ? 15.133 11.766 -7.383 1 45.25 621 PRO B O 1
ATOM 9850 N N . ALA B 1 622 ? 16.094 10.453 -8.875 1 43.47 622 ALA B N 1
ATOM 9851 C CA . ALA B 1 622 ? 16.953 11.422 -9.547 1 43.47 622 ALA B CA 1
ATOM 9852 C C . ALA B 1 622 ? 16.969 12.758 -8.812 1 43.47 622 ALA B C 1
ATOM 9854 O O . ALA B 1 622 ? 16.109 13.617 -9.07 1 43.47 622 ALA B O 1
ATOM 9855 N N . LEU B 1 623 ? 17.125 12.891 -7.91 1 45.84 623 LEU B N 1
ATOM 9856 C CA . LEU B 1 623 ? 16.734 13.875 -6.906 1 45.84 623 LEU B CA 1
ATOM 9857 C C . LEU B 1 623 ? 16.781 15.289 -7.48 1 45.84 623 LEU B C 1
ATOM 9859 O O . LEU B 1 623 ? 17.859 15.828 -7.723 1 45.84 623 LEU B O 1
ATOM 9863 N N . PHE B 1 624 ? 16.016 15.867 -8.055 1 42.69 624 PHE B N 1
ATOM 9864 C CA . PHE B 1 624 ? 15.078 16.609 -8.898 1 42.69 624 PHE B CA 1
ATOM 9865 C C . PHE B 1 624 ? 15.812 17.297 -10.047 1 42.69 624 PHE B C 1
ATOM 9867 O O . PHE B 1 624 ? 15.914 18.531 -10.078 1 42.69 624 PHE B O 1
ATOM 9874 N N . SER B 1 625 ? 16.406 16.859 -10.992 1 37.12 625 SER B N 1
ATOM 9875 C CA . SER B 1 625 ? 17.438 17.078 -12.008 1 37.12 625 SER B CA 1
ATOM 9876 C C . SER B 1 625 ? 17.281 18.453 -12.648 1 37.12 625 SER B C 1
ATOM 9878 O O . SER B 1 625 ? 16.297 18.719 -13.336 1 37.12 625 SER B O 1
ATOM 9880 N N . VAL B 1 626 ? 17.516 19.328 -12.266 1 35.03 626 VAL B N 1
ATOM 9881 C CA . VAL B 1 626 ? 17.578 20.516 -13.094 1 35.03 626 VAL B CA 1
ATOM 9882 C C . VAL B 1 626 ? 18.844 20.5 -13.938 1 35.03 626 VAL B C 1
ATOM 9884 O O . VAL B 1 626 ? 19.953 20.641 -13.406 1 35.03 626 VAL B O 1
ATOM 9887 N N . ASP B 1 627 ? 19.203 19.625 -14.859 1 27.53 627 ASP B N 1
ATOM 9888 C CA . ASP B 1 627 ? 20.5 19.797 -15.531 1 27.53 627 ASP B CA 1
ATOM 9889 C C . ASP B 1 627 ? 20.438 20.953 -16.516 1 27.53 627 ASP B C 1
ATOM 9891 O O . ASP B 1 627 ? 21.438 21.672 -16.703 1 27.53 627 ASP B O 1
ATOM 9895 N N . MET B 1 628 ? 19.625 21.281 -17.406 1 26.66 628 MET B N 1
ATOM 9896 C CA . MET B 1 628 ? 20.328 22.062 -18.422 1 26.66 628 MET B CA 1
ATOM 9897 C C . MET B 1 628 ? 20.75 23.422 -17.859 1 26.66 628 MET B C 1
ATOM 9899 O O . MET B 1 628 ? 20.016 24.031 -17.094 1 26.66 628 MET B O 1
#

Nearest PDB structures (foldseek):
  6gyp-assembly1_C  TM=3.973E-01  e=5.239E-03  Saccharomyces cerevisiae S288C
  6gyp-assembly1_C  TM=3.994E-01  e=7.180E-03  Saccharomyces cerevisiae S288C
  8rtc-assembly1_A  TM=3.645E-01  e=1.699E+00  Bacillus phage phi3T
  7tbi-assembly1_A2  TM=1.453E-01  e=3.381E+00  Saccharomyces cerevisiae
  8fkw-assembly1_NA  TM=1.411E-01  e=8.464E+00  Homo sapiens

Organism: NCBI:txid1220207

Sequence (1256 aa):
MQKLETEATKLNHESRQLASPAEKEPVASMSYHVDFLHIADSLPVEPRLLPPRPWAGRLVNIFFESIAPSFPLINKPLFASQFSYAYSSSAEPTQKWLAVLNLIFAVSSKYYQLAEPVAGKDVDDRIFLSRAISLNTSHNLAADHADLHQVQVELLLAIYYMAAGQINRSWHTNGRAARSATSLGLNLRALGDQIDPVSKETRTRIWWCIFSLEHLLAGMTGRSSCVDYRSISLYPPVPYDDSMFHFPELEELLGNTALREERLQWTIYASGSELKARTRWFQTISPTPSLYFFHLVDLSMITHAAVATIYSLATTKDNISGQSGIHPYQEKLQTWLSNLHPSFAFTNSHDTPVLSHNNRYQVSLALAYYSSQIIISRPCLTRPDMKEGTNIRFPRSRFGNDTARTCVHSALSLISILPETPSIEWLLNITPWWCVLHFLMQALTVLLIQLSIGPVPFLGNHGEGEQAGQGDTDPNITAPENQMPEIILFASKKALRWLHSLAKNDLSSHRAFQISESFIRRIGRAKGLDLSDIPDSADLVGYAPSAFSSGDVHPWAQSAMQPGSGEPLSRQRSAERPQGASRSTSHTSIMHDAAVINWGPDCTVYEAEYERQQESSALDPALFSVDMMQKLETEATKLNHESRQLASPAEKEPVASMSYHVDFLHIADSLPVEPRLLPPRPWAGRLVNIFFESIAPSFPLINKPLFASQFSYAYSSSAEPTQKWLAVLNLIFAVSSKYYQLAEPVAGKDVDDRIFLSRAISLNTSHNLAADHADLHQVQVELLLAIYYMAAGQINRSWHTNGRAARSATSLGLNLRALGDQIDPVSKETRTRIWWCIFSLEHLLAGMTGRSSCVDYRSISLYPPVPYDDSMFHFPELEELLGNTALREERLQWTIYASGSELKARTRWFQTISPTPSLYFFHLVDLSMITHAAVATIYSLATTKDNISGQSGIHPYQEKLQTWLSNLHPSFAFTNSHDTPVLSHNNRYQVSLALAYYSSQIIISRPCLTRPDMKEGTNIRFPRSRFGNDTARTCVHSALSLISILPETPSIEWLLNITPWWCVLHFLMQALTVLLIQLSIGPVPFLGNHGEGEQAGQGDTDPNITAPENQMPEIILFASKKALRWLHSLAKNDLSSHRAFQISESFIRRIGRAKGLDLSDIPDSADLVGYAPSAFSSGDVHPWAQSAMQPGSGEPLSRQRSAERPQGASRSTSHTSIMHDAAVINWGPDCTVYEAEYERQQESSALDPALFSVDM

Foldseek 3Di:
DLLLVVLLQVLVVVVDPDDDNPDSAFVLLLALFVLVDDLDAADPADLQDDDDPVVLVVLLVLCVQFPCLQQVLDQVVVLVVVSVCCVPDPDRDQLLNSLLSLLSSLQSLLLVCLVPVVVSVVRDSSRSNNSSNVSVVVPVCLPPQQDSSNLSSLLSVLLSCLLQSNLVSSQVSLVSSQVSLVSVVLLEADPDPPDQLLRNLSSVSSNLSSLLSQLLSCLSLVDQGPDDLVVGHYFHHDLDHSVCCPPPVNSVCSNDSVNRNQQGDQLVPDDPVSLVNNLVVVLVDDNDSSNLNRLSSSLSSLLSVLCCQLLDLVCVPVVVQSLVSLVVSVVSLVVSQVSDHPVQRQADPLRAGRDDLQAQSNLASLLSSLSSLLSSLVLLLDFFDPDPPDPDTPDDDPSSLVSLVSNLVSLLRNLVSADQAADSVSCSNRYSVSNVLVSLLSSLSSLLSCLSVDHRDPPPDDDPDDPDDPPDPSCPVVDDSVCVNVSSLSSNQSSLNNLVVVVLSHSSSLSSSVSSVVSVVSSCVSVVDDPPNRDDNVVNVVRHPPVPPDPPCVVLRVVVPPPVPPVPPPPPPPPDDDDDDDDDPPDPPPPPPPPPDQPDPVSPHPCVSVVVSNPCSPNPRVSSHSHD/DLQLVVLLQVLVVVVDPDDDNPDSFFVLLLALFVQVDDLDAADPADLQDDDDPVVLVVLLVLCVQFPCLQQVLDQVVVLVVVSVCCVVDPDRDQLLNSLLSLLSNLQSLLLVCLVPVVVSVVRDSSNSNNSSVVSVVVPVPLPPQQDSSNLSSLLSVLLSCLLQSNLVSSQVSLVSSQVSLVSVVLLEADPDPPDQLLRNLSSVSSNLSSLLSQLLSCLSLVDQGPDDPVVGHYFHHDLDHSVCCPPPVNSVCSNDSVNRNQQGDQLVPDDPVSLVNNLVVVLVDDNDSSNLNRLSSSLSSLLSVLCCQLQDLVCVPVVVQSLVSLVVSVVSLVVSQVSDHPVQRQADPLRAGRDDLQAQSNLASLLSSLSSLLSSLVLLLDFADDDPPDPDTPDDDPSSLVSLVSNLVSLLRNLVSADQAADSVSCSNRYSVSNVLVSLLSSLSSLLSCLSVDHRDPPPDDDPDDPDDPPDPSCPVVDDSVCVNVSSLSSNQSSLNNLVVVVLSHSSSLSSSVSSVVSVVSSCVSVVDDPPNRDDNVVNVVRNPPVPDDPPCVVLRVVVPPPVPPVPPPPPPPPPDPDDDDDDPPPPPPPPPPPPDQPDPVSPNCCVSVVSSNPPSDNDRSSSHSHD

InterPro domains:
  IPR007219 Xylanolytic transcriptional activator, regulatory domain [PF04082] (61-337)
  IPR007219 Xylanolytic transcriptional activator, regulatory domain [SM00906] (170-243)
  IPR053230 Transcription regulator galc [PTHR47654] (1-540)

pLDDT: mean 77.0, std 24.41, range [16.64, 98.69]

Secondary structure (DSSP, 8-state):
-HHHHHHHHHHHHHH-SSS-------GGGG----TTS------S--TT----HHHHHHHHHHIIIIITTT---S-HHHHHHHHHHHHH-SSPPPHHHHHHHHHHHHHHHHHHHHH-TTGGGG--HHHHHHHHHHHHHSS-TTSS---HHHHHHHHHHHHHHHHTT-HHHHHHHHHHHHHHHHHTTTTS----TTS-HHHHHHHHHHHHHHHHHHHHHHHHH-PPPS--GGG--PPPPPSS-GGGTTSHHHHHHHH-HHHHHHH---TTT--HHHHHHHHHHHHTS---HHHHHHHHHHHHHHHHHHHHHHTSHHHHHS-S-TTTTTHHHHHHHHHHHHTS-GGG--B-TTS-B---TT-HHHHHHHHHHHHHHHHHHGGGTSPPPB-TTSS-BPPPPHHHHHHHHHHHHHHHHHHHHS-SS--HHHHHHHS-TTTHHHHHHHHHHHHHHHHHH-PPP------SS---------TT--S-GGGHHHHHHHHHHHHHHHHHHHHTT-HHHHHHHHHHHHHHHHHHHHHT---TTPPPGGGGGGGS-TTTTS----TTTGGG----------------------------------------TTS-S-HHHHHHHS------SSTT----/-HHHHHHHHHHHHHH-SSS-------GGGG----TTS------S--TT----HHHHHHHHHHIIIIITTT---S-HHHHHHHHHHHHH-SSPPPHHHHHHHHHHHHHHHHHHHHH-TTGGGG--HHHHHHHHHHHHHSS-TTSS---HHHHHHHHHHHHHHHHTT-HHHHHHHHHHHHHHHHHTTTTS----TTS-HHHHHHHHHHHHHHHHHHHHHHHHH-PPPS--GGG--PPPPPSS-GGGTTSHHHHHHHH-HHHHHHH---TTT--HHHHHHHHHHHHTS---HHHHHHHHHHHHHHHHHHHHHHTSHHHHHS-S-TTTTTHHHHHHHHHHHHTS-GGG--B-TTS-B---TT-HHHHHHHHHHHHHHHHHHGGGTS---B-TTSS-BPPPPHHHHHHHHHHHHHHHHHHHHS-SS--HHHHHHHS-TTTHHHHHHHHHHHHHHHHHH-PPP------SS---------TT--S-GGGHHHHHHHHHHHHHHHHHHHHTT-HHHHHHHHHHHHHHHHHHHHHT---TTPPPGGGGGGGS-TTS-S----TTTGGG----------------------------------------TTS-STIIIIIHHS------SSTT----